Protein AF-A0A7X6SSR4-F1 (afdb_monomer_lite)

Secondary structure (DSSP, 8-state):
--TT--PPPP---PPS--THHHHHHHTTT--HHHHHHHHHSPPPSB-HHHHHHHHHHHHHHHHHHHHHHHHHHHHHHHHHHHHHHHHHHHHHHHHHHHHHHHHHHHHHHHHHHHHHHHHHHHHHHHHHHHHH-SS---PPPPPPPPTT--TTPPPPPPP--PPPPPS---S-SSS--------HHHHHHHHHHHHHHHHHHHHHHHHHHHHHHTTSPP------SS---------THHHHHHHHHHHHHHHHHHHHHHHHHHHHHHHHHHHHHHHHHHHHHHHHHHHHHHHHHHHHHHHHHHHHHHHHHHHHHHHHHHHHHHHHHHHHSSSSHHHHHHHHHHHHHHHHHHHHHHHHHHHHHHHHHHHHHT------S-TT-S-TTTTTTTHHHHHHHHHHHHHHHHHHH-PPPEEEEEEEEHHHH-HHHHHHHHHHSEEEEEE-HHHHHTT-TTEEEEEEEEEEEE------TT----EEEEEEEEEEE------TTS-SSPPEETTEEPP-TTEEE---S--EEEESS-SSB-SSSS--TT-SBPPTTTT-BSEEEEEEE----GGG-SS-GGG----EEEEEEEEEE--SHHHHHHHHHHHHHHHHGGG-SS--EEEEEEHHHHSHHHHHHHHS-SSTT---EEEEE--GGGS-GGGTTEEEEEEEEEEEEEESS-S-EEEEEEEEBGGG-STTSPP-EEEPPPEEESSS---TTEEEEEEETT-TTS-S--GGGB-TTSEEEEEEEE---TTS---TT---TTTTSEEEEEEEEEEEEEEE-

Structure (mmCIF, N/CA/C/O backbone):
data_AF-A0A7X6SSR4-F1
#
_entry.id   AF-A0A7X6SSR4-F1
#
loop_
_atom_site.group_PDB
_atom_site.id
_atom_site.type_symbol
_atom_site.label_atom_id
_atom_site.label_alt_id
_atom_site.label_comp_id
_atom_site.label_asym_id
_atom_site.label_entity_id
_atom_site.label_seq_id
_atom_site.pdbx_PDB_ins_code
_atom_site.Cartn_x
_atom_site.Cartn_y
_atom_site.Cartn_z
_atom_site.occupancy
_atom_site.B_iso_or_equiv
_atom_site.auth_seq_id
_atom_site.auth_comp_id
_atom_site.auth_asym_id
_atom_site.auth_atom_id
_atom_site.pdbx_PDB_model_num
ATOM 1 N N . MET A 1 1 ? -1.991 36.585 19.899 1.00 39.53 1 MET A N 1
ATOM 2 C CA . MET A 1 1 ? -2.041 36.748 21.364 1.00 39.53 1 MET A CA 1
ATOM 3 C C . MET A 1 1 ? -3.471 37.057 21.704 1.00 39.53 1 MET A C 1
ATOM 5 O O . MET A 1 1 ? -4.037 37.885 20.999 1.00 39.53 1 MET A O 1
ATOM 9 N N . 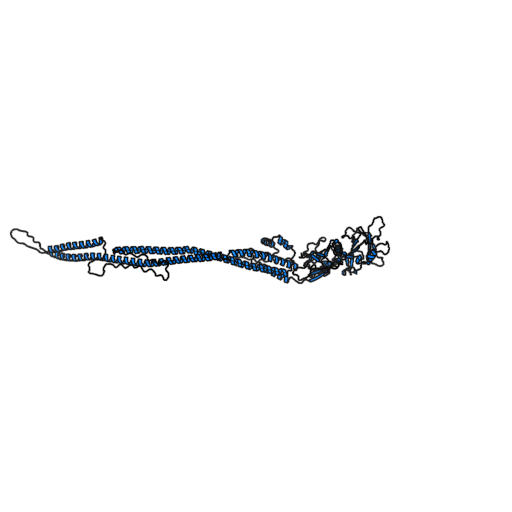ASP A 1 2 ? -4.033 36.391 22.706 1.00 44.09 2 ASP A N 1
ATOM 10 C CA . ASP A 1 2 ? -5.202 36.922 23.405 1.00 44.09 2 ASP A CA 1
ATOM 11 C C . ASP A 1 2 ? -4.751 37.664 24.678 1.00 44.09 2 ASP A C 1
ATOM 13 O O . ASP A 1 2 ? -3.547 37.864 24.893 1.00 44.09 2 ASP A O 1
ATOM 17 N N . ILE A 1 3 ? -5.729 38.127 25.451 1.00 59.41 3 ILE A N 1
ATOM 18 C CA . ILE A 1 3 ? -5.608 39.013 26.606 1.00 59.41 3 ILE A CA 1
ATOM 19 C C . ILE A 1 3 ? -4.799 38.448 27.797 1.00 59.41 3 ILE A C 1
ATOM 21 O O . ILE A 1 3 ? -4.421 39.237 28.657 1.00 59.41 3 ILE A O 1
ATOM 25 N N . ASP A 1 4 ? -4.414 37.165 27.794 1.00 53.31 4 ASP A N 1
ATOM 26 C CA . ASP A 1 4 ? -3.484 36.556 28.771 1.00 53.31 4 ASP A CA 1
ATOM 27 C C . ASP A 1 4 ? -2.036 36.405 28.253 1.00 53.31 4 ASP A C 1
ATOM 29 O O . ASP A 1 4 ? -1.220 35.652 28.786 1.00 53.31 4 ASP A O 1
ATOM 33 N N . GLY A 1 5 ? -1.658 37.142 27.205 1.00 54.66 5 GLY A N 1
ATOM 34 C CA . GLY A 1 5 ? -0.243 37.336 26.870 1.00 54.66 5 GLY A CA 1
ATOM 35 C C . GLY A 1 5 ? 0.478 36.111 26.291 1.00 54.66 5 GLY A C 1
ATOM 36 O O . GLY A 1 5 ? 1.696 36.002 26.425 1.00 54.66 5 GLY A O 1
ATOM 37 N N . VAL A 1 6 ? -0.219 35.218 25.573 1.00 45.97 6 VAL A N 1
ATOM 38 C CA . VAL A 1 6 ? 0.402 34.075 24.865 1.00 45.97 6 VAL A CA 1
ATOM 39 C C . VAL A 1 6 ? 0.431 34.267 23.342 1.00 45.97 6 VAL A C 1
ATOM 41 O O . VAL A 1 6 ? -0.597 34.304 22.659 1.00 45.97 6 VAL A O 1
ATOM 44 N N . LYS A 1 7 ? 1.635 34.411 22.770 1.00 46.56 7 LYS A N 1
ATOM 45 C CA . LYS A 1 7 ? 1.882 34.560 21.320 1.00 46.56 7 LYS A CA 1
ATOM 46 C C . LYS A 1 7 ? 1.959 33.172 20.680 1.00 46.56 7 LYS A C 1
ATOM 48 O O . LYS A 1 7 ? 2.842 32.398 21.018 1.00 46.56 7 LYS A O 1
ATOM 53 N N . ARG A 1 8 ? 1.086 32.892 19.705 1.00 43.97 8 ARG A N 1
ATOM 54 C CA . ARG A 1 8 ? 1.298 31.836 18.700 1.00 43.97 8 ARG A CA 1
ATOM 55 C C . ARG A 1 8 ? 1.963 32.458 17.472 1.00 43.97 8 ARG A C 1
ATOM 57 O O . ARG A 1 8 ? 1.405 33.386 16.890 1.00 43.97 8 ARG A O 1
ATOM 64 N N . GLN A 1 9 ? 3.149 31.969 17.116 1.00 43.31 9 GLN A N 1
ATOM 65 C CA . GLN A 1 9 ? 3.802 32.216 15.830 1.00 43.31 9 GLN A CA 1
ATOM 66 C C . GLN A 1 9 ? 3.329 31.164 14.822 1.00 43.31 9 GLN A C 1
ATOM 68 O O . GLN A 1 9 ? 3.309 29.975 15.127 1.00 43.31 9 GLN A O 1
ATOM 73 N N . LEU A 1 10 ? 2.947 31.619 13.631 1.00 42.62 10 LEU A N 1
ATOM 74 C CA . LEU A 1 10 ? 2.793 30.776 12.448 1.00 42.62 10 LEU A CA 1
ATOM 75 C C . LEU A 1 10 ? 4.171 30.628 11.798 1.00 42.62 10 LEU A C 1
ATOM 77 O O . LEU A 1 10 ? 4.891 31.620 11.672 1.00 42.62 10 LEU A O 1
ATOM 81 N N . ALA A 1 11 ? 4.533 29.413 11.387 1.00 35.62 11 ALA A N 1
ATOM 82 C CA . ALA A 1 11 ? 5.746 29.189 10.613 1.00 35.62 11 ALA A CA 1
ATOM 83 C C . ALA A 1 11 ? 5.559 29.767 9.200 1.00 35.62 11 ALA A C 1
ATOM 85 O O . ALA A 1 11 ? 4.763 29.267 8.406 1.00 35.62 11 ALA A O 1
ATOM 86 N N . LEU A 1 12 ? 6.279 30.856 8.929 1.00 40.19 12 LEU A N 1
ATOM 87 C CA . LEU A 1 12 ? 6.563 31.358 7.592 1.00 40.19 12 LEU A CA 1
ATOM 88 C C . LEU A 1 12 ? 7.757 30.562 7.041 1.00 40.19 12 LEU A C 1
ATOM 90 O O . LEU A 1 12 ? 8.804 30.517 7.683 1.00 40.19 12 LEU A O 1
ATOM 94 N N . PHE A 1 13 ? 7.575 30.034 5.830 1.00 36.56 13 PHE A N 1
ATOM 95 C CA . PHE A 1 13 ? 8.536 29.342 4.960 1.00 36.56 13 PHE A CA 1
ATOM 96 C C . PHE A 1 13 ? 8.810 27.854 5.221 1.00 36.56 13 PHE A C 1
ATOM 98 O O . PHE A 1 13 ? 9.118 27.416 6.326 1.00 36.56 13 PHE A O 1
ATOM 105 N N . ALA A 1 14 ? 8.731 27.098 4.120 1.00 44.34 14 ALA A N 1
ATOM 106 C CA . ALA A 1 14 ? 9.309 25.771 3.980 1.00 44.34 14 ALA A CA 1
ATOM 107 C C . ALA A 1 14 ? 10.844 25.889 3.963 1.00 44.34 14 ALA A C 1
ATOM 109 O O . ALA A 1 14 ? 11.363 26.685 3.174 1.00 44.34 14 ALA A O 1
ATOM 110 N N . PRO A 1 15 ? 11.578 25.124 4.787 1.00 34.97 15 PRO A N 1
ATOM 111 C CA . PRO A 1 15 ? 13.015 24.981 4.651 1.00 34.97 15 PRO A CA 1
ATOM 112 C C . PRO A 1 15 ? 13.377 23.702 3.872 1.00 34.97 15 PRO A C 1
ATOM 114 O O . PRO A 1 15 ? 12.536 22.820 3.685 1.00 34.97 15 PRO A O 1
ATOM 117 N N . PRO A 1 16 ? 14.619 23.632 3.375 1.00 46.75 16 PRO A N 1
ATOM 118 C CA . PRO A 1 16 ? 15.069 22.667 2.379 1.00 46.75 16 PRO A CA 1
ATOM 119 C C . PRO A 1 16 ? 15.229 21.256 2.969 1.00 46.75 16 PRO A C 1
ATOM 121 O O . PRO A 1 16 ? 15.145 21.070 4.178 1.00 46.75 16 PRO A O 1
ATOM 124 N N . ILE A 1 17 ? 15.439 20.282 2.078 1.00 38.81 17 ILE A N 1
ATOM 125 C CA . ILE A 1 17 ? 15.589 18.827 2.298 1.00 38.81 17 ILE A CA 1
ATOM 126 C C . ILE A 1 17 ? 16.064 18.444 3.724 1.00 38.81 17 ILE A C 1
ATOM 128 O O . ILE A 1 17 ? 17.138 18.854 4.162 1.00 38.81 17 ILE A O 1
ATOM 132 N N . ASP A 1 18 ? 15.263 17.620 4.419 1.00 39.34 18 ASP A N 1
ATOM 133 C CA . ASP A 1 18 ? 15.351 17.342 5.863 1.00 39.34 18 ASP A CA 1
ATOM 134 C C . ASP A 1 18 ? 16.009 15.974 6.202 1.00 39.34 18 ASP A C 1
ATOM 136 O O . ASP A 1 18 ? 15.453 14.921 5.860 1.00 39.34 18 ASP A O 1
ATOM 140 N N . PRO A 1 19 ? 17.143 15.933 6.937 1.00 42.91 19 PRO A N 1
ATOM 141 C CA . PRO A 1 19 ? 17.735 14.696 7.464 1.00 42.91 19 PRO A CA 1
ATOM 142 C C . PRO A 1 19 ? 16.867 13.977 8.521 1.00 42.91 19 PRO A C 1
ATOM 144 O O . PRO A 1 19 ? 17.133 12.816 8.841 1.00 42.91 19 PRO A O 1
ATOM 147 N N . ALA A 1 20 ? 15.794 14.589 9.037 1.00 50.41 20 ALA A N 1
ATOM 148 C CA . ALA A 1 20 ? 14.834 13.938 9.931 1.00 50.41 20 ALA A CA 1
ATOM 149 C C . ALA A 1 20 ? 13.927 12.913 9.223 1.00 50.41 20 ALA A C 1
ATOM 151 O O . ALA A 1 20 ? 13.366 12.042 9.894 1.00 50.41 20 ALA A O 1
ATOM 152 N N . MET A 1 21 ? 13.832 12.917 7.884 1.00 49.03 21 MET A N 1
ATOM 153 C CA . MET A 1 21 ? 13.161 11.833 7.143 1.00 49.03 21 MET A CA 1
ATOM 154 C C . MET A 1 21 ? 13.842 10.476 7.379 1.00 49.03 21 MET A C 1
ATOM 156 O O . MET A 1 21 ? 13.159 9.456 7.458 1.00 49.03 21 MET A O 1
ATOM 160 N N . LEU A 1 22 ? 15.166 10.463 7.573 1.00 48.44 22 LEU A N 1
ATOM 161 C CA . LEU A 1 22 ? 15.944 9.250 7.852 1.00 48.44 22 LEU A CA 1
ATOM 162 C C . LEU A 1 22 ? 15.696 8.719 9.272 1.00 48.44 22 LEU A C 1
ATOM 164 O O . LEU A 1 22 ? 15.581 7.510 9.471 1.00 48.44 22 LEU A O 1
ATOM 168 N N . ILE A 1 23 ? 15.548 9.617 10.251 1.00 49.81 23 ILE A N 1
ATOM 169 C CA . ILE A 1 23 ? 15.247 9.272 11.651 1.00 49.81 23 ILE A CA 1
ATOM 170 C C . ILE A 1 23 ? 13.799 8.775 11.782 1.00 49.81 23 ILE A C 1
ATOM 172 O O . ILE A 1 23 ? 13.548 7.777 12.457 1.00 49.81 23 ILE A O 1
ATOM 176 N N . ASN A 1 24 ? 12.852 9.408 11.082 1.00 51.28 24 ASN A N 1
ATOM 177 C CA . ASN A 1 24 ? 11.446 8.998 11.064 1.00 51.28 24 ASN A CA 1
ATOM 178 C C . ASN A 1 24 ? 11.226 7.655 10.350 1.00 51.28 24 ASN A C 1
ATOM 180 O O . ASN A 1 24 ? 10.393 6.866 10.789 1.00 51.28 24 ASN A O 1
ATOM 184 N N . ALA A 1 25 ? 11.986 7.362 9.290 1.00 50.78 25 ALA A N 1
ATOM 185 C CA . ALA A 1 25 ? 11.937 6.067 8.612 1.00 50.78 25 ALA A CA 1
ATOM 186 C C . ALA A 1 25 ? 12.543 4.936 9.469 1.00 50.78 25 ALA A C 1
ATOM 188 O O . ALA A 1 25 ? 11.960 3.853 9.561 1.00 50.78 25 ALA A O 1
ATOM 189 N N . ALA A 1 26 ? 13.646 5.207 10.180 1.00 51.06 26 ALA A N 1
ATOM 190 C CA . ALA A 1 26 ? 14.228 4.271 11.145 1.00 51.06 26 ALA A CA 1
ATOM 191 C C . ALA A 1 26 ? 13.292 4.014 12.346 1.00 51.06 26 ALA A C 1
ATOM 193 O O . ALA A 1 26 ? 13.134 2.872 12.776 1.00 51.06 26 ALA A O 1
ATOM 194 N N . ALA A 1 27 ? 12.592 5.046 12.836 1.00 51.44 27 ALA A N 1
ATOM 195 C CA . ALA A 1 27 ? 11.580 4.931 13.894 1.00 51.44 27 ALA A CA 1
ATOM 196 C C . ALA A 1 27 ? 10.321 4.137 13.475 1.00 51.44 27 ALA A C 1
ATOM 198 O O . ALA A 1 27 ? 9.515 3.761 14.327 1.00 51.44 27 ALA A O 1
ATOM 199 N N . GLN A 1 28 ? 10.147 3.866 12.176 1.00 53.34 28 GLN A N 1
ATOM 200 C CA . GLN A 1 28 ? 9.051 3.073 11.608 1.00 53.34 28 GLN A CA 1
ATOM 201 C C . GLN A 1 28 ? 9.465 1.640 11.220 1.00 53.34 28 GLN A C 1
ATOM 203 O O . GLN A 1 28 ? 8.639 0.898 10.688 1.00 53.34 28 GLN A O 1
ATOM 208 N N . GLY A 1 29 ? 10.705 1.226 11.519 1.00 45.62 29 GLY A N 1
ATOM 209 C CA . GLY A 1 29 ? 11.179 -0.150 11.325 1.00 45.62 29 GLY A CA 1
ATOM 210 C C . GLY A 1 29 ? 11.684 -0.486 9.916 1.00 45.62 29 GLY A C 1
ATOM 211 O O . GLY A 1 29 ? 11.913 -1.659 9.629 1.00 45.62 29 GLY A O 1
ATOM 212 N N . LEU A 1 30 ? 11.876 0.509 9.042 1.00 54.72 30 LEU A N 1
ATOM 213 C CA . LEU A 1 30 ? 12.512 0.324 7.732 1.00 54.72 30 LEU A CA 1
ATOM 214 C C . LEU A 1 30 ? 14.040 0.384 7.883 1.00 54.72 30 LEU A C 1
ATOM 216 O O . LEU A 1 30 ? 14.569 1.250 8.582 1.00 54.72 30 LEU A O 1
ATOM 220 N N . SER A 1 31 ? 14.768 -0.539 7.246 1.00 49.12 31 SER A N 1
ATOM 221 C CA . SER A 1 31 ? 16.234 -0.553 7.319 1.00 49.12 31 SER A CA 1
ATOM 222 C C . SER A 1 31 ? 16.827 0.542 6.423 1.00 49.12 31 SER A C 1
ATOM 224 O O . SER A 1 31 ? 16.367 0.760 5.305 1.00 49.12 31 SER A O 1
ATOM 226 N N . LEU A 1 32 ? 17.888 1.229 6.870 1.00 46.38 32 LEU A N 1
ATOM 227 C CA . LEU A 1 32 ? 18.580 2.237 6.043 1.00 46.38 32 LEU A CA 1
ATOM 228 C C . LEU A 1 32 ? 19.030 1.670 4.683 1.00 46.38 32 LEU A C 1
ATOM 230 O O . LEU A 1 32 ? 19.057 2.388 3.685 1.00 46.38 32 LEU A O 1
ATOM 234 N N . GLY A 1 33 ? 19.348 0.372 4.643 1.00 47.56 33 GLY A N 1
ATOM 235 C CA . GLY A 1 33 ? 19.722 -0.335 3.423 1.00 47.56 33 GLY A CA 1
ATOM 236 C C . GLY A 1 33 ? 18.595 -0.410 2.392 1.00 47.56 33 GLY A C 1
ATOM 237 O O . GLY A 1 33 ? 18.879 -0.276 1.205 1.00 47.56 33 GLY A O 1
ATOM 238 N N . SER A 1 34 ? 17.328 -0.547 2.809 1.00 51.72 34 SER A N 1
ATOM 239 C CA . SER A 1 34 ? 16.205 -0.587 1.865 1.00 51.72 34 SER A CA 1
ATOM 240 C C . SER A 1 34 ? 15.953 0.779 1.223 1.00 51.72 34 SER A C 1
ATOM 242 O O . SER A 1 34 ? 15.682 0.843 0.031 1.00 51.72 34 SER A O 1
ATOM 244 N N . ILE A 1 35 ? 16.142 1.872 1.967 1.00 51.41 35 ILE A N 1
ATOM 245 C CA . ILE A 1 35 ? 15.967 3.253 1.480 1.00 51.41 35 ILE A CA 1
ATOM 246 C C . ILE A 1 35 ? 17.073 3.637 0.485 1.00 51.41 35 ILE A C 1
ATOM 248 O O . ILE A 1 35 ? 16.792 4.188 -0.577 1.00 51.41 35 ILE A O 1
ATOM 252 N N . LEU A 1 36 ? 18.331 3.302 0.794 1.00 48.78 36 LEU A N 1
ATOM 253 C CA . LEU A 1 36 ? 19.465 3.514 -0.115 1.00 48.78 36 LEU A CA 1
ATOM 254 C C . LEU A 1 36 ? 19.368 2.638 -1.370 1.00 48.78 36 LEU A C 1
ATOM 256 O O . LEU A 1 36 ? 19.689 3.097 -2.462 1.00 48.78 36 LEU A O 1
ATOM 260 N N . SER A 1 37 ? 18.873 1.403 -1.243 1.00 53.00 37 SER A N 1
ATOM 261 C CA . SER A 1 37 ? 18.601 0.552 -2.406 1.00 53.00 37 SER A CA 1
ATOM 262 C C . SER A 1 37 ? 17.443 1.067 -3.264 1.00 53.00 37 SER A C 1
ATOM 264 O O . SER A 1 37 ? 17.419 0.823 -4.471 1.00 53.00 37 SER A O 1
ATOM 266 N N . ASP A 1 38 ? 16.505 1.812 -2.671 1.00 56.47 38 ASP A N 1
ATOM 267 C CA . ASP A 1 38 ? 15.369 2.391 -3.382 1.00 56.47 38 ASP A CA 1
ATOM 268 C C . ASP A 1 38 ? 15.844 3.505 -4.332 1.00 56.47 38 ASP A C 1
ATOM 270 O O . ASP A 1 38 ? 15.465 3.487 -5.502 1.00 56.47 38 ASP A O 1
ATOM 274 N N . LEU A 1 39 ? 16.773 4.380 -3.913 1.00 55.12 39 LEU A N 1
ATOM 275 C CA . LEU A 1 39 ? 17.345 5.417 -4.794 1.00 55.12 39 LEU A CA 1
ATOM 276 C C . LEU A 1 39 ? 17.999 4.843 -6.065 1.00 55.12 39 LEU A C 1
ATOM 278 O O . LEU A 1 39 ? 17.885 5.440 -7.132 1.00 55.12 39 LEU A O 1
ATOM 282 N N . SER A 1 40 ? 18.640 3.677 -5.970 1.00 55.28 40 SER A N 1
ATOM 283 C CA . SER A 1 40 ? 19.420 3.086 -7.072 1.00 55.28 40 SER A CA 1
ATOM 284 C C . SER A 1 40 ? 18.665 2.026 -7.883 1.00 55.28 40 SER A C 1
ATOM 286 O O . SER A 1 40 ? 19.188 1.501 -8.870 1.00 55.28 40 SER A O 1
ATOM 288 N N . SER A 1 41 ? 17.449 1.661 -7.471 1.00 64.19 41 SER A N 1
ATOM 289 C CA . SER A 1 41 ? 16.675 0.616 -8.149 1.00 64.19 41 SER A CA 1
ATOM 290 C C . SER A 1 41 ? 16.189 1.071 -9.538 1.00 64.19 41 SER A C 1
ATOM 292 O O . SER A 1 41 ? 16.010 2.265 -9.778 1.00 64.19 41 SER A O 1
ATOM 294 N N . PRO A 1 42 ? 15.980 0.156 -10.498 1.00 68.00 42 PRO A N 1
ATOM 295 C CA . PRO A 1 42 ? 15.320 0.508 -11.749 1.00 68.00 42 PRO A CA 1
ATOM 296 C C . PRO A 1 42 ? 13.867 0.940 -11.483 1.00 68.00 42 PRO A C 1
ATOM 298 O O . PRO A 1 42 ? 13.256 0.487 -10.507 1.00 68.00 42 PRO A O 1
ATOM 301 N N . PRO A 1 43 ? 13.291 1.810 -12.329 1.00 81.75 43 PRO A N 1
ATOM 302 C CA . PRO A 1 43 ? 11.885 2.161 -12.224 1.00 81.75 43 PRO A CA 1
ATOM 303 C C . PRO A 1 43 ? 11.005 0.918 -12.445 1.00 81.75 43 PRO A C 1
ATOM 305 O O . PRO A 1 43 ? 11.446 -0.064 -13.053 1.00 81.75 43 PRO A O 1
ATOM 308 N N . PRO A 1 44 ? 9.755 0.929 -11.948 1.00 89.38 44 PRO A N 1
ATOM 309 C CA . PRO A 1 44 ? 8.819 -0.164 -12.184 1.00 89.38 44 PRO A CA 1
ATOM 310 C C . PRO A 1 44 ? 8.633 -0.461 -13.678 1.00 89.38 44 PRO A C 1
ATOM 312 O O . PRO A 1 44 ? 8.691 0.439 -14.506 1.00 89.38 44 PRO A O 1
ATOM 315 N N . ILE A 1 45 ? 8.348 -1.720 -14.022 1.00 92.00 45 ILE A N 1
ATOM 316 C CA . ILE A 1 45 ? 8.110 -2.137 -15.419 1.00 92.00 45 ILE A CA 1
ATOM 317 C C . ILE A 1 45 ? 6.748 -1.644 -15.942 1.00 92.00 45 ILE A C 1
ATOM 319 O O . ILE A 1 45 ? 6.573 -1.498 -17.148 1.00 92.00 45 ILE A O 1
ATOM 323 N N . TYR A 1 46 ? 5.780 -1.400 -15.056 1.00 94.81 46 TYR A N 1
ATOM 324 C CA . TYR A 1 46 ? 4.439 -0.943 -15.425 1.00 94.81 46 TYR A CA 1
ATOM 325 C C . TYR A 1 46 ? 4.353 0.585 -15.498 1.00 94.81 46 TYR A C 1
ATOM 327 O O . TYR A 1 46 ? 4.979 1.294 -14.704 1.00 94.81 46 TYR A O 1
ATOM 335 N N . ARG A 1 47 ? 3.521 1.069 -16.422 1.00 94.81 47 ARG A N 1
ATOM 336 C CA . ARG A 1 47 ? 3.214 2.481 -16.657 1.00 94.81 47 ARG A CA 1
ATOM 337 C C . ARG A 1 47 ? 2.467 3.117 -15.496 1.00 94.81 47 ARG A C 1
ATOM 339 O O . ARG A 1 47 ? 1.794 2.449 -14.702 1.00 94.81 47 ARG A O 1
ATOM 346 N N . PHE A 1 48 ? 2.542 4.440 -15.456 1.00 94.56 48 PHE A N 1
ATOM 347 C CA . PHE A 1 48 ? 1.957 5.263 -14.411 1.00 94.56 48 PHE A CA 1
ATOM 348 C C . PHE A 1 48 ? 0.452 5.034 -14.278 1.00 94.56 48 PHE A C 1
ATOM 350 O O . PHE A 1 48 ? -0.038 4.789 -13.178 1.00 94.56 48 PHE A O 1
ATOM 357 N N . THR A 1 49 ? -0.264 5.048 -15.404 1.00 93.44 49 THR A N 1
ATOM 358 C CA . THR A 1 49 ? -1.730 4.929 -15.475 1.00 93.44 49 THR A CA 1
ATOM 359 C C . THR A 1 49 ? -2.261 3.641 -14.850 1.00 93.44 49 THR A C 1
ATOM 361 O O . THR A 1 49 ? -3.286 3.663 -14.172 1.00 93.44 49 THR A O 1
ATOM 364 N N . TYR A 1 50 ? -1.545 2.530 -15.018 1.00 95.44 50 TYR A N 1
ATOM 365 C CA . TYR A 1 50 ? -1.896 1.261 -14.390 1.00 95.44 50 TYR A CA 1
ATOM 366 C C . TYR A 1 50 ? -1.559 1.264 -12.892 1.00 95.44 50 TYR A C 1
ATOM 368 O O . TYR A 1 50 ? -2.388 0.906 -12.050 1.00 95.44 50 TYR A O 1
ATOM 376 N N . LEU A 1 51 ? -0.350 1.709 -12.531 1.00 95.31 51 LEU A N 1
ATOM 377 C CA . LEU A 1 51 ? 0.108 1.677 -11.142 1.00 95.31 51 LEU A CA 1
ATOM 378 C C . LEU A 1 51 ? -0.676 2.625 -10.229 1.00 95.31 51 LEU A C 1
ATOM 380 O O . LEU A 1 51 ? -0.951 2.248 -9.093 1.00 95.31 51 LEU A O 1
ATOM 384 N N . ILE A 1 52 ? -1.076 3.815 -10.693 1.00 96.25 52 ILE A N 1
ATOM 385 C CA . ILE A 1 52 ? -1.884 4.749 -9.889 1.00 96.25 52 ILE A CA 1
ATOM 386 C C . ILE A 1 52 ? -3.258 4.158 -9.563 1.00 96.25 52 ILE A C 1
ATOM 388 O O . ILE A 1 52 ? -3.735 4.292 -8.435 1.00 96.25 52 ILE A O 1
ATOM 392 N N . GLN A 1 53 ? -3.874 3.441 -10.508 1.00 96.19 53 GLN A N 1
ATOM 393 C CA . GLN A 1 53 ? -5.134 2.744 -10.267 1.00 96.19 53 GLN A CA 1
ATOM 394 C C . GLN A 1 53 ? -4.958 1.665 -9.195 1.00 96.19 53 GLN A C 1
ATOM 396 O O . GLN A 1 53 ? -5.729 1.625 -8.238 1.00 96.19 53 GLN A O 1
ATOM 401 N N . LYS A 1 54 ? -3.905 0.846 -9.299 1.00 96.50 54 LYS A N 1
ATOM 402 C CA . LYS A 1 54 ? -3.598 -0.170 -8.286 1.00 96.50 54 LYS A CA 1
ATOM 403 C C . LYS A 1 54 ? -3.272 0.437 -6.928 1.00 96.50 54 LYS A C 1
ATOM 405 O O . LYS A 1 54 ? -3.817 -0.020 -5.931 1.00 96.50 54 LYS A O 1
ATOM 410 N N . ALA A 1 55 ? -2.481 1.504 -6.866 1.00 96.06 55 ALA A N 1
ATOM 411 C CA . ALA A 1 55 ? -2.211 2.213 -5.617 1.00 96.06 55 ALA A CA 1
ATOM 412 C C . ALA A 1 55 ? -3.501 2.718 -4.950 1.00 96.06 55 ALA A C 1
ATOM 414 O O . ALA A 1 55 ? -3.669 2.548 -3.745 1.00 96.06 55 ALA A O 1
ATOM 415 N N . ASN A 1 56 ? -4.440 3.271 -5.725 1.00 97.06 56 ASN A N 1
ATOM 416 C CA . ASN A 1 56 ? -5.743 3.696 -5.212 1.00 97.06 56 ASN A CA 1
ATOM 417 C C . ASN A 1 56 ? -6.571 2.523 -4.652 1.00 97.06 56 ASN A C 1
ATOM 419 O O . ASN A 1 56 ? -7.225 2.690 -3.623 1.00 97.06 56 ASN A O 1
ATOM 423 N N . GLU A 1 57 ? -6.532 1.342 -5.281 1.00 97.19 57 GLU A N 1
ATOM 424 C CA . GLU A 1 57 ? -7.185 0.126 -4.762 1.00 97.19 57 GLU A CA 1
ATOM 425 C C . GLU A 1 57 ? -6.615 -0.261 -3.381 1.00 97.19 57 GLU A C 1
ATOM 427 O O . GLU A 1 57 ? -7.379 -0.380 -2.420 1.00 97.19 57 GLU A O 1
ATOM 432 N N . PHE A 1 58 ? -5.283 -0.344 -3.246 1.00 96.69 58 PHE A N 1
ATOM 433 C CA . PHE A 1 58 ? -4.618 -0.640 -1.965 1.00 96.69 58 PHE A CA 1
ATOM 434 C C . PHE A 1 58 ? -4.945 0.397 -0.883 1.00 96.69 58 PHE A C 1
ATOM 436 O O . PHE A 1 58 ? -5.249 0.051 0.258 1.00 96.69 58 PHE A O 1
ATOM 443 N N . VAL A 1 59 ? -4.916 1.688 -1.220 1.00 97.12 59 VAL A N 1
ATOM 444 C CA . VAL A 1 59 ? -5.231 2.754 -0.258 1.00 97.12 59 VAL A CA 1
ATOM 445 C C . VAL A 1 59 ? -6.703 2.721 0.163 1.00 97.12 59 VAL A C 1
ATOM 447 O O . VAL A 1 59 ? -7.013 2.969 1.330 1.00 97.12 59 VAL A O 1
ATOM 450 N N . SER A 1 60 ? -7.619 2.377 -0.743 1.00 97.31 60 SER A N 1
ATOM 451 C CA . SER A 1 60 ? -9.035 2.205 -0.407 1.00 97.31 60 SER A CA 1
ATOM 452 C C . SER A 1 60 ? -9.249 1.079 0.609 1.00 97.31 60 SER A C 1
ATOM 454 O O . SER A 1 60 ? -10.050 1.233 1.535 1.00 97.31 60 SER A O 1
ATOM 456 N N . GLU A 1 61 ? -8.517 -0.028 0.483 1.00 96.62 61 GLU A N 1
ATOM 457 C CA . GLU A 1 61 ? -8.552 -1.128 1.452 1.00 96.62 61 GLU A CA 1
ATOM 458 C C . GLU A 1 61 ? -8.040 -0.684 2.829 1.00 96.62 61 GLU A C 1
ATOM 460 O O . GLU A 1 61 ? -8.699 -0.923 3.842 1.00 96.62 61 GLU A O 1
ATOM 465 N N . VAL A 1 62 ? -6.934 0.067 2.869 1.00 96.94 62 VAL A N 1
ATOM 466 C CA . VAL A 1 62 ? -6.395 0.658 4.106 1.00 96.94 62 VAL A CA 1
ATOM 467 C C . VAL A 1 62 ? -7.439 1.537 4.794 1.00 96.94 62 VAL A C 1
ATOM 469 O O . VAL A 1 62 ? -7.661 1.393 5.994 1.00 96.94 62 VAL A O 1
ATOM 472 N N . LYS A 1 63 ? -8.140 2.409 4.061 1.00 97.44 63 LYS A N 1
ATOM 473 C CA . LYS A 1 63 ? -9.209 3.243 4.639 1.00 97.44 63 LYS A CA 1
ATOM 474 C C . LYS A 1 63 ? -10.341 2.405 5.240 1.00 97.44 63 LYS A C 1
ATOM 476 O O . LYS A 1 63 ? -10.791 2.673 6.354 1.00 97.44 63 LYS A O 1
ATOM 481 N N . SER A 1 64 ? -10.776 1.366 4.526 1.00 97.25 64 SER A N 1
ATOM 482 C CA . SER A 1 64 ? -11.813 0.443 5.004 1.00 97.25 64 SER A CA 1
ATOM 483 C C . SER A 1 64 ? -11.390 -0.262 6.299 1.00 97.25 64 SER A C 1
ATOM 485 O O . SER A 1 64 ? -12.137 -0.265 7.283 1.00 97.25 64 SER A O 1
ATOM 487 N N . LEU A 1 65 ? -10.164 -0.789 6.346 1.00 97.25 65 LEU A N 1
ATOM 488 C CA . LEU A 1 65 ? -9.596 -1.419 7.541 1.00 97.25 65 LEU A CA 1
ATOM 489 C C . LEU A 1 65 ? -9.455 -0.429 8.703 1.00 97.25 65 LEU A C 1
ATOM 491 O O . LEU A 1 65 ? -9.801 -0.777 9.829 1.00 97.25 65 LEU A O 1
ATOM 495 N N . GLY A 1 66 ? -9.036 0.811 8.436 1.00 96.38 66 GLY A N 1
ATOM 496 C CA . GLY A 1 66 ? -8.959 1.874 9.440 1.00 96.38 66 GLY A CA 1
ATOM 497 C C . GLY A 1 66 ? -10.319 2.182 10.075 1.00 96.38 66 GLY A C 1
ATOM 498 O O . GLY A 1 66 ? -10.425 2.256 11.298 1.00 96.38 66 GLY A O 1
ATOM 499 N N . SER A 1 67 ? -11.382 2.274 9.267 1.00 96.69 67 SER A N 1
ATOM 500 C CA . SER A 1 67 ? -12.751 2.473 9.774 1.00 96.69 67 SER A CA 1
ATOM 501 C C . SER A 1 67 ? -13.263 1.281 10.594 1.00 96.69 67 SER A C 1
ATOM 503 O O . SER A 1 67 ? -13.908 1.455 11.628 1.00 96.69 67 SER A O 1
ATOM 505 N N . THR A 1 68 ? -12.917 0.060 10.176 1.00 97.31 68 THR A N 1
ATOM 506 C CA . THR A 1 68 ? -13.288 -1.173 10.884 1.00 97.31 68 THR A CA 1
ATOM 507 C C . THR A 1 68 ? -12.569 -1.262 12.228 1.00 97.31 68 THR A C 1
ATOM 509 O O . THR A 1 68 ? -13.192 -1.575 13.243 1.00 97.31 68 THR A O 1
ATOM 512 N N . LEU A 1 69 ? -11.273 -0.936 12.255 1.00 96.69 69 LEU A N 1
ATOM 513 C CA . LEU A 1 69 ? -10.473 -0.882 13.474 1.00 96.69 69 LEU A CA 1
ATOM 514 C C . LEU A 1 69 ? -11.036 0.149 14.458 1.00 96.69 69 LEU A C 1
ATOM 516 O O . LEU A 1 69 ? -11.187 -0.172 15.633 1.00 96.69 69 LEU A O 1
ATOM 520 N N . LEU A 1 70 ? -11.402 1.346 13.982 1.00 96.88 70 LEU A N 1
ATOM 521 C CA . LEU A 1 70 ? -12.038 2.368 14.816 1.00 96.88 70 LEU A CA 1
ATOM 522 C C . LEU A 1 70 ? -13.331 1.846 15.457 1.00 96.88 70 LEU A C 1
ATOM 524 O O . LEU A 1 70 ? -13.491 1.949 16.669 1.00 96.88 70 LEU A O 1
ATOM 528 N N . SER A 1 71 ? -14.208 1.202 14.680 1.00 97.44 71 SER A N 1
ATOM 529 C CA . SER A 1 71 ? -15.447 0.627 15.220 1.00 97.44 71 SER A CA 1
ATOM 530 C C . SER A 1 71 ? -15.191 -0.448 16.285 1.00 97.44 71 SER A C 1
ATOM 532 O O . SER A 1 71 ? -15.933 -0.543 17.262 1.00 97.44 71 SER A O 1
ATOM 534 N N . VAL A 1 72 ? -14.145 -1.265 16.125 1.00 97.31 72 VAL A N 1
ATOM 535 C CA . VAL A 1 72 ? -13.763 -2.277 17.124 1.00 97.31 72 VAL A CA 1
ATOM 536 C C . VAL A 1 72 ? -13.215 -1.633 18.395 1.00 97.31 72 VAL A C 1
ATOM 538 O O . VAL A 1 72 ? -13.561 -2.087 19.484 1.00 97.31 72 VAL A O 1
ATOM 541 N N . LEU A 1 73 ? -12.414 -0.572 18.277 1.00 96.19 73 LEU A N 1
ATOM 542 C CA . LEU A 1 73 ? -11.931 0.199 19.425 1.00 96.19 73 LEU A CA 1
ATOM 543 C C . LEU A 1 73 ? -13.096 0.803 20.217 1.00 96.19 73 LEU A C 1
ATOM 545 O O . LEU A 1 73 ? -13.190 0.580 21.419 1.00 96.19 73 LEU A O 1
ATOM 549 N N . GLU A 1 74 ? -14.028 1.474 19.538 1.00 97.31 74 GLU A N 1
ATOM 550 C CA . GLU A 1 74 ? -15.214 2.066 20.169 1.00 97.31 74 GLU A CA 1
ATOM 551 C C . GLU A 1 74 ? -16.073 1.015 20.886 1.00 97.31 74 GLU A C 1
ATOM 553 O O . GLU A 1 74 ? -16.513 1.229 22.016 1.00 97.31 74 GLU A O 1
ATOM 558 N N . LYS A 1 75 ? -16.291 -0.148 20.258 1.00 97.75 75 LYS A N 1
ATOM 559 C CA . LYS A 1 75 ? -17.044 -1.254 20.868 1.00 97.75 75 LYS A CA 1
ATOM 560 C C . LYS A 1 75 ? -16.325 -1.846 22.073 1.00 97.75 75 LYS A C 1
ATOM 562 O O . LYS A 1 75 ? -16.980 -2.140 23.068 1.00 97.75 75 LYS A O 1
ATOM 567 N N . LYS A 1 76 ? -15.000 -1.993 22.009 1.00 96.88 76 LYS A N 1
ATOM 568 C CA . LYS A 1 76 ? -14.198 -2.458 23.143 1.00 96.88 76 LYS A CA 1
ATOM 569 C C . LYS A 1 76 ? -14.363 -1.522 24.343 1.00 96.88 76 LYS A C 1
ATOM 571 O O . LYS A 1 76 ? -14.666 -1.990 25.437 1.00 96.88 76 LYS A O 1
ATOM 576 N N . ASP A 1 77 ? -14.197 -0.220 24.125 1.00 97.31 77 ASP A N 1
ATOM 577 C CA . ASP A 1 77 ? -14.282 0.786 25.187 1.00 97.31 77 ASP A CA 1
ATOM 578 C C . ASP A 1 77 ? -15.710 0.867 25.764 1.00 97.31 77 ASP A C 1
ATOM 580 O O . ASP A 1 77 ? -15.895 1.018 26.974 1.00 97.31 77 ASP A O 1
ATOM 584 N N . ALA A 1 78 ? -16.736 0.694 24.922 1.00 97.12 78 ALA A N 1
ATOM 585 C CA . ALA A 1 78 ? -18.128 0.619 25.359 1.00 97.12 78 ALA A CA 1
ATOM 586 C C . ALA A 1 78 ? -18.414 -0.616 26.233 1.00 97.12 78 ALA A C 1
ATOM 588 O O . ALA A 1 78 ? -19.114 -0.498 27.241 1.00 97.12 78 ALA A O 1
ATOM 589 N N . GLU A 1 79 ? -17.868 -1.783 25.881 1.00 95.75 79 GLU A N 1
ATOM 590 C CA . GLU A 1 79 ? -17.999 -3.006 26.685 1.00 95.75 79 GLU A CA 1
ATOM 591 C C . GLU A 1 79 ? -17.264 -2.903 28.021 1.00 95.75 79 GLU A C 1
ATOM 593 O O . GLU A 1 79 ? -17.801 -3.288 29.061 1.00 95.75 79 GLU A O 1
ATOM 598 N N . GLU A 1 80 ? -16.066 -2.318 28.019 1.00 95.44 80 GLU A N 1
ATOM 599 C CA . GLU A 1 80 ? -15.302 -2.054 29.238 1.00 95.44 80 GLU A CA 1
ATOM 600 C C . GLU A 1 80 ? -16.075 -1.132 30.193 1.00 95.44 80 GLU A C 1
ATOM 602 O O . GLU A 1 80 ? -16.218 -1.436 31.381 1.00 95.44 80 GLU A O 1
ATOM 607 N N . LEU A 1 81 ? -16.672 -0.054 29.671 1.00 97.00 81 LEU A N 1
ATOM 608 C CA . LEU A 1 81 ? -17.535 0.830 30.455 1.00 97.00 81 LEU A CA 1
ATOM 609 C C . LEU A 1 81 ? -18.800 0.116 30.959 1.00 97.00 81 LEU A C 1
ATOM 611 O O . LEU A 1 81 ? -19.228 0.352 32.091 1.00 97.00 81 LEU A O 1
ATOM 615 N N . GLY A 1 82 ? -19.407 -0.742 30.134 1.00 95.25 82 GLY A N 1
ATOM 616 C CA . GLY A 1 82 ? -20.576 -1.542 30.501 1.00 95.25 82 GLY A CA 1
ATOM 617 C C . GLY A 1 82 ? -20.289 -2.473 31.678 1.00 95.25 82 GLY A C 1
ATOM 618 O O . GLY A 1 82 ? -21.026 -2.466 32.666 1.00 95.25 82 GLY A O 1
ATOM 619 N N . ARG A 1 83 ? -19.171 -3.203 31.618 1.00 93.44 83 ARG A N 1
ATOM 620 C CA . ARG A 1 83 ? -18.699 -4.084 32.695 1.00 93.44 83 ARG A CA 1
ATOM 621 C C . ARG A 1 83 ? -18.402 -3.309 33.978 1.00 93.44 83 ARG A C 1
ATOM 623 O O . ARG A 1 83 ? -18.822 -3.730 35.053 1.00 93.44 83 ARG A O 1
ATOM 630 N N . LEU A 1 84 ? -17.730 -2.161 33.871 1.00 95.88 84 LEU A N 1
ATOM 631 C CA . LEU A 1 84 ? -17.421 -1.311 35.024 1.00 95.88 84 LEU A CA 1
ATOM 632 C C . LEU A 1 84 ? -18.696 -0.834 35.736 1.00 95.88 84 LEU A C 1
ATOM 634 O O . LEU A 1 84 ? -18.779 -0.883 36.962 1.00 95.88 84 LEU A O 1
ATOM 638 N N . ARG A 1 85 ? -19.706 -0.398 34.972 1.00 96.56 85 ARG A N 1
ATOM 639 C CA . ARG A 1 85 ? -20.994 0.044 35.526 1.00 96.56 85 ARG A CA 1
ATOM 640 C C . ARG A 1 85 ? -21.724 -1.077 36.254 1.00 96.56 85 ARG A C 1
ATOM 642 O O . ARG A 1 85 ? -22.178 -0.841 37.368 1.00 96.56 85 ARG A O 1
ATOM 649 N N . ALA A 1 86 ? -21.795 -2.267 35.657 1.00 95.06 86 ALA A N 1
ATOM 650 C CA . ALA A 1 86 ? -22.430 -3.423 36.288 1.00 95.06 86 ALA A CA 1
ATOM 651 C C . ALA A 1 86 ? -21.734 -3.794 37.609 1.00 95.06 86 ALA A C 1
ATOM 653 O O . ALA A 1 86 ? -22.395 -3.948 38.631 1.00 95.06 86 ALA A O 1
ATOM 654 N N . SER A 1 87 ? -20.398 -3.818 37.621 1.00 95.00 87 SER A N 1
ATOM 655 C CA . SER A 1 87 ? -19.630 -4.119 38.834 1.00 95.00 87 SER A CA 1
ATOM 656 C C . SER A 1 87 ? -19.841 -3.079 39.945 1.00 95.00 87 SER A C 1
ATOM 658 O O . SER A 1 87 ? -20.044 -3.423 41.112 1.00 95.00 87 SER A O 1
ATOM 660 N N . HIS A 1 88 ? -19.864 -1.787 39.594 1.00 96.25 88 HIS A N 1
ATOM 661 C CA . HIS A 1 88 ? -20.179 -0.719 40.547 1.00 96.25 88 HIS A CA 1
ATOM 662 C C . HIS A 1 88 ? -21.611 -0.819 41.089 1.00 96.25 88 HIS A C 1
ATOM 664 O O . HIS A 1 88 ? -21.828 -0.552 42.271 1.00 96.25 88 HIS A O 1
ATOM 670 N N . GLU A 1 89 ? -22.584 -1.202 40.260 1.00 95.38 89 GLU A N 1
ATOM 671 C CA . GLU A 1 89 ? -23.969 -1.409 40.686 1.00 95.38 89 GLU A CA 1
ATOM 672 C C . GLU A 1 89 ? -24.068 -2.536 41.720 1.00 95.38 89 GLU A C 1
ATOM 674 O O . GLU A 1 89 ? -24.609 -2.316 42.806 1.00 95.38 89 GLU A O 1
ATOM 679 N N . THR A 1 90 ? -23.465 -3.697 41.442 1.00 94.81 90 THR A N 1
ATOM 680 C CA . THR A 1 90 ? -23.408 -4.825 42.383 1.00 94.81 90 THR A CA 1
ATOM 681 C C . THR A 1 90 ? -22.783 -4.406 43.716 1.00 94.81 90 THR A C 1
ATOM 683 O O . THR A 1 90 ? -23.357 -4.651 44.777 1.00 94.81 90 THR A O 1
ATOM 686 N N . MET A 1 91 ? -21.644 -3.707 43.678 1.00 94.94 91 MET A N 1
ATOM 687 C CA . MET A 1 91 ? -20.948 -3.238 44.882 1.00 94.94 91 MET A CA 1
ATOM 688 C C . MET A 1 91 ? -21.790 -2.249 45.702 1.00 94.94 91 MET A C 1
ATOM 690 O O . MET A 1 91 ? -21.831 -2.330 46.931 1.00 94.94 91 MET A O 1
ATOM 694 N N . MET A 1 92 ? -22.485 -1.323 45.037 1.00 95.75 92 MET A N 1
ATOM 695 C CA . MET A 1 92 ? -23.377 -0.368 45.697 1.00 95.75 92 MET A CA 1
ATOM 696 C C . MET A 1 92 ? -24.558 -1.066 46.373 1.00 95.75 92 MET A C 1
ATOM 698 O O . MET A 1 92 ? -24.915 -0.711 47.500 1.00 95.75 92 MET A O 1
ATOM 702 N N . LEU A 1 93 ? -25.150 -2.067 45.719 1.00 95.50 93 LEU A N 1
ATOM 703 C CA . LEU A 1 93 ? -26.228 -2.859 46.304 1.00 95.50 93 LEU A CA 1
ATOM 704 C C . LEU A 1 93 ? -25.732 -3.681 47.501 1.00 95.50 93 LEU A C 1
ATOM 706 O O . LEU A 1 93 ? -26.387 -3.687 48.544 1.00 95.50 93 LEU A O 1
ATOM 710 N N . ASP A 1 94 ? -24.552 -4.298 47.413 1.00 93.44 94 ASP A N 1
ATOM 711 C CA . ASP A 1 94 ? -23.962 -5.036 48.534 1.00 93.44 94 ASP A CA 1
ATOM 712 C C . ASP A 1 94 ? -23.763 -4.121 49.763 1.00 93.44 94 ASP A C 1
ATOM 714 O O . ASP A 1 94 ? -24.152 -4.496 50.872 1.00 93.44 94 ASP A O 1
ATOM 718 N N . LEU A 1 95 ? -23.285 -2.881 49.582 1.00 94.44 95 LEU A N 1
ATOM 719 C CA . LEU A 1 95 ? -23.160 -1.891 50.667 1.00 94.44 95 LEU A CA 1
ATOM 720 C C . LEU A 1 95 ? -24.511 -1.498 51.292 1.00 94.44 95 LEU A C 1
ATOM 722 O O . LEU A 1 95 ? -24.596 -1.302 52.508 1.00 94.44 95 LEU A O 1
ATOM 726 N N . MET A 1 96 ? -25.580 -1.404 50.495 1.00 95.31 96 MET A N 1
ATOM 727 C CA . MET A 1 96 ? -26.927 -1.117 51.007 1.00 95.31 96 MET A CA 1
ATOM 728 C C . MET A 1 96 ? -27.500 -2.255 51.862 1.00 95.31 96 MET A C 1
ATOM 730 O O . MET A 1 96 ? -28.365 -1.999 52.704 1.00 95.31 96 MET A O 1
ATOM 734 N N . THR A 1 97 ? -26.997 -3.486 51.722 1.00 95.44 97 THR A N 1
ATOM 735 C CA . THR A 1 97 ? -27.454 -4.639 52.518 1.00 95.44 97 THR A CA 1
ATOM 736 C C . THR A 1 97 ? -27.306 -4.378 54.011 1.00 95.44 97 THR A C 1
ATOM 738 O O . THR A 1 97 ? -28.257 -4.574 54.766 1.00 95.44 97 THR A O 1
ATOM 741 N N . ALA A 1 98 ? -26.167 -3.825 54.439 1.00 93.06 98 ALA A N 1
ATOM 742 C CA . ALA A 1 98 ? -25.929 -3.496 55.843 1.00 93.06 98 ALA A CA 1
ATOM 743 C C . ALA A 1 98 ? -26.928 -2.455 56.384 1.00 93.06 98 ALA A C 1
ATOM 745 O O . ALA A 1 98 ? -27.276 -2.475 57.565 1.00 93.06 98 ALA A O 1
ATOM 746 N N . ILE A 1 99 ? -27.415 -1.543 55.534 1.00 95.06 99 ILE A N 1
ATOM 747 C CA . ILE A 1 99 ? -28.445 -0.565 55.909 1.00 95.06 99 ILE A CA 1
ATOM 748 C C . ILE A 1 99 ? -29.786 -1.276 56.107 1.00 95.06 99 ILE A C 1
ATOM 750 O O . ILE A 1 99 ? -30.443 -1.046 57.121 1.00 95.06 99 ILE A O 1
ATOM 754 N N . LYS A 1 100 ? -30.173 -2.170 55.188 1.00 95.12 100 LYS A N 1
ATOM 755 C CA . LYS A 1 100 ? -31.412 -2.957 55.293 1.00 95.12 100 LYS A CA 1
ATOM 756 C C . LYS A 1 100 ? -31.414 -3.883 56.510 1.00 95.12 100 LYS A C 1
ATOM 758 O O . LYS A 1 100 ? -32.405 -3.945 57.234 1.00 95.12 100 LYS A O 1
ATOM 763 N N . GLU A 1 101 ? -30.289 -4.527 56.805 1.00 95.12 101 GLU A N 1
ATOM 764 C CA . GLU A 1 101 ? -30.125 -5.336 58.018 1.00 95.12 101 GLU A CA 1
ATOM 765 C C . GLU A 1 101 ? -30.258 -4.494 59.292 1.00 95.12 101 GLU A C 1
ATOM 767 O O . GLU A 1 101 ? -30.949 -4.894 60.229 1.00 95.12 101 GLU A O 1
ATOM 772 N N . ARG A 1 102 ? -29.663 -3.294 59.322 1.00 94.69 102 ARG A N 1
ATOM 773 C CA . ARG A 1 102 ? -29.815 -2.361 60.450 1.00 94.69 102 ARG A CA 1
ATOM 774 C C . ARG A 1 102 ? -31.248 -1.855 60.605 1.00 94.69 102 ARG A C 1
ATOM 776 O O . ARG A 1 102 ? -31.698 -1.740 61.736 1.00 94.69 102 ARG A O 1
ATOM 783 N N . GLN A 1 103 ? -31.974 -1.603 59.514 1.00 94.38 103 GLN A N 1
ATOM 784 C CA . GLN A 1 103 ? -33.397 -1.233 59.561 1.00 94.38 103 GLN A CA 1
ATOM 785 C C . GLN A 1 103 ? -34.256 -2.347 60.173 1.00 94.38 103 GLN A C 1
ATOM 787 O O . GLN A 1 103 ? -35.125 -2.078 60.999 1.00 94.38 103 GLN A O 1
ATOM 792 N N . LEU A 1 104 ? -33.981 -3.606 59.820 1.00 95.75 104 LEU A N 1
ATOM 793 C CA . LEU A 1 104 ? -34.649 -4.756 60.427 1.00 95.75 104 LEU A CA 1
ATOM 794 C C . LEU A 1 104 ? -34.318 -4.889 61.921 1.00 95.75 104 LEU A C 1
ATOM 796 O O . LEU A 1 104 ? -35.205 -5.178 62.724 1.00 95.75 104 LEU A O 1
ATOM 800 N N . LEU A 1 105 ? -33.052 -4.691 62.302 1.00 95.56 105 LEU A N 1
ATOM 801 C CA . LEU A 1 105 ? -32.637 -4.712 63.707 1.00 95.56 105 LEU A CA 1
ATOM 802 C C . LEU A 1 105 ? -33.286 -3.585 64.515 1.00 95.56 105 LEU A C 1
ATOM 804 O O . LEU A 1 105 ? -33.759 -3.844 65.617 1.00 95.56 105 LEU A O 1
ATOM 808 N N . ASP A 1 106 ? -33.358 -2.374 63.966 1.00 95.00 106 ASP A N 1
ATOM 809 C CA . ASP A 1 106 ? -34.031 -1.234 64.594 1.00 95.00 106 ASP A CA 1
ATOM 810 C C . ASP A 1 106 ? -35.522 -1.528 64.822 1.00 95.00 106 ASP A C 1
ATOM 812 O O . ASP A 1 106 ? -36.019 -1.394 65.938 1.00 95.00 106 ASP A O 1
ATOM 816 N N . ALA A 1 107 ? -36.219 -2.070 63.815 1.00 93.94 107 ALA A N 1
ATOM 817 C CA . ALA A 1 107 ? -37.617 -2.484 63.956 1.00 93.94 107 ALA A CA 1
ATOM 818 C C . ALA A 1 107 ? -37.813 -3.551 65.053 1.00 93.94 107 ALA A C 1
ATOM 820 O O . ALA A 1 107 ? -38.764 -3.473 65.835 1.00 93.94 107 ALA A O 1
ATOM 821 N N . LYS A 1 108 ? -36.893 -4.523 65.158 1.00 94.69 108 LYS A N 1
ATOM 822 C CA . LYS A 1 108 ? -36.895 -5.531 66.234 1.00 94.69 108 LYS A CA 1
ATOM 823 C C . LYS A 1 108 ? -36.649 -4.909 67.610 1.00 94.69 108 LYS A C 1
ATOM 825 O O . LYS A 1 108 ? -37.352 -5.260 68.555 1.00 94.69 108 LYS A O 1
ATOM 830 N N . ALA A 1 109 ? -35.706 -3.974 67.720 1.00 94.62 109 ALA A N 1
ATOM 831 C CA . ALA A 1 109 ? -35.411 -3.270 68.966 1.00 94.62 109 ALA A CA 1
ATOM 832 C C . ALA A 1 109 ? -36.597 -2.408 69.431 1.00 94.62 109 ALA A C 1
ATOM 834 O O . ALA A 1 109 ? -36.923 -2.391 70.617 1.00 94.62 109 ALA A O 1
ATOM 835 N N . VAL A 1 110 ? -37.302 -1.751 68.502 1.00 94.88 110 VAL A N 1
ATOM 836 C CA . VAL A 1 110 ? -38.538 -1.008 68.798 1.00 94.88 110 VAL A CA 1
ATOM 837 C C . VAL A 1 110 ? -39.621 -1.939 69.349 1.00 94.88 110 VAL A C 1
ATOM 839 O O . VAL A 1 110 ? -40.243 -1.609 70.360 1.00 94.88 110 VAL A O 1
ATOM 842 N N . ARG A 1 111 ? -39.825 -3.118 68.742 1.00 94.38 111 ARG A N 1
ATOM 843 C CA . ARG A 1 111 ? -40.761 -4.128 69.270 1.00 94.38 111 ARG A CA 1
ATOM 844 C C . ARG A 1 111 ? -40.370 -4.572 70.677 1.00 94.38 111 ARG A C 1
ATOM 846 O O . ARG A 1 111 ? -41.228 -4.634 71.551 1.00 94.38 111 ARG A O 1
ATOM 853 N N . GLU A 1 112 ? -39.092 -4.860 70.913 1.00 93.88 112 GLU A N 1
ATOM 854 C CA . GLU A 1 112 ? -38.606 -5.252 72.240 1.00 93.88 112 GLU A CA 1
ATOM 855 C C . GLU A 1 112 ? -38.857 -4.155 73.288 1.00 93.88 112 GLU A C 1
ATOM 857 O O . GLU A 1 112 ? -39.317 -4.449 74.392 1.00 93.88 112 GLU A O 1
ATOM 862 N N . GLY A 1 113 ? -38.640 -2.887 72.928 1.00 93.81 113 GLY A N 1
ATOM 863 C CA . GLY A 1 113 ? -38.975 -1.745 73.779 1.00 93.81 113 GLY A CA 1
ATOM 864 C C . GLY A 1 113 ? -40.459 -1.706 74.157 1.00 93.81 113 GLY A C 1
ATOM 865 O O . GLY A 1 113 ? -40.788 -1.547 75.332 1.00 93.81 113 GLY A O 1
ATOM 866 N N . LEU A 1 114 ? -41.354 -1.931 73.189 1.00 93.75 114 LEU A N 1
ATOM 867 C CA . LEU A 1 114 ? -42.801 -1.989 73.430 1.00 93.75 114 LEU A CA 1
ATOM 868 C C . LEU A 1 114 ? -43.203 -3.163 74.333 1.00 93.75 114 LEU A C 1
ATOM 870 O O . LEU A 1 114 ? -44.069 -2.998 75.192 1.00 93.75 114 LEU A O 1
ATOM 874 N N . LEU A 1 115 ? -42.549 -4.321 74.204 1.00 92.81 115 LEU A N 1
ATOM 875 C CA . LEU A 1 115 ? -42.767 -5.456 75.107 1.00 92.81 115 LEU A CA 1
ATOM 876 C C . LEU A 1 115 ? -42.382 -5.121 76.548 1.00 92.81 115 LEU A C 1
ATOM 878 O O . LEU A 1 115 ? -43.134 -5.424 77.472 1.00 92.81 115 LEU A O 1
ATOM 882 N N . LYS A 1 116 ? -41.255 -4.432 76.757 1.00 92.75 116 LYS A N 1
ATOM 883 C CA . LYS A 1 116 ? -40.865 -3.969 78.097 1.00 92.75 116 LYS A CA 1
ATOM 884 C C . LYS A 1 116 ? -41.857 -2.957 78.667 1.00 92.75 116 LYS A C 1
ATOM 886 O O . LYS A 1 116 ? -42.196 -3.051 79.845 1.00 92.75 116 LYS A O 1
ATOM 891 N N . SER A 1 117 ? -42.371 -2.035 77.852 1.00 93.44 117 SER A N 1
ATOM 892 C CA . SER A 1 117 ? -43.451 -1.128 78.268 1.00 93.44 117 SER A CA 1
ATOM 893 C C . SER A 1 117 ? -44.721 -1.891 78.653 1.00 93.44 117 SER A C 1
ATOM 895 O O . SER A 1 117 ? -45.337 -1.579 79.674 1.00 93.44 117 SER A O 1
ATOM 897 N N . ARG A 1 118 ? -45.077 -2.938 77.900 1.00 92.69 118 ARG A N 1
ATOM 898 C CA . ARG A 1 118 ? -46.215 -3.813 78.210 1.00 92.69 118 ARG A CA 1
ATOM 899 C C . ARG A 1 118 ? -46.024 -4.552 79.530 1.00 92.69 118 ARG A C 1
ATOM 901 O O . ARG A 1 118 ? -46.959 -4.605 80.324 1.00 92.69 118 ARG A O 1
ATOM 908 N N . ASP A 1 119 ? -44.831 -5.078 79.798 1.00 90.94 119 ASP A N 1
ATOM 909 C CA . ASP A 1 119 ? -44.511 -5.752 81.063 1.00 90.94 119 ASP A CA 1
ATOM 910 C C . ASP A 1 119 ? -44.684 -4.815 82.268 1.00 90.94 119 ASP A C 1
ATOM 912 O O . ASP A 1 119 ? -45.221 -5.224 83.300 1.00 90.94 119 ASP A O 1
ATOM 916 N N . ILE A 1 120 ? -44.292 -3.543 82.130 1.00 92.62 120 ILE A N 1
ATOM 917 C CA . ILE A 1 120 ? -44.485 -2.514 83.163 1.00 92.62 120 ILE A CA 1
ATOM 918 C C . ILE A 1 120 ? -45.979 -2.250 83.390 1.00 92.62 120 ILE A C 1
ATOM 920 O O . ILE A 1 120 ? -46.435 -2.249 84.537 1.00 92.62 120 ILE A O 1
ATOM 924 N N . ALA A 1 121 ? -46.758 -2.071 82.319 1.00 90.06 121 ALA A N 1
ATOM 925 C CA . ALA A 1 121 ? -48.202 -1.861 82.416 1.00 90.06 121 ALA A CA 1
ATOM 926 C C . ALA A 1 121 ? -48.915 -3.080 83.034 1.00 90.06 121 ALA A C 1
ATOM 928 O O . ALA A 1 121 ? -49.761 -2.923 83.915 1.00 90.06 121 ALA A O 1
ATOM 929 N N . LYS A 1 122 ? -48.503 -4.299 82.661 1.00 90.19 122 LYS A N 1
ATOM 930 C CA . LYS A 1 122 ? -48.968 -5.569 83.239 1.00 90.19 122 LYS A CA 1
ATOM 931 C C . LYS A 1 122 ? -48.647 -5.679 84.725 1.00 90.19 122 LYS A C 1
ATOM 933 O O . LYS A 1 122 ? -49.505 -6.100 85.499 1.00 90.19 122 LYS A O 1
ATOM 938 N N . PHE A 1 123 ? -47.437 -5.309 85.136 1.00 89.06 123 PHE A N 1
ATOM 939 C CA . PHE A 1 123 ? -47.056 -5.284 86.546 1.00 89.06 123 PHE A CA 1
ATOM 940 C C . PHE A 1 123 ? -47.936 -4.310 87.336 1.00 89.06 123 PHE A C 1
ATOM 942 O O . PHE A 1 123 ? -48.464 -4.673 88.385 1.00 89.06 123 PHE A O 1
ATOM 949 N N . ARG A 1 124 ? -48.152 -3.100 86.802 1.00 88.88 124 ARG A N 1
ATOM 950 C CA . ARG A 1 124 ? -49.005 -2.082 87.425 1.00 88.88 124 ARG A CA 1
ATOM 951 C C . ARG A 1 124 ? -50.458 -2.548 87.542 1.00 88.88 124 ARG A C 1
ATOM 953 O O . ARG A 1 124 ? -51.042 -2.391 88.608 1.00 88.88 124 ARG A O 1
ATOM 960 N N . PHE A 1 125 ? -51.009 -3.161 86.491 1.00 88.81 125 PHE A N 1
ATOM 961 C CA . PHE A 1 125 ? -52.345 -3.762 86.515 1.00 88.81 125 PHE A CA 1
ATOM 962 C C . PHE A 1 125 ? -52.459 -4.805 87.631 1.00 88.81 125 PHE A C 1
ATOM 964 O O . PHE A 1 125 ? -53.270 -4.638 88.535 1.00 88.81 125 PHE A O 1
ATOM 971 N N . LYS A 1 126 ? -51.566 -5.806 87.647 1.00 87.00 126 LYS A N 1
ATOM 972 C CA . LYS A 1 126 ? -51.551 -6.855 88.679 1.00 87.00 126 LYS A CA 1
ATOM 973 C C . LYS A 1 126 ? -51.450 -6.295 90.096 1.00 87.00 126 LYS A C 1
ATOM 975 O O . LYS A 1 126 ? -52.141 -6.779 90.986 1.00 87.00 126 LYS A O 1
ATOM 980 N N . TYR A 1 127 ? -50.601 -5.290 90.302 1.00 87.88 127 TYR A N 1
ATOM 981 C CA . TYR A 1 127 ? -50.433 -4.657 91.606 1.00 87.88 127 TYR A CA 1
ATOM 982 C C . TYR A 1 127 ? -51.735 -4.016 92.104 1.00 87.88 127 TYR A C 1
ATOM 984 O O . TYR A 1 127 ? -52.159 -4.298 93.222 1.00 87.88 127 TYR A O 1
ATOM 992 N N . TYR A 1 128 ? -52.400 -3.198 91.281 1.00 86.31 128 TYR A N 1
ATOM 993 C CA . TYR A 1 128 ? -53.659 -2.565 91.685 1.00 86.31 128 TYR A CA 1
ATOM 994 C C . TYR A 1 128 ? -54.807 -3.569 91.816 1.00 86.31 128 TYR A C 1
ATOM 996 O O . TYR A 1 128 ? -55.596 -3.452 92.748 1.00 86.31 128 TYR A O 1
ATOM 1004 N N . THR A 1 129 ? -54.863 -4.604 90.975 1.00 83.62 129 THR A N 1
ATOM 1005 C CA . THR A 1 129 ? -55.841 -5.692 91.115 1.00 83.62 129 THR A CA 1
ATOM 1006 C C . THR A 1 129 ? -55.696 -6.422 92.454 1.00 83.62 129 THR A C 1
ATOM 1008 O O . THR A 1 129 ? -56.695 -6.610 93.138 1.00 83.62 129 THR A O 1
ATOM 1011 N N . GLN A 1 130 ? -54.473 -6.755 92.891 1.00 82.25 130 GLN A N 1
ATOM 1012 C CA . GLN A 1 130 ? -54.223 -7.406 94.193 1.00 82.25 130 GLN A CA 1
ATOM 1013 C C . GLN A 1 130 ? -54.661 -6.558 95.401 1.00 82.25 130 GLN A C 1
ATOM 1015 O O . GLN A 1 130 ? -55.003 -7.094 96.462 1.00 82.25 130 GLN A O 1
ATOM 1020 N N . LEU A 1 131 ? -54.633 -5.229 95.257 1.00 79.81 131 LEU A N 1
ATOM 1021 C CA . LEU A 1 131 ? -55.094 -4.304 96.292 1.00 79.81 131 LEU A CA 1
ATOM 1022 C C . LEU A 1 131 ? -56.625 -4.264 96.413 1.00 79.81 131 LEU A C 1
ATOM 1024 O O . LEU A 1 131 ? -57.115 -3.936 97.490 1.00 79.81 131 LEU A O 1
ATOM 1028 N N . ILE A 1 132 ? -57.358 -4.614 95.351 1.00 76.00 132 ILE A N 1
ATOM 1029 C CA . ILE A 1 132 ? -58.827 -4.532 95.281 1.00 76.00 132 ILE A CA 1
ATOM 1030 C C . ILE A 1 132 ? -59.465 -5.909 95.511 1.00 76.00 132 ILE A C 1
ATOM 1032 O O . ILE A 1 132 ? -60.305 -6.057 96.389 1.00 76.00 132 ILE A O 1
ATOM 1036 N N . THR A 1 133 ? -59.025 -6.940 94.784 1.00 68.81 133 THR A N 1
ATOM 1037 C CA . THR A 1 133 ? -59.599 -8.297 94.817 1.00 68.81 133 THR A CA 1
ATOM 1038 C C . THR A 1 133 ? -58.575 -9.342 95.278 1.00 68.81 133 THR A C 1
ATOM 1040 O O . THR A 1 133 ? -57.367 -9.102 95.254 1.00 68.81 133 THR A O 1
ATOM 1043 N N . ASP A 1 134 ? -59.047 -10.490 95.767 1.00 66.12 134 ASP A N 1
ATOM 1044 C CA . ASP A 1 134 ? -58.218 -11.683 96.021 1.00 66.12 134 ASP A CA 1
ATOM 1045 C C . ASP A 1 134 ? -58.147 -12.618 94.792 1.00 66.12 134 ASP A C 1
ATOM 1047 O O . ASP A 1 134 ? -57.453 -13.636 94.820 1.00 66.12 134 ASP A O 1
ATOM 1051 N N . GLU A 1 135 ? -58.834 -12.269 93.700 1.00 65.12 135 GLU A N 1
ATOM 1052 C CA . GLU A 1 135 ? -58.808 -13.012 92.439 1.00 65.12 135 GLU A CA 1
ATOM 1053 C C . GLU A 1 135 ? -57.552 -12.696 91.607 1.00 65.12 135 GLU A C 1
ATOM 1055 O O . GLU A 1 135 ? -57.216 -11.538 91.347 1.00 65.12 135 GLU A O 1
ATOM 1060 N N . ASP A 1 136 ? -56.851 -13.736 91.142 1.00 67.44 136 ASP A N 1
ATOM 1061 C CA . ASP A 1 136 ? -55.695 -13.584 90.248 1.00 67.44 136 ASP A CA 1
ATOM 1062 C C . ASP A 1 136 ? -56.158 -13.444 88.789 1.00 67.44 136 ASP A C 1
ATOM 1064 O O . ASP A 1 136 ? -56.248 -14.427 88.044 1.00 67.44 136 ASP A O 1
ATOM 1068 N N . ILE A 1 137 ? -56.461 -12.207 88.379 1.00 74.06 137 ILE A N 1
ATOM 1069 C CA . ILE A 1 137 ? -56.846 -11.890 86.997 1.00 74.06 137 ILE A CA 1
ATOM 1070 C C . ILE A 1 137 ? -55.659 -12.157 86.060 1.00 74.06 137 ILE A C 1
ATOM 1072 O O . ILE A 1 137 ? -54.639 -11.455 86.063 1.00 74.06 137 ILE A O 1
ATOM 1076 N N . GLN A 1 138 ? -55.798 -13.179 85.214 1.00 75.62 138 GLN A N 1
ATOM 1077 C CA . GLN A 1 138 ? -54.784 -13.523 84.222 1.00 75.62 138 GLN A CA 1
ATOM 1078 C C . GLN A 1 138 ? -54.797 -12.512 83.076 1.00 75.62 138 GLN A C 1
ATOM 1080 O O . GLN A 1 138 ? -55.721 -12.472 82.270 1.00 75.62 138 GLN A O 1
ATOM 1085 N N . VAL A 1 139 ? -53.727 -11.723 82.966 1.00 77.44 139 VAL A N 1
ATOM 1086 C CA . VAL A 1 139 ? -53.509 -10.864 81.796 1.00 77.44 139 VAL A CA 1
ATOM 1087 C C . VAL A 1 139 ? -53.172 -11.748 80.588 1.00 77.44 139 VAL A C 1
ATOM 1089 O O . VAL A 1 139 ? -52.178 -12.485 80.673 1.00 77.44 139 VAL A O 1
ATOM 1092 N N . PRO A 1 140 ? -53.931 -11.658 79.477 1.00 80.00 140 PRO A N 1
ATOM 1093 C CA . PRO A 1 140 ? -53.684 -12.440 78.270 1.00 80.00 140 PRO A CA 1
ATOM 1094 C C . PRO A 1 140 ? -52.245 -12.324 77.744 1.00 80.00 140 PRO A C 1
ATOM 1096 O O . PRO A 1 140 ? -51.514 -11.360 78.018 1.00 80.00 140 PRO A O 1
ATOM 1099 N N . GLY A 1 141 ? -51.825 -13.335 76.979 1.00 77.06 141 GLY A N 1
ATOM 1100 C CA . GLY A 1 141 ? -50.553 -13.319 76.252 1.00 77.06 141 GLY A CA 1
ATOM 1101 C C . GLY A 1 141 ? -50.455 -12.139 75.281 1.00 77.06 141 GLY A C 1
ATOM 1102 O O . GLY A 1 141 ? -51.444 -11.461 75.020 1.00 77.06 141 GLY A O 1
ATOM 1103 N N . GLU A 1 142 ? -49.250 -11.860 74.784 1.00 81.00 142 GLU A N 1
ATOM 1104 C CA . GLU A 1 142 ? -49.092 -10.871 73.711 1.00 81.00 142 GLU A CA 1
ATOM 1105 C C . GLU A 1 142 ? -49.887 -11.290 72.460 1.00 81.00 142 GLU A C 1
ATOM 1107 O O . GLU A 1 142 ? -50.027 -12.494 72.206 1.00 81.00 142 GLU A O 1
ATOM 1112 N N . PRO A 1 143 ? -50.420 -10.331 71.681 1.00 81.25 143 PRO A N 1
ATOM 1113 C CA . PRO A 1 143 ? -51.050 -10.647 70.410 1.00 81.25 143 PRO A CA 1
ATOM 1114 C C . PRO A 1 143 ? -50.018 -11.297 69.488 1.00 81.25 143 PRO A C 1
ATOM 1116 O O . PRO A 1 143 ? -48.879 -10.844 69.384 1.00 81.25 143 PRO A O 1
ATOM 1119 N N . THR A 1 144 ? -50.421 -12.374 68.821 1.00 77.25 144 THR A N 1
ATOM 1120 C CA . THR A 1 144 ? -49.571 -13.066 67.850 1.00 77.25 144 THR A CA 1
ATOM 1121 C C . THR A 1 144 ? -50.022 -12.694 66.450 1.00 77.25 144 THR A C 1
ATOM 1123 O O . THR A 1 144 ? -51.212 -12.729 66.141 1.00 77.25 144 THR A O 1
ATOM 1126 N N . LEU A 1 145 ? -49.067 -12.285 65.619 1.00 81.88 145 LEU A N 1
ATOM 1127 C CA . LEU A 1 145 ? -49.300 -11.960 64.220 1.00 81.88 145 LEU A CA 1
ATOM 1128 C C . LEU A 1 145 ? -48.798 -13.112 63.346 1.00 81.88 145 LEU A C 1
ATOM 1130 O O . LEU A 1 145 ? -47.697 -13.623 63.568 1.00 81.88 145 LEU A O 1
ATOM 1134 N N . ASP A 1 146 ? -49.580 -13.495 62.338 1.00 77.69 146 ASP A N 1
ATOM 1135 C CA . ASP A 1 146 ? -49.162 -14.503 61.364 1.00 77.69 146 ASP A CA 1
ATOM 1136 C C . ASP A 1 146 ? -47.883 -14.077 60.637 1.00 77.69 146 ASP A C 1
ATOM 1138 O O . ASP A 1 146 ? -47.681 -12.907 60.322 1.00 77.69 146 ASP A O 1
ATOM 1142 N N . ALA A 1 147 ? -47.009 -15.037 60.327 1.00 72.00 147 ALA A N 1
ATOM 1143 C CA . ALA A 1 147 ? -45.680 -14.758 59.775 1.00 72.00 147 ALA A CA 1
ATOM 1144 C C . ALA A 1 147 ? -45.685 -14.128 58.365 1.00 72.00 147 ALA A C 1
ATOM 1146 O O . ALA A 1 147 ? -44.655 -13.618 57.928 1.00 72.00 147 ALA A O 1
ATOM 1147 N N . ASN A 1 148 ? -46.810 -14.182 57.643 1.00 70.50 148 ASN A N 1
ATOM 1148 C CA . ASN A 1 148 ? -46.947 -13.672 56.277 1.00 70.50 148 ASN A CA 1
ATOM 1149 C C . ASN A 1 148 ? -48.273 -12.921 56.107 1.00 70.50 148 ASN A C 1
ATOM 1151 O O . ASN A 1 148 ? -49.193 -13.407 55.449 1.00 70.50 148 ASN A O 1
ATOM 1155 N N . VAL A 1 149 ? -48.366 -11.734 56.703 1.00 79.06 149 VAL A N 1
ATOM 1156 C CA . VAL A 1 149 ? -49.549 -10.877 56.581 1.00 79.06 149 VAL A CA 1
ATOM 1157 C C . VAL A 1 149 ? -49.589 -10.242 55.190 1.00 79.06 149 VAL A C 1
ATOM 1159 O O . VAL A 1 149 ? -48.590 -9.722 54.690 1.00 79.06 149 VAL A O 1
ATOM 1162 N N . ASN A 1 150 ? -50.757 -10.269 54.559 1.00 79.38 150 ASN A N 1
ATOM 1163 C CA . ASN A 1 150 ? -51.055 -9.575 53.307 1.00 79.38 150 ASN A CA 1
ATOM 1164 C C . ASN A 1 150 ? -52.224 -8.588 53.498 1.00 79.38 150 ASN A C 1
ATOM 1166 O O . ASN A 1 150 ? -52.757 -8.439 54.594 1.00 79.38 150 ASN A O 1
ATOM 1170 N N . SER A 1 151 ? -52.647 -7.918 52.425 1.00 77.81 151 SER A N 1
ATOM 1171 C CA . SER A 1 151 ? -53.748 -6.942 52.468 1.00 77.81 151 SER A CA 1
ATOM 1172 C C . SER A 1 151 ? -55.114 -7.526 52.851 1.00 77.81 151 SER A C 1
ATOM 1174 O O . SER A 1 151 ? -56.015 -6.767 53.188 1.00 77.81 151 SER A O 1
ATOM 1176 N N . GLU A 1 152 ? -55.280 -8.846 52.772 1.00 80.75 152 GLU A N 1
ATOM 1177 C CA . GLU A 1 152 ? -56.524 -9.558 53.101 1.00 80.75 152 GLU A CA 1
ATOM 1178 C C . GLU A 1 152 ? -56.476 -10.213 54.488 1.00 80.75 152 GLU A C 1
ATOM 1180 O O . GLU A 1 152 ? -57.483 -10.724 54.978 1.00 80.75 152 GLU A O 1
ATOM 1185 N N . SER A 1 153 ? -55.308 -10.206 55.129 1.00 81.00 153 SER A N 1
ATOM 1186 C CA . SER A 1 153 ? -55.104 -10.812 56.437 1.00 81.00 153 SER A CA 1
ATOM 1187 C C . SER A 1 153 ? -55.826 -10.001 57.505 1.00 81.00 153 SER A C 1
ATOM 1189 O O . SER A 1 153 ? -55.713 -8.775 57.566 1.00 81.00 153 SER A O 1
ATOM 1191 N N . GLN A 1 154 ? -56.568 -10.691 58.366 1.00 78.25 154 GLN A N 1
ATOM 1192 C CA . GLN A 1 154 ? -57.220 -10.052 59.500 1.00 78.25 154 GLN A CA 1
ATOM 1193 C C . GLN A 1 154 ? -56.184 -9.737 60.578 1.00 78.25 154 GLN A C 1
ATOM 1195 O O . GLN A 1 154 ? -55.345 -10.572 60.913 1.00 78.25 154 GLN A O 1
ATOM 1200 N N . LEU A 1 155 ? -56.242 -8.519 61.117 1.00 80.50 155 LEU A N 1
ATOM 1201 C CA . LEU A 1 155 ? -55.430 -8.152 62.271 1.00 80.50 155 LEU A CA 1
ATOM 1202 C C . LEU A 1 155 ? -55.910 -8.922 63.513 1.00 80.50 155 LEU A C 1
ATOM 1204 O O . LEU A 1 155 ? -57.104 -9.231 63.602 1.00 80.50 155 LEU A O 1
ATOM 1208 N N . PRO A 1 156 ? -55.016 -9.203 64.480 1.00 80.75 156 PRO A N 1
ATOM 1209 C CA . PRO A 1 156 ? -55.399 -9.786 65.758 1.00 80.75 156 PRO A CA 1
ATOM 1210 C C . PRO A 1 156 ? -56.537 -8.989 66.399 1.00 80.75 156 PRO A C 1
ATOM 1212 O O . PRO A 1 156 ? -56.529 -7.755 66.372 1.00 80.75 156 PRO A O 1
ATOM 1215 N N . ALA A 1 157 ? -57.516 -9.697 66.962 1.00 76.12 157 ALA A N 1
ATOM 1216 C CA . ALA A 1 157 ? -58.586 -9.059 67.717 1.00 76.12 157 ALA A CA 1
ATOM 1217 C C . ALA A 1 157 ? -58.013 -8.296 68.923 1.00 76.12 157 ALA A C 1
ATOM 1219 O O . ALA A 1 157 ? -57.006 -8.707 69.504 1.00 76.12 157 ALA A O 1
ATOM 1220 N N . ASP A 1 158 ? -58.670 -7.198 69.298 1.00 76.38 158 ASP A N 1
ATOM 1221 C CA . ASP A 1 158 ? -58.270 -6.393 70.452 1.00 76.38 158 ASP A CA 1
ATOM 1222 C C . ASP A 1 158 ? -58.254 -7.248 71.728 1.00 76.38 158 ASP A C 1
ATOM 1224 O O . ASP A 1 158 ? -59.194 -8.001 71.996 1.00 76.38 158 ASP A O 1
ATOM 1228 N N . THR A 1 159 ? -57.199 -7.109 72.535 1.00 79.81 159 THR A N 1
ATOM 1229 C CA . THR A 1 159 ? -57.094 -7.780 73.834 1.00 79.81 159 THR A CA 1
ATOM 1230 C C . THR A 1 159 ? -58.279 -7.388 74.714 1.00 79.81 159 THR A C 1
ATOM 1232 O O . THR A 1 159 ? -58.490 -6.212 75.002 1.00 79.81 159 THR A O 1
ATOM 1235 N N . THR A 1 160 ? -59.061 -8.369 75.161 1.00 73.88 160 THR A N 1
ATOM 1236 C CA . THR A 1 160 ? -60.204 -8.134 76.047 1.00 73.88 160 THR A CA 1
ATOM 1237 C C . THR A 1 160 ? -59.763 -8.241 77.503 1.00 73.88 160 THR A C 1
ATOM 1239 O O . THR A 1 160 ? -59.432 -9.328 77.977 1.00 73.88 160 THR A O 1
ATOM 1242 N N . LEU A 1 161 ? -59.766 -7.114 78.210 1.00 77.56 161 LEU A N 1
ATOM 1243 C CA . LEU A 1 161 ? -59.648 -7.037 79.666 1.00 77.56 161 LEU A CA 1
ATOM 1244 C C . LEU A 1 161 ? -60.917 -6.354 80.175 1.00 77.56 161 LEU A C 1
ATOM 1246 O O . LEU A 1 161 ? -61.206 -5.233 79.758 1.00 77.56 161 LEU A O 1
ATOM 1250 N N . GLU A 1 162 ? -61.695 -7.050 81.002 1.00 73.50 162 GLU A N 1
ATOM 1251 C CA . GLU A 1 162 ? -62.912 -6.482 81.585 1.00 73.50 162 GLU A CA 1
ATOM 1252 C C . GLU A 1 162 ? -62.548 -5.357 82.563 1.00 73.50 162 GLU A C 1
ATOM 1254 O O . GLU A 1 162 ? -61.582 -5.471 83.323 1.00 73.50 162 GLU A O 1
ATOM 1259 N N . ASP A 1 163 ? -63.308 -4.258 82.515 1.00 74.69 163 ASP A N 1
ATOM 1260 C CA . ASP A 1 163 ? -63.148 -3.164 83.471 1.00 74.69 163 ASP A CA 1
ATOM 1261 C C . ASP A 1 163 ? -63.526 -3.688 84.866 1.00 74.69 163 ASP A C 1
ATOM 1263 O O . ASP A 1 163 ? -64.611 -4.236 85.073 1.00 74.69 163 ASP A O 1
ATOM 1267 N N . ILE A 1 164 ? -62.635 -3.501 85.838 1.00 75.06 164 ILE A N 1
ATOM 1268 C CA . ILE A 1 164 ? -62.898 -3.828 87.237 1.00 75.06 164 ILE A CA 1
ATOM 1269 C C . ILE A 1 164 ? -63.940 -2.830 87.745 1.00 75.06 164 ILE A C 1
ATOM 1271 O O . ILE A 1 164 ? -63.742 -1.612 87.657 1.00 75.06 164 ILE A O 1
ATOM 1275 N N . VAL A 1 165 ? -65.054 -3.348 88.260 1.00 69.00 165 VAL A N 1
ATOM 1276 C CA . VAL A 1 165 ? -66.102 -2.562 88.918 1.00 69.00 165 VAL A CA 1
ATOM 1277 C C . VAL A 1 165 ? -65.838 -2.616 90.423 1.00 69.00 165 VAL A C 1
ATOM 1279 O O . VAL A 1 165 ? -65.606 -3.709 90.940 1.00 69.00 165 VAL A O 1
ATOM 1282 N N . PRO A 1 166 ? -65.827 -1.475 91.135 1.00 64.50 166 PRO A N 1
ATOM 1283 C CA . PRO A 1 166 ? -65.654 -1.497 92.581 1.00 64.50 166 PRO A CA 1
ATOM 1284 C C . PRO A 1 166 ? -66.873 -2.170 93.228 1.00 64.50 166 PRO A C 1
ATOM 1286 O O . PRO A 1 166 ? -68.004 -1.866 92.855 1.00 64.50 166 PRO A O 1
ATOM 1289 N N . ASP A 1 167 ? -66.653 -3.024 94.230 1.00 58.38 167 ASP A N 1
ATOM 1290 C CA . ASP A 1 167 ? -67.721 -3.668 95.028 1.00 58.38 167 ASP A CA 1
ATOM 1291 C C . ASP A 1 167 ? -68.368 -2.688 96.034 1.00 58.38 167 ASP A C 1
ATOM 1293 O O . ASP A 1 167 ? -69.154 -3.043 96.908 1.00 58.38 167 ASP A O 1
ATOM 1297 N N . VAL A 1 168 ? -68.012 -1.405 95.928 1.00 58.75 168 VAL A N 1
ATOM 1298 C CA . VAL A 1 168 ? -68.463 -0.346 96.821 1.00 58.75 168 VAL A CA 1
ATOM 1299 C C . VAL A 1 168 ? -69.688 0.340 96.226 1.00 58.75 168 VAL A C 1
ATOM 1301 O O . VAL A 1 168 ? -69.575 1.117 95.273 1.00 58.75 168 VAL A O 1
ATOM 1304 N N . ASP A 1 169 ? -70.858 0.095 96.816 1.00 51.72 169 ASP A N 1
ATOM 1305 C CA . ASP A 1 169 ? -72.086 0.806 96.464 1.00 51.72 169 ASP A CA 1
ATOM 1306 C C . ASP A 1 169 ? -71.997 2.273 96.915 1.00 51.72 169 ASP A C 1
ATOM 1308 O O . ASP A 1 169 ? -72.015 2.605 98.099 1.00 51.72 169 ASP A O 1
ATOM 1312 N N . VAL A 1 170 ? -71.869 3.176 95.944 1.00 51.44 170 VAL A N 1
ATOM 1313 C CA . VAL A 1 170 ? -71.743 4.623 96.175 1.00 51.44 170 VAL A CA 1
ATOM 1314 C C . VAL A 1 170 ? -73.111 5.315 96.298 1.00 51.44 170 VAL A C 1
ATOM 1316 O O . VAL A 1 170 ? -73.162 6.542 96.398 1.00 51.44 170 VAL A O 1
ATOM 1319 N N . SER A 1 171 ? -74.223 4.569 96.239 1.00 48.66 171 SER A N 1
ATOM 1320 C CA . SER A 1 171 ? -75.568 5.128 96.057 1.00 48.66 171 SER A CA 1
ATOM 1321 C C . SER A 1 171 ? -76.509 5.067 97.265 1.00 48.66 171 SER A C 1
ATOM 1323 O O . SER A 1 171 ? -77.653 5.503 97.140 1.00 48.66 171 SER A O 1
ATOM 1325 N N . LEU A 1 172 ? -76.071 4.633 98.450 1.00 42.09 172 LEU A N 1
ATOM 1326 C CA . LEU A 1 172 ? -76.986 4.432 99.582 1.00 42.09 172 LEU A CA 1
ATOM 1327 C C . LEU A 1 172 ? -76.543 5.162 100.858 1.00 42.09 172 LEU A C 1
ATOM 1329 O O . LEU A 1 172 ? -75.456 4.956 101.383 1.00 42.09 172 LEU A O 1
ATOM 1333 N N . VAL A 1 173 ? -77.436 6.029 101.354 1.00 47.12 173 VAL A N 1
ATOM 1334 C CA . VAL A 1 173 ? -77.344 6.735 102.648 1.00 47.12 173 VAL A CA 1
ATOM 1335 C C . VAL A 1 173 ? -77.801 5.846 103.818 1.00 47.12 173 VAL A C 1
ATOM 1337 O O . VAL A 1 173 ? -77.653 6.248 104.960 1.00 47.12 173 VAL A O 1
ATOM 1340 N N . ASP A 1 174 ? -78.285 4.626 103.574 1.00 37.97 174 ASP A N 1
ATOM 1341 C CA . ASP A 1 174 ? -78.750 3.717 104.629 1.00 37.97 174 ASP A CA 1
ATOM 1342 C C . ASP A 1 174 ? -78.504 2.245 104.243 1.00 37.97 174 ASP A C 1
ATOM 1344 O O . ASP A 1 174 ? -79.387 1.590 103.689 1.00 37.97 174 ASP A O 1
ATOM 1348 N N . SER A 1 175 ? -77.317 1.705 104.531 1.00 38.03 175 SER A N 1
ATOM 1349 C CA . SER A 1 175 ? -77.106 0.254 104.687 1.00 38.03 175 SER A CA 1
ATOM 1350 C C . SER A 1 175 ? -75.748 -0.048 105.324 1.00 38.03 175 SER A C 1
ATOM 1352 O O . SER A 1 175 ? -74.750 0.571 104.965 1.00 38.03 175 SER A O 1
ATOM 1354 N N . ASP A 1 176 ? -75.743 -1.005 106.256 1.00 39.56 176 ASP A N 1
ATOM 1355 C CA . ASP A 1 176 ? -74.585 -1.503 107.004 1.00 39.56 176 ASP A CA 1
ATOM 1356 C C . ASP A 1 176 ? -73.338 -1.724 106.121 1.00 39.56 176 ASP A C 1
ATOM 1358 O O . ASP A 1 176 ? -73.383 -2.403 105.095 1.00 39.56 176 ASP A O 1
ATOM 1362 N N . GLU A 1 177 ? -72.222 -1.123 106.539 1.00 46.81 177 GLU A N 1
ATOM 1363 C CA . GLU A 1 177 ? -70.953 -1.059 105.811 1.00 46.81 177 GLU A CA 1
ATOM 1364 C C . GLU A 1 177 ? -70.337 -2.451 105.577 1.00 46.81 177 GLU A C 1
ATOM 1366 O O . GLU A 1 177 ? -69.927 -3.138 106.514 1.00 46.81 177 GLU A O 1
ATOM 1371 N N . SER A 1 178 ? -70.194 -2.858 104.314 1.00 49.56 178 SER A N 1
ATOM 1372 C CA . SER A 1 178 ? -69.389 -4.020 103.923 1.00 49.56 178 SER A CA 1
ATOM 1373 C C . SER A 1 178 ? -68.994 -3.907 102.453 1.00 49.56 178 SER A C 1
ATOM 1375 O O . SER A 1 178 ? -69.863 -3.933 101.591 1.00 49.56 178 SER A O 1
ATOM 1377 N N . GLY A 1 179 ? -67.694 -3.829 102.168 1.00 55.88 179 GLY A N 1
ATOM 1378 C CA . GLY A 1 179 ? -67.183 -3.890 100.792 1.00 55.88 179 GLY A CA 1
ATOM 1379 C C . GLY A 1 179 ? -65.707 -3.518 100.654 1.00 55.88 179 GLY A C 1
ATOM 1380 O O . GLY A 1 179 ? -65.011 -4.064 99.811 1.00 55.88 179 GLY A O 1
ATOM 1381 N N . VAL A 1 180 ? -65.181 -2.660 101.538 1.00 59.06 180 VAL A N 1
ATOM 1382 C CA . VAL A 1 180 ? -63.800 -2.169 101.411 1.00 59.06 180 VAL A CA 1
ATOM 1383 C C . VAL A 1 180 ? -62.781 -3.144 102.002 1.00 59.06 180 VAL A C 1
ATOM 1385 O O . VAL A 1 180 ? -62.849 -3.512 103.181 1.00 59.06 180 VAL A O 1
ATOM 1388 N N . LYS A 1 181 ? -61.769 -3.519 101.212 1.00 65.19 181 LYS A N 1
ATOM 1389 C CA . LYS A 1 181 ? -60.649 -4.359 101.665 1.00 65.19 181 LYS A CA 1
ATOM 1390 C C . LYS A 1 181 ? -59.708 -3.562 102.577 1.00 65.19 181 LYS A C 1
ATOM 1392 O O . LYS A 1 181 ? -58.915 -2.736 102.128 1.00 65.19 181 LYS A O 1
ATOM 1397 N N . LEU A 1 182 ? -59.778 -3.830 103.879 1.00 67.56 182 LEU A N 1
ATOM 1398 C CA . LEU A 1 182 ? -58.934 -3.194 104.895 1.00 67.56 182 LEU A CA 1
ATOM 1399 C C . LEU A 1 182 ? -57.738 -4.081 105.247 1.00 67.56 182 LEU A C 1
ATOM 1401 O O . LEU A 1 182 ? -57.889 -5.281 105.502 1.00 67.56 182 LEU A O 1
ATOM 1405 N N . ILE A 1 183 ? -56.537 -3.502 105.347 1.00 75.06 183 ILE A N 1
ATOM 1406 C CA . ILE A 1 183 ? -55.417 -4.241 105.951 1.00 75.06 183 ILE A CA 1
ATOM 1407 C C . ILE A 1 183 ? -55.701 -4.473 107.442 1.00 75.06 183 ILE A C 1
ATOM 1409 O O . ILE A 1 183 ? -56.401 -3.695 108.087 1.00 75.06 183 ILE A O 1
ATOM 1413 N N . LYS A 1 184 ? -55.103 -5.513 108.038 1.00 71.75 184 LYS A N 1
ATOM 1414 C CA . LYS A 1 184 ? -55.354 -5.889 109.448 1.00 71.75 184 LYS A CA 1
ATOM 1415 C C . LYS A 1 184 ? -55.235 -4.724 110.439 1.00 71.75 184 LYS A C 1
ATOM 1417 O O . LYS A 1 184 ? -55.987 -4.671 111.403 1.00 71.75 184 LYS A O 1
ATOM 1422 N N . LYS A 1 185 ? -54.296 -3.803 110.201 1.00 71.62 185 LYS A N 1
ATOM 1423 C CA . LYS A 1 185 ? -54.115 -2.604 111.030 1.00 71.62 185 LYS A CA 1
ATOM 1424 C C . LYS A 1 185 ? -55.217 -1.559 110.837 1.00 71.62 185 LYS A C 1
ATOM 1426 O O . LYS A 1 185 ? -55.589 -0.933 111.813 1.00 71.62 185 LYS A O 1
ATOM 1431 N N . GLU A 1 186 ? -55.732 -1.383 109.621 1.00 74.88 186 GLU A N 1
ATOM 1432 C CA . GLU A 1 186 ? -56.821 -0.437 109.326 1.00 74.88 186 GLU A CA 1
ATOM 1433 C C . GLU A 1 186 ? -58.146 -0.930 109.908 1.00 74.88 186 GLU A C 1
ATOM 1435 O O . GLU A 1 186 ? -58.883 -0.142 110.486 1.00 74.88 186 GLU A O 1
ATOM 1440 N N . LYS A 1 187 ? -58.406 -2.243 109.839 1.00 73.50 187 LYS A N 1
ATOM 1441 C CA . LYS A 1 187 ? -59.539 -2.857 110.542 1.00 73.50 187 LYS A CA 1
ATOM 1442 C C . LYS A 1 187 ? -59.403 -2.713 112.060 1.00 73.50 187 LYS A C 1
ATOM 1444 O O . LYS A 1 187 ? -60.347 -2.293 112.711 1.00 73.50 187 LYS A O 1
ATOM 1449 N N . GLY A 1 188 ? -58.209 -2.977 112.598 1.00 72.62 188 GLY A N 1
ATOM 1450 C CA . GLY A 1 188 ? -57.918 -2.763 114.017 1.00 72.62 188 GLY A CA 1
ATOM 1451 C C . GLY A 1 188 ? -58.100 -1.308 114.463 1.00 72.62 188 GLY A C 1
ATOM 1452 O O . GLY A 1 188 ? -58.644 -1.079 115.531 1.00 72.62 188 GLY A O 1
ATOM 1453 N N . GLU A 1 189 ? -57.721 -0.322 113.640 1.00 76.19 189 GLU A N 1
ATOM 1454 C CA . GLU A 1 189 ? -57.958 1.104 113.926 1.00 76.19 189 GLU A CA 1
ATOM 1455 C C . GLU A 1 189 ? -59.460 1.425 114.009 1.00 76.19 189 GLU A C 1
ATOM 1457 O O . GLU A 1 189 ? -59.869 2.160 114.903 1.00 76.19 189 GLU A O 1
ATOM 1462 N N . ILE A 1 190 ? -60.287 0.862 113.120 1.00 75.62 190 ILE A N 1
ATOM 1463 C CA . ILE A 1 190 ? -61.749 1.027 113.167 1.00 75.62 190 ILE A CA 1
ATOM 1464 C C . ILE A 1 190 ? -62.341 0.333 114.405 1.00 75.62 190 ILE A C 1
ATOM 1466 O O . ILE A 1 190 ? -63.096 0.968 115.139 1.00 75.62 190 ILE A O 1
ATOM 1470 N N . ASP A 1 191 ? -61.944 -0.910 114.694 1.00 73.12 191 ASP A N 1
ATOM 1471 C CA . ASP A 1 191 ? -62.410 -1.676 115.863 1.00 73.12 191 ASP A CA 1
ATOM 1472 C C . ASP A 1 191 ? -62.026 -0.983 117.192 1.00 73.12 191 ASP A C 1
ATOM 1474 O O . ASP A 1 191 ? -62.832 -0.892 118.128 1.00 73.12 191 ASP A O 1
ATOM 1478 N N . ASP A 1 192 ? -60.807 -0.438 117.279 1.00 78.25 192 ASP A N 1
ATOM 1479 C CA . ASP A 1 192 ? -60.329 0.333 118.429 1.00 78.25 192 ASP A CA 1
ATOM 1480 C C . ASP A 1 192 ? -61.084 1.668 118.563 1.00 78.25 192 ASP A C 1
ATOM 1482 O O . ASP A 1 192 ? -61.406 2.072 119.683 1.00 78.25 192 ASP A O 1
ATOM 1486 N N . LEU A 1 193 ? -61.421 2.343 117.453 1.00 74.94 193 LEU A N 1
ATOM 1487 C CA . LEU A 1 193 ? -62.253 3.557 117.448 1.00 74.94 193 LEU A CA 1
ATOM 1488 C C . LEU A 1 193 ? -63.692 3.270 117.905 1.00 74.94 193 LEU A C 1
ATOM 1490 O O . LEU A 1 193 ? -64.256 4.055 118.670 1.00 74.94 193 LEU A O 1
ATOM 1494 N N . GLU A 1 194 ? -64.282 2.141 117.508 1.00 71.56 194 GLU A N 1
ATOM 1495 C CA . GLU A 1 194 ? -65.599 1.708 117.990 1.00 71.56 194 GLU A CA 1
ATOM 1496 C C . GLU A 1 194 ? -65.584 1.334 119.478 1.00 71.56 194 GLU A C 1
ATOM 1498 O O . GLU A 1 194 ? -66.498 1.686 120.233 1.00 71.56 194 GLU A O 1
ATOM 1503 N N . THR A 1 195 ? -64.518 0.671 119.929 1.00 73.88 195 THR A N 1
ATOM 1504 C CA . THR A 1 195 ? -64.318 0.324 121.341 1.00 73.88 195 THR A CA 1
ATOM 1505 C C . THR A 1 195 ? -64.091 1.582 122.184 1.00 73.88 195 THR A C 1
ATOM 1507 O O . THR A 1 195 ? -64.691 1.736 123.252 1.00 73.88 195 THR A O 1
ATOM 1510 N N . ALA A 1 196 ? -63.288 2.533 121.697 1.00 73.00 196 ALA A N 1
ATOM 1511 C CA . ALA A 1 196 ? -63.099 3.841 122.319 1.00 73.00 196 ALA A CA 1
ATOM 1512 C C . ALA A 1 196 ? -64.417 4.630 122.389 1.00 73.00 196 ALA A C 1
ATOM 1514 O O . ALA A 1 196 ? -64.728 5.194 123.441 1.00 73.00 196 ALA A O 1
ATOM 1515 N N . ARG A 1 197 ? -65.241 4.597 121.327 1.00 71.31 197 ARG A N 1
ATOM 1516 C CA . ARG A 1 197 ? -66.605 5.155 121.307 1.00 71.31 197 ARG A CA 1
ATOM 1517 C C . ARG A 1 197 ? -67.462 4.560 122.431 1.00 71.31 197 ARG A C 1
ATOM 1519 O O . ARG A 1 197 ? -68.086 5.315 123.174 1.00 71.31 197 ARG A O 1
ATOM 1526 N N . PHE A 1 198 ? -67.459 3.238 122.614 1.00 67.81 198 PHE A N 1
ATOM 1527 C CA . PHE A 1 198 ? -68.220 2.558 123.674 1.00 67.81 198 PHE A CA 1
ATOM 1528 C C . PHE A 1 198 ? -67.799 2.988 125.093 1.00 67.81 198 PHE A C 1
ATOM 1530 O O . PHE A 1 198 ? -68.649 3.296 125.939 1.00 67.81 198 PHE A O 1
ATOM 1537 N N . TRP A 1 199 ? -66.493 3.067 125.359 1.00 68.69 199 TRP A N 1
ATOM 1538 C CA . TRP A 1 199 ? -65.977 3.509 126.659 1.00 68.69 199 TRP A CA 1
ATOM 1539 C C . TRP A 1 199 ? -66.226 4.996 126.922 1.00 68.69 199 TRP A C 1
ATOM 1541 O O . TRP A 1 199 ? -66.554 5.365 128.050 1.00 68.69 199 TRP A O 1
ATOM 1551 N N . GLN A 1 200 ? -66.140 5.846 125.896 1.00 66.62 200 GLN A N 1
ATOM 1552 C CA . GLN A 1 200 ? -66.423 7.277 126.013 1.00 66.62 200 GLN A CA 1
ATOM 1553 C C . GLN A 1 200 ? -67.912 7.544 126.296 1.00 66.62 200 GLN A C 1
ATOM 1555 O O . GLN A 1 200 ? -68.224 8.352 127.173 1.00 66.62 200 GLN A O 1
ATOM 1560 N N . ILE A 1 201 ? -68.825 6.807 125.644 1.00 64.38 201 ILE A N 1
ATOM 1561 C CA . ILE A 1 201 ? -70.270 6.811 125.952 1.00 64.38 201 ILE A CA 1
ATOM 1562 C C . ILE A 1 201 ? -70.511 6.395 127.411 1.00 64.38 201 ILE A C 1
ATOM 1564 O O . ILE A 1 201 ? -71.252 7.059 128.140 1.00 64.38 201 ILE A O 1
ATOM 1568 N N . SER A 1 202 ? -69.848 5.326 127.859 1.00 60.66 202 SER A N 1
ATOM 1569 C CA . SER A 1 202 ? -69.993 4.803 129.222 1.00 60.66 202 SER A CA 1
ATOM 1570 C C . SER A 1 202 ? -69.494 5.802 130.277 1.00 60.66 202 SER A C 1
ATOM 1572 O O . SER A 1 202 ? -70.204 6.078 131.244 1.00 60.66 202 SER A O 1
ATOM 1574 N N . ALA A 1 203 ? -68.329 6.422 130.067 1.00 62.38 203 ALA A N 1
ATOM 1575 C CA . ALA A 1 203 ? -67.766 7.430 130.967 1.00 62.38 203 ALA A CA 1
ATOM 1576 C C . ALA A 1 203 ? -68.626 8.707 131.058 1.00 62.38 203 ALA A C 1
ATOM 1578 O O . ALA A 1 203 ? -68.869 9.210 132.155 1.00 62.38 203 ALA A O 1
ATOM 1579 N N . GLN A 1 204 ? -69.144 9.215 129.934 1.00 60.59 204 GLN A N 1
ATOM 1580 C CA . GLN A 1 204 ? -69.976 10.427 129.924 1.00 60.59 204 GLN A CA 1
ATOM 1581 C C . GLN A 1 204 ? -71.390 10.191 130.487 1.00 60.59 204 GLN A C 1
ATOM 1583 O O . GLN A 1 204 ? -71.942 11.085 131.131 1.00 60.59 204 GLN A O 1
ATOM 1588 N N . SER A 1 205 ? -71.957 8.985 130.343 1.00 55.91 205 SER A N 1
ATOM 1589 C CA . SER A 1 205 ? -73.225 8.616 130.999 1.00 55.91 205 SER A CA 1
ATOM 1590 C C . SER A 1 205 ? -73.122 8.631 132.533 1.00 55.91 205 SER A C 1
ATOM 1592 O O . SER A 1 205 ? -74.038 9.092 133.221 1.00 55.91 205 SER A O 1
ATOM 1594 N N . ALA A 1 206 ? -71.969 8.221 133.072 1.00 56.84 206 ALA A N 1
ATOM 1595 C CA . ALA A 1 206 ? -71.677 8.287 134.499 1.00 56.84 206 ALA A CA 1
ATOM 1596 C C . ALA A 1 206 ? -71.536 9.741 134.991 1.00 56.84 206 ALA A C 1
ATOM 1598 O O . ALA A 1 206 ? -72.052 10.076 136.059 1.00 56.84 206 ALA A O 1
ATOM 1599 N N . GLU A 1 207 ? -70.920 10.634 134.205 1.00 58.53 207 GLU A N 1
ATOM 1600 C CA . GLU A 1 207 ? -70.869 12.069 134.527 1.00 58.53 207 GLU A CA 1
ATOM 1601 C C . GLU A 1 207 ? -72.242 12.761 134.462 1.00 58.53 207 GLU A C 1
ATOM 1603 O O . GLU A 1 207 ? -72.530 13.627 135.291 1.00 58.53 207 GLU A O 1
ATOM 1608 N N . GLY A 1 208 ? -73.106 12.381 133.513 1.00 57.00 208 GLY A N 1
ATOM 1609 C CA . GLY A 1 208 ? -74.481 12.885 133.412 1.00 57.00 208 GLY A CA 1
ATOM 1610 C C . GLY A 1 208 ? -75.352 12.493 134.613 1.00 57.00 208 GLY A C 1
ATOM 1611 O O . GLY A 1 208 ? -76.112 13.314 135.127 1.00 57.00 208 GLY A O 1
ATOM 1612 N N . LEU A 1 209 ? -75.187 11.268 135.127 1.00 50.69 209 LEU A N 1
ATOM 1613 C CA . LEU A 1 209 ? -75.829 10.809 136.367 1.00 50.69 209 LEU A CA 1
ATOM 1614 C C . LEU A 1 209 ? -75.252 11.501 137.615 1.00 50.69 209 LEU A C 1
ATOM 1616 O O . LEU A 1 209 ? -76.002 11.824 138.539 1.00 50.69 209 LEU A O 1
ATOM 1620 N N . ALA A 1 210 ? -73.948 11.799 137.635 1.00 53.31 210 ALA A N 1
ATOM 1621 C CA . ALA A 1 210 ? -73.323 12.567 138.714 1.00 53.31 210 ALA A CA 1
ATOM 1622 C C . ALA A 1 210 ? -73.876 14.004 138.809 1.00 53.31 210 ALA A C 1
ATOM 1624 O O . ALA A 1 210 ? -74.032 14.539 139.908 1.00 53.31 210 ALA A O 1
ATOM 1625 N N . ALA A 1 211 ? -74.254 14.611 137.680 1.00 52.62 211 ALA A N 1
ATOM 1626 C CA . ALA A 1 211 ? -74.889 15.927 137.656 1.00 52.62 211 ALA A CA 1
ATOM 1627 C C . ALA A 1 211 ? -76.297 15.940 138.294 1.00 52.62 211 ALA A C 1
ATOM 1629 O O . ALA A 1 211 ? -76.682 16.944 138.895 1.00 52.62 211 ALA A O 1
ATOM 1630 N N . LEU A 1 212 ? -77.039 14.822 138.242 1.00 50.34 212 LEU A N 1
ATOM 1631 C CA . LEU A 1 212 ? -78.329 14.655 138.932 1.00 50.34 212 LEU A CA 1
ATOM 1632 C C . LEU A 1 212 ? -78.163 14.439 140.446 1.00 50.34 212 LEU A C 1
ATOM 1634 O O . LEU A 1 212 ? -78.985 14.917 141.229 1.00 50.34 212 LEU A O 1
ATOM 1638 N N . ALA A 1 213 ? -77.088 13.773 140.878 1.00 51.19 213 ALA A N 1
ATOM 1639 C CA . ALA A 1 213 ? -76.806 13.532 142.296 1.00 51.19 213 ALA A CA 1
ATOM 1640 C C . ALA A 1 213 ? -76.512 14.826 143.079 1.00 51.19 213 ALA A C 1
ATOM 1642 O O . ALA A 1 213 ? -76.840 14.921 144.262 1.00 51.19 213 ALA A O 1
ATOM 1643 N N . HIS A 1 214 ? -75.968 15.857 142.421 1.00 53.00 214 HIS A N 1
ATOM 1644 C CA . HIS A 1 214 ? -75.724 17.160 143.047 1.00 53.00 214 HIS A CA 1
ATOM 1645 C C . HIS A 1 214 ? -76.998 17.970 143.350 1.00 53.00 214 HIS A C 1
ATOM 1647 O O . HIS A 1 214 ? -76.919 18.936 144.101 1.00 53.00 214 HIS A O 1
ATOM 1653 N N . ILE A 1 215 ? -78.174 17.570 142.851 1.00 50.75 215 ILE A N 1
ATOM 1654 C CA . ILE A 1 215 ? -79.455 18.267 143.086 1.00 50.75 215 ILE A CA 1
ATOM 1655 C C . ILE A 1 215 ? -80.053 17.922 144.471 1.00 50.75 215 ILE A C 1
ATOM 1657 O O . ILE A 1 215 ? -80.943 18.622 144.958 1.00 50.75 215 ILE A O 1
ATOM 1661 N N . ILE A 1 216 ? -79.549 16.884 145.151 1.00 50.56 216 ILE A N 1
ATOM 1662 C CA . ILE A 1 216 ? -80.029 16.464 146.477 1.00 50.56 216 ILE A CA 1
ATOM 1663 C C . ILE A 1 216 ? -79.423 17.374 147.570 1.00 50.56 216 ILE A C 1
ATOM 1665 O O . ILE A 1 216 ? -78.198 17.475 147.665 1.00 50.56 216 ILE A O 1
ATOM 1669 N N . PRO A 1 217 ? -80.239 18.039 148.413 1.00 43.38 217 PRO A N 1
ATOM 1670 C CA . PRO A 1 217 ? -79.735 18.907 149.475 1.00 43.38 217 PRO A CA 1
ATOM 1671 C C . PRO A 1 217 ? -79.042 18.100 150.582 1.00 43.38 217 PRO A C 1
ATOM 1673 O O . PRO A 1 217 ? -79.557 17.088 151.054 1.00 43.38 217 PRO A O 1
ATOM 1676 N N . THR A 1 218 ? -77.881 18.568 151.033 1.00 48.41 218 THR A N 1
ATOM 1677 C CA . THR A 1 218 ? -77.154 18.011 152.180 1.00 48.41 218 THR A CA 1
ATOM 1678 C C . THR A 1 218 ? -77.729 18.546 153.497 1.00 48.41 218 THR A C 1
ATOM 1680 O O . THR A 1 218 ? -77.934 19.748 153.652 1.00 48.41 218 THR A O 1
ATOM 1683 N N . VAL A 1 219 ? -77.987 17.662 154.468 1.00 43.41 219 VAL A N 1
ATOM 1684 C CA . VAL A 1 219 ? -78.485 18.014 155.813 1.00 43.41 219 VAL A CA 1
ATOM 1685 C C . VAL A 1 219 ? -77.392 17.725 156.846 1.00 43.41 219 VAL A C 1
ATOM 1687 O O . VAL A 1 219 ? -76.858 16.620 156.878 1.00 43.41 219 VAL A O 1
ATOM 1690 N N . SER A 1 220 ? -77.074 18.695 157.706 1.00 51.06 220 SER A N 1
ATOM 1691 C CA . SER A 1 220 ? -76.140 18.560 158.838 1.00 51.06 220 SER A CA 1
ATOM 1692 C C . SER A 1 220 ? -76.853 18.875 160.158 1.00 51.06 220 SER A C 1
ATOM 1694 O O . SER A 1 220 ? -77.595 19.854 160.224 1.00 51.06 220 SER A O 1
ATOM 1696 N N . ALA A 1 221 ? -76.621 18.086 161.212 1.00 37.59 221 ALA A N 1
ATOM 1697 C CA . ALA A 1 221 ? -77.183 18.311 162.546 1.00 37.59 221 ALA A CA 1
ATOM 1698 C C . ALA A 1 221 ? -76.062 18.519 163.581 1.00 37.59 221 ALA A C 1
ATOM 1700 O O . ALA A 1 221 ? -75.355 17.573 163.914 1.00 37.59 221 ALA A O 1
ATOM 1701 N N . ASP A 1 222 ? -75.938 19.745 164.102 1.00 50.88 222 ASP A N 1
ATOM 1702 C CA . ASP A 1 222 ? -75.056 20.113 165.219 1.00 50.88 222 ASP A CA 1
ATOM 1703 C C . ASP A 1 222 ? -75.894 20.395 166.479 1.00 50.88 222 ASP A C 1
ATOM 1705 O O . ASP A 1 222 ? -76.796 21.236 166.467 1.00 50.88 222 ASP A O 1
ATOM 1709 N N . GLY A 1 223 ? -75.601 19.708 167.588 1.00 38.22 223 GLY A N 1
ATOM 1710 C CA . GLY A 1 223 ? -76.267 19.909 168.880 1.00 38.22 223 GLY A CA 1
ATOM 1711 C C . GLY A 1 223 ? -75.596 20.987 169.743 1.00 38.22 223 GLY A C 1
ATOM 1712 O O . GLY A 1 223 ? -74.474 20.803 170.208 1.00 38.22 223 GLY A O 1
ATOM 1713 N N . LYS A 1 224 ? -76.315 22.085 170.014 1.00 45.56 224 LYS A N 1
ATOM 1714 C CA . LYS A 1 224 ? -76.066 23.062 171.101 1.00 45.56 224 LYS A CA 1
ATOM 1715 C C . LYS A 1 224 ? -77.034 22.789 172.281 1.00 45.56 224 LYS A C 1
ATOM 1717 O O . LYS A 1 224 ? -78.040 22.114 172.071 1.00 45.56 224 LYS A O 1
ATOM 1722 N N . PRO A 1 225 ? -76.743 23.220 173.529 1.00 42.88 225 PRO A N 1
ATOM 1723 C CA . PRO A 1 225 ? -77.269 22.559 174.725 1.00 42.88 225 PRO A CA 1
ATOM 1724 C C . PRO A 1 225 ? -78.733 22.929 175.031 1.00 42.88 225 PRO A C 1
ATOM 1726 O O . PRO A 1 225 ? -79.047 24.100 175.216 1.00 42.88 225 PRO A O 1
ATOM 1729 N N . LEU A 1 226 ? -79.573 21.888 175.165 1.00 48.31 226 LEU A N 1
ATOM 1730 C CA . LEU A 1 226 ? -80.963 21.850 175.670 1.00 48.31 226 LEU A CA 1
ATOM 1731 C C . LEU A 1 226 ? -82.086 22.362 174.725 1.00 48.31 226 LEU A C 1
ATOM 1733 O O . LEU A 1 226 ? -82.625 23.447 174.915 1.00 48.31 226 LEU A O 1
ATOM 1737 N N . GLY A 1 227 ? -82.514 21.511 173.772 1.00 35.56 227 GLY A N 1
ATOM 1738 C CA . GLY A 1 227 ? -83.774 21.627 172.997 1.00 35.56 227 GLY A CA 1
ATOM 1739 C C . GLY A 1 227 ? -83.657 21.134 171.538 1.00 35.56 227 GLY A C 1
ATOM 1740 O O . GLY A 1 227 ? -82.696 21.478 170.864 1.00 35.56 227 GLY A O 1
ATOM 1741 N N . VAL A 1 228 ? -84.595 20.311 171.037 1.00 41.94 228 VAL A N 1
ATOM 1742 C CA . VAL A 1 228 ? -84.530 19.642 169.708 1.00 41.94 228 VAL A CA 1
ATOM 1743 C C . VAL A 1 228 ? -85.141 20.509 168.587 1.00 41.94 228 VAL A C 1
ATOM 1745 O O . VAL A 1 228 ? -86.287 20.933 168.716 1.00 41.94 228 VAL A O 1
ATOM 1748 N N . GLY A 1 229 ? -84.425 20.712 167.467 1.00 43.00 229 GLY A N 1
ATOM 1749 C CA . GLY A 1 229 ? -84.939 21.303 166.212 1.00 43.00 229 GLY A CA 1
ATOM 1750 C C . GLY A 1 229 ? -83.897 21.325 165.069 1.00 43.00 229 GLY A C 1
ATOM 1751 O O . GLY A 1 229 ? -82.722 21.557 165.332 1.00 43.00 229 GLY A O 1
ATOM 1752 N N . ALA A 1 230 ? -84.313 21.064 163.817 1.00 41.03 230 ALA A N 1
ATOM 1753 C CA . ALA A 1 230 ? -83.470 20.911 162.608 1.00 41.03 230 ALA A CA 1
ATOM 1754 C C . ALA A 1 230 ? -83.754 21.987 161.523 1.00 41.03 230 ALA A C 1
ATOM 1756 O O . ALA A 1 230 ? -84.855 22.535 161.500 1.00 41.03 230 ALA A O 1
ATOM 1757 N N . GLY A 1 231 ? -82.807 22.259 160.601 1.00 48.06 231 GLY A N 1
ATOM 1758 C CA . GLY A 1 231 ? -82.964 23.201 159.466 1.00 48.06 231 GLY A CA 1
ATOM 1759 C C . GLY A 1 231 ? -82.186 22.809 158.186 1.00 48.06 231 GLY A C 1
ATOM 1760 O O . GLY A 1 231 ? -81.189 22.098 158.275 1.00 48.06 231 GLY A O 1
ATOM 1761 N N . ALA A 1 232 ? -82.643 23.270 157.006 1.00 47.06 232 ALA A N 1
ATOM 1762 C CA . ALA A 1 232 ? -82.081 23.003 155.662 1.00 47.06 232 ALA A CA 1
ATOM 1763 C C . ALA A 1 232 ? -81.991 24.296 154.802 1.00 47.06 232 ALA A C 1
ATOM 1765 O O . ALA A 1 232 ? -82.803 25.200 155.000 1.00 47.06 232 ALA A O 1
ATOM 1766 N N . SER A 1 233 ? -81.043 24.398 153.849 1.00 50.78 233 SER A N 1
ATOM 1767 C CA . SER A 1 233 ? -80.851 25.567 152.952 1.00 50.78 233 SER A CA 1
ATOM 1768 C C . SER A 1 233 ? -80.687 25.194 151.458 1.00 50.78 233 SER A C 1
ATOM 1770 O O . SER A 1 233 ? -80.237 24.097 151.133 1.00 50.78 233 SER A O 1
ATOM 1772 N N . TRP A 1 234 ? -81.064 26.107 150.541 1.00 49.19 234 TRP A N 1
ATOM 1773 C CA . TRP A 1 234 ? -80.988 25.965 149.068 1.00 49.19 234 TRP A CA 1
ATOM 1774 C C . TRP A 1 234 ? -80.413 27.256 148.439 1.00 49.19 234 TRP A C 1
ATOM 1776 O O . TRP A 1 234 ? -80.839 28.346 148.821 1.00 49.19 234 TRP A O 1
ATOM 1786 N N . GLY A 1 235 ? -79.441 27.176 147.513 1.00 54.31 235 GLY A N 1
ATOM 1787 C CA . GLY A 1 235 ? -78.718 28.356 146.993 1.00 54.31 235 GLY A CA 1
ATOM 1788 C C . GLY A 1 235 ? -77.950 28.161 145.668 1.00 54.31 235 GLY A C 1
ATOM 1789 O O . GLY A 1 235 ? -77.848 27.053 145.147 1.00 54.31 235 GLY A O 1
ATOM 1790 N N . GLY A 1 236 ? -77.413 29.268 145.124 1.00 52.97 236 GLY A N 1
ATOM 1791 C CA . GLY A 1 236 ? -76.979 29.466 143.722 1.00 52.97 236 GLY A CA 1
ATOM 1792 C C . GLY A 1 236 ? -75.894 28.551 143.127 1.00 52.97 236 GLY A C 1
ATOM 1793 O O . GLY A 1 236 ? -75.750 28.515 141.907 1.00 52.97 236 GLY A O 1
ATOM 1794 N N . THR A 1 237 ? -75.187 27.751 143.925 1.00 57.41 237 THR A N 1
ATOM 1795 C CA . THR A 1 237 ? -74.311 26.671 143.427 1.00 57.41 237 THR A CA 1
ATOM 1796 C C . THR A 1 237 ? -75.104 25.551 142.745 1.00 57.41 237 THR A C 1
ATOM 1798 O O . THR A 1 237 ? -74.621 24.954 141.786 1.00 57.41 237 THR A O 1
ATOM 1801 N N . GLN A 1 238 ? -76.358 25.329 143.151 1.00 54.00 238 GLN A N 1
ATOM 1802 C CA . GLN A 1 238 ? -77.224 24.296 142.571 1.00 54.00 238 GLN A CA 1
ATOM 1803 C C . GLN A 1 238 ? -77.827 24.685 141.212 1.00 54.00 238 GLN A C 1
ATOM 1805 O O . GLN A 1 238 ? -78.118 23.816 140.395 1.00 54.00 238 GLN A O 1
ATOM 1810 N N . LEU A 1 239 ? -77.941 25.986 140.922 1.00 49.97 239 LEU A N 1
ATOM 1811 C CA . LEU A 1 239 ? -78.389 26.504 139.622 1.00 49.97 239 LEU A CA 1
ATOM 1812 C C . LEU A 1 239 ? -77.263 26.484 138.571 1.00 49.97 239 LEU A C 1
ATOM 1814 O O . LEU A 1 239 ? -77.506 26.112 137.425 1.00 49.97 239 LEU A O 1
ATOM 1818 N N . GLY A 1 240 ? -76.022 26.807 138.958 1.00 53.38 240 GLY A N 1
ATOM 1819 C CA . GLY A 1 240 ? -74.848 26.699 138.075 1.00 53.38 240 GLY A CA 1
ATOM 1820 C C . GLY A 1 240 ? -74.523 25.254 137.674 1.00 53.38 240 GLY A C 1
ATOM 1821 O O . GLY A 1 240 ? -74.189 24.991 136.518 1.00 53.38 240 GLY A O 1
ATOM 1822 N N . ASN A 1 241 ? -74.712 24.302 138.593 1.00 58.31 241 ASN A N 1
ATOM 1823 C CA . ASN A 1 241 ? -74.545 22.872 138.318 1.00 58.31 241 ASN A CA 1
ATOM 1824 C C . ASN A 1 241 ? -75.613 22.326 137.354 1.00 58.31 241 ASN A C 1
ATOM 1826 O O . ASN A 1 241 ? -75.292 21.489 136.516 1.00 58.31 241 ASN A O 1
ATOM 1830 N N . ALA A 1 242 ? -76.848 22.839 137.403 1.00 52.31 242 ALA A N 1
ATOM 1831 C CA . ALA A 1 242 ? -77.909 22.459 136.466 1.00 52.31 242 ALA A CA 1
ATOM 1832 C C . ALA A 1 242 ? -77.655 22.976 135.034 1.00 52.31 242 ALA A C 1
ATOM 1834 O O . ALA A 1 242 ? -77.846 22.236 134.069 1.00 52.31 242 ALA A O 1
ATOM 1835 N N . PHE A 1 243 ? -77.161 24.212 134.875 1.00 54.69 243 PHE A N 1
ATOM 1836 C CA . PHE A 1 243 ? -76.756 24.732 133.558 1.00 54.69 243 PHE A CA 1
ATOM 1837 C C . PHE A 1 243 ? -75.505 24.025 133.003 1.00 54.69 243 PHE A C 1
ATOM 1839 O O . PHE A 1 243 ? -75.453 23.726 131.811 1.00 54.69 243 PHE A O 1
ATOM 1846 N N . SER A 1 244 ? -74.536 23.681 133.860 1.00 59.94 244 SER A N 1
ATOM 1847 C CA . SER A 1 244 ? -73.379 22.840 133.508 1.00 59.94 244 SER A CA 1
ATOM 1848 C C . SER A 1 244 ? -73.798 21.428 133.062 1.00 59.94 244 SER A C 1
ATOM 1850 O O . SER A 1 244 ? -73.281 20.915 132.070 1.00 59.94 244 SER A O 1
ATOM 1852 N N . ALA A 1 245 ? -74.802 20.829 133.717 1.00 55.25 245 ALA A N 1
ATOM 1853 C CA . ALA A 1 245 ? -75.380 19.539 133.330 1.00 55.25 245 ALA A CA 1
ATOM 1854 C C . ALA A 1 245 ? -76.003 19.571 131.923 1.00 55.25 245 ALA A C 1
ATOM 1856 O O . ALA A 1 245 ? -75.781 18.659 131.129 1.00 55.25 245 ALA A O 1
ATOM 1857 N N . GLY A 1 246 ? -76.732 20.644 131.592 1.00 56.19 246 GLY A N 1
ATOM 1858 C CA . GLY A 1 246 ? -77.256 20.868 130.241 1.00 56.19 246 GLY A CA 1
ATOM 1859 C C . GLY A 1 246 ? -76.145 21.004 129.192 1.00 56.19 246 GLY A C 1
ATOM 1860 O O . GLY A 1 246 ? -76.228 20.382 128.137 1.00 56.19 246 GLY A O 1
ATOM 1861 N N . GLY A 1 247 ? -75.073 21.746 129.501 1.00 59.62 247 GLY A N 1
ATOM 1862 C CA . GLY A 1 247 ? -73.895 21.886 128.632 1.00 59.62 247 GLY A CA 1
ATOM 1863 C C . GLY A 1 247 ? -73.186 20.558 128.348 1.00 59.62 247 GLY A C 1
ATOM 1864 O O . GLY A 1 247 ? -72.862 20.277 127.199 1.00 59.62 247 GLY A O 1
ATOM 1865 N N . LYS A 1 248 ? -73.042 19.687 129.356 1.00 64.06 248 LYS A N 1
ATOM 1866 C CA . LYS A 1 248 ? -72.451 18.346 129.195 1.00 64.06 248 LYS A CA 1
ATOM 1867 C C . LYS A 1 248 ? -73.277 17.410 128.309 1.00 64.06 248 LYS A C 1
ATOM 1869 O O . LYS A 1 248 ? -72.703 16.588 127.603 1.00 64.06 248 LYS A O 1
ATOM 1874 N N . ILE A 1 249 ? -74.608 17.531 128.318 1.00 60.06 249 ILE A N 1
ATOM 1875 C CA . ILE A 1 249 ? -75.485 16.770 127.411 1.00 60.06 249 ILE A CA 1
ATOM 1876 C C . ILE A 1 249 ? -75.286 17.233 125.960 1.00 60.06 249 ILE A C 1
ATOM 1878 O O . ILE A 1 249 ? -75.206 16.401 125.057 1.00 60.06 249 ILE A O 1
ATOM 1882 N N . PHE A 1 250 ? -75.156 18.542 125.723 1.00 66.75 250 PHE A N 1
ATOM 1883 C CA . PHE A 1 250 ? -74.848 19.063 124.388 1.00 66.75 250 PHE A CA 1
ATOM 1884 C C . PHE A 1 250 ? -73.428 18.694 123.930 1.00 66.75 250 PHE A C 1
ATOM 1886 O O . PHE A 1 250 ? -73.269 18.294 122.779 1.00 66.75 250 PHE A O 1
ATOM 1893 N N . ASP A 1 251 ? -72.430 18.720 124.819 1.00 67.00 251 ASP A N 1
ATOM 1894 C CA . ASP A 1 251 ? -71.076 18.220 124.536 1.00 67.00 251 ASP A CA 1
ATOM 1895 C C . ASP A 1 251 ? -71.063 16.711 124.250 1.00 67.00 251 ASP A C 1
ATOM 1897 O O . ASP A 1 251 ? -70.299 16.264 123.398 1.00 67.00 251 ASP A O 1
ATOM 1901 N N . PHE A 1 252 ? -71.907 15.912 124.912 1.00 65.88 252 PHE A N 1
ATOM 1902 C CA . PHE A 1 252 ? -72.084 14.487 124.606 1.00 65.88 252 PHE A CA 1
ATOM 1903 C C . PHE A 1 252 ? -72.615 14.289 123.182 1.00 65.88 252 PHE A C 1
ATOM 1905 O O . PHE A 1 252 ? -72.001 13.566 122.401 1.00 65.88 252 PHE A O 1
ATOM 1912 N N . ILE A 1 253 ? -73.707 14.970 122.812 1.00 67.12 253 ILE A N 1
ATOM 1913 C CA . ILE A 1 253 ? -74.287 14.880 121.460 1.00 67.12 253 ILE A CA 1
ATOM 1914 C C . ILE A 1 253 ? -73.273 15.367 120.409 1.00 67.12 253 ILE A C 1
ATOM 1916 O O . ILE A 1 253 ? -73.107 14.727 119.369 1.00 67.12 253 ILE A O 1
ATOM 1920 N N . ALA A 1 254 ? -72.546 16.452 120.692 1.00 69.50 254 ALA A N 1
ATOM 1921 C CA . ALA A 1 254 ? -71.527 17.002 119.801 1.00 69.50 254 ALA A CA 1
ATOM 1922 C C . ALA A 1 254 ? -70.321 16.062 119.635 1.00 69.50 254 ALA A C 1
ATOM 1924 O O . ALA A 1 254 ? -69.906 15.802 118.506 1.00 69.50 254 ALA A O 1
ATOM 1925 N N . ASN A 1 255 ? -69.780 15.498 120.720 1.00 71.56 255 ASN A N 1
ATOM 1926 C CA . ASN A 1 255 ? -68.662 14.550 120.662 1.00 71.56 255 ASN A CA 1
ATOM 1927 C C . ASN A 1 255 ? -69.070 13.219 120.021 1.00 71.56 255 ASN A C 1
ATOM 1929 O O . ASN A 1 255 ? -68.315 12.681 119.215 1.00 71.56 255 ASN A O 1
ATOM 1933 N N . PHE A 1 256 ? -70.270 12.714 120.313 1.00 69.31 256 PHE A N 1
ATOM 1934 C CA . PHE A 1 256 ? -70.831 11.521 119.676 1.00 69.31 256 PHE A CA 1
ATOM 1935 C C . PHE A 1 256 ? -70.975 11.709 118.160 1.00 69.31 256 PHE A C 1
ATOM 1937 O O . PHE A 1 256 ? -70.539 10.861 117.377 1.00 69.31 256 PHE A O 1
ATOM 1944 N N . SER A 1 257 ? -71.516 12.856 117.736 1.00 70.69 257 SER A N 1
ATOM 1945 C CA . SER A 1 257 ? -71.609 13.218 116.321 1.00 70.69 257 SER A CA 1
ATOM 1946 C C . SER A 1 257 ? -70.230 13.421 115.686 1.00 70.69 257 SER A C 1
ATOM 1948 O O . SER A 1 257 ? -70.042 13.050 114.532 1.00 70.69 257 SER A O 1
ATOM 1950 N N . THR A 1 258 ? -69.257 13.969 116.422 1.00 76.38 258 THR A N 1
ATOM 1951 C CA . THR A 1 258 ? -67.884 14.195 115.934 1.00 76.38 258 THR A CA 1
ATOM 1952 C C . THR A 1 258 ? -67.129 12.878 115.747 1.00 76.38 258 THR A C 1
ATOM 1954 O O . THR A 1 258 ? -66.494 12.689 114.716 1.00 76.38 258 THR A O 1
ATOM 1957 N N . GLN A 1 259 ? -67.234 11.929 116.683 1.00 73.06 259 GLN A N 1
ATOM 1958 C CA . GLN A 1 259 ? -66.609 10.605 116.555 1.00 73.06 259 GLN A CA 1
ATOM 1959 C C . GLN A 1 259 ? -67.256 9.767 115.447 1.00 73.06 259 GLN A C 1
ATOM 1961 O O . GLN A 1 259 ? -66.552 9.126 114.669 1.00 73.06 259 GLN A O 1
ATOM 1966 N N . SER A 1 260 ? -68.585 9.835 115.309 1.00 69.62 260 SER A N 1
ATOM 1967 C CA . SER A 1 260 ? -69.296 9.208 114.185 1.00 69.62 260 SER A CA 1
ATOM 1968 C C . SER A 1 260 ? -68.864 9.815 112.843 1.00 69.62 260 SER A C 1
ATOM 1970 O O . SER A 1 260 ? -68.635 9.089 111.880 1.00 69.62 260 SER A O 1
ATOM 1972 N N . ALA A 1 261 ? -68.645 11.134 112.794 1.00 74.56 261 ALA A N 1
ATOM 1973 C CA . ALA A 1 261 ? -68.092 11.806 111.622 1.00 74.56 261 ALA A CA 1
ATOM 1974 C C . ALA A 1 261 ? -66.629 11.412 111.331 1.00 74.56 261 ALA A C 1
ATOM 1976 O O . ALA A 1 261 ? -66.255 11.342 110.165 1.00 74.56 261 ALA A O 1
ATOM 1977 N N . ILE A 1 262 ? -65.802 11.123 112.347 1.00 78.62 262 ILE A N 1
ATOM 1978 C CA . ILE A 1 262 ? -64.413 10.657 112.167 1.00 78.62 262 ILE A CA 1
ATOM 1979 C C . ILE A 1 262 ? -64.377 9.244 111.571 1.00 78.62 262 ILE A C 1
ATOM 1981 O O . ILE A 1 262 ? -63.637 9.024 110.612 1.00 78.62 262 ILE A O 1
ATOM 1985 N N . ILE A 1 263 ? -65.183 8.309 112.088 1.00 73.44 263 ILE A N 1
ATOM 1986 C CA . ILE A 1 263 ? -65.294 6.944 111.538 1.00 73.44 263 ILE A CA 1
ATOM 1987 C C . ILE A 1 263 ? -65.813 7.005 110.093 1.00 73.44 263 ILE A C 1
ATOM 1989 O O . ILE A 1 263 ? -65.178 6.452 109.195 1.00 73.44 263 ILE A O 1
ATOM 1993 N N . GLY A 1 264 ? -66.870 7.786 109.838 1.00 71.44 264 GLY A N 1
ATOM 1994 C CA . GLY A 1 264 ? -67.398 7.998 108.486 1.00 71.44 264 GLY A CA 1
ATOM 1995 C C . GLY A 1 264 ? -66.395 8.665 107.533 1.00 71.44 264 GLY A C 1
ATOM 1996 O O . GLY A 1 264 ? -66.282 8.271 106.375 1.00 71.44 264 GLY A O 1
ATOM 1997 N N . ALA A 1 265 ? -65.594 9.628 108.004 1.00 77.00 265 ALA A N 1
ATOM 1998 C CA . ALA A 1 265 ? -64.538 10.252 107.202 1.00 77.00 265 ALA A CA 1
ATOM 1999 C C . ALA A 1 265 ? -63.392 9.278 106.876 1.00 77.00 265 ALA A C 1
ATOM 2001 O O . ALA A 1 265 ? -62.839 9.324 105.773 1.00 77.00 265 ALA A O 1
ATOM 2002 N N . LYS A 1 266 ? -63.038 8.383 107.808 1.00 79.25 266 LYS A N 1
ATOM 2003 C CA . LYS A 1 266 ? -62.044 7.321 107.592 1.00 79.25 266 LYS A CA 1
ATOM 2004 C C . LYS A 1 266 ? -62.544 6.290 106.583 1.00 79.25 266 LYS A C 1
ATOM 2006 O O . LYS A 1 266 ? -61.819 6.002 105.633 1.00 79.25 266 LYS A O 1
ATOM 2011 N N . MET A 1 267 ? -63.785 5.823 106.721 1.00 74.31 267 MET A N 1
ATOM 2012 C CA . MET A 1 267 ? -64.396 4.893 105.768 1.00 74.31 267 MET A CA 1
ATOM 2013 C C . MET A 1 267 ? -64.520 5.518 104.371 1.00 74.31 267 MET A C 1
ATOM 2015 O O . MET A 1 267 ? -64.075 4.930 103.388 1.00 74.31 267 MET A O 1
ATOM 2019 N N . ALA A 1 268 ? -64.983 6.769 104.273 1.00 74.94 268 ALA A N 1
ATOM 2020 C CA . ALA A 1 268 ? -65.046 7.502 103.007 1.00 74.94 268 ALA A CA 1
ATOM 2021 C C . ALA A 1 268 ? -63.666 7.677 102.341 1.00 74.94 268 ALA A C 1
ATOM 2023 O O . ALA A 1 268 ? -63.563 7.655 101.114 1.00 74.94 268 ALA A O 1
ATOM 2024 N N . SER A 1 269 ? -62.596 7.840 103.127 1.00 80.25 269 SER A N 1
ATOM 2025 C CA . SER A 1 269 ? -61.220 7.884 102.615 1.00 80.25 269 SER A CA 1
ATOM 2026 C C . SER A 1 269 ? -60.794 6.541 102.011 1.00 80.25 269 SER A C 1
ATOM 2028 O O . SER A 1 269 ? -60.184 6.515 100.941 1.00 80.25 269 SER A O 1
ATOM 2030 N N . TYR A 1 270 ? -61.151 5.420 102.647 1.00 80.44 270 TYR A N 1
ATOM 2031 C CA . TYR A 1 270 ? -60.849 4.085 102.126 1.00 80.44 270 TYR A CA 1
ATOM 2032 C C . TYR A 1 270 ? -61.654 3.753 100.866 1.00 80.44 270 TYR A C 1
ATOM 2034 O O . TYR A 1 270 ? -61.066 3.273 99.900 1.00 80.44 270 TYR A O 1
ATOM 2042 N N . ILE A 1 271 ? -62.937 4.125 100.819 1.00 76.62 271 ILE A N 1
ATOM 2043 C CA . ILE A 1 271 ? -63.781 4.014 99.618 1.00 76.62 271 ILE A CA 1
ATOM 2044 C C . ILE A 1 271 ? -63.174 4.796 98.444 1.00 76.62 271 ILE A C 1
ATOM 2046 O O . ILE A 1 271 ? -63.019 4.265 97.347 1.00 76.62 271 ILE A O 1
ATOM 2050 N N . ARG A 1 272 ? -62.767 6.055 98.660 1.00 81.12 272 ARG A N 1
ATOM 2051 C CA . ARG A 1 272 ? -62.125 6.869 97.609 1.00 81.12 272 ARG A CA 1
ATOM 2052 C C . ARG A 1 272 ? -60.796 6.282 97.148 1.00 81.12 272 ARG A C 1
ATOM 2054 O O . ARG A 1 272 ? -60.467 6.360 95.969 1.00 81.12 272 ARG A O 1
ATOM 2061 N N . ARG A 1 273 ? -60.025 5.700 98.068 1.00 84.44 273 ARG A N 1
ATOM 2062 C CA . ARG A 1 273 ? -58.769 5.016 97.747 1.00 84.44 273 ARG A CA 1
ATOM 2063 C C . ARG A 1 273 ? -59.010 3.779 96.884 1.00 84.44 273 ARG A C 1
ATOM 2065 O O . ARG A 1 273 ? -58.261 3.561 95.941 1.00 84.44 273 ARG A O 1
ATOM 2072 N N . GLU A 1 274 ? -60.048 3.005 97.176 1.00 80.19 274 GLU A N 1
ATOM 2073 C CA . GLU A 1 274 ? -60.435 1.847 96.371 1.00 80.19 274 GLU A CA 1
ATOM 2074 C C . GLU A 1 274 ? -60.939 2.254 94.978 1.00 80.19 274 GLU A C 1
ATOM 2076 O O . GLU A 1 274 ? -60.541 1.652 93.982 1.00 80.19 274 GLU A O 1
ATOM 2081 N N . GLN A 1 275 ? -61.723 3.334 94.877 1.00 81.75 275 GLN A N 1
ATOM 2082 C CA . GLN A 1 275 ? -62.117 3.928 93.592 1.00 81.75 275 GLN A CA 1
ATOM 2083 C C . GLN A 1 275 ? -60.899 4.379 92.774 1.00 81.75 275 GLN A C 1
ATOM 2085 O O . GLN A 1 275 ? -60.834 4.119 91.573 1.00 81.75 275 GLN A O 1
ATOM 2090 N N . GLU A 1 276 ? -59.913 5.009 93.418 1.00 85.38 276 GLU A N 1
ATOM 2091 C CA . GLU A 1 276 ? -58.662 5.407 92.769 1.00 85.38 276 GLU A CA 1
ATOM 2092 C C . GLU A 1 276 ? -57.864 4.186 92.298 1.00 85.38 276 GLU A C 1
ATOM 2094 O O . GLU A 1 276 ? -57.416 4.150 91.156 1.00 85.38 276 GLU A O 1
ATOM 2099 N N . TRP A 1 277 ? -57.718 3.147 93.125 1.00 86.81 277 TRP A N 1
ATOM 2100 C CA . TRP A 1 277 ? -57.060 1.906 92.706 1.00 86.81 277 TRP A CA 1
ATOM 2101 C C . TRP A 1 277 ? -57.782 1.243 91.537 1.00 86.81 277 TRP A C 1
ATOM 2103 O O . TRP A 1 277 ? -57.125 0.791 90.602 1.00 86.81 277 TRP A O 1
ATOM 2113 N N . THR A 1 278 ? -59.114 1.234 91.556 1.00 85.06 278 THR A N 1
ATOM 2114 C CA . THR A 1 278 ? -59.941 0.682 90.476 1.00 85.06 278 THR A CA 1
ATOM 2115 C C . THR A 1 278 ? -59.736 1.459 89.180 1.00 85.06 278 THR A C 1
ATOM 2117 O O . THR A 1 278 ? -59.514 0.868 88.122 1.00 85.06 278 THR A O 1
ATOM 2120 N N . LEU A 1 279 ? -59.703 2.793 89.253 1.00 86.31 279 LEU A N 1
ATOM 2121 C CA . LEU A 1 279 ? -59.372 3.644 88.115 1.00 86.31 279 LEU A CA 1
ATOM 2122 C C . LEU A 1 279 ? -57.959 3.359 87.587 1.00 86.31 279 LEU A C 1
ATOM 2124 O O . LEU A 1 279 ? -57.787 3.195 86.381 1.00 86.31 279 LEU A O 1
ATOM 2128 N N . GLN A 1 280 ? -56.954 3.263 88.462 1.00 89.25 280 GLN A N 1
ATOM 2129 C CA . GLN A 1 280 ? -55.568 2.978 88.069 1.00 89.25 280 GLN A CA 1
ATOM 2130 C C . GLN A 1 280 ? -55.410 1.582 87.452 1.00 89.25 280 GLN A C 1
ATOM 2132 O O . GLN A 1 280 ? -54.654 1.420 86.490 1.00 89.25 280 GLN A O 1
ATOM 2137 N N . ALA A 1 281 ? -56.147 0.586 87.949 1.00 86.56 281 ALA A N 1
ATOM 2138 C CA . ALA A 1 281 ? -56.203 -0.740 87.349 1.00 86.56 281 ALA A CA 1
ATOM 2139 C C . ALA A 1 281 ? -56.823 -0.674 85.943 1.00 86.56 281 ALA A C 1
ATOM 2141 O O . ALA A 1 281 ? -56.201 -1.118 84.982 1.00 86.56 281 ALA A O 1
ATOM 2142 N N . ASN A 1 282 ? -57.973 -0.020 85.772 1.00 87.69 282 ASN A N 1
ATOM 2143 C CA . ASN A 1 282 ? -58.630 0.099 84.465 1.00 87.69 282 ASN A CA 1
ATOM 2144 C C . ASN A 1 282 ? -57.810 0.931 83.458 1.00 87.69 282 ASN A C 1
ATOM 2146 O O . ASN A 1 282 ? -57.747 0.598 82.274 1.00 87.69 282 ASN A O 1
ATOM 2150 N N . LEU A 1 283 ? -57.110 1.979 83.907 1.00 89.56 283 LEU A N 1
ATOM 2151 C CA . LEU A 1 283 ? -56.158 2.719 83.071 1.00 89.56 283 LEU A CA 1
ATOM 2152 C C . LEU A 1 283 ? -54.978 1.839 82.648 1.00 89.56 283 LEU A C 1
ATOM 2154 O O . LEU A 1 283 ? -54.574 1.880 81.488 1.00 89.56 283 LEU A O 1
ATOM 2158 N N . ALA A 1 284 ? -54.451 1.008 83.551 1.00 88.44 284 ALA A N 1
ATOM 2159 C CA . ALA A 1 284 ? -53.410 0.048 83.206 1.00 88.44 284 ALA A CA 1
ATOM 2160 C C . ALA A 1 284 ? -53.903 -1.028 82.227 1.00 88.44 284 ALA A C 1
ATOM 2162 O O . ALA A 1 284 ? -53.169 -1.355 81.299 1.00 88.44 284 ALA A O 1
ATOM 2163 N N . ALA A 1 285 ? -55.142 -1.511 82.363 1.00 87.62 285 ALA A N 1
ATOM 2164 C CA . ALA A 1 285 ? -55.761 -2.417 81.396 1.00 87.62 285 ALA A CA 1
ATOM 2165 C C . ALA A 1 285 ? -55.850 -1.776 80.002 1.00 87.62 285 ALA A C 1
ATOM 2167 O O . ALA A 1 285 ? -55.416 -2.368 79.015 1.00 87.62 285 ALA A O 1
ATOM 2168 N N . LYS A 1 286 ? -56.323 -0.527 79.916 1.00 88.31 286 LYS A N 1
ATOM 2169 C CA . LYS A 1 286 ? -56.403 0.221 78.650 1.00 88.31 286 LYS A CA 1
ATOM 2170 C C . LYS A 1 286 ? -55.028 0.508 78.044 1.00 88.31 286 LYS A C 1
ATOM 2172 O O . LYS A 1 286 ? -54.883 0.436 76.826 1.00 88.31 286 LYS A O 1
ATOM 2177 N N . GLU A 1 287 ? -54.013 0.776 78.866 1.00 90.69 287 GLU A N 1
ATOM 2178 C CA . GLU A 1 287 ? -52.630 0.933 78.400 1.00 90.69 287 GLU A CA 1
ATOM 2179 C C . GLU A 1 287 ? -52.075 -0.377 77.819 1.00 90.69 287 GLU A C 1
ATOM 2181 O O . GLU A 1 287 ? -51.437 -0.344 76.769 1.00 90.69 287 GLU A O 1
ATOM 2186 N N . ILE A 1 288 ? -52.378 -1.534 78.423 1.00 89.38 288 ILE A N 1
ATOM 2187 C CA . ILE A 1 288 ? -52.019 -2.850 77.863 1.00 89.38 288 ILE A CA 1
ATOM 2188 C C . ILE A 1 288 ? -52.671 -3.043 76.488 1.00 89.38 288 ILE A C 1
ATOM 2190 O O . ILE A 1 288 ? -51.975 -3.390 75.538 1.00 89.38 288 ILE A O 1
ATOM 2194 N N . ILE A 1 289 ? -53.969 -2.745 76.348 1.00 88.69 289 ILE A N 1
ATOM 2195 C CA . ILE A 1 289 ? -54.692 -2.852 75.066 1.00 88.69 289 ILE A CA 1
ATOM 2196 C C . ILE A 1 289 ? -54.066 -1.943 73.996 1.00 88.69 289 ILE A C 1
ATOM 2198 O O . ILE A 1 289 ? -53.890 -2.342 72.842 1.00 88.69 289 ILE A O 1
ATOM 2202 N N . GLN A 1 290 ? -53.703 -0.711 74.360 1.00 90.31 290 GLN A N 1
ATOM 2203 C CA . GLN A 1 290 ? -53.041 0.220 73.448 1.00 90.31 290 GLN A CA 1
ATOM 2204 C C . GLN A 1 290 ? -51.648 -0.277 73.033 1.00 90.31 290 GLN A C 1
ATOM 2206 O O . GLN A 1 290 ? -51.298 -0.200 71.851 1.00 90.31 290 GLN A O 1
ATOM 2211 N N . LEU A 1 291 ? -50.857 -0.782 73.982 1.00 91.62 291 LEU A N 1
ATOM 2212 C CA . LEU A 1 291 ? -49.527 -1.331 73.720 1.00 91.62 291 LEU A CA 1
ATOM 2213 C C . LEU A 1 291 ? -49.603 -2.580 72.838 1.00 91.62 291 LEU A C 1
ATOM 2215 O O . LEU A 1 291 ? -48.799 -2.705 71.922 1.00 91.62 291 LEU A O 1
ATOM 2219 N N . ASP A 1 292 ? -50.608 -3.437 73.015 1.00 91.06 292 ASP A N 1
ATOM 2220 C CA . ASP A 1 292 ? -50.848 -4.610 72.163 1.00 91.06 292 ASP A CA 1
ATOM 2221 C C . ASP A 1 292 ? -51.099 -4.211 70.693 1.00 91.06 292 ASP A C 1
ATOM 2223 O O . ASP A 1 292 ? -50.549 -4.826 69.769 1.00 91.06 292 ASP A O 1
ATOM 2227 N N . LYS A 1 293 ? -51.816 -3.104 70.442 1.00 89.06 293 LYS A N 1
ATOM 2228 C CA . LYS A 1 293 ? -51.952 -2.534 69.084 1.00 89.06 293 LYS A CA 1
ATOM 2229 C C . LYS A 1 293 ? -50.632 -2.002 68.530 1.00 89.06 293 LYS A C 1
ATOM 2231 O O . LYS A 1 293 ? -50.342 -2.169 67.344 1.00 89.06 293 LYS A O 1
ATOM 2236 N N . GLN A 1 294 ? -49.827 -1.351 69.367 1.00 90.88 294 GLN A N 1
ATOM 2237 C CA . GLN A 1 294 ? -48.514 -0.848 68.958 1.00 90.88 294 GLN A CA 1
ATOM 2238 C C . GLN A 1 294 ? -47.533 -1.988 68.665 1.00 90.88 294 GLN A C 1
ATOM 2240 O O . GLN A 1 294 ? -46.794 -1.895 67.688 1.00 90.88 294 GLN A O 1
ATOM 2245 N N . ILE A 1 295 ? -47.569 -3.073 69.444 1.00 91.69 295 ILE A N 1
ATOM 2246 C CA . ILE A 1 295 ? -46.787 -4.296 69.213 1.00 91.69 295 ILE A CA 1
ATOM 2247 C C . ILE A 1 295 ? -47.180 -4.915 67.874 1.00 91.69 295 ILE A C 1
ATOM 2249 O O . ILE A 1 295 ? -46.309 -5.137 67.041 1.00 91.69 295 ILE A O 1
ATOM 2253 N N . THR A 1 296 ? -48.480 -5.065 67.608 1.00 89.56 296 THR A N 1
ATOM 2254 C CA . THR A 1 296 ? -48.985 -5.558 66.314 1.00 89.56 296 THR A CA 1
ATOM 2255 C C . THR A 1 296 ? -48.483 -4.698 65.143 1.00 89.56 296 THR A C 1
ATOM 2257 O O . THR A 1 296 ? -48.030 -5.213 64.122 1.00 89.56 296 THR A O 1
ATOM 2260 N N . SER A 1 297 ? -48.500 -3.368 65.286 1.00 90.38 297 SER A N 1
ATOM 2261 C CA . SER A 1 297 ? -47.952 -2.439 64.284 1.00 90.38 297 SER A CA 1
ATOM 2262 C C . SER A 1 297 ? -46.433 -2.590 64.107 1.00 90.38 297 SER A C 1
ATOM 2264 O O . SER A 1 297 ? -45.932 -2.554 62.981 1.00 90.38 297 SER A O 1
ATOM 2266 N N . ALA A 1 298 ? -45.686 -2.786 65.197 1.00 91.31 298 ALA A N 1
ATOM 2267 C CA . ALA A 1 298 ? -44.247 -3.036 65.158 1.00 91.31 298 ALA A CA 1
ATOM 2268 C C . ALA A 1 298 ? -43.914 -4.383 64.494 1.00 91.31 298 ALA A C 1
ATOM 2270 O O . ALA A 1 298 ? -42.976 -4.445 63.700 1.00 91.31 298 ALA A O 1
ATOM 2271 N N . ASP A 1 299 ? -44.713 -5.425 64.729 1.00 91.31 299 ASP A N 1
ATOM 2272 C CA . ASP A 1 299 ? -44.596 -6.720 64.052 1.00 91.31 299 ASP A CA 1
ATOM 2273 C C . ASP A 1 299 ? -44.782 -6.593 62.536 1.00 91.31 299 ASP A C 1
ATOM 2275 O O . ASP A 1 299 ? -43.973 -7.116 61.765 1.00 91.31 299 ASP A O 1
ATOM 2279 N N . ILE A 1 300 ? -45.764 -5.805 62.085 1.00 90.62 300 ILE A N 1
ATOM 2280 C CA . ILE A 1 300 ? -45.933 -5.487 60.657 1.00 90.62 300 ILE A CA 1
ATOM 2281 C C . ILE A 1 300 ? -44.691 -4.769 60.109 1.00 90.62 300 ILE A C 1
ATOM 2283 O O . ILE A 1 300 ? -44.214 -5.107 59.026 1.00 90.62 300 ILE A O 1
ATOM 2287 N N . ARG A 1 301 ? -44.115 -3.807 60.845 1.00 91.88 301 ARG A N 1
ATOM 2288 C CA . ARG A 1 301 ? -42.884 -3.112 60.417 1.00 91.88 301 ARG A CA 1
ATOM 2289 C C . ARG A 1 301 ? -41.691 -4.056 60.290 1.00 91.88 301 ARG A C 1
ATOM 2291 O O . ARG A 1 301 ? -40.910 -3.898 59.356 1.00 91.88 301 ARG A O 1
ATOM 2298 N N . ILE A 1 302 ? -41.561 -5.040 61.182 1.00 92.94 302 ILE A N 1
ATOM 2299 C CA . ILE A 1 302 ? -40.537 -6.088 61.068 1.00 92.94 302 ILE A CA 1
ATOM 2300 C C . ILE A 1 302 ? -40.752 -6.896 59.787 1.00 92.94 302 ILE A C 1
ATOM 2302 O O . ILE A 1 302 ? -39.792 -7.113 59.049 1.00 92.94 302 ILE A O 1
ATOM 2306 N N . GLN A 1 303 ? -41.990 -7.305 59.484 1.00 91.69 303 GLN A N 1
ATOM 2307 C CA . GLN A 1 303 ? -42.294 -8.040 58.250 1.00 91.69 303 GLN A CA 1
ATOM 2308 C C . GLN A 1 303 ? -42.008 -7.207 56.992 1.00 91.69 303 GLN A C 1
ATOM 2310 O O . GLN A 1 303 ? -41.417 -7.726 56.046 1.00 91.69 303 GLN A O 1
ATOM 2315 N N . ILE A 1 304 ? -42.347 -5.912 56.990 1.00 92.00 304 ILE A N 1
ATOM 2316 C CA . ILE A 1 304 ? -42.014 -4.983 55.897 1.00 92.00 304 ILE A CA 1
ATOM 2317 C C . ILE A 1 304 ? -40.496 -4.896 55.718 1.00 92.00 304 ILE A C 1
ATOM 2319 O O . ILE A 1 304 ? -40.003 -5.124 54.616 1.00 92.00 304 ILE A O 1
ATOM 2323 N N . ALA A 1 305 ? -39.745 -4.633 56.791 1.00 93.81 305 ALA A N 1
ATOM 2324 C CA . ALA A 1 305 ? -38.287 -4.534 56.733 1.00 93.81 305 ALA A CA 1
ATOM 2325 C C . ALA A 1 305 ? -37.635 -5.849 56.266 1.00 93.81 305 ALA A C 1
ATOM 2327 O O . ALA A 1 305 ? -36.675 -5.827 55.496 1.00 93.81 305 ALA A O 1
ATOM 2328 N N . GLN A 1 306 ? -38.179 -7.000 56.678 1.00 94.25 306 GLN A N 1
ATOM 2329 C CA . GLN A 1 306 ? -37.723 -8.312 56.220 1.00 94.25 306 GLN A CA 1
ATOM 2330 C C . GLN A 1 306 ? -37.979 -8.501 54.720 1.00 94.25 306 GLN A C 1
ATOM 2332 O O . GLN A 1 306 ? -37.073 -8.910 53.999 1.00 94.25 306 GLN A O 1
ATOM 2337 N N . LYS A 1 307 ? -39.175 -8.158 54.225 1.00 93.56 307 LYS A N 1
ATOM 2338 C CA . LYS A 1 307 ? -39.489 -8.237 52.791 1.00 93.56 307 LYS A CA 1
ATOM 2339 C C . LYS A 1 307 ? -38.675 -7.260 51.954 1.00 93.56 307 LYS A C 1
ATOM 2341 O O . LYS A 1 307 ? -38.258 -7.619 50.859 1.00 93.56 307 LYS A O 1
ATOM 2346 N N . GLU A 1 308 ? -38.401 -6.060 52.455 1.00 94.56 308 GLU A N 1
ATOM 2347 C CA . GLU A 1 308 ? -37.483 -5.129 51.796 1.00 94.56 308 GLU A CA 1
ATOM 2348 C C . GLU A 1 308 ? -36.063 -5.694 51.704 1.00 94.56 308 GLU A C 1
ATOM 2350 O O . GLU A 1 308 ? -35.434 -5.565 50.656 1.00 94.56 308 GLU A O 1
ATOM 2355 N N . LEU A 1 309 ? -35.564 -6.343 52.763 1.00 96.00 309 LEU A N 1
ATOM 2356 C CA . LEU A 1 309 ? -34.264 -7.015 52.743 1.00 96.00 309 LEU A CA 1
ATOM 2357 C C . LEU A 1 309 ? -34.245 -8.179 51.741 1.00 96.00 309 LEU A C 1
ATOM 2359 O O . LEU A 1 309 ? -33.273 -8.325 51.003 1.00 96.00 309 LEU A O 1
ATOM 2363 N N . ASP A 1 310 ? -35.303 -8.987 51.686 1.00 95.50 310 ASP A N 1
ATOM 2364 C CA . ASP A 1 310 ? -35.408 -10.104 50.741 1.00 95.50 310 ASP A CA 1
ATOM 2365 C C . ASP A 1 310 ? -35.479 -9.606 49.284 1.00 95.50 310 ASP A C 1
ATOM 2367 O O . ASP A 1 310 ? -34.769 -10.118 48.418 1.00 95.50 310 ASP A O 1
ATOM 2371 N N . ASN A 1 311 ? -36.266 -8.557 49.016 1.00 96.31 311 ASN A N 1
ATOM 2372 C CA . ASN A 1 311 ? -36.327 -7.902 47.705 1.00 96.31 311 ASN A CA 1
ATOM 2373 C C . ASN A 1 311 ? -34.966 -7.317 47.306 1.00 96.31 311 ASN A C 1
ATOM 2375 O O . ASN A 1 311 ? -34.538 -7.481 46.165 1.00 96.31 311 ASN A O 1
ATOM 2379 N N . HIS A 1 312 ? -34.265 -6.679 48.248 1.00 96.50 312 HIS A N 1
ATOM 2380 C CA . HIS A 1 312 ? -32.919 -6.142 48.038 1.00 96.50 312 HIS A CA 1
ATOM 2381 C C . HIS A 1 312 ? -31.911 -7.245 47.693 1.00 96.50 312 HIS A C 1
ATOM 2383 O O . HIS A 1 312 ? -31.148 -7.118 46.739 1.00 96.50 312 HIS A O 1
ATOM 2389 N N . LYS A 1 313 ? -31.958 -8.382 48.400 1.00 96.62 313 LYS A N 1
ATOM 2390 C CA . LYS A 1 313 ? -31.145 -9.565 48.072 1.00 96.62 313 LYS A CA 1
ATOM 2391 C C . LYS A 1 313 ? -31.455 -10.106 46.679 1.00 96.62 313 LYS A C 1
ATOM 2393 O O . LYS A 1 313 ? -30.526 -10.456 45.955 1.00 96.62 313 LYS A O 1
ATOM 2398 N N . LYS A 1 314 ? -32.730 -10.136 46.278 1.00 96.88 314 LYS A N 1
ATOM 2399 C CA . LYS A 1 314 ? -33.105 -10.561 44.923 1.00 96.88 314 LYS A CA 1
ATOM 2400 C C . LYS A 1 314 ? -32.620 -9.577 43.858 1.00 96.88 314 LYS A C 1
ATOM 2402 O O . LYS A 1 314 ? -32.195 -10.004 42.791 1.00 96.88 314 LYS A O 1
ATOM 2407 N N . GLN A 1 315 ? -32.625 -8.277 44.151 1.00 96.50 315 GLN A N 1
ATOM 2408 C CA . GLN A 1 315 ? -32.043 -7.268 43.268 1.00 96.50 315 GLN A CA 1
ATOM 2409 C C . GLN A 1 315 ? -30.534 -7.483 43.087 1.00 96.50 315 GLN A C 1
ATOM 2411 O O . GLN A 1 315 ? -30.066 -7.457 41.954 1.00 96.50 315 GLN A O 1
ATOM 2416 N N . ILE A 1 316 ? -29.795 -7.772 44.165 1.00 96.94 316 ILE A N 1
ATOM 2417 C CA . ILE A 1 316 ? -28.366 -8.130 44.091 1.00 96.94 316 ILE A CA 1
ATOM 2418 C C . ILE A 1 316 ? -28.152 -9.360 43.206 1.00 96.94 316 ILE A C 1
ATOM 2420 O O . ILE A 1 316 ? -27.248 -9.360 42.375 1.00 96.94 316 ILE A O 1
ATOM 2424 N N . GLU A 1 317 ? -28.960 -10.408 43.379 1.00 96.75 317 GLU A N 1
ATOM 2425 C CA . GLU A 1 317 ? -28.869 -11.625 42.565 1.00 96.75 317 GLU A CA 1
ATOM 2426 C C . GLU A 1 317 ? -29.087 -11.318 41.076 1.00 96.75 317 GLU A C 1
ATOM 2428 O O . GLU A 1 317 ? -28.254 -11.686 40.253 1.00 96.75 317 GLU A O 1
ATOM 2433 N N . ASN A 1 318 ? -30.129 -10.552 40.740 1.00 97.06 318 ASN A N 1
ATOM 2434 C CA . ASN A 1 318 ? -30.399 -10.139 39.362 1.00 97.06 318 ASN A CA 1
ATOM 2435 C C . ASN A 1 318 ? -29.250 -9.294 38.774 1.00 97.06 318 ASN A C 1
ATOM 2437 O O . ASN A 1 318 ? -28.848 -9.515 37.634 1.00 97.06 318 ASN A O 1
ATOM 2441 N N . SER A 1 319 ? -28.696 -8.336 39.529 1.00 96.31 319 SER A N 1
ATOM 2442 C CA . SER A 1 319 ? -27.560 -7.525 39.058 1.00 96.31 319 SER A CA 1
ATOM 2443 C C . SER A 1 319 ? -26.293 -8.373 38.870 1.00 96.31 319 SER A C 1
ATOM 2445 O O . SER A 1 319 ? -25.566 -8.165 37.899 1.00 96.31 319 SER A O 1
ATOM 2447 N N . LYS A 1 320 ? -26.066 -9.393 39.714 1.00 95.94 320 LYS A N 1
ATOM 2448 C CA . LYS A 1 320 ? -24.973 -10.371 39.541 1.00 95.94 320 LYS A CA 1
ATOM 2449 C C . LYS A 1 320 ? -25.150 -11.227 38.288 1.00 95.94 320 LYS A C 1
ATOM 2451 O O . LYS A 1 320 ? -24.171 -11.454 37.584 1.00 95.94 320 LYS A O 1
ATOM 2456 N N . GLU A 1 321 ? -26.371 -11.656 37.971 1.00 96.38 321 GLU A N 1
ATOM 2457 C CA . GLU A 1 321 ? -26.662 -12.365 36.716 1.00 96.38 321 GLU A CA 1
ATOM 2458 C C . GLU A 1 321 ? -26.346 -11.496 35.486 1.00 96.38 321 GLU A C 1
ATOM 2460 O O . GLU A 1 321 ? -25.756 -11.982 34.522 1.00 96.38 321 GLU A O 1
ATOM 2465 N N . VAL A 1 322 ? -26.677 -10.198 35.523 1.00 95.44 322 VAL A N 1
ATOM 2466 C CA . VAL A 1 322 ? -26.338 -9.249 34.445 1.00 95.44 322 VAL A CA 1
ATOM 2467 C C . VAL A 1 322 ? -24.825 -9.067 34.318 1.00 95.44 322 VAL A C 1
ATOM 2469 O O . VAL A 1 322 ? -24.294 -9.101 33.206 1.00 95.44 322 VAL A O 1
ATOM 2472 N N . GLU A 1 323 ? -24.118 -8.889 35.435 1.00 94.38 323 GLU A N 1
ATOM 2473 C CA . GLU A 1 323 ? -22.657 -8.767 35.447 1.00 94.38 323 GLU A CA 1
ATOM 2474 C C . GLU A 1 323 ? -21.988 -10.026 34.881 1.00 94.38 323 GLU A C 1
ATOM 2476 O O . GLU A 1 323 ? -21.102 -9.920 34.032 1.00 94.38 323 GLU A O 1
ATOM 2481 N N . GLN A 1 324 ? -22.451 -11.211 35.284 1.00 94.81 324 GLN A N 1
ATOM 2482 C CA . GLN A 1 324 ? -21.957 -12.482 34.765 1.00 94.81 324 GLN A CA 1
ATOM 2483 C C . GLN A 1 324 ? -22.254 -12.634 33.268 1.00 94.81 324 GLN A C 1
ATOM 2485 O O . GLN A 1 324 ? -21.368 -13.004 32.503 1.00 94.81 324 GLN A O 1
ATOM 2490 N N . PHE A 1 325 ? -23.454 -12.269 32.813 1.00 95.94 325 PHE A N 1
ATOM 2491 C CA . PHE A 1 325 ? -23.784 -12.275 31.388 1.00 95.94 325 PHE A CA 1
ATOM 2492 C C . PHE A 1 325 ? -22.844 -11.379 30.568 1.00 95.94 325 PHE A C 1
ATOM 2494 O O . PHE A 1 325 ? -22.425 -11.768 29.479 1.00 95.94 325 PHE A O 1
ATOM 2501 N N . LEU A 1 326 ? -22.483 -10.194 31.072 1.00 93.81 326 LEU A N 1
ATOM 2502 C CA . LEU A 1 326 ? -21.535 -9.305 30.390 1.00 93.81 326 LEU A CA 1
ATOM 2503 C C . LEU A 1 326 ? -20.122 -9.896 30.293 1.00 93.81 326 LEU A C 1
ATOM 2505 O O . LEU A 1 326 ? -19.413 -9.573 29.340 1.00 93.81 326 LEU A O 1
ATOM 2509 N N . GLN A 1 327 ? -19.728 -10.752 31.239 1.00 91.50 327 GLN A N 1
ATOM 2510 C CA . GLN A 1 327 ? -18.454 -11.477 31.207 1.00 91.50 327 GLN A CA 1
ATOM 2511 C C . GLN A 1 327 ? -18.505 -12.674 30.242 1.00 91.50 327 GLN A C 1
ATOM 2513 O O . GLN A 1 327 ? -17.600 -12.848 29.423 1.00 91.50 327 GLN A O 1
ATOM 2518 N N . ASP A 1 328 ? -19.583 -13.457 30.302 1.00 95.00 328 ASP A N 1
ATOM 2519 C CA . ASP A 1 328 ? -19.706 -14.744 29.607 1.00 95.00 328 ASP A CA 1
ATOM 2520 C C . ASP A 1 328 ? -20.196 -14.619 28.154 1.00 95.00 328 ASP A C 1
ATOM 2522 O O . ASP A 1 328 ? -19.997 -15.534 27.348 1.00 95.00 328 ASP A O 1
ATOM 2526 N N . LYS A 1 329 ? -20.854 -13.511 27.780 1.00 96.12 329 LYS A N 1
ATOM 2527 C CA . LYS A 1 329 ? -21.339 -13.319 26.405 1.00 96.12 329 LYS A CA 1
ATOM 2528 C C . LYS A 1 329 ? -20.188 -13.374 25.399 1.00 96.12 329 LYS A C 1
ATOM 2530 O O . LYS A 1 329 ? -19.086 -12.904 25.652 1.00 96.12 329 LYS A O 1
ATOM 2535 N N . PHE A 1 330 ? -20.481 -13.860 24.194 1.00 95.62 330 PHE A N 1
ATOM 2536 C CA . PHE A 1 330 ? -19.469 -13.981 23.140 1.00 95.62 330 PHE A CA 1
ATOM 2537 C C . PHE A 1 330 ? -18.846 -12.632 22.744 1.00 95.62 330 PHE A C 1
ATOM 2539 O O . PHE A 1 330 ? -17.633 -12.530 22.599 1.00 95.62 330 PHE A O 1
ATOM 2546 N N . THR A 1 331 ? -19.658 -11.581 22.583 1.00 96.12 331 THR A N 1
ATOM 2547 C CA . THR A 1 331 ? -19.181 -10.225 22.256 1.00 96.12 331 THR A CA 1
ATOM 2548 C C . THR A 1 331 ? -18.753 -9.466 23.512 1.00 96.12 331 THR A C 1
ATOM 2550 O O . THR A 1 331 ? -19.319 -8.418 23.829 1.00 96.12 331 THR A O 1
ATOM 2553 N N . ASN A 1 332 ? -17.816 -10.034 24.263 1.00 94.88 332 ASN A N 1
ATOM 2554 C CA . ASN A 1 332 ? -17.230 -9.434 25.458 1.00 94.88 332 ASN A CA 1
ATOM 2555 C C . ASN A 1 332 ? -16.000 -8.569 25.122 1.00 94.88 332 ASN A C 1
ATOM 2557 O O . ASN A 1 332 ? -15.591 -8.424 23.964 1.00 94.88 332 ASN A O 1
ATOM 2561 N N . GLN A 1 333 ? -15.418 -7.963 26.156 1.00 95.12 333 GLN A N 1
ATOM 2562 C CA . GLN A 1 333 ? -14.233 -7.111 26.050 1.00 95.12 333 GLN A CA 1
ATOM 2563 C C . GLN A 1 333 ? -13.036 -7.877 25.463 1.00 95.12 333 GLN A C 1
ATOM 2565 O O . GLN A 1 333 ? -12.277 -7.329 24.662 1.00 95.12 333 GLN A O 1
ATOM 2570 N N . GLU A 1 334 ? -12.881 -9.147 25.833 1.00 95.19 334 GLU A N 1
ATOM 2571 C CA . GLU A 1 334 ? -11.800 -10.031 25.412 1.00 95.19 334 GLU A CA 1
ATOM 2572 C C . GLU A 1 334 ? -11.862 -10.320 23.904 1.00 95.19 334 GLU A C 1
ATOM 2574 O O . GLU A 1 334 ? -10.834 -10.232 23.227 1.00 95.19 334 GLU A O 1
ATOM 2579 N N . LEU A 1 335 ? -13.056 -10.568 23.345 1.00 96.31 335 LEU A N 1
ATOM 2580 C CA . LEU A 1 335 ? -13.239 -10.714 21.897 1.00 96.31 335 LEU A CA 1
ATOM 2581 C C . LEU A 1 335 ? -12.813 -9.442 21.159 1.00 96.31 335 LEU A C 1
ATOM 2583 O O . LEU A 1 335 ? -12.057 -9.520 20.191 1.00 96.31 335 LEU A O 1
ATOM 2587 N N . TYR A 1 336 ? -13.278 -8.269 21.598 1.00 97.19 336 TYR A N 1
ATOM 2588 C CA . TYR A 1 336 ? -12.929 -7.014 20.928 1.00 97.19 336 TYR A CA 1
ATOM 2589 C C . TYR A 1 336 ? -11.444 -6.662 21.078 1.00 97.19 336 TYR A C 1
ATOM 2591 O O . TYR A 1 336 ? -10.851 -6.119 20.145 1.00 97.19 336 TYR A O 1
ATOM 2599 N N . GLN A 1 337 ? -10.811 -7.018 22.199 1.00 96.00 337 GLN A N 1
ATOM 2600 C CA . GLN A 1 337 ? -9.363 -6.905 22.367 1.00 96.00 337 GLN A CA 1
ATOM 2601 C C . GLN A 1 337 ? -8.613 -7.809 21.377 1.00 96.00 337 GLN A C 1
ATOM 2603 O O . GLN A 1 337 ? -7.696 -7.339 20.704 1.00 96.00 337 GLN A O 1
ATOM 2608 N N . TRP A 1 338 ? -9.033 -9.067 21.220 1.00 96.69 338 TRP A N 1
ATOM 2609 C CA . TRP A 1 338 ? -8.454 -9.971 20.224 1.00 96.69 338 TRP A CA 1
ATOM 2610 C C . TRP A 1 338 ? -8.659 -9.450 18.793 1.00 96.69 338 TRP A C 1
ATOM 2612 O O . TRP A 1 338 ? -7.709 -9.389 18.011 1.00 96.69 338 TRP A O 1
ATOM 2622 N N . MET A 1 339 ? -9.873 -8.998 18.454 1.00 96.94 339 MET A N 1
ATOM 2623 C CA . MET A 1 339 ? -10.174 -8.413 17.142 1.00 96.94 339 MET A CA 1
ATOM 2624 C C . MET A 1 339 ? -9.303 -7.189 16.862 1.00 96.94 339 MET A C 1
ATOM 2626 O O . MET A 1 339 ? -8.784 -7.063 15.756 1.00 96.94 339 MET A O 1
ATOM 2630 N N . LYS A 1 340 ? -9.109 -6.307 17.852 1.00 95.38 340 LYS A N 1
ATOM 2631 C CA . LYS A 1 340 ? -8.213 -5.150 17.743 1.00 95.38 340 LYS A CA 1
ATOM 2632 C C . LYS A 1 340 ? -6.804 -5.592 17.353 1.00 95.38 340 LYS A C 1
ATOM 2634 O O . LYS A 1 340 ? -6.235 -5.017 16.433 1.00 95.38 340 LYS A O 1
ATOM 2639 N N . GLU A 1 341 ? -6.238 -6.586 18.032 1.00 94.25 341 GLU A N 1
ATOM 2640 C CA . GLU A 1 341 ? -4.872 -7.063 17.771 1.00 94.25 341 GLU A CA 1
ATOM 2641 C C . GLU A 1 341 ? -4.723 -7.646 16.360 1.00 94.25 341 GLU A C 1
ATOM 2643 O O . GLU A 1 341 ? -3.792 -7.284 15.635 1.00 94.25 341 GLU A O 1
ATOM 2648 N N . GLN A 1 342 ? -5.670 -8.491 15.937 1.00 94.75 342 GLN A N 1
ATOM 2649 C CA . GLN A 1 342 ? -5.653 -9.083 14.597 1.00 94.75 342 GLN A CA 1
ATOM 2650 C C . GLN A 1 342 ? -5.837 -8.023 13.505 1.00 94.75 342 GLN A C 1
ATOM 2652 O O . GLN A 1 342 ? -5.050 -7.958 12.558 1.00 94.75 342 GLN A O 1
ATOM 2657 N N . LEU A 1 343 ? -6.841 -7.152 13.652 1.00 95.56 343 LEU A N 1
ATOM 2658 C CA . LEU A 1 343 ? -7.133 -6.104 12.676 1.00 95.56 343 LEU A CA 1
ATOM 2659 C C . LEU A 1 343 ? -6.013 -5.073 12.598 1.00 95.56 343 LEU A C 1
ATOM 2661 O O . LEU A 1 343 ? -5.681 -4.645 11.499 1.00 95.56 343 LEU A O 1
ATOM 2665 N N . PHE A 1 344 ? -5.395 -4.701 13.720 1.00 94.56 344 PHE A N 1
ATOM 2666 C CA . PHE A 1 344 ? -4.265 -3.775 13.719 1.00 94.56 344 PHE A CA 1
ATOM 2667 C C . PHE A 1 344 ? -3.066 -4.342 12.950 1.00 94.56 344 PHE A C 1
ATOM 2669 O O . PHE A 1 344 ? -2.446 -3.622 12.167 1.00 94.56 344 PHE A O 1
ATOM 2676 N N . SER A 1 345 ? -2.767 -5.636 13.117 1.00 93.44 345 SER A N 1
ATOM 2677 C CA . SER A 1 345 ? -1.698 -6.307 12.366 1.00 93.44 345 SER A CA 1
ATOM 2678 C C . SER A 1 345 ? -1.949 -6.259 10.855 1.00 93.44 345 SER A C 1
ATOM 2680 O O . SER A 1 345 ? -1.087 -5.811 10.095 1.00 93.44 345 SER A O 1
ATOM 2682 N N . VAL A 1 346 ? -3.154 -6.643 10.417 1.00 95.38 346 VAL A N 1
ATOM 2683 C CA . VAL A 1 346 ? -3.543 -6.617 8.996 1.00 95.38 346 VAL A CA 1
ATOM 2684 C C . VAL A 1 346 ? -3.570 -5.186 8.458 1.00 95.38 346 VAL A C 1
ATOM 2686 O O . VAL A 1 346 ? -3.060 -4.927 7.368 1.00 95.38 346 VAL A O 1
ATOM 2689 N N . TYR A 1 347 ? -4.095 -4.238 9.234 1.00 96.19 347 TYR A N 1
ATOM 2690 C CA . TYR A 1 347 ? -4.140 -2.820 8.888 1.00 96.19 347 TYR A CA 1
ATOM 2691 C C . TYR A 1 347 ? -2.737 -2.248 8.662 1.00 96.19 347 TYR A C 1
ATOM 2693 O O . TYR A 1 347 ? -2.489 -1.607 7.639 1.00 96.19 347 TYR A O 1
ATOM 2701 N N . LYS A 1 348 ? -1.788 -2.536 9.562 1.00 93.38 348 LYS A N 1
ATOM 2702 C CA . LYS A 1 348 ? -0.404 -2.070 9.432 1.00 93.38 348 LYS A CA 1
ATOM 2703 C C . LYS A 1 348 ? 0.294 -2.666 8.209 1.00 93.38 348 LYS A C 1
ATOM 2705 O O . LYS A 1 348 ? 0.972 -1.938 7.486 1.00 93.38 348 LYS A O 1
ATOM 2710 N N . GLN A 1 349 ? 0.129 -3.966 7.966 1.00 92.62 349 GLN A N 1
ATOM 2711 C CA . GLN A 1 349 ? 0.719 -4.629 6.798 1.00 92.62 349 GLN A CA 1
ATOM 2712 C C . GLN A 1 349 ? 0.142 -4.080 5.489 1.00 92.62 349 GLN A C 1
ATOM 2714 O O . GLN A 1 349 ? 0.901 -3.743 4.581 1.00 92.62 349 GLN A O 1
ATOM 2719 N N . SER A 1 350 ? -1.179 -3.899 5.428 1.00 95.00 350 SER A N 1
ATOM 2720 C CA . SER A 1 350 ? -1.867 -3.323 4.266 1.00 95.00 350 SER A CA 1
ATOM 2721 C C . SER A 1 350 ? -1.415 -1.887 4.003 1.00 95.00 350 SER A C 1
ATOM 2723 O O . SER A 1 350 ? -1.166 -1.516 2.858 1.00 95.00 350 SER A O 1
ATOM 2725 N N . PHE A 1 351 ? -1.228 -1.086 5.060 1.00 94.94 351 PHE A N 1
ATOM 2726 C CA . PHE A 1 351 ? -0.677 0.263 4.936 1.00 94.94 351 PHE A CA 1
ATOM 2727 C C . PHE A 1 351 ? 0.734 0.253 4.338 1.00 94.94 351 PHE A C 1
ATOM 2729 O O . PHE A 1 351 ? 1.003 1.033 3.429 1.00 94.94 351 PHE A O 1
ATOM 2736 N N . ASN A 1 352 ? 1.621 -0.628 4.809 1.00 91.56 352 ASN A N 1
ATOM 2737 C CA . ASN A 1 352 ? 2.980 -0.718 4.272 1.00 91.56 352 ASN A CA 1
ATOM 2738 C C . ASN A 1 352 ? 2.964 -1.090 2.777 1.00 91.56 352 ASN A C 1
ATOM 2740 O O . ASN A 1 352 ? 3.633 -0.439 1.983 1.00 91.56 352 ASN A O 1
ATOM 2744 N N . MET A 1 353 ? 2.132 -2.058 2.370 1.00 92.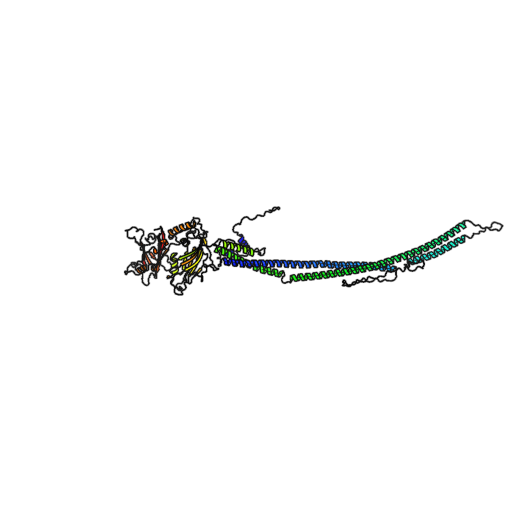44 353 MET A N 1
ATOM 2745 C CA . MET A 1 353 ? 1.976 -2.425 0.954 1.00 92.44 353 MET A CA 1
ATOM 2746 C C . MET A 1 353 ? 1.432 -1.267 0.107 1.00 92.44 353 MET A C 1
ATOM 2748 O O . MET A 1 353 ? 1.925 -1.014 -0.995 1.00 92.44 353 MET A O 1
ATOM 2752 N N . ALA A 1 354 ? 0.436 -0.540 0.621 1.00 94.75 354 ALA A N 1
ATOM 2753 C CA . ALA A 1 354 ? -0.126 0.628 -0.049 1.00 94.75 354 ALA A CA 1
ATOM 2754 C C . ALA A 1 354 ? 0.908 1.753 -0.198 1.00 94.75 354 ALA A C 1
ATOM 2756 O O . ALA A 1 354 ? 0.988 2.388 -1.250 1.00 94.75 354 ALA A O 1
ATOM 2757 N N . PHE A 1 355 ? 1.724 1.982 0.832 1.00 92.12 355 PHE A N 1
ATOM 2758 C CA . PHE A 1 355 ? 2.792 2.974 0.815 1.00 92.12 355 PHE A CA 1
ATOM 2759 C C . PHE A 1 355 ? 3.895 2.611 -0.188 1.00 92.12 355 PHE A C 1
ATOM 2761 O O . PHE A 1 355 ? 4.281 3.454 -0.998 1.00 92.12 355 PHE A O 1
ATOM 2768 N N . ASP A 1 356 ? 4.338 1.353 -0.213 1.00 90.06 356 ASP A N 1
ATOM 2769 C CA . ASP A 1 356 ? 5.320 0.866 -1.188 1.00 90.06 356 ASP A CA 1
ATOM 2770 C C . ASP A 1 356 ? 4.800 1.004 -2.625 1.00 90.06 356 ASP A C 1
ATOM 2772 O O . ASP A 1 356 ? 5.534 1.393 -3.538 1.00 90.06 356 ASP A O 1
ATOM 2776 N N . MET A 1 357 ? 3.511 0.724 -2.845 1.00 92.12 357 MET A N 1
ATOM 2777 C CA . MET A 1 357 ? 2.876 0.932 -4.144 1.00 92.12 357 MET A CA 1
ATOM 2778 C C . MET A 1 357 ? 2.825 2.420 -4.515 1.00 92.12 357 MET A C 1
ATOM 2780 O O . MET A 1 357 ? 3.148 2.778 -5.646 1.00 92.12 357 MET A O 1
ATOM 2784 N N . ALA A 1 358 ? 2.494 3.301 -3.569 1.00 92.44 358 ALA A N 1
ATOM 2785 C CA . ALA A 1 358 ? 2.505 4.745 -3.786 1.00 92.44 358 ALA A CA 1
ATOM 2786 C C . ALA A 1 358 ? 3.909 5.272 -4.135 1.00 92.44 358 ALA A C 1
ATOM 2788 O O . ALA A 1 358 ? 4.051 6.093 -5.042 1.00 92.44 358 ALA A O 1
ATOM 2789 N N . LYS A 1 359 ? 4.961 4.749 -3.495 1.00 89.50 359 LYS A N 1
ATOM 2790 C CA . LYS A 1 359 ? 6.354 5.051 -3.855 1.00 89.50 359 LYS A CA 1
ATOM 2791 C C . LYS A 1 359 ? 6.722 4.564 -5.255 1.00 89.50 359 LYS A C 1
ATOM 2793 O O . LYS A 1 359 ? 7.348 5.302 -6.012 1.00 89.50 359 LYS A O 1
ATOM 2798 N N . LYS A 1 360 ? 6.281 3.370 -5.661 1.00 90.44 360 LYS A N 1
ATOM 2799 C CA . LYS A 1 360 ? 6.452 2.893 -7.048 1.00 90.44 360 LYS A CA 1
ATOM 2800 C C . LYS A 1 360 ? 5.766 3.814 -8.057 1.00 90.44 360 LYS A C 1
ATOM 2802 O O . LYS A 1 360 ? 6.348 4.100 -9.100 1.00 90.44 360 LYS A O 1
ATOM 2807 N N . VAL A 1 361 ? 4.569 4.303 -7.742 1.00 93.12 361 VAL A N 1
ATOM 2808 C CA . VAL A 1 361 ? 3.852 5.281 -8.571 1.00 93.12 361 VAL A CA 1
ATOM 2809 C C . VAL A 1 361 ? 4.636 6.590 -8.693 1.00 93.12 361 VAL A C 1
ATOM 2811 O O . VAL A 1 361 ? 4.792 7.089 -9.803 1.00 93.12 361 VAL A O 1
ATOM 2814 N N . GLU A 1 362 ? 5.183 7.115 -7.595 1.00 89.62 362 GLU A N 1
ATOM 2815 C CA . GLU A 1 362 ? 6.015 8.328 -7.596 1.00 89.62 362 GLU A CA 1
ATOM 2816 C C . GLU A 1 362 ? 7.264 8.176 -8.476 1.00 89.62 362 GLU A C 1
ATOM 2818 O O . GLU A 1 362 ? 7.578 9.054 -9.277 1.00 89.62 362 GLU A O 1
ATOM 2823 N N . ARG A 1 363 ? 7.932 7.025 -8.417 1.00 87.38 363 ARG A N 1
ATOM 2824 C CA . ARG A 1 363 ? 9.075 6.726 -9.292 1.00 87.38 363 ARG A CA 1
ATOM 2825 C C . ARG A 1 363 ? 8.680 6.600 -10.755 1.00 87.38 363 ARG A C 1
ATOM 2827 O O . ARG A 1 363 ? 9.413 7.033 -11.636 1.00 87.38 363 ARG A O 1
ATOM 2834 N N . CYS A 1 364 ? 7.530 5.988 -11.016 1.00 90.69 364 CYS A N 1
ATOM 2835 C CA . CYS A 1 364 ? 6.990 5.860 -12.361 1.00 90.69 364 CYS A CA 1
ATOM 2836 C C . CYS A 1 364 ? 6.664 7.243 -12.947 1.00 90.69 364 CYS A C 1
ATOM 2838 O O . CYS A 1 364 ? 7.068 7.549 -14.062 1.00 90.69 364 CYS A O 1
ATOM 2840 N N . TYR A 1 365 ? 6.055 8.121 -12.149 1.00 91.38 365 TYR A N 1
ATOM 2841 C CA . TYR A 1 365 ? 5.820 9.525 -12.480 1.00 91.38 365 TYR A CA 1
ATOM 2842 C C . TYR A 1 365 ? 7.120 10.269 -12.833 1.00 91.38 365 TYR A C 1
ATOM 2844 O O . TYR A 1 365 ? 7.210 10.899 -13.888 1.00 91.38 365 TYR A O 1
ATOM 2852 N N . GLN A 1 366 ? 8.150 10.144 -11.987 1.00 88.31 366 GLN A N 1
ATOM 2853 C CA . GLN A 1 366 ? 9.471 10.738 -12.226 1.00 88.31 366 GLN A CA 1
ATOM 2854 C C . GLN A 1 366 ? 10.101 10.208 -13.516 1.00 88.31 366 GLN A C 1
ATOM 2856 O O . GLN A 1 366 ? 10.652 10.972 -14.306 1.00 88.31 366 GLN A O 1
ATOM 2861 N N . TYR A 1 367 ? 9.986 8.903 -13.753 1.00 90.38 367 TYR A N 1
ATOM 2862 C CA . TYR A 1 367 ? 10.538 8.257 -14.930 1.00 90.38 367 TYR A CA 1
ATOM 2863 C C . TYR A 1 367 ? 9.819 8.661 -16.221 1.00 90.38 367 TYR A C 1
ATOM 2865 O O . TYR A 1 367 ? 10.488 8.984 -17.197 1.00 90.38 367 TYR A O 1
ATOM 2873 N N . GLU A 1 368 ? 8.486 8.692 -16.263 1.00 90.94 368 GLU A N 1
ATOM 2874 C CA . GLU A 1 368 ? 7.752 9.062 -17.482 1.00 90.94 368 GLU A CA 1
ATOM 2875 C C . GLU A 1 368 ? 7.968 10.527 -17.858 1.00 90.94 368 GLU A C 1
ATOM 2877 O O . GLU A 1 368 ? 8.254 10.807 -19.019 1.00 90.94 368 GLU A O 1
ATOM 2882 N N . LEU A 1 369 ? 7.929 11.451 -16.894 1.00 89.19 369 LEU A N 1
ATOM 2883 C CA . LEU A 1 369 ? 8.121 12.883 -17.159 1.00 89.19 369 LEU A CA 1
ATOM 2884 C C . LEU A 1 369 ? 9.601 13.299 -17.255 1.00 89.19 369 LEU A C 1
ATOM 2886 O O . LEU A 1 369 ? 9.905 14.385 -17.753 1.00 89.19 369 LEU A O 1
ATOM 2890 N N . GLY A 1 370 ? 10.512 12.444 -16.775 1.00 84.62 370 GLY A N 1
ATOM 2891 C CA . GLY A 1 370 ? 11.960 12.670 -16.681 1.00 84.62 370 GLY A CA 1
ATOM 2892 C C . GLY A 1 370 ? 12.345 13.911 -15.867 1.00 84.62 370 GLY A C 1
ATOM 2893 O O . GLY A 1 370 ? 13.336 14.582 -16.160 1.00 84.62 370 GLY A O 1
ATOM 2894 N N . ILE A 1 371 ? 11.561 14.215 -14.836 1.00 80.25 371 ILE A N 1
ATOM 2895 C CA . ILE A 1 371 ? 11.795 15.318 -13.898 1.00 80.25 371 ILE A CA 1
ATOM 2896 C C . ILE A 1 371 ? 12.625 14.861 -12.691 1.00 80.25 371 ILE A C 1
ATOM 2898 O O . ILE A 1 371 ? 12.734 13.666 -12.420 1.00 80.25 371 ILE A O 1
ATOM 2902 N N . GLU A 1 372 ? 13.219 15.821 -11.980 1.00 69.38 372 GLU A N 1
ATOM 2903 C CA . GLU A 1 372 ? 13.896 15.572 -10.697 1.00 69.38 372 GLU A CA 1
ATOM 2904 C C . GLU A 1 372 ? 12.922 15.001 -9.649 1.00 69.38 372 GLU A C 1
ATOM 2906 O O . GLU A 1 372 ? 11.707 15.221 -9.754 1.00 69.38 372 GLU A O 1
ATOM 2911 N N . PRO A 1 373 ? 13.413 14.268 -8.632 1.00 64.50 373 PRO A N 1
ATOM 2912 C CA . PRO A 1 373 ? 12.556 13.651 -7.641 1.00 64.50 373 PRO A CA 1
ATOM 2913 C C . PRO A 1 373 ? 11.822 14.718 -6.823 1.00 64.50 373 PRO A C 1
ATOM 2915 O O . PRO A 1 373 ? 12.393 15.412 -5.984 1.00 64.50 373 PRO A O 1
ATOM 2918 N N . ILE A 1 374 ? 10.517 14.832 -7.069 1.00 65.25 374 ILE A N 1
ATOM 2919 C CA . ILE A 1 374 ? 9.596 15.615 -6.247 1.00 65.25 374 ILE A CA 1
ATOM 2920 C C . ILE A 1 374 ? 9.056 14.702 -5.143 1.00 65.25 374 ILE A C 1
ATOM 2922 O O . ILE A 1 374 ? 8.615 13.592 -5.430 1.00 65.25 374 ILE A O 1
ATOM 2926 N N . ASN A 1 375 ? 9.060 15.187 -3.898 1.00 70.38 375 ASN A N 1
ATOM 2927 C CA . ASN A 1 375 ? 8.553 14.469 -2.723 1.00 70.38 375 ASN A CA 1
ATOM 2928 C C . ASN A 1 375 ? 7.035 14.666 -2.551 1.00 70.38 375 ASN A C 1
ATOM 2930 O O . ASN A 1 375 ? 6.593 15.362 -1.629 1.00 70.38 375 ASN A O 1
ATOM 2934 N N . PHE A 1 376 ? 6.233 14.059 -3.427 1.00 79.75 376 PHE A N 1
ATOM 2935 C CA . PHE A 1 376 ? 4.775 14.016 -3.263 1.00 79.75 376 PHE A CA 1
ATOM 2936 C C . PHE A 1 376 ? 4.372 13.034 -2.159 1.00 79.75 376 PHE A C 1
ATOM 2938 O O . PHE A 1 376 ? 3.499 13.336 -1.344 1.00 79.75 376 PHE A O 1
ATOM 2945 N N . ILE A 1 377 ? 5.018 11.866 -2.118 1.00 86.38 377 ILE A N 1
ATOM 2946 C CA . ILE A 1 377 ? 4.749 10.805 -1.147 1.00 86.38 377 ILE A CA 1
ATOM 2947 C C . ILE A 1 377 ? 5.809 10.864 -0.048 1.00 86.38 377 ILE A C 1
ATOM 2949 O O . ILE A 1 377 ? 6.969 10.498 -0.241 1.00 86.38 377 ILE A O 1
ATOM 2953 N N . GLN A 1 378 ? 5.411 11.329 1.132 1.00 82.06 378 GLN A N 1
ATOM 2954 C CA . GLN A 1 378 ? 6.309 11.573 2.263 1.00 82.06 378 GLN A CA 1
ATOM 2955 C C . GLN A 1 378 ? 6.199 10.480 3.327 1.00 82.06 378 GLN A C 1
ATOM 2957 O O . GLN A 1 378 ? 5.164 9.845 3.494 1.00 82.06 378 GLN A O 1
ATOM 2962 N N . TYR A 1 379 ? 7.259 10.266 4.100 1.00 78.31 379 TYR A N 1
ATOM 2963 C CA . TYR A 1 379 ? 7.147 9.434 5.298 1.00 78.31 379 TYR A CA 1
ATOM 2964 C C . TYR A 1 379 ? 6.350 10.178 6.382 1.00 78.31 379 TYR A C 1
ATOM 2966 O O . TYR A 1 379 ? 6.380 11.403 6.449 1.00 78.31 379 TYR A O 1
ATOM 2974 N N . GLY A 1 380 ? 5.646 9.441 7.248 1.00 81.44 380 GLY A N 1
ATOM 2975 C CA . GLY A 1 380 ? 4.903 10.032 8.375 1.00 81.44 380 GLY A CA 1
ATOM 2976 C C . GLY A 1 380 ? 3.381 10.090 8.222 1.00 81.44 380 GLY A C 1
ATOM 2977 O O . GLY A 1 380 ? 2.706 10.641 9.088 1.00 81.44 380 GLY A O 1
ATOM 2978 N N . TYR A 1 381 ? 2.801 9.479 7.182 1.00 86.88 381 TYR A N 1
ATOM 2979 C CA . TYR A 1 381 ? 1.341 9.305 7.121 1.00 86.88 381 TYR A CA 1
ATOM 2980 C C . TYR A 1 381 ? 0.803 8.435 8.267 1.00 86.88 381 TYR A C 1
ATOM 2982 O O . TYR A 1 381 ? -0.322 8.646 8.720 1.00 86.88 381 TYR A O 1
ATOM 2990 N N . TRP A 1 382 ? 1.617 7.487 8.744 1.00 86.81 382 TRP A N 1
ATOM 2991 C CA . TRP A 1 382 ? 1.302 6.621 9.874 1.00 86.81 382 TRP A CA 1
ATOM 2992 C C . TRP A 1 382 ? 1.712 7.255 11.206 1.00 86.81 382 TRP A C 1
ATOM 2994 O O . TRP A 1 382 ? 2.898 7.456 11.465 1.00 86.81 382 TRP A O 1
ATOM 3004 N N . ASP A 1 383 ? 0.730 7.502 12.071 1.00 86.81 383 ASP A N 1
ATOM 3005 C CA . ASP A 1 383 ? 0.940 8.004 13.429 1.00 86.81 383 ASP A CA 1
ATOM 3006 C C . ASP A 1 383 ? 0.823 6.868 14.455 1.00 86.81 383 ASP A C 1
ATOM 3008 O O . ASP A 1 383 ? -0.258 6.325 14.679 1.00 86.81 383 ASP A O 1
ATOM 3012 N N . ASN A 1 384 ? 1.934 6.518 15.107 1.00 84.44 384 ASN A N 1
ATOM 3013 C CA . ASN A 1 384 ? 1.959 5.458 16.119 1.00 84.44 384 ASN A CA 1
ATOM 3014 C C . ASN A 1 384 ? 1.114 5.791 17.360 1.00 84.44 384 ASN A C 1
ATOM 3016 O O . ASN A 1 384 ? 0.589 4.874 17.990 1.00 84.44 384 ASN A O 1
ATOM 3020 N N . THR A 1 385 ? 0.956 7.072 17.708 1.00 86.12 385 THR A N 1
ATOM 3021 C CA . THR A 1 385 ? 0.195 7.488 18.899 1.00 86.12 385 THR A CA 1
ATOM 3022 C C . THR A 1 385 ? -1.307 7.292 18.715 1.00 86.12 385 THR A C 1
ATOM 3024 O O . THR A 1 385 ? -2.008 6.933 19.657 1.00 86.12 385 THR A O 1
ATOM 3027 N N . MET A 1 386 ? -1.779 7.433 17.477 1.00 87.94 386 MET A N 1
ATOM 3028 C CA . MET A 1 386 ? -3.185 7.298 17.090 1.00 87.94 386 MET A CA 1
ATOM 3029 C C . MET A 1 386 ? -3.476 5.956 16.405 1.00 87.94 386 MET A C 1
ATOM 3031 O O . MET A 1 386 ? -4.439 5.839 15.650 1.00 87.94 386 MET A O 1
ATOM 3035 N N . GLN A 1 387 ? -2.624 4.943 16.620 1.00 87.31 387 GLN A N 1
ATOM 3036 C CA . GLN A 1 387 ? -2.746 3.606 16.013 1.00 87.31 387 GLN A CA 1
ATOM 3037 C C . GLN A 1 387 ? -2.877 3.635 14.474 1.00 87.31 387 GLN A C 1
ATOM 3039 O O . GLN A 1 387 ? -3.499 2.766 13.870 1.00 87.31 387 GLN A O 1
ATOM 3044 N N . GLY A 1 388 ? -2.293 4.645 13.829 1.00 88.81 388 GLY A N 1
ATOM 3045 C CA . GLY A 1 388 ? -2.311 4.820 12.383 1.00 88.81 388 GLY A CA 1
ATOM 3046 C C . GLY A 1 388 ? -3.653 5.265 11.808 1.00 88.81 388 GLY A C 1
ATOM 3047 O O . GLY A 1 388 ? -3.799 5.238 10.589 1.00 88.81 388 GLY A O 1
ATOM 3048 N N . LEU A 1 389 ? -4.639 5.661 12.619 1.00 93.19 389 LEU A N 1
ATOM 3049 C CA . LEU A 1 389 ? -5.924 6.152 12.112 1.00 93.19 389 LEU A CA 1
ATOM 3050 C C . LEU A 1 389 ? -5.730 7.353 11.165 1.00 93.19 389 LEU A C 1
ATOM 3052 O O . LEU A 1 389 ? -4.813 8.161 11.322 1.00 93.19 389 LEU A O 1
ATOM 3056 N N . CYS A 1 390 ? -6.592 7.449 10.151 1.00 93.81 390 CYS A N 1
ATOM 3057 C CA . CYS A 1 390 ? -6.542 8.450 9.077 1.00 93.81 390 CYS A CA 1
ATOM 3058 C C . CYS A 1 390 ? -5.309 8.389 8.145 1.00 93.81 390 CYS A C 1
ATOM 3060 O O . CYS A 1 390 ? -5.125 9.280 7.308 1.00 93.81 390 CYS A O 1
ATOM 3062 N N . ALA A 1 391 ? -4.438 7.379 8.264 1.00 92.62 391 ALA A N 1
ATOM 3063 C CA . ALA A 1 391 ? -3.261 7.254 7.399 1.00 92.62 391 ALA A CA 1
ATOM 3064 C C . ALA A 1 391 ? -3.643 7.009 5.926 1.00 92.62 391 ALA A C 1
ATOM 3066 O O . ALA A 1 391 ? -3.020 7.576 5.026 1.00 92.62 391 ALA A O 1
ATOM 3067 N N . GLY A 1 392 ? -4.698 6.221 5.680 1.00 94.94 392 GLY A N 1
ATOM 3068 C CA . GLY A 1 392 ? -5.210 5.942 4.336 1.00 94.94 392 GLY A CA 1
ATOM 3069 C C . GLY A 1 392 ? -5.745 7.191 3.628 1.00 94.94 392 GLY A C 1
ATOM 3070 O O . GLY A 1 392 ? -5.435 7.426 2.465 1.00 94.94 392 GLY A O 1
ATOM 3071 N N . GLU A 1 393 ? -6.491 8.047 4.325 1.00 95.12 393 GLU A N 1
ATOM 3072 C CA . GLU A 1 393 ? -7.026 9.307 3.795 1.00 95.12 393 GLU A CA 1
ATOM 3073 C C . GLU A 1 393 ? -5.912 10.272 3.386 1.00 95.12 393 GLU A C 1
ATOM 3075 O O . GLU A 1 393 ? -5.976 10.870 2.310 1.00 95.12 393 GLU A O 1
ATOM 3080 N N . LYS A 1 394 ? -4.876 10.406 4.224 1.00 94.00 394 LYS A N 1
ATOM 3081 C CA . LYS A 1 394 ? -3.723 11.266 3.926 1.00 94.00 394 LYS A CA 1
ATOM 3082 C C . LYS A 1 394 ? -2.954 10.760 2.704 1.00 94.00 394 LYS A C 1
ATOM 3084 O O . LYS A 1 394 ? -2.636 11.553 1.819 1.00 94.00 394 LYS A O 1
ATOM 3089 N N . LEU A 1 395 ? -2.701 9.451 2.629 1.00 94.44 395 LEU A N 1
ATOM 3090 C CA . LEU A 1 395 ? -2.017 8.838 1.489 1.00 94.44 395 LEU A CA 1
ATOM 3091 C C . LEU A 1 395 ? -2.847 8.957 0.201 1.00 94.44 395 LEU A C 1
ATOM 3093 O O . LEU A 1 395 ? -2.310 9.280 -0.856 1.00 94.44 395 LEU A O 1
ATOM 3097 N N . GLN A 1 396 ? -4.168 8.785 0.293 1.00 96.25 396 GLN A N 1
ATOM 3098 C CA . GLN A 1 396 ? -5.084 8.969 -0.832 1.00 96.25 396 GLN A CA 1
ATOM 3099 C C . GLN A 1 396 ? -5.017 10.390 -1.391 1.00 96.25 396 GLN A C 1
ATOM 3101 O O . GLN A 1 396 ? -5.018 10.562 -2.609 1.00 96.25 396 GLN A O 1
ATOM 3106 N N . LEU A 1 397 ? -4.976 11.405 -0.523 1.00 94.81 397 LEU A N 1
ATOM 3107 C CA . LEU A 1 397 ? -4.853 12.798 -0.945 1.00 94.81 397 LEU A CA 1
ATOM 3108 C C . LEU A 1 397 ? -3.534 13.037 -1.689 1.00 94.81 397 LEU A C 1
ATOM 3110 O O . LEU A 1 397 ? -3.550 13.661 -2.748 1.00 94.81 397 LEU A O 1
ATOM 3114 N N . ALA A 1 398 ? -2.424 12.504 -1.174 1.00 93.12 398 ALA A N 1
ATOM 3115 C CA . ALA A 1 398 ? -1.119 12.618 -1.821 1.00 93.12 398 ALA A CA 1
ATOM 3116 C C . ALA A 1 398 ? -1.116 11.969 -3.219 1.00 93.12 398 ALA A C 1
ATOM 3118 O O . ALA A 1 398 ? -0.665 12.586 -4.183 1.00 93.12 398 ALA A O 1
ATOM 3119 N N . LEU A 1 399 ? -1.721 10.783 -3.365 1.00 95.00 399 LEU A N 1
ATOM 3120 C CA . LEU A 1 399 ? -1.898 10.138 -4.672 1.00 95.00 399 LEU A CA 1
ATOM 3121 C C . LEU A 1 399 ? -2.741 10.980 -5.638 1.00 95.00 399 LEU A C 1
ATOM 3123 O O . LEU A 1 399 ? -2.405 11.065 -6.815 1.00 95.00 399 LEU A O 1
ATOM 3127 N N . ARG A 1 400 ? -3.804 11.645 -5.164 1.00 95.25 400 ARG A N 1
ATOM 3128 C CA . ARG A 1 400 ? -4.630 12.528 -6.009 1.00 95.25 400 ARG A CA 1
ATOM 3129 C C . ARG A 1 400 ? -3.899 13.791 -6.442 1.00 95.25 400 ARG A C 1
ATOM 3131 O O . ARG A 1 400 ? -4.089 14.242 -7.567 1.00 95.25 400 ARG A O 1
ATOM 3138 N N . GLN A 1 401 ? -3.072 14.366 -5.572 1.00 92.62 401 GLN A N 1
ATOM 3139 C CA . GLN A 1 401 ? -2.223 15.506 -5.929 1.00 92.62 401 GLN A CA 1
ATOM 3140 C C . GLN A 1 401 ? -1.205 15.115 -6.999 1.00 92.62 401 GLN A C 1
ATOM 3142 O O . GLN A 1 401 ? -1.022 15.848 -7.968 1.00 92.62 401 GLN A O 1
ATOM 3147 N N . LEU A 1 402 ? -0.604 13.936 -6.850 1.00 92.31 402 LEU A N 1
ATOM 3148 C CA . LEU A 1 402 ? 0.332 13.399 -7.821 1.00 92.31 402 LEU A CA 1
ATOM 3149 C C . LEU A 1 402 ? -0.355 13.095 -9.167 1.00 92.31 402 LEU A C 1
ATOM 3151 O O . LEU A 1 402 ? 0.149 13.485 -10.215 1.00 92.31 402 LEU A O 1
ATOM 3155 N N . GLU A 1 403 ? -1.531 12.460 -9.151 1.00 94.31 403 GLU A N 1
ATOM 3156 C CA . GLU A 1 403 ? -2.335 12.179 -10.351 1.00 94.31 403 GLU A CA 1
ATOM 3157 C C . GLU A 1 403 ? -2.729 13.469 -11.081 1.00 94.31 403 GLU A C 1
ATOM 3159 O O . GLU A 1 403 ? -2.590 13.564 -12.300 1.00 94.31 403 GLU A O 1
ATOM 3164 N N . LYS A 1 404 ? -3.156 14.494 -10.334 1.00 94.38 404 LYS A N 1
ATOM 3165 C CA . LYS A 1 404 ? -3.439 15.821 -10.884 1.00 94.38 404 LYS A CA 1
ATOM 3166 C C . LYS A 1 404 ? -2.206 16.404 -11.583 1.00 94.38 404 LYS A C 1
ATOM 3168 O O . LYS A 1 404 ? -2.314 16.825 -12.731 1.00 94.38 404 LYS A O 1
ATOM 3173 N N . SER A 1 405 ? -1.053 16.395 -10.911 1.00 92.25 405 SER A N 1
ATOM 3174 C CA . SER A 1 405 ? 0.208 16.907 -11.466 1.00 92.25 405 SER A CA 1
ATOM 3175 C C . SER A 1 405 ? 0.601 16.173 -12.748 1.00 92.25 405 SER A C 1
ATOM 3177 O O . SER A 1 405 ? 1.038 16.795 -13.709 1.00 92.25 405 SER A O 1
ATOM 3179 N N . TYR A 1 406 ? 0.400 14.853 -12.801 1.00 92.69 406 TYR A N 1
ATOM 3180 C CA . TYR A 1 406 ? 0.678 14.063 -14.000 1.00 92.69 406 TYR A CA 1
ATOM 3181 C C . TYR A 1 406 ? -0.177 14.493 -15.187 1.00 92.69 406 TYR A C 1
ATOM 3183 O O . TYR A 1 406 ? 0.344 14.647 -16.284 1.00 92.69 406 TYR A O 1
ATOM 3191 N N . ILE A 1 407 ? -1.471 14.730 -14.979 1.00 92.25 407 ILE A N 1
ATOM 3192 C CA . ILE A 1 407 ? -2.368 15.183 -16.049 1.00 92.25 407 ILE A CA 1
ATOM 3193 C C . ILE A 1 407 ? -1.977 16.583 -16.557 1.00 92.25 407 ILE A C 1
ATOM 3195 O O . ILE A 1 407 ? -2.127 16.862 -17.744 1.00 92.25 407 ILE A O 1
ATOM 3199 N N . GLU A 1 408 ? -1.479 17.460 -15.680 1.00 90.94 408 GLU A N 1
ATOM 3200 C CA . GLU A 1 408 ? -1.080 18.833 -16.029 1.00 90.94 408 GLU A CA 1
ATOM 3201 C C . GLU A 1 408 ? 0.285 18.898 -16.745 1.00 90.94 408 GLU A C 1
ATOM 3203 O O . GLU A 1 408 ? 0.454 19.667 -17.698 1.00 90.94 408 GLU A O 1
ATOM 3208 N N . GLU A 1 409 ? 1.251 18.082 -16.316 1.00 90.06 409 GLU A N 1
ATOM 3209 C CA . GLU A 1 409 ? 2.628 18.106 -16.829 1.00 90.06 409 GLU A CA 1
ATOM 3210 C C . GLU A 1 409 ? 2.885 17.126 -17.980 1.00 90.06 409 GLU A C 1
ATOM 3212 O O . GLU A 1 409 ? 3.795 17.353 -18.782 1.00 90.06 409 GLU A O 1
ATOM 3217 N N . ASN A 1 410 ? 2.086 16.060 -18.119 1.00 90.44 410 ASN A N 1
ATOM 3218 C CA . ASN A 1 410 ? 2.206 15.115 -19.229 1.00 90.44 410 ASN A CA 1
ATOM 3219 C C . ASN A 1 410 ? 1.695 15.740 -20.534 1.00 90.44 410 ASN A C 1
ATOM 3221 O O . ASN A 1 410 ? 0.525 15.634 -20.910 1.00 90.44 410 ASN A O 1
ATOM 3225 N N . LYS A 1 411 ? 2.607 16.418 -21.226 1.00 89.12 411 LYS A N 1
ATOM 3226 C CA . LYS A 1 411 ? 2.374 17.062 -22.517 1.00 89.12 411 LYS A CA 1
ATOM 3227 C C . LYS A 1 411 ? 2.909 16.191 -23.643 1.00 89.12 411 LYS A C 1
ATOM 3229 O O . LYS A 1 411 ? 3.845 15.416 -23.476 1.00 89.12 411 LYS A O 1
ATOM 3234 N N . ARG A 1 412 ? 2.322 16.356 -24.828 1.00 91.81 412 ARG A N 1
ATOM 3235 C CA . ARG A 1 412 ? 2.757 15.625 -26.016 1.00 91.81 412 ARG A CA 1
ATOM 3236 C C . ARG A 1 412 ? 4.122 16.133 -26.486 1.00 91.81 412 ARG A C 1
ATOM 3238 O O . ARG A 1 412 ? 4.242 17.287 -26.887 1.00 91.81 412 ARG A O 1
ATOM 3245 N N . GLU A 1 413 ? 5.116 15.255 -26.449 1.00 93.12 413 GLU A N 1
ATOM 3246 C CA . GLU A 1 413 ? 6.452 15.493 -27.003 1.00 93.12 413 GLU A CA 1
ATOM 3247 C C . GLU A 1 413 ? 6.490 15.203 -28.516 1.00 93.12 413 GLU A C 1
ATOM 3249 O O . GLU A 1 413 ? 5.565 14.604 -29.074 1.00 93.12 413 GLU A O 1
ATOM 3254 N N . LEU A 1 414 ? 7.555 15.640 -29.195 1.00 95.44 414 LEU A N 1
ATOM 3255 C CA . LEU A 1 414 ? 7.735 15.414 -30.630 1.00 95.44 414 LEU A CA 1
ATOM 3256 C C . LEU A 1 414 ? 8.151 13.965 -30.880 1.00 95.44 414 LEU A C 1
ATOM 3258 O O . LEU A 1 414 ? 9.217 13.550 -30.439 1.00 95.44 414 LEU A O 1
ATOM 3262 N N . GLU A 1 415 ? 7.327 13.208 -31.597 1.00 95.12 415 GLU A N 1
ATOM 3263 C CA . GLU A 1 415 ? 7.577 11.804 -31.938 1.00 95.12 415 GLU A CA 1
ATOM 3264 C C . GLU A 1 415 ? 8.387 11.717 -33.243 1.00 95.12 415 GLU A C 1
ATOM 3266 O O . GLU A 1 415 ? 7.942 12.178 -34.294 1.00 95.12 415 GLU A O 1
ATOM 3271 N N . LEU A 1 416 ? 9.585 11.131 -33.181 1.00 95.81 416 LEU A N 1
ATOM 3272 C CA . LEU A 1 416 ? 10.564 11.103 -34.270 1.00 95.81 416 LEU A CA 1
ATOM 3273 C C . LEU A 1 416 ? 11.081 9.678 -34.512 1.00 95.81 416 LEU A C 1
ATOM 3275 O O . LEU A 1 416 ? 10.971 8.793 -33.662 1.00 95.81 416 LEU A O 1
ATOM 3279 N N . THR A 1 417 ? 11.642 9.433 -35.698 1.00 95.81 417 THR A N 1
ATOM 3280 C CA . THR A 1 417 ? 12.282 8.155 -36.047 1.00 95.81 417 THR A CA 1
ATOM 3281 C C . THR A 1 417 ? 13.613 8.407 -36.738 1.00 95.81 417 THR A C 1
ATOM 3283 O O . THR A 1 417 ? 13.657 9.114 -37.742 1.00 95.81 417 THR A O 1
ATOM 3286 N N . LYS A 1 418 ? 14.681 7.786 -36.230 1.00 94.31 418 LYS A N 1
ATOM 3287 C CA . LYS A 1 418 ? 16.021 7.812 -36.819 1.00 94.31 418 LYS A CA 1
ATOM 3288 C C . LYS A 1 418 ? 16.462 6.400 -37.183 1.00 94.31 418 LYS A C 1
ATOM 3290 O O . LYS A 1 418 ? 16.313 5.471 -36.394 1.00 94.31 418 LYS A O 1
ATOM 3295 N N . ASN A 1 419 ? 17.025 6.249 -38.377 1.00 94.94 419 ASN A N 1
ATOM 3296 C CA . ASN A 1 419 ? 17.651 5.004 -38.808 1.00 94.94 419 ASN A CA 1
ATOM 3297 C C . ASN A 1 419 ? 19.167 5.172 -38.716 1.00 94.94 419 ASN A C 1
ATOM 3299 O O . ASN A 1 419 ? 19.722 6.059 -39.364 1.00 94.94 419 ASN A O 1
ATOM 3303 N N . VAL A 1 420 ? 19.825 4.337 -37.918 1.00 92.94 420 VAL A N 1
ATOM 3304 C CA . VAL A 1 420 ? 21.277 4.360 -37.727 1.00 92.94 420 VAL A CA 1
ATOM 3305 C C . VAL A 1 420 ? 21.871 3.120 -38.384 1.00 92.94 420 VAL A C 1
ATOM 3307 O O . VAL A 1 420 ? 21.564 1.999 -37.985 1.00 92.94 420 VAL A O 1
ATOM 3310 N N . SER A 1 421 ? 22.689 3.338 -39.412 1.00 91.62 421 SER A N 1
ATOM 3311 C CA . SER A 1 421 ? 23.455 2.301 -40.110 1.00 91.62 421 SER A CA 1
ATOM 3312 C C . SER A 1 421 ? 24.827 2.167 -39.461 1.00 91.62 421 SER A C 1
ATOM 3314 O O . SER A 1 421 ? 25.545 3.162 -39.327 1.00 91.62 421 SER A O 1
ATOM 3316 N N . ILE A 1 422 ? 25.205 0.949 -39.071 1.00 90.25 422 ILE A N 1
ATOM 3317 C CA . ILE A 1 422 ? 26.530 0.691 -38.491 1.00 90.25 422 ILE A CA 1
ATOM 3318 C C . ILE A 1 422 ? 27.613 0.834 -39.556 1.00 90.25 422 ILE A C 1
ATOM 3320 O O . ILE A 1 422 ? 28.660 1.404 -39.267 1.00 90.25 422 ILE A O 1
ATOM 3324 N N . ALA A 1 423 ? 27.351 0.416 -40.797 1.00 86.06 423 ALA A N 1
ATOM 3325 C CA . ALA A 1 423 ? 28.288 0.587 -41.905 1.00 86.06 423 ALA A CA 1
ATOM 3326 C C . ALA A 1 423 ? 28.669 2.060 -42.147 1.00 86.06 423 ALA A C 1
ATOM 3328 O O . ALA A 1 423 ? 29.797 2.339 -42.553 1.00 86.06 423 ALA A O 1
ATOM 3329 N N . LEU A 1 424 ? 27.740 2.996 -41.906 1.00 82.81 424 LEU A N 1
ATOM 3330 C CA . LEU A 1 424 ? 27.986 4.435 -42.038 1.00 82.81 424 LEU A CA 1
ATOM 3331 C C . LEU A 1 424 ? 28.563 5.069 -40.770 1.00 82.81 424 LEU A C 1
ATOM 3333 O O . LEU A 1 424 ? 29.405 5.955 -40.876 1.00 82.81 424 LEU A O 1
ATOM 3337 N N . LEU A 1 425 ? 28.101 4.654 -39.587 1.00 83.75 425 LEU A N 1
ATOM 3338 C CA . LEU A 1 425 ? 28.514 5.263 -38.321 1.00 83.75 425 LEU A CA 1
ATOM 3339 C C . LEU A 1 425 ? 29.882 4.748 -37.850 1.00 83.75 425 LEU A C 1
ATOM 3341 O O . LEU A 1 425 ? 30.729 5.532 -37.438 1.00 83.75 425 LEU A O 1
ATOM 3345 N N . ASN A 1 426 ? 30.103 3.433 -37.907 1.00 85.12 426 ASN A N 1
ATOM 3346 C CA . ASN A 1 426 ? 31.360 2.800 -37.523 1.00 85.12 426 ASN A CA 1
ATOM 3347 C C . ASN A 1 426 ? 31.590 1.503 -38.331 1.00 85.12 426 ASN A C 1
ATOM 3349 O O . ASN A 1 426 ? 31.249 0.410 -37.866 1.00 85.12 426 ASN A O 1
ATOM 3353 N N . PRO A 1 427 ? 32.191 1.592 -39.532 1.00 84.12 427 PRO A N 1
ATOM 3354 C CA . PRO A 1 427 ? 32.416 0.424 -40.382 1.00 84.12 427 PRO A CA 1
ATOM 3355 C C . PRO A 1 427 ? 33.358 -0.619 -39.758 1.00 84.12 427 PRO A C 1
ATOM 3357 O O . PRO A 1 427 ? 33.220 -1.806 -40.044 1.00 84.12 427 PRO A O 1
ATOM 3360 N N . LEU A 1 428 ? 34.277 -0.206 -38.876 1.00 82.00 428 LEU A N 1
ATOM 3361 C CA . LEU A 1 428 ? 35.173 -1.128 -38.168 1.00 82.00 428 LEU A CA 1
ATOM 3362 C C . LEU A 1 428 ? 34.406 -2.041 -37.207 1.00 82.00 428 LEU A C 1
ATOM 3364 O O . LEU A 1 428 ? 34.697 -3.233 -37.136 1.00 82.00 428 LEU A O 1
ATOM 3368 N N . ALA A 1 429 ? 33.392 -1.508 -36.520 1.00 85.81 429 ALA A N 1
ATOM 3369 C CA . ALA A 1 429 ? 32.527 -2.304 -35.652 1.00 85.81 429 ALA A CA 1
ATOM 3370 C C . ALA A 1 429 ? 31.735 -3.360 -36.445 1.00 85.81 429 ALA A C 1
ATOM 3372 O O . ALA A 1 429 ? 31.523 -4.468 -35.956 1.00 85.81 429 ALA A O 1
ATOM 3373 N N . LEU A 1 430 ? 31.331 -3.056 -37.686 1.00 88.62 430 LEU A N 1
ATOM 3374 C CA . LEU A 1 430 ? 30.666 -4.035 -38.551 1.00 88.62 430 LEU A CA 1
ATOM 3375 C C . LEU A 1 430 ? 31.605 -5.187 -38.933 1.00 88.62 430 LEU A C 1
ATOM 3377 O O . LEU A 1 430 ? 31.192 -6.345 -38.883 1.00 88.62 430 LEU A O 1
ATOM 3381 N N . GLU A 1 431 ? 32.859 -4.895 -39.282 1.00 84.69 431 GLU A N 1
ATOM 3382 C CA . GLU A 1 431 ? 33.850 -5.945 -39.559 1.00 84.69 431 GLU A CA 1
ATOM 3383 C C . GLU A 1 431 ? 34.167 -6.782 -38.319 1.00 84.69 431 GLU A C 1
ATOM 3385 O O . GLU A 1 431 ? 34.199 -8.010 -38.407 1.00 84.69 431 GLU A O 1
ATOM 3390 N N . GLU A 1 432 ? 34.319 -6.150 -37.151 1.00 86.12 432 GLU A N 1
ATOM 3391 C CA . GLU A 1 432 ? 34.493 -6.858 -35.877 1.00 86.12 432 GLU A CA 1
ATOM 3392 C C . GLU A 1 432 ? 33.330 -7.827 -35.613 1.00 86.12 432 GLU A C 1
ATOM 3394 O O . GLU A 1 432 ? 33.543 -8.970 -35.202 1.00 86.12 432 GLU A O 1
ATOM 3399 N N . LEU A 1 433 ? 32.096 -7.419 -35.921 1.00 89.75 433 LEU A N 1
ATOM 3400 C CA . LEU A 1 433 ? 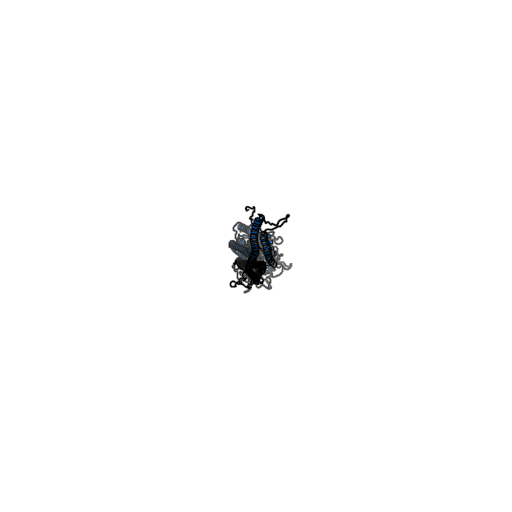30.927 -8.281 -35.792 1.00 89.75 433 LEU A CA 1
ATOM 3401 C C . LEU A 1 433 ? 30.953 -9.455 -36.782 1.00 89.75 433 LEU A C 1
ATOM 3403 O O . LEU A 1 433 ? 30.610 -10.575 -36.403 1.00 89.75 433 LEU A O 1
ATOM 3407 N N . ARG A 1 434 ? 31.376 -9.243 -38.035 1.00 88.38 434 ARG A N 1
ATOM 3408 C CA . ARG A 1 434 ? 31.480 -10.317 -39.042 1.00 88.38 434 ARG A CA 1
ATOM 3409 C C . ARG A 1 434 ? 32.520 -11.369 -38.647 1.00 88.38 434 ARG A C 1
ATOM 3411 O O . ARG A 1 434 ? 32.290 -12.570 -38.834 1.00 88.38 434 ARG A O 1
ATOM 3418 N N . THR A 1 435 ? 33.655 -10.945 -38.091 1.00 84.44 435 THR A N 1
ATOM 3419 C CA . THR A 1 435 ? 34.744 -11.848 -37.692 1.00 84.44 435 THR A CA 1
ATOM 3420 C C . THR A 1 435 ? 34.464 -12.528 -36.357 1.00 84.44 435 THR A C 1
ATOM 3422 O O . THR A 1 435 ? 34.492 -13.758 -36.296 1.00 84.44 435 THR A O 1
ATOM 3425 N N . THR A 1 436 ? 34.111 -11.770 -35.319 1.00 86.81 436 THR A N 1
ATOM 3426 C CA . THR A 1 436 ? 34.005 -12.265 -33.935 1.00 86.81 436 THR A CA 1
ATOM 3427 C C . THR A 1 436 ? 32.587 -12.650 -33.512 1.00 86.81 436 THR A C 1
ATOM 3429 O O . THR A 1 436 ? 32.410 -13.374 -32.535 1.00 86.81 436 THR A O 1
ATOM 3432 N N . GLY A 1 437 ? 31.563 -12.161 -34.215 1.00 88.88 437 GLY A N 1
ATOM 3433 C CA . GLY A 1 437 ? 30.165 -12.275 -33.800 1.00 88.88 437 GLY A CA 1
ATOM 3434 C C . GLY A 1 437 ? 29.733 -11.248 -32.747 1.00 88.88 437 GLY A C 1
ATOM 3435 O O . GLY A 1 437 ? 28.623 -11.356 -32.241 1.00 88.88 437 GLY A O 1
ATOM 3436 N N . LYS A 1 438 ? 30.553 -10.255 -32.388 1.00 92.88 438 LYS A N 1
ATOM 3437 C CA . LYS A 1 438 ? 30.169 -9.176 -31.460 1.00 92.88 438 LYS A CA 1
ATOM 3438 C C . LYS A 1 438 ? 30.748 -7.832 -31.894 1.00 92.88 438 LYS A C 1
ATOM 3440 O O . LYS A 1 438 ? 31.809 -7.789 -32.500 1.00 92.88 438 LYS A O 1
ATOM 3445 N N . CYS A 1 439 ? 30.078 -6.742 -31.540 1.00 92.00 439 CYS A N 1
ATOM 3446 C CA . CYS A 1 439 ? 30.636 -5.400 -31.673 1.00 92.00 439 CYS A CA 1
ATOM 3447 C C . CYS A 1 439 ? 30.027 -4.423 -30.667 1.00 92.00 439 CYS A C 1
ATOM 3449 O O . CYS A 1 439 ? 28.996 -4.693 -30.034 1.00 92.00 439 CYS A O 1
ATOM 3451 N N . PHE A 1 440 ? 30.666 -3.261 -30.565 1.00 92.19 440 PHE A N 1
ATOM 3452 C CA . PHE A 1 440 ? 30.221 -2.143 -29.747 1.00 92.19 440 PHE A CA 1
ATOM 3453 C C . PHE A 1 440 ? 29.930 -0.928 -30.623 1.00 92.19 440 PHE A C 1
ATOM 3455 O O . PHE A 1 440 ? 30.649 -0.652 -31.583 1.00 92.19 440 PHE A O 1
ATOM 3462 N N . LEU A 1 441 ? 28.856 -0.215 -30.300 1.00 90.88 441 LEU A N 1
ATOM 3463 C CA . LEU A 1 441 ? 28.406 0.952 -31.045 1.00 90.88 441 LEU A CA 1
ATOM 3464 C C . LEU A 1 441 ? 28.045 2.074 -30.078 1.00 90.88 441 LEU A C 1
ATOM 3466 O O . LEU A 1 441 ? 27.174 1.897 -29.231 1.00 90.88 441 LEU A O 1
ATOM 3470 N N . THR A 1 442 ? 28.656 3.237 -30.260 1.00 90.38 442 THR A N 1
ATOM 3471 C CA . THR A 1 442 ? 28.299 4.464 -29.541 1.00 90.38 442 THR A CA 1
ATOM 3472 C C . THR A 1 442 ? 27.563 5.389 -30.495 1.00 90.38 442 THR A C 1
ATOM 3474 O O . THR A 1 442 ? 28.087 5.719 -31.561 1.00 90.38 442 THR A O 1
ATOM 3477 N N . ILE A 1 443 ? 26.351 5.799 -30.120 1.00 90.56 443 ILE A N 1
ATOM 3478 C CA . ILE A 1 443 ? 25.554 6.772 -30.869 1.00 90.56 443 ILE A CA 1
ATOM 3479 C C . ILE A 1 443 ? 25.681 8.124 -30.158 1.00 90.56 443 ILE A C 1
ATOM 3481 O O . ILE A 1 443 ? 25.132 8.278 -29.060 1.00 90.56 443 ILE A O 1
ATOM 3485 N N . PRO A 1 444 ? 26.401 9.088 -30.755 1.00 87.50 444 PRO A N 1
ATOM 3486 C CA . PRO A 1 444 ? 26.672 10.369 -30.119 1.00 87.50 444 PRO A CA 1
ATOM 3487 C C . PRO A 1 444 ? 25.501 11.356 -30.316 1.00 87.50 444 PRO A C 1
ATOM 3489 O O . PRO A 1 444 ? 24.553 11.081 -31.062 1.00 87.50 444 PRO A O 1
ATOM 3492 N N . GLU A 1 445 ? 25.538 12.506 -29.640 1.00 87.31 445 GLU A N 1
ATOM 3493 C CA . GLU A 1 445 ? 24.459 13.508 -29.696 1.00 87.31 445 GLU A CA 1
ATOM 3494 C C . GLU A 1 445 ? 24.336 14.137 -31.090 1.00 87.31 445 GLU A C 1
ATOM 3496 O O . GLU A 1 445 ? 23.235 14.289 -31.630 1.00 87.31 445 GLU A O 1
ATOM 3501 N N . GLU A 1 446 ? 25.484 14.390 -31.712 1.00 86.19 446 GLU A N 1
ATOM 3502 C CA . GLU A 1 446 ? 25.660 15.022 -33.013 1.00 86.19 446 GLU A CA 1
ATOM 3503 C C . GLU A 1 446 ? 24.935 14.237 -34.108 1.00 86.19 446 GLU A C 1
ATOM 3505 O O . GLU A 1 446 ? 24.383 14.823 -35.040 1.00 86.19 446 GLU A O 1
ATOM 3510 N N . ALA A 1 447 ? 24.850 12.906 -33.971 1.00 86.88 447 ALA A N 1
ATOM 3511 C CA . ALA A 1 447 ? 24.100 12.067 -34.896 1.00 86.88 447 ALA A CA 1
ATOM 3512 C C . ALA A 1 447 ? 22.621 12.482 -34.963 1.00 86.88 447 ALA A C 1
ATOM 3514 O O . ALA A 1 447 ? 22.029 12.441 -36.040 1.00 86.88 447 ALA A O 1
ATOM 3515 N N . TYR A 1 448 ? 22.016 12.894 -33.847 1.00 91.38 448 TYR A N 1
ATOM 3516 C CA . TYR A 1 448 ? 20.635 13.384 -33.803 1.00 91.38 448 TYR A CA 1
ATOM 3517 C C . TYR A 1 448 ? 20.529 14.874 -34.150 1.00 91.38 448 TYR A C 1
ATOM 3519 O O . TYR A 1 448 ? 19.538 15.287 -34.757 1.00 91.38 448 TYR A O 1
ATOM 3527 N N . ASP A 1 449 ? 21.536 15.678 -33.802 1.00 89.81 449 ASP A N 1
ATOM 3528 C CA . ASP A 1 449 ? 21.567 17.110 -34.125 1.00 89.81 449 ASP A CA 1
ATOM 3529 C C . ASP A 1 449 ? 21.687 17.372 -35.631 1.00 89.81 449 ASP A C 1
ATOM 3531 O O . ASP A 1 449 ? 21.165 18.372 -36.125 1.00 89.81 449 ASP A O 1
ATOM 3535 N N . LEU A 1 450 ? 22.327 16.472 -36.384 1.00 86.19 450 LEU A N 1
ATOM 3536 C CA . LEU A 1 450 ? 22.377 16.545 -37.847 1.00 86.19 450 LEU A CA 1
ATOM 3537 C C . LEU A 1 450 ? 20.980 16.504 -38.488 1.00 86.19 450 LEU A C 1
ATOM 3539 O O . LEU A 1 450 ? 20.773 17.163 -39.507 1.00 86.19 450 LEU A O 1
ATOM 3543 N N . ASP A 1 451 ? 20.023 15.794 -37.882 1.00 88.50 451 ASP A N 1
ATOM 3544 C CA . ASP A 1 451 ? 18.641 15.735 -38.374 1.00 88.50 451 ASP A CA 1
ATOM 3545 C C . ASP A 1 451 ? 17.847 16.974 -37.926 1.00 88.50 451 ASP A C 1
ATOM 3547 O O . ASP A 1 451 ? 17.174 17.614 -38.735 1.00 88.50 451 ASP A O 1
ATOM 3551 N N . TYR A 1 452 ? 17.936 17.323 -36.635 1.00 90.94 452 TYR A N 1
ATOM 3552 C CA . TYR A 1 452 ? 17.189 18.428 -36.029 1.00 90.94 452 TYR A CA 1
ATOM 3553 C C . TYR A 1 452 ? 18.053 19.217 -35.039 1.00 90.94 452 TYR A C 1
ATOM 3555 O O . TYR A 1 452 ? 18.198 18.837 -33.871 1.00 90.94 452 TYR A O 1
ATOM 3563 N N . GLN A 1 453 ? 18.570 20.362 -35.493 1.00 89.25 453 GLN A N 1
ATOM 3564 C CA . GLN A 1 453 ? 19.339 21.278 -34.650 1.00 89.25 453 GLN A CA 1
ATOM 3565 C C . GLN A 1 453 ? 18.390 22.017 -33.696 1.00 89.25 453 GLN A C 1
ATOM 3567 O O . GLN A 1 453 ? 17.462 22.694 -34.149 1.00 89.25 453 GLN A O 1
ATOM 3572 N N . GLY A 1 454 ? 18.628 21.906 -32.387 1.00 88.38 454 GLY A N 1
ATOM 3573 C CA . GLY A 1 454 ? 17.817 22.545 -31.340 1.00 88.38 454 GLY A CA 1
ATOM 3574 C C . GLY A 1 454 ? 16.841 21.613 -30.614 1.00 88.38 454 GLY A C 1
ATOM 3575 O O . GLY A 1 454 ? 16.120 22.054 -29.721 1.00 88.38 454 GLY A O 1
ATOM 3576 N N . HIS A 1 455 ? 16.808 20.324 -30.960 1.00 94.12 455 HIS A N 1
ATOM 3577 C CA . HIS A 1 455 ? 16.082 19.340 -30.159 1.00 94.12 455 HIS A CA 1
ATOM 3578 C C . HIS A 1 455 ? 16.923 18.906 -28.952 1.00 94.12 455 HIS A C 1
ATOM 3580 O O . HIS A 1 455 ? 18.121 18.683 -29.070 1.00 94.12 455 HIS A O 1
ATOM 3586 N N . TYR A 1 456 ? 16.290 18.739 -27.798 1.00 92.88 456 TYR A N 1
ATOM 3587 C CA . TYR A 1 456 ? 16.904 18.216 -26.577 1.00 92.88 456 TYR A CA 1
ATOM 3588 C C . TYR A 1 456 ? 15.929 17.254 -25.888 1.00 92.88 456 TYR A C 1
ATOM 3590 O O . TYR A 1 456 ? 14.857 16.956 -26.422 1.00 92.88 456 TYR A O 1
ATOM 3598 N N . PHE A 1 457 ? 16.303 16.721 -24.722 1.00 93.88 457 PHE A N 1
ATOM 3599 C CA . PHE A 1 457 ? 15.480 15.772 -23.970 1.00 93.88 457 PHE A CA 1
ATOM 3600 C C . PHE A 1 457 ? 15.063 14.549 -24.801 1.00 93.88 457 PHE A C 1
ATOM 3602 O O . PHE A 1 457 ? 13.901 14.150 -24.842 1.00 93.88 457 PHE A O 1
ATOM 3609 N N . ARG A 1 458 ? 16.028 13.976 -25.529 1.00 94.50 458 ARG A N 1
ATOM 3610 C CA . ARG A 1 458 ? 15.781 12.880 -26.469 1.00 94.50 458 ARG A CA 1
ATOM 3611 C C . ARG A 1 458 ? 15.704 11.546 -25.737 1.00 94.50 458 ARG A C 1
ATOM 3613 O O . ARG A 1 458 ? 16.708 11.091 -25.182 1.00 94.50 458 ARG A O 1
ATOM 3620 N N . ARG A 1 459 ? 14.535 10.908 -25.761 1.00 95.19 459 ARG A N 1
ATOM 3621 C CA . ARG A 1 459 ? 14.278 9.645 -25.056 1.00 95.19 459 ARG A CA 1
ATOM 3622 C C . ARG A 1 459 ? 13.735 8.586 -25.995 1.00 95.19 459 ARG A C 1
ATOM 3624 O O . ARG A 1 459 ? 12.800 8.824 -26.752 1.00 95.19 459 ARG A O 1
ATOM 3631 N N . ILE A 1 460 ? 14.316 7.399 -25.944 1.00 96.12 460 ILE A N 1
ATOM 3632 C CA . ILE A 1 460 ? 13.934 6.268 -26.782 1.00 96.12 460 ILE A CA 1
ATOM 3633 C C . ILE A 1 460 ? 12.518 5.821 -26.408 1.00 96.12 460 ILE A C 1
ATOM 3635 O O . ILE A 1 460 ? 12.181 5.677 -25.237 1.00 96.12 460 ILE A O 1
ATOM 3639 N N . LYS A 1 461 ? 11.681 5.579 -27.416 1.00 95.19 461 LYS A N 1
ATOM 3640 C CA . LYS A 1 461 ? 10.350 4.982 -27.271 1.00 95.19 461 LYS A CA 1
ATOM 3641 C C . LYS A 1 461 ? 10.365 3.495 -27.608 1.00 95.19 461 LYS A C 1
ATOM 3643 O O . LYS A 1 461 ? 9.743 2.707 -26.907 1.00 95.19 461 LYS A O 1
ATOM 3648 N N . SER A 1 462 ? 11.072 3.123 -28.671 1.00 95.69 462 SER A N 1
ATOM 3649 C CA . SER A 1 462 ? 11.282 1.732 -29.075 1.00 95.69 462 SER A CA 1
ATOM 3650 C C . SER A 1 462 ? 12.460 1.629 -30.033 1.00 95.69 462 SER A C 1
ATOM 3652 O O . SER A 1 462 ? 12.707 2.551 -30.813 1.00 95.69 462 SER A O 1
ATOM 3654 N N . ILE A 1 463 ? 13.128 0.478 -30.036 1.00 95.56 463 ILE A N 1
ATOM 3655 C CA . ILE A 1 463 ? 14.160 0.150 -31.020 1.00 95.56 463 ILE A CA 1
ATOM 3656 C C . ILE A 1 463 ? 13.783 -1.146 -31.719 1.00 95.56 463 ILE A C 1
ATOM 3658 O O . ILE A 1 463 ? 13.349 -2.104 -31.083 1.00 95.56 463 ILE A O 1
ATOM 3662 N N . SER A 1 464 ? 13.972 -1.171 -33.033 1.00 95.56 464 SER A N 1
ATOM 3663 C CA . SER A 1 464 ? 13.960 -2.401 -33.817 1.00 95.56 464 SER A CA 1
ATOM 3664 C C . SER A 1 464 ? 15.220 -2.496 -34.664 1.00 95.56 464 SER A C 1
ATOM 3666 O O . SER A 1 464 ? 15.804 -1.480 -35.038 1.00 95.56 464 SER A O 1
ATOM 3668 N N . ILE A 1 465 ? 15.663 -3.713 -34.950 1.00 95.00 465 ILE A N 1
ATOM 3669 C CA . ILE A 1 465 ? 16.898 -3.979 -35.687 1.00 95.00 465 ILE A CA 1
ATOM 3670 C C . ILE A 1 465 ? 16.584 -4.726 -36.981 1.00 95.00 465 ILE A C 1
ATOM 3672 O O . ILE A 1 465 ? 15.738 -5.625 -37.023 1.00 95.00 465 ILE A O 1
ATOM 3676 N N . SER A 1 466 ? 17.271 -4.336 -38.046 1.00 95.94 466 SER A N 1
ATOM 3677 C CA . SER A 1 466 ? 17.271 -5.047 -39.318 1.00 95.94 466 SER A CA 1
ATOM 3678 C C . SER A 1 466 ? 18.697 -5.460 -39.655 1.00 95.94 466 SER A C 1
ATOM 3680 O O . SER A 1 466 ? 19.598 -4.624 -39.615 1.00 95.94 466 SER A O 1
ATOM 3682 N N . ILE A 1 467 ? 18.900 -6.729 -40.005 1.00 94.62 467 ILE A N 1
ATOM 3683 C CA . ILE A 1 467 ? 20.199 -7.277 -40.410 1.00 94.62 467 ILE A CA 1
ATOM 3684 C C . ILE A 1 467 ? 20.031 -7.852 -41.817 1.00 94.62 467 ILE A C 1
ATOM 3686 O O . ILE A 1 467 ? 19.624 -9.005 -41.966 1.00 94.62 467 ILE A O 1
ATOM 3690 N N . PRO A 1 468 ? 20.287 -7.060 -42.873 1.00 93.75 468 PRO A N 1
ATOM 3691 C CA . PRO A 1 468 ? 20.289 -7.582 -44.227 1.00 93.75 468 PRO A CA 1
ATOM 3692 C C . PRO A 1 468 ? 21.473 -8.543 -44.403 1.00 93.75 468 PRO A C 1
ATOM 3694 O O . PRO A 1 468 ? 22.636 -8.138 -44.375 1.00 93.75 468 PRO A O 1
ATOM 3697 N N . CYS A 1 469 ? 21.175 -9.829 -44.556 1.00 91.31 469 CYS A N 1
ATOM 3698 C CA . CYS A 1 469 ? 22.152 -10.889 -44.787 1.00 91.31 469 CYS A CA 1
ATOM 3699 C C . CYS A 1 469 ? 21.570 -11.979 -45.694 1.00 91.31 469 CYS A C 1
ATOM 3701 O O . CYS A 1 469 ? 20.367 -12.003 -45.974 1.00 91.31 469 CYS A O 1
ATOM 3703 N N . ILE A 1 470 ? 22.423 -12.893 -46.158 1.00 90.75 470 ILE A N 1
ATOM 3704 C CA . ILE A 1 470 ? 21.999 -14.060 -46.933 1.00 90.75 470 ILE A CA 1
ATOM 3705 C C . ILE A 1 470 ? 21.923 -15.248 -45.971 1.00 90.75 470 ILE A C 1
ATOM 3707 O O . ILE A 1 470 ? 22.921 -15.907 -45.685 1.00 90.75 470 ILE A O 1
ATOM 3711 N N . ALA A 1 471 ? 20.719 -15.516 -45.471 1.00 88.38 471 ALA A N 1
ATOM 3712 C CA . ALA A 1 471 ? 20.412 -16.687 -44.654 1.00 88.38 471 ALA A CA 1
ATOM 3713 C C . ALA A 1 471 ? 19.555 -17.694 -45.442 1.00 88.38 471 ALA A C 1
ATOM 3715 O O . ALA A 1 471 ? 18.814 -17.325 -46.357 1.00 88.38 471 ALA A O 1
ATOM 3716 N N . GLY A 1 472 ? 19.667 -18.980 -45.100 1.00 85.88 472 GLY A N 1
ATOM 3717 C CA . GLY A 1 472 ? 18.845 -20.036 -45.695 1.00 85.88 472 GLY A CA 1
ATOM 3718 C C . GLY A 1 472 ? 17.358 -19.916 -45.321 1.00 85.88 472 GLY A C 1
ATOM 3719 O O . GLY A 1 472 ? 17.002 -19.223 -44.363 1.00 85.88 472 GLY A O 1
ATOM 3720 N N . PRO A 1 473 ? 16.452 -20.594 -46.052 1.00 88.19 473 PRO A N 1
ATOM 3721 C CA . PRO A 1 473 ? 15.039 -20.625 -45.689 1.00 88.19 473 PRO A CA 1
ATOM 3722 C C . PRO A 1 473 ? 14.858 -21.259 -44.304 1.00 88.19 473 PRO A C 1
ATOM 3724 O O . PRO A 1 473 ? 15.459 -22.289 -44.008 1.00 88.19 473 PRO A O 1
ATOM 3727 N N . TYR A 1 474 ? 14.000 -20.656 -43.475 1.00 87.62 474 TYR A N 1
ATOM 3728 C CA . TYR A 1 474 ? 13.741 -21.069 -42.087 1.00 87.62 474 TYR A CA 1
ATOM 3729 C C . TYR A 1 474 ? 14.955 -20.991 -41.139 1.00 87.62 474 TYR A C 1
ATOM 3731 O O . TYR A 1 474 ? 14.885 -21.499 -40.021 1.00 87.62 474 TYR A O 1
ATOM 3739 N N . THR A 1 475 ? 16.046 -20.331 -41.539 1.00 90.81 475 THR A N 1
ATOM 3740 C CA . THR A 1 475 ? 17.168 -20.036 -40.642 1.00 90.81 475 THR A CA 1
ATOM 3741 C C . THR A 1 475 ? 16.817 -18.855 -39.737 1.00 90.81 475 THR A C 1
ATOM 3743 O O . THR A 1 475 ? 16.474 -17.775 -40.212 1.00 90.81 475 THR A O 1
ATOM 3746 N N . THR A 1 476 ? 16.918 -19.047 -38.423 1.00 90.56 476 THR A N 1
ATOM 3747 C CA . THR A 1 476 ? 16.754 -17.969 -37.439 1.00 90.56 476 THR A CA 1
ATOM 3748 C C . THR A 1 476 ? 17.985 -17.069 -37.433 1.00 90.56 476 THR A C 1
ATOM 3750 O O . THR A 1 476 ? 19.108 -17.558 -37.310 1.00 90.56 476 THR A O 1
ATOM 3753 N N . ILE A 1 477 ? 17.776 -15.755 -37.511 1.00 91.00 477 ILE A N 1
ATOM 3754 C CA . ILE A 1 477 ? 18.845 -14.763 -37.366 1.00 91.00 477 ILE A CA 1
ATOM 3755 C C . ILE A 1 477 ? 18.831 -14.301 -35.910 1.00 91.00 477 ILE A C 1
ATOM 3757 O O . ILE A 1 477 ? 18.056 -13.427 -35.524 1.00 91.00 477 ILE A O 1
ATOM 3761 N N . ASN A 1 478 ? 19.649 -14.954 -35.087 1.00 90.44 478 ASN A N 1
ATOM 3762 C CA . ASN A 1 478 ? 19.718 -14.729 -33.651 1.00 90.44 478 ASN A CA 1
ATOM 3763 C C . ASN A 1 478 ? 20.700 -13.598 -33.313 1.00 90.44 478 ASN A C 1
ATOM 3765 O O . ASN A 1 478 ? 21.912 -13.790 -33.324 1.00 90.44 478 ASN A O 1
ATOM 3769 N N . CYS A 1 479 ? 20.175 -12.428 -32.956 1.00 92.12 479 CYS A N 1
ATOM 3770 C CA . CYS A 1 479 ? 20.984 -11.302 -32.487 1.00 92.12 479 CYS A CA 1
ATOM 3771 C C . CYS A 1 479 ? 20.470 -10.767 -31.151 1.00 92.12 479 CYS A C 1
ATOM 3773 O O . CYS A 1 479 ? 19.281 -10.483 -31.011 1.00 92.12 479 CYS A O 1
ATOM 3775 N N . SER A 1 480 ? 21.374 -10.587 -30.189 1.00 95.19 480 SER A N 1
ATOM 3776 C CA . SER A 1 480 ? 21.138 -9.902 -28.919 1.00 95.19 480 SER A CA 1
ATOM 3777 C C . SER A 1 480 ? 21.615 -8.456 -29.020 1.00 95.19 480 SER A C 1
ATOM 3779 O O . SER A 1 480 ? 22.796 -8.204 -29.253 1.00 95.19 480 SER A O 1
ATOM 3781 N N . LEU A 1 481 ? 20.716 -7.507 -28.774 1.00 95.88 481 LEU A N 1
ATOM 3782 C CA . LEU A 1 481 ? 21.034 -6.085 -28.638 1.00 95.88 481 LEU A CA 1
ATOM 3783 C C . LEU A 1 481 ? 20.916 -5.698 -27.164 1.00 95.88 481 LEU A C 1
ATOM 3785 O O . LEU A 1 481 ? 19.889 -5.961 -26.536 1.00 95.88 481 LEU A O 1
ATOM 3789 N N . ARG A 1 482 ? 21.949 -5.066 -26.603 1.00 96.62 482 ARG A N 1
ATOM 3790 C CA . ARG A 1 482 ? 21.992 -4.661 -25.193 1.00 96.62 482 ARG A CA 1
ATOM 3791 C C . ARG A 1 482 ? 22.445 -3.216 -25.042 1.00 96.62 482 ARG A C 1
ATOM 3793 O O . ARG A 1 482 ? 23.455 -2.827 -25.619 1.00 96.62 482 ARG A O 1
ATOM 3800 N N . LEU A 1 483 ? 21.725 -2.465 -24.217 1.00 95.44 483 LEU A N 1
ATOM 3801 C CA . LEU A 1 483 ? 22.082 -1.110 -23.817 1.00 95.44 483 LEU A CA 1
ATOM 3802 C C . LEU A 1 483 ? 23.089 -1.170 -22.663 1.00 95.44 483 LEU A C 1
ATOM 3804 O O . LEU A 1 483 ? 22.798 -1.761 -21.620 1.00 95.44 483 LEU A O 1
ATOM 3808 N N . LEU A 1 484 ? 24.263 -0.574 -22.854 1.00 93.69 484 LEU A N 1
ATOM 3809 C CA . LEU A 1 484 ? 25.332 -0.509 -21.856 1.00 93.69 484 LEU A CA 1
ATOM 3810 C C . LEU A 1 484 ? 25.230 0.769 -21.024 1.00 93.69 484 LEU A C 1
ATOM 3812 O O . LEU A 1 484 ? 25.181 0.700 -19.797 1.00 93.69 484 LEU A O 1
ATOM 3816 N N . LYS A 1 485 ? 25.137 1.915 -21.701 1.00 91.69 485 LYS A N 1
ATOM 3817 C CA . LYS A 1 485 ? 25.079 3.253 -21.105 1.00 91.69 485 LYS A CA 1
ATOM 3818 C C . LYS A 1 485 ? 24.077 4.107 -21.870 1.00 91.69 485 LYS A C 1
ATOM 3820 O O . LYS A 1 485 ? 23.914 3.918 -23.073 1.00 91.69 485 LYS A O 1
ATOM 3825 N N . ASN A 1 486 ? 23.392 5.021 -21.187 1.00 92.56 486 ASN A N 1
ATOM 3826 C CA . ASN A 1 486 ? 22.582 6.043 -21.845 1.00 92.56 486 ASN A CA 1
ATOM 3827 C C . ASN A 1 486 ? 22.593 7.357 -21.066 1.00 92.56 486 ASN A C 1
ATOM 3829 O O . ASN A 1 486 ? 22.662 7.335 -19.839 1.00 92.56 486 ASN A O 1
ATOM 3833 N N . SER A 1 487 ? 22.444 8.469 -21.778 1.00 91.50 487 SER A N 1
ATOM 3834 C CA . SER A 1 487 ? 22.289 9.799 -21.197 1.00 91.50 487 SER A CA 1
ATOM 3835 C C . SER A 1 487 ? 21.271 10.644 -21.972 1.00 91.50 487 SER A C 1
ATOM 3837 O O . SER A 1 487 ? 21.066 10.495 -23.180 1.00 91.50 487 SER A O 1
ATOM 3839 N N . VAL A 1 488 ? 20.575 11.523 -21.252 1.00 91.88 488 VAL A N 1
ATOM 3840 C CA . VAL A 1 488 ? 19.613 12.492 -21.795 1.00 91.88 488 VAL A CA 1
ATOM 3841 C C . VAL A 1 488 ? 20.096 13.892 -21.458 1.00 91.88 488 VAL A C 1
ATOM 3843 O O . VAL A 1 488 ? 20.327 14.177 -20.287 1.00 91.88 488 VAL A O 1
ATOM 3846 N N . ARG A 1 489 ? 20.152 14.792 -22.443 1.00 91.31 489 ARG A N 1
ATOM 3847 C CA . ARG A 1 489 ? 20.298 16.228 -22.180 1.00 91.31 489 ARG A CA 1
ATOM 3848 C C . ARG A 1 489 ? 18.989 16.794 -21.617 1.00 91.31 489 ARG A C 1
ATOM 3850 O O . ARG A 1 489 ? 17.991 16.856 -22.337 1.00 91.31 489 ARG A O 1
ATOM 3857 N N . ILE A 1 490 ? 18.977 17.194 -20.348 1.00 90.19 490 ILE A N 1
ATOM 3858 C CA . ILE A 1 490 ? 17.774 17.631 -19.625 1.00 90.19 490 ILE A CA 1
ATOM 3859 C C . ILE A 1 490 ? 17.466 19.126 -19.741 1.00 90.19 490 ILE A C 1
ATOM 3861 O O . ILE A 1 490 ? 16.317 19.519 -19.549 1.00 90.19 490 ILE A O 1
ATOM 3865 N N . ASN A 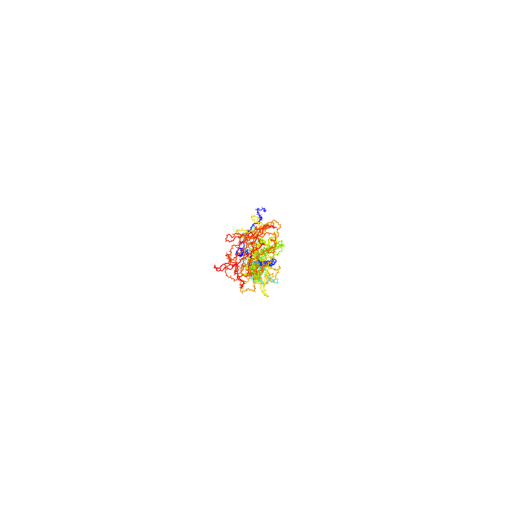1 491 ? 18.454 19.954 -20.080 1.00 88.25 491 ASN A N 1
ATOM 3866 C CA . ASN A 1 491 ? 18.286 21.399 -20.239 1.00 88.25 491 ASN A CA 1
ATOM 3867 C C . ASN A 1 491 ? 19.086 21.940 -21.442 1.00 88.25 491 ASN A C 1
ATOM 3869 O O . ASN A 1 491 ? 19.911 21.234 -22.021 1.00 88.25 491 ASN A O 1
ATOM 3873 N N . THR A 1 492 ? 18.825 23.193 -21.823 1.00 89.75 492 THR A N 1
ATOM 3874 C CA . THR A 1 492 ? 19.434 23.852 -22.995 1.00 89.75 492 THR A CA 1
ATOM 3875 C C . THR A 1 492 ? 20.551 24.837 -22.635 1.00 89.75 492 THR A C 1
ATOM 3877 O O . THR A 1 492 ? 20.983 25.635 -23.469 1.00 89.75 492 THR A O 1
ATOM 3880 N N . SER A 1 493 ? 21.052 24.780 -21.399 1.00 87.38 493 SER A N 1
ATOM 3881 C CA . SER A 1 493 ? 22.145 25.637 -20.934 1.00 87.38 493 SER A CA 1
ATOM 3882 C C . SER A 1 493 ? 23.480 25.263 -21.599 1.00 87.38 493 SER A C 1
ATOM 3884 O O . SER A 1 493 ? 23.735 24.103 -21.933 1.00 87.38 493 SER A O 1
ATOM 3886 N N . MET A 1 494 ? 24.360 26.246 -21.793 1.00 85.06 494 MET A N 1
ATOM 3887 C CA . MET A 1 494 ? 25.755 26.003 -22.200 1.00 85.06 494 MET A CA 1
ATOM 3888 C C . MET A 1 494 ? 26.613 25.649 -20.973 1.00 85.06 494 MET A C 1
ATOM 3890 O O . MET A 1 494 ? 26.161 25.850 -19.844 1.00 85.06 494 MET A O 1
ATOM 3894 N N . ASN A 1 495 ? 27.818 25.106 -21.176 1.00 80.25 495 ASN A N 1
ATOM 3895 C CA . ASN A 1 495 ? 28.744 24.859 -20.065 1.00 80.25 495 ASN A CA 1
ATOM 3896 C C . ASN A 1 495 ? 29.318 26.177 -19.505 1.00 80.25 495 ASN A C 1
ATOM 3898 O O . ASN A 1 495 ? 29.034 27.259 -20.023 1.00 80.25 495 ASN A O 1
ATOM 3902 N N . GLU A 1 496 ? 30.137 26.093 -18.452 1.00 74.38 496 GLU A N 1
ATOM 3903 C CA . GLU A 1 496 ? 30.773 27.265 -17.824 1.00 74.38 496 GLU A CA 1
ATOM 3904 C C . GLU A 1 496 ? 31.635 28.083 -18.807 1.00 74.38 496 GLU A C 1
ATOM 3906 O O . GLU A 1 496 ? 31.736 29.303 -18.671 1.00 74.38 496 GLU A O 1
ATOM 3911 N N . SER A 1 497 ? 32.182 27.431 -19.838 1.00 75.62 497 SER A N 1
ATOM 3912 C CA . SER A 1 497 ? 32.953 28.043 -20.930 1.00 75.62 497 SER A CA 1
ATOM 3913 C C . SER A 1 497 ? 32.085 28.602 -22.069 1.00 75.62 497 SER A C 1
ATOM 3915 O O . SER A 1 497 ? 32.610 29.186 -23.015 1.00 75.62 497 SER A O 1
ATOM 3917 N N . GLY A 1 498 ? 30.757 28.459 -21.998 1.00 77.56 498 GLY A N 1
ATOM 3918 C CA . GLY A 1 498 ? 29.817 28.901 -23.034 1.00 77.56 498 GLY A CA 1
ATOM 3919 C C . GLY A 1 498 ? 29.685 27.952 -24.231 1.00 77.56 498 GLY A C 1
ATOM 3920 O O . GLY A 1 498 ? 29.116 28.333 -25.253 1.00 77.56 498 GLY A O 1
ATOM 3921 N N . GLU A 1 499 ? 30.169 26.720 -24.113 1.00 79.75 499 GLU A N 1
ATOM 3922 C CA . GLU A 1 499 ? 30.198 25.714 -25.170 1.00 79.75 499 GLU A CA 1
ATOM 3923 C C . GLU A 1 499 ? 29.028 24.721 -25.084 1.00 79.75 499 GLU A C 1
ATOM 3925 O O . GLU A 1 499 ? 28.441 24.439 -24.028 1.00 79.75 499 GLU A O 1
ATOM 3930 N N . TYR A 1 500 ? 28.700 24.164 -26.250 1.00 82.06 500 TYR A N 1
ATOM 3931 C CA . TYR A 1 500 ? 27.650 23.162 -26.420 1.00 82.06 500 TYR A CA 1
ATOM 3932 C C . TYR A 1 500 ? 28.053 21.769 -25.914 1.00 82.06 500 TYR A C 1
ATOM 3934 O O . TYR A 1 500 ? 27.211 21.046 -25.365 1.00 82.06 500 TYR A O 1
ATOM 3942 N N . ALA A 1 501 ? 29.324 21.410 -26.114 1.00 79.19 501 ALA A N 1
ATOM 3943 C CA . ALA A 1 501 ? 29.857 20.076 -25.879 1.00 79.19 501 ALA A CA 1
ATOM 3944 C C . ALA A 1 501 ? 29.669 19.618 -24.426 1.00 79.19 501 ALA A C 1
ATOM 3946 O O . ALA A 1 501 ? 29.541 20.430 -23.502 1.00 79.19 501 ALA A O 1
ATOM 3947 N N . HIS A 1 502 ? 29.642 18.299 -24.237 1.00 77.62 502 HIS A N 1
ATOM 3948 C CA . HIS A 1 502 ? 29.675 17.699 -22.908 1.00 77.62 502 HIS A CA 1
ATOM 3949 C C . HIS A 1 502 ? 30.972 18.095 -22.203 1.00 77.62 502 HIS A C 1
ATOM 3951 O O . HIS A 1 502 ? 32.035 18.085 -22.827 1.00 77.62 502 HIS A O 1
ATOM 3957 N N . ASN A 1 503 ? 30.899 18.396 -20.906 1.00 75.62 503 ASN A N 1
ATOM 3958 C CA . ASN A 1 503 ? 32.108 18.634 -20.127 1.00 75.62 503 ASN A CA 1
ATOM 3959 C C . ASN A 1 503 ? 33.012 17.399 -20.185 1.00 75.62 503 ASN A C 1
ATOM 3961 O O . ASN A 1 503 ? 32.564 16.277 -19.916 1.00 75.62 503 ASN A O 1
ATOM 3965 N N . ASN A 1 504 ? 34.270 17.607 -20.559 1.00 70.19 504 ASN A N 1
ATOM 3966 C CA . ASN A 1 504 ? 35.270 16.560 -20.652 1.00 70.19 504 ASN A CA 1
ATOM 3967 C C . ASN A 1 504 ? 36.589 16.997 -19.999 1.00 70.19 504 ASN A C 1
ATOM 3969 O O . ASN A 1 504 ? 36.908 18.181 -19.937 1.00 70.19 504 ASN A O 1
ATOM 3973 N N . ASP A 1 505 ? 37.340 16.020 -19.499 1.00 63.12 505 ASP A N 1
ATOM 3974 C CA . ASP A 1 505 ? 38.722 16.172 -19.040 1.00 63.12 505 ASP A CA 1
ATOM 3975 C C . ASP A 1 505 ? 39.555 15.079 -19.704 1.00 63.12 505 ASP A C 1
ATOM 3977 O O . ASP A 1 505 ? 39.247 13.891 -19.583 1.00 63.12 505 ASP A O 1
ATOM 3981 N N . GLU A 1 506 ? 40.527 15.494 -20.519 1.00 61.12 506 GLU A N 1
ATOM 3982 C CA . GLU A 1 506 ? 41.395 14.615 -21.320 1.00 61.12 506 GLU A CA 1
ATOM 3983 C C . GLU A 1 506 ? 40.644 13.503 -22.095 1.00 61.12 506 GLU A C 1
ATOM 3985 O O . GLU A 1 506 ? 41.132 12.388 -22.276 1.00 61.12 506 GLU A O 1
ATOM 3990 N N . GLY A 1 507 ? 39.432 13.805 -22.581 1.00 57.53 507 GLY A N 1
ATOM 3991 C CA . GLY A 1 507 ? 38.608 12.876 -23.366 1.00 57.53 507 GLY A CA 1
ATOM 3992 C C . GLY A 1 507 ? 37.676 11.967 -22.553 1.00 57.53 507 GLY A C 1
ATOM 3993 O O . GLY A 1 507 ? 36.940 11.181 -23.149 1.00 57.53 507 GLY A O 1
ATOM 3994 N N . MET A 1 508 ? 37.639 12.092 -21.224 1.00 59.84 508 MET A N 1
ATOM 3995 C CA . MET A 1 508 ? 36.637 11.448 -20.367 1.00 59.84 508 MET A CA 1
ATOM 3996 C C . MET A 1 508 ? 35.529 12.433 -19.993 1.00 59.84 508 MET A C 1
ATOM 3998 O O . MET A 1 508 ? 35.805 13.580 -19.658 1.00 59.84 508 MET A O 1
ATOM 4002 N N . TRP A 1 509 ? 34.268 11.998 -20.039 1.00 68.44 509 TRP A N 1
ATOM 4003 C CA . TRP A 1 509 ? 33.145 12.825 -19.586 1.00 68.44 509 TRP A CA 1
ATOM 4004 C C . TRP A 1 509 ? 33.226 13.043 -18.072 1.00 68.44 509 TRP A C 1
ATOM 4006 O O . TRP A 1 509 ? 33.332 12.075 -17.316 1.00 68.44 509 TRP A O 1
ATOM 4016 N N . ILE A 1 510 ? 33.157 14.303 -17.645 1.00 75.31 510 ILE A N 1
ATOM 4017 C CA . ILE A 1 510 ? 32.989 14.682 -16.236 1.00 75.31 510 ILE A CA 1
ATOM 4018 C C . ILE A 1 510 ? 31.496 14.863 -15.959 1.00 75.31 510 ILE A C 1
ATOM 4020 O O . ILE A 1 510 ? 30.709 15.028 -16.890 1.00 75.31 510 ILE A O 1
ATOM 4024 N N . ASP A 1 511 ? 31.114 14.835 -14.685 1.00 72.44 511 ASP A N 1
ATOM 4025 C CA . ASP A 1 511 ? 29.759 15.142 -14.240 1.00 72.44 511 ASP A CA 1
ATOM 4026 C C . ASP A 1 511 ? 29.279 16.491 -14.810 1.00 72.44 511 ASP A C 1
ATOM 4028 O O . ASP A 1 511 ? 29.967 17.514 -14.727 1.00 72.44 511 ASP A O 1
ATOM 4032 N N . ASP A 1 512 ? 28.114 16.468 -15.450 1.00 80.50 512 ASP A N 1
ATOM 4033 C CA . ASP A 1 512 ? 27.522 17.604 -16.149 1.00 80.50 512 ASP A CA 1
ATOM 4034 C C . ASP A 1 512 ? 26.028 17.628 -15.832 1.00 80.50 512 ASP A C 1
ATOM 4036 O O . ASP A 1 512 ? 25.273 16.786 -16.317 1.00 80.50 512 ASP A O 1
ATOM 4040 N N . ASP A 1 513 ? 25.590 18.615 -15.046 1.00 82.19 513 ASP A N 1
ATOM 4041 C CA . ASP A 1 513 ? 24.198 18.767 -14.594 1.00 82.19 513 ASP A CA 1
ATOM 4042 C C . ASP A 1 513 ? 23.182 18.846 -15.748 1.00 82.19 513 ASP A C 1
ATOM 4044 O O . ASP A 1 513 ? 21.971 18.711 -15.553 1.00 82.19 513 ASP A O 1
ATOM 4048 N N . ARG A 1 514 ? 23.643 19.108 -16.975 1.00 87.31 514 ARG A N 1
ATOM 4049 C CA . ARG A 1 514 ? 22.800 19.160 -18.171 1.00 87.31 514 ARG A CA 1
ATOM 4050 C C . ARG A 1 514 ? 22.487 17.779 -18.720 1.00 87.31 514 ARG A C 1
ATOM 4052 O O . ARG A 1 514 ? 21.553 17.670 -19.515 1.00 87.31 514 ARG A O 1
ATOM 4059 N N . PHE A 1 515 ? 23.218 16.744 -18.320 1.00 88.00 515 PHE A N 1
ATOM 4060 C CA . PHE A 1 515 ? 23.020 15.371 -18.754 1.00 88.00 515 PHE A CA 1
ATOM 4061 C C . PHE A 1 515 ? 22.633 14.485 -17.581 1.00 88.00 515 PHE A C 1
ATOM 4063 O O . PHE A 1 515 ? 23.207 14.540 -16.502 1.00 88.00 515 PHE A O 1
ATOM 4070 N N . ARG A 1 516 ? 21.647 13.619 -17.805 1.00 86.12 516 ARG A N 1
ATOM 4071 C CA . ARG A 1 516 ? 21.222 12.645 -16.805 1.00 86.12 516 ARG A CA 1
ATOM 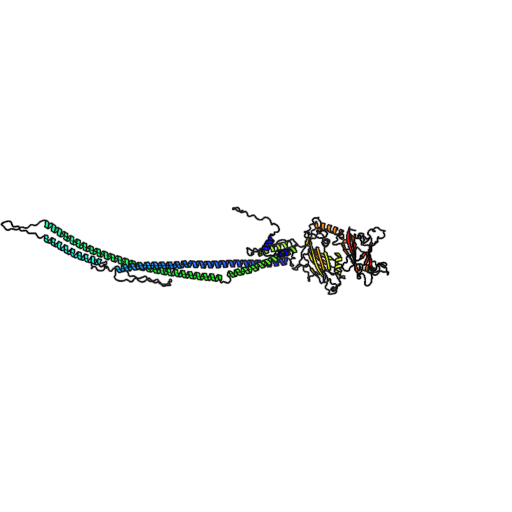4072 C C . ARG A 1 516 ? 21.262 11.246 -17.380 1.00 86.12 516 ARG A C 1
ATOM 4074 O O . ARG A 1 516 ? 20.653 10.978 -18.418 1.00 86.12 516 ARG A O 1
ATOM 4081 N N . GLU A 1 517 ? 21.936 10.345 -16.680 1.00 85.81 517 GLU A N 1
ATOM 4082 C CA . GLU A 1 517 ? 21.855 8.919 -16.969 1.00 85.81 517 GLU A CA 1
ATOM 4083 C C . GLU A 1 517 ? 20.541 8.345 -16.436 1.00 85.81 517 GLU A C 1
ATOM 4085 O O . GLU A 1 517 ? 20.108 8.650 -15.323 1.00 85.81 517 GLU A O 1
ATOM 4090 N N . SER A 1 518 ? 19.879 7.508 -17.235 1.00 81.19 518 SER A N 1
ATOM 4091 C CA . SER A 1 518 ? 18.630 6.865 -16.832 1.00 81.19 518 SER A CA 1
ATOM 4092 C C . SER A 1 518 ? 18.817 5.364 -16.663 1.00 81.19 518 SER A C 1
ATOM 4094 O O . SER A 1 518 ? 19.345 4.673 -17.539 1.00 81.19 518 SER A O 1
ATOM 4096 N N . ASN A 1 519 ? 18.331 4.818 -15.549 1.00 84.44 519 ASN A N 1
ATOM 4097 C CA . ASN A 1 519 ? 18.211 3.375 -15.406 1.00 84.44 519 ASN A CA 1
ATOM 4098 C C . ASN A 1 519 ? 16.883 2.925 -16.024 1.00 84.44 519 ASN A C 1
ATOM 4100 O O . ASN A 1 519 ? 15.821 3.349 -15.574 1.00 84.44 519 ASN A O 1
ATOM 4104 N N . VAL A 1 520 ? 16.931 2.066 -17.043 1.00 89.50 520 VAL A N 1
ATOM 4105 C CA . VAL A 1 520 ? 15.721 1.557 -17.706 1.00 89.50 520 VAL A CA 1
ATOM 4106 C C . VAL A 1 520 ? 15.345 0.152 -17.230 1.00 89.50 520 VAL A C 1
ATOM 4108 O O . VAL A 1 520 ? 16.248 -0.642 -16.943 1.00 89.50 520 VAL A O 1
ATOM 4111 N N . PRO A 1 521 ? 14.040 -0.196 -17.179 1.00 87.69 521 PRO A N 1
ATOM 4112 C CA . PRO A 1 521 ? 13.588 -1.504 -16.706 1.00 87.69 521 PRO A CA 1
ATOM 4113 C C . PRO A 1 521 ? 14.079 -2.672 -17.570 1.00 87.69 521 PRO A C 1
ATOM 4115 O O . PRO A 1 521 ? 14.404 -3.736 -17.048 1.00 87.69 521 PRO A O 1
ATOM 4118 N N . VAL A 1 522 ? 14.144 -2.481 -18.893 1.00 91.38 522 VAL A N 1
ATOM 4119 C CA . VAL A 1 522 ? 14.514 -3.523 -19.863 1.00 91.38 522 VAL A CA 1
ATOM 4120 C C . VAL A 1 522 ? 15.665 -3.024 -20.740 1.00 91.38 522 VAL A C 1
ATOM 4122 O O . VAL A 1 522 ? 15.490 -2.117 -21.551 1.00 91.38 522 VAL A O 1
ATOM 4125 N N . LYS A 1 523 ? 16.850 -3.628 -20.568 1.00 93.38 523 LYS A N 1
ATOM 4126 C CA . LYS A 1 523 ? 18.123 -3.227 -21.208 1.00 93.38 523 LYS A CA 1
ATOM 4127 C C . LYS A 1 523 ? 18.589 -4.148 -22.333 1.00 93.38 523 LYS A C 1
ATOM 4129 O O . LYS A 1 523 ? 19.711 -3.986 -22.810 1.00 93.38 523 LYS A O 1
ATOM 4134 N N . ALA A 1 524 ? 17.803 -5.144 -22.730 1.00 94.94 524 ALA A N 1
ATOM 4135 C CA . ALA A 1 524 ? 18.192 -6.052 -23.800 1.00 94.94 524 ALA A CA 1
ATOM 4136 C C . ALA A 1 524 ? 16.984 -6.586 -24.565 1.00 94.94 524 ALA A C 1
ATOM 4138 O O . ALA A 1 524 ? 15.921 -6.790 -23.980 1.00 94.94 524 ALA A O 1
ATOM 4139 N N . ILE A 1 525 ? 17.196 -6.864 -25.849 1.00 95.38 525 ILE A N 1
ATOM 4140 C CA . ILE A 1 525 ? 16.276 -7.606 -26.710 1.00 95.38 525 ILE A CA 1
ATOM 4141 C C . ILE A 1 525 ? 17.027 -8.722 -27.428 1.00 95.38 525 ILE A C 1
ATOM 4143 O O . ILE A 1 525 ? 18.240 -8.637 -27.632 1.00 95.38 525 ILE A O 1
ATOM 4147 N N . ALA A 1 526 ? 16.292 -9.750 -27.838 1.00 94.31 526 ALA A N 1
ATOM 4148 C CA . ALA A 1 526 ? 16.780 -10.799 -28.718 1.00 94.31 526 ALA A CA 1
ATOM 4149 C C . ALA A 1 526 ? 15.906 -10.843 -29.967 1.00 94.31 526 ALA A C 1
ATOM 4151 O O . ALA A 1 526 ? 14.690 -10.712 -29.878 1.00 94.31 526 ALA A O 1
ATOM 4152 N N . THR A 1 527 ? 16.528 -11.035 -31.119 1.00 91.50 527 THR A N 1
ATOM 4153 C CA . THR A 1 527 ? 15.853 -11.065 -32.418 1.00 91.50 527 THR A CA 1
ATOM 4154 C C . THR A 1 527 ? 15.883 -12.458 -33.011 1.00 91.50 527 THR A C 1
ATOM 4156 O O . THR A 1 527 ? 16.708 -13.291 -32.632 1.00 91.50 527 THR A O 1
ATOM 4159 N N . SER A 1 528 ? 14.925 -12.733 -33.889 1.00 89.88 528 SER A N 1
ATOM 4160 C CA . SER A 1 528 ? 14.755 -14.037 -34.539 1.00 89.88 528 SER A CA 1
ATOM 4161 C C . SER A 1 528 ? 14.583 -13.923 -36.051 1.00 89.88 528 SER A C 1
ATOM 4163 O O . SER A 1 528 ? 14.982 -14.827 -36.784 1.00 89.88 528 SER A O 1
ATOM 4165 N N . THR A 1 529 ? 13.994 -12.821 -36.525 1.00 87.00 529 THR A N 1
ATOM 4166 C CA . THR A 1 529 ? 13.745 -12.580 -37.958 1.00 87.00 529 THR A CA 1
ATOM 4167 C C . THR A 1 529 ? 14.726 -11.587 -38.566 1.00 87.00 529 THR A C 1
ATOM 4169 O O . THR A 1 529 ? 14.970 -11.631 -39.767 1.00 87.00 529 THR A O 1
ATOM 4172 N N . ALA A 1 530 ? 15.261 -10.684 -37.736 1.00 81.56 530 ALA A N 1
ATOM 4173 C CA . ALA A 1 530 ? 16.141 -9.586 -38.125 1.00 81.56 530 ALA A CA 1
ATOM 4174 C C . ALA A 1 530 ? 15.613 -8.709 -39.283 1.00 81.56 530 ALA A C 1
ATOM 4176 O O . ALA A 1 530 ? 16.392 -8.111 -40.025 1.00 81.56 530 ALA A O 1
ATOM 4177 N N . GLN A 1 531 ? 14.287 -8.597 -39.424 1.00 90.06 531 GLN A N 1
ATOM 4178 C CA . GLN A 1 531 ? 13.616 -7.667 -40.336 1.00 90.06 531 GLN A CA 1
ATOM 4179 C C . GLN A 1 531 ? 12.724 -6.726 -39.521 1.00 90.06 531 GLN A C 1
ATOM 4181 O O . GLN A 1 531 ? 11.596 -7.083 -39.192 1.00 90.06 531 GLN A O 1
ATOM 4186 N N . ARG A 1 532 ? 13.225 -5.532 -39.167 1.00 91.31 532 ARG A N 1
ATOM 4187 C CA . ARG A 1 532 ? 12.562 -4.609 -38.220 1.00 91.31 532 ARG A CA 1
ATOM 4188 C C . ARG A 1 532 ? 12.083 -5.316 -36.949 1.00 91.31 532 ARG A C 1
ATOM 4190 O O . ARG A 1 532 ? 10.988 -5.077 -36.443 1.00 91.31 532 ARG A O 1
ATOM 4197 N N . ASP A 1 533 ? 12.932 -6.184 -36.422 1.00 92.75 533 ASP A N 1
ATOM 4198 C CA . ASP A 1 533 ? 12.616 -7.001 -35.263 1.00 92.75 533 ASP A CA 1
ATOM 4199 C C . ASP A 1 533 ? 12.823 -6.175 -33.984 1.00 92.75 533 ASP A C 1
ATOM 4201 O O . ASP A 1 533 ? 13.901 -5.628 -33.752 1.00 92.75 533 ASP A O 1
ATOM 4205 N N . SER A 1 534 ? 11.771 -6.035 -33.178 1.00 92.56 534 SER A N 1
ATOM 4206 C CA . SER A 1 534 ? 11.799 -5.295 -31.904 1.00 92.56 534 SER A CA 1
ATOM 4207 C C . SER A 1 534 ? 12.141 -6.183 -30.702 1.00 92.56 534 SER A C 1
ATOM 4209 O O . SER A 1 534 ? 12.233 -5.697 -29.576 1.00 92.56 534 SER A O 1
ATOM 4211 N N . GLY A 1 535 ? 12.310 -7.492 -30.924 1.00 91.06 535 GLY A N 1
ATOM 4212 C CA . GLY A 1 535 ? 12.478 -8.500 -29.878 1.00 91.06 535 GLY A CA 1
ATOM 4213 C C . GLY A 1 535 ? 11.228 -8.754 -29.038 1.00 91.06 535 GLY A C 1
ATOM 4214 O O . GLY A 1 535 ? 11.310 -9.329 -27.953 1.00 91.06 535 GLY A O 1
ATOM 4215 N N . MET A 1 536 ? 10.068 -8.333 -29.540 1.00 92.25 536 MET A N 1
ATOM 4216 C CA . MET A 1 536 ? 8.745 -8.659 -29.019 1.00 92.25 536 MET A CA 1
ATOM 4217 C C . MET A 1 536 ? 7.952 -9.398 -30.097 1.00 92.25 536 MET A C 1
ATOM 4219 O O . MET A 1 536 ? 8.122 -9.127 -31.284 1.00 92.25 536 MET A O 1
ATOM 4223 N N . PHE A 1 537 ? 7.049 -10.298 -29.694 1.00 91.38 537 PHE A N 1
ATOM 4224 C CA . PHE A 1 537 ? 6.151 -10.969 -30.644 1.00 91.38 537 PHE A CA 1
ATOM 4225 C C . PHE A 1 537 ? 5.219 -9.980 -31.359 1.00 91.38 537 PHE A C 1
ATOM 4227 O O . PHE A 1 537 ? 4.964 -10.123 -32.550 1.00 91.38 537 PHE A O 1
ATOM 4234 N N . GLU A 1 538 ? 4.741 -8.966 -30.633 1.00 90.94 538 GLU A N 1
ATOM 4235 C CA . GLU A 1 538 ? 3.943 -7.862 -31.160 1.00 90.94 538 GLU A CA 1
ATOM 4236 C C . GLU A 1 538 ? 4.395 -6.555 -30.497 1.00 90.94 538 GLU A C 1
ATOM 4238 O O . GLU A 1 538 ? 4.423 -6.448 -29.270 1.00 90.94 538 GLU A O 1
ATOM 4243 N N . LEU A 1 539 ? 4.750 -5.555 -31.306 1.00 90.81 539 LEU A N 1
ATOM 4244 C CA . LEU A 1 539 ? 5.110 -4.226 -30.819 1.00 90.81 539 LEU A CA 1
ATOM 4245 C C . LEU A 1 539 ? 3.838 -3.395 -30.599 1.00 90.81 539 LEU A C 1
ATOM 4247 O O . LEU A 1 539 ? 3.241 -2.906 -31.557 1.00 90.81 539 LEU A O 1
ATOM 4251 N N . ASN A 1 540 ? 3.442 -3.208 -29.337 1.00 92.94 540 ASN A N 1
ATOM 4252 C CA . ASN A 1 540 ? 2.241 -2.455 -28.972 1.00 92.94 540 ASN A CA 1
ATOM 4253 C C . ASN A 1 540 ? 2.561 -1.274 -28.041 1.00 92.94 540 ASN A C 1
ATOM 4255 O O . ASN A 1 540 ? 2.856 -1.451 -26.862 1.00 92.94 540 ASN A O 1
ATOM 4259 N N . PHE A 1 541 ? 2.407 -0.045 -28.544 1.00 89.00 541 PHE A N 1
ATOM 4260 C CA . PHE A 1 541 ? 2.627 1.180 -27.761 1.00 89.00 541 PHE A CA 1
ATOM 4261 C C . PHE A 1 541 ? 1.605 1.411 -26.634 1.00 89.00 541 PHE A C 1
ATOM 4263 O O . PHE A 1 541 ? 1.812 2.294 -25.803 1.00 89.00 541 PHE A O 1
ATOM 4270 N N . ARG A 1 542 ? 0.504 0.649 -26.604 1.00 90.06 542 ARG A N 1
ATOM 4271 C CA . ARG A 1 542 ? -0.545 0.712 -25.575 1.00 90.06 542 ARG A CA 1
ATOM 4272 C C . ARG A 1 542 ? -0.429 -0.387 -24.510 1.00 90.06 542 ARG A C 1
ATOM 4274 O O . ARG A 1 542 ? -1.361 -0.527 -23.724 1.00 90.06 542 ARG A O 1
ATOM 4281 N N . ASP A 1 543 ? 0.658 -1.166 -24.481 1.00 92.19 543 ASP A N 1
ATOM 4282 C CA . ASP A 1 543 ? 0.912 -2.113 -23.382 1.00 92.19 543 ASP A CA 1
ATOM 4283 C C . ASP A 1 543 ? 0.996 -1.345 -22.046 1.00 92.19 543 ASP A C 1
ATOM 4285 O O . ASP A 1 543 ? 1.491 -0.216 -21.980 1.00 92.19 543 ASP A O 1
ATOM 4289 N N . GLU A 1 544 ? 0.497 -1.960 -20.976 1.00 93.88 544 GLU A N 1
ATOM 4290 C CA . GLU A 1 544 ? 0.596 -1.460 -19.603 1.00 93.88 544 GLU A CA 1
ATOM 4291 C C . GLU A 1 544 ? 2.044 -1.448 -19.103 1.00 93.88 544 GLU A C 1
ATOM 4293 O O . GLU A 1 544 ? 2.347 -0.791 -18.109 1.00 93.88 544 GLU A O 1
ATOM 4298 N N . ARG A 1 545 ? 2.942 -2.174 -19.771 1.00 94.50 545 ARG A N 1
ATOM 4299 C CA . ARG A 1 545 ? 4.374 -2.234 -19.476 1.00 94.50 545 ARG A CA 1
ATOM 4300 C C . ARG A 1 545 ? 5.182 -1.363 -20.433 1.00 94.50 545 ARG A C 1
ATOM 4302 O O . ARG A 1 545 ? 4.784 -1.104 -21.570 1.00 94.50 545 ARG A O 1
ATOM 4309 N N . TYR A 1 546 ? 6.345 -0.932 -19.963 1.00 94.19 546 TYR A N 1
ATOM 4310 C CA . TYR A 1 546 ? 7.327 -0.266 -20.807 1.00 94.19 546 TYR A CA 1
ATOM 4311 C C . TYR A 1 546 ? 7.885 -1.217 -21.862 1.00 94.19 546 TYR A C 1
ATOM 4313 O O . TYR A 1 546 ? 8.157 -2.390 -21.586 1.00 94.19 546 TY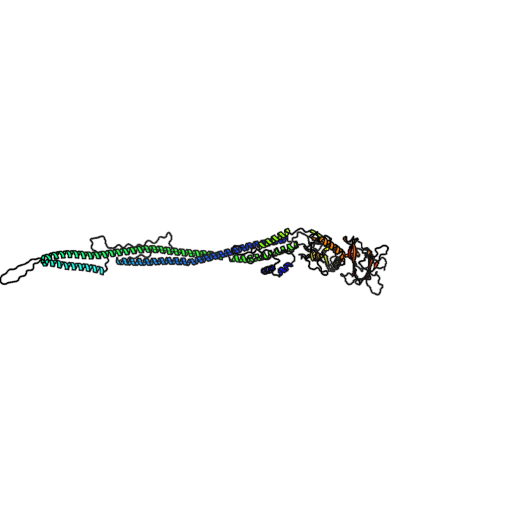R A O 1
ATOM 4321 N N . LEU A 1 547 ? 8.081 -0.684 -23.064 1.00 95.25 547 LEU A N 1
ATOM 4322 C CA . LEU A 1 547 ? 8.769 -1.375 -24.142 1.00 95.25 547 LEU A CA 1
ATOM 4323 C C . LEU A 1 547 ? 10.269 -1.502 -23.819 1.00 95.25 547 LEU A C 1
ATOM 4325 O O . LEU A 1 547 ? 10.808 -0.727 -23.019 1.00 95.25 547 LEU A O 1
ATOM 4329 N N . PRO A 1 548 ? 10.981 -2.454 -24.443 1.00 95.12 548 PRO A N 1
ATOM 4330 C CA . PRO A 1 548 ? 12.428 -2.525 -24.326 1.00 95.12 548 PRO A CA 1
ATOM 4331 C C . PRO A 1 548 ? 13.096 -1.194 -24.682 1.00 95.12 548 PRO A C 1
ATOM 4333 O O . PRO A 1 548 ? 12.784 -0.590 -25.710 1.00 95.12 548 PRO A O 1
ATOM 4336 N N . PHE A 1 549 ? 14.017 -0.750 -23.822 1.00 94.94 549 PHE A N 1
ATOM 4337 C CA . PHE A 1 549 ? 14.733 0.529 -23.926 1.00 94.94 549 PHE A CA 1
ATOM 4338 C C . PHE A 1 549 ? 13.868 1.793 -23.869 1.00 94.94 549 PHE A C 1
ATOM 4340 O O . PHE A 1 549 ? 14.408 2.888 -24.021 1.00 94.94 549 PHE A O 1
ATOM 4347 N N . GLU A 1 550 ? 12.556 1.680 -23.649 1.00 95.06 550 GLU A N 1
ATOM 4348 C CA . GLU A 1 550 ? 11.696 2.852 -23.500 1.00 95.06 550 GLU A CA 1
ATOM 4349 C C . GLU A 1 550 ? 12.238 3.746 -22.381 1.00 95.06 550 GLU A C 1
ATOM 4351 O O . GLU A 1 550 ? 12.776 3.257 -21.396 1.00 95.06 550 GLU A O 1
ATOM 4356 N N . GLY A 1 551 ? 12.176 5.060 -22.559 1.00 92.44 551 GLY A N 1
ATOM 4357 C CA . GLY A 1 551 ? 12.646 6.047 -21.598 1.00 92.44 551 GLY A CA 1
ATOM 4358 C C . GLY A 1 551 ? 14.166 6.208 -21.487 1.00 92.44 551 GLY A C 1
ATOM 4359 O O . GLY A 1 551 ? 14.576 7.165 -20.827 1.00 92.44 551 GLY A O 1
ATOM 4360 N N . ALA A 1 552 ? 14.977 5.344 -22.116 1.00 94.12 552 ALA A N 1
ATOM 4361 C CA . ALA A 1 552 ? 16.437 5.481 -22.169 1.00 94.12 552 ALA A CA 1
ATOM 4362 C C . ALA A 1 552 ? 16.842 6.743 -22.934 1.00 94.12 552 ALA A C 1
ATOM 4364 O O . ALA A 1 552 ? 16.147 7.167 -23.858 1.00 94.12 552 ALA A O 1
ATOM 4365 N N . GLY A 1 553 ? 17.988 7.320 -22.589 1.00 93.31 553 GLY A N 1
ATOM 4366 C CA . GLY A 1 553 ? 18.558 8.417 -23.357 1.00 93.31 553 GLY A CA 1
ATOM 4367 C C . GLY A 1 553 ? 18.999 8.024 -24.760 1.00 93.31 553 GLY A C 1
ATOM 4368 O O . GLY A 1 553 ? 19.468 6.912 -24.991 1.00 93.31 553 GLY A O 1
ATOM 4369 N N . ALA A 1 554 ? 18.813 8.944 -25.707 1.00 91.38 554 ALA A N 1
ATOM 4370 C CA . ALA A 1 554 ? 19.197 8.734 -27.099 1.00 91.38 554 ALA A CA 1
ATOM 4371 C C . ALA A 1 554 ? 20.723 8.648 -27.281 1.00 91.38 554 ALA A C 1
ATOM 4373 O O . ALA A 1 554 ? 21.189 7.867 -28.117 1.00 91.38 554 ALA A O 1
ATOM 4374 N N . LEU A 1 555 ? 21.489 9.398 -26.479 1.00 91.56 555 LEU A N 1
ATOM 4375 C CA . LEU A 1 555 ? 22.939 9.245 -26.378 1.00 91.56 555 LEU A CA 1
ATOM 4376 C C . LEU A 1 555 ? 23.192 7.925 -25.663 1.00 91.56 555 LEU A C 1
ATOM 4378 O O . LEU A 1 555 ? 22.743 7.743 -24.530 1.00 91.56 555 LEU A O 1
ATOM 4382 N N . SER A 1 556 ? 23.815 6.971 -26.345 1.00 93.06 556 SER A N 1
ATOM 4383 C CA . SER A 1 556 ? 23.796 5.593 -25.864 1.00 93.06 556 SER A CA 1
ATOM 4384 C C . SER A 1 556 ? 24.921 4.727 -26.413 1.00 93.06 556 SER A C 1
ATOM 4386 O O . SER A 1 556 ? 25.320 4.853 -27.572 1.00 93.06 556 SER A O 1
ATOM 4388 N N . ASP A 1 557 ? 25.370 3.800 -25.567 1.00 93.12 557 ASP A N 1
ATOM 4389 C CA . ASP A 1 557 ? 26.347 2.765 -25.890 1.00 93.12 557 ASP A CA 1
ATOM 4390 C C . ASP A 1 557 ? 25.657 1.407 -25.980 1.00 93.12 557 ASP A C 1
ATOM 4392 O O . ASP A 1 557 ? 24.924 0.992 -25.074 1.00 93.12 557 ASP A O 1
ATOM 4396 N N . TRP A 1 558 ? 25.933 0.683 -27.056 1.00 95.19 558 TRP A N 1
ATOM 4397 C CA . TRP A 1 558 ? 25.270 -0.561 -27.410 1.00 95.19 558 TRP A CA 1
ATOM 4398 C C . TRP A 1 558 ? 26.271 -1.692 -27.582 1.00 95.19 558 TRP A C 1
ATOM 4400 O O . TRP A 1 558 ? 27.342 -1.523 -28.163 1.00 95.19 558 TRP A O 1
ATOM 4410 N N . LYS A 1 559 ? 25.877 -2.879 -27.127 1.00 96.38 559 LYS A N 1
ATOM 4411 C CA . LYS A 1 559 ? 26.515 -4.146 -27.477 1.00 96.38 559 LYS A CA 1
ATOM 4412 C C . LYS A 1 559 ? 25.591 -4.918 -28.405 1.00 96.38 559 LYS A C 1
ATOM 4414 O O . LYS A 1 559 ? 24.435 -5.168 -28.051 1.00 96.38 559 LYS A O 1
ATOM 4419 N N . ILE A 1 560 ? 26.124 -5.341 -29.542 1.00 95.31 560 ILE A N 1
ATOM 4420 C CA . ILE A 1 560 ? 25.442 -6.220 -30.490 1.00 95.31 560 ILE A CA 1
ATOM 4421 C C . ILE A 1 560 ? 26.192 -7.544 -30.511 1.00 95.31 560 ILE A C 1
ATOM 4423 O O . ILE A 1 560 ? 27.419 -7.572 -30.595 1.00 95.31 560 ILE A O 1
ATOM 4427 N N . GLU A 1 561 ? 25.459 -8.640 -30.363 1.00 95.19 561 GLU A N 1
ATOM 4428 C CA . GLU A 1 561 ? 26.035 -9.966 -30.182 1.00 95.19 561 GLU A CA 1
ATOM 4429 C C . GLU A 1 561 ? 25.237 -11.022 -30.952 1.00 95.19 561 GLU A C 1
ATOM 4431 O O . GLU A 1 561 ? 24.046 -11.227 -30.717 1.00 95.19 561 GLU A O 1
ATOM 4436 N N . LEU A 1 562 ? 25.930 -11.696 -31.861 1.00 93.06 562 LEU A N 1
ATOM 4437 C CA . LEU A 1 562 ? 25.544 -12.917 -32.557 1.00 93.06 562 LEU A CA 1
ATOM 4438 C C . LEU A 1 562 ? 26.269 -14.120 -31.916 1.00 93.06 562 LEU A C 1
ATOM 4440 O O . LEU A 1 562 ? 27.044 -13.974 -30.967 1.00 93.06 562 LEU A O 1
ATOM 4444 N N . THR A 1 563 ? 26.061 -15.330 -32.443 1.00 92.19 563 THR A N 1
ATOM 4445 C CA . THR A 1 563 ? 26.848 -16.506 -32.031 1.00 92.19 563 THR A CA 1
ATOM 4446 C C . THR A 1 563 ? 28.336 -16.270 -32.316 1.00 92.19 563 THR A C 1
ATOM 4448 O O . THR A 1 563 ? 28.715 -16.120 -33.479 1.00 92.19 563 THR A O 1
ATOM 4451 N N . GLN A 1 564 ? 29.163 -16.233 -31.265 1.00 88.06 564 GLN A N 1
ATOM 4452 C CA . GLN A 1 564 ? 30.610 -15.993 -31.377 1.00 88.06 564 GLN A CA 1
ATOM 4453 C C . GLN A 1 564 ? 31.362 -17.231 -31.889 1.00 88.06 564 GLN A C 1
ATOM 4455 O O . GLN A 1 564 ? 32.272 -17.109 -32.709 1.00 88.06 564 GLN A O 1
ATOM 4460 N N . ASP A 1 565 ? 30.940 -18.418 -31.442 1.00 87.75 565 ASP A N 1
ATOM 4461 C CA . ASP A 1 565 ? 31.520 -19.699 -31.847 1.00 87.75 565 ASP A CA 1
ATOM 4462 C C . ASP A 1 565 ? 31.291 -19.944 -33.344 1.00 87.75 565 ASP A C 1
ATOM 4464 O O . ASP A 1 565 ? 30.150 -20.001 -33.811 1.00 87.75 565 ASP A O 1
ATOM 4468 N N . THR A 1 566 ? 32.388 -20.052 -34.096 1.00 84.44 566 THR A N 1
ATOM 4469 C CA . THR A 1 566 ? 32.383 -20.250 -35.548 1.00 84.44 566 THR A CA 1
ATOM 4470 C C . THR A 1 566 ? 31.703 -21.548 -35.956 1.00 84.44 566 THR A C 1
ATOM 4472 O O . THR A 1 566 ? 31.035 -21.565 -36.988 1.00 84.44 566 THR A O 1
ATOM 4475 N N . ASP A 1 567 ? 31.803 -22.595 -35.135 1.00 87.06 567 ASP A N 1
ATOM 4476 C CA . ASP A 1 567 ? 31.270 -23.925 -35.448 1.00 87.06 567 ASP A CA 1
ATOM 4477 C C . ASP A 1 567 ? 29.748 -23.998 -35.247 1.00 87.06 567 ASP A C 1
ATOM 4479 O O . ASP A 1 567 ? 29.079 -24.885 -35.776 1.00 87.06 567 ASP A O 1
ATOM 4483 N N . LEU A 1 568 ? 29.184 -23.037 -34.508 1.00 89.12 568 LEU A N 1
ATOM 4484 C CA . LEU A 1 568 ? 27.759 -22.950 -34.182 1.00 89.12 568 LEU A CA 1
ATOM 4485 C C . LEU A 1 568 ? 27.015 -21.871 -34.990 1.00 89.12 568 LEU A C 1
ATOM 4487 O O . LEU A 1 568 ? 25.841 -21.598 -34.719 1.00 89.12 568 LEU A O 1
ATOM 4491 N N . ARG A 1 569 ? 27.665 -21.228 -35.971 1.00 90.31 569 ARG A N 1
ATOM 4492 C CA . ARG A 1 569 ? 27.026 -20.205 -36.817 1.00 90.31 569 ARG A CA 1
ATOM 4493 C C . ARG A 1 569 ? 25.998 -20.844 -37.750 1.00 90.31 569 ARG A C 1
ATOM 4495 O O . ARG A 1 569 ? 26.309 -21.745 -38.520 1.00 90.31 569 ARG A O 1
ATOM 4502 N N . LEU A 1 570 ? 24.764 -20.339 -37.706 1.00 88.00 570 LEU A N 1
ATOM 4503 C CA . LEU A 1 570 ? 23.647 -20.854 -38.512 1.00 88.00 570 LEU A CA 1
ATOM 4504 C C . LEU A 1 570 ? 23.625 -20.315 -39.953 1.00 88.00 570 LEU A C 1
ATOM 4506 O O . LEU A 1 570 ? 22.910 -20.848 -40.800 1.00 88.00 570 LEU A O 1
ATOM 4510 N N . PHE A 1 571 ? 24.378 -19.249 -40.228 1.00 91.25 571 PHE A N 1
ATOM 4511 C CA . PHE A 1 571 ? 24.555 -18.659 -41.552 1.00 91.25 571 PHE A CA 1
ATOM 4512 C C . PHE A 1 571 ? 25.919 -17.966 -41.637 1.00 91.25 571 PHE A C 1
ATOM 4514 O O . PHE A 1 571 ? 26.573 -17.724 -40.620 1.00 91.25 571 PHE A O 1
ATOM 4521 N N . ASP A 1 572 ? 26.352 -17.642 -42.853 1.00 89.62 572 ASP A N 1
ATOM 4522 C CA . ASP A 1 572 ? 27.630 -16.973 -43.071 1.00 89.62 572 ASP A CA 1
ATOM 4523 C C . ASP A 1 572 ? 27.528 -15.472 -42.764 1.00 89.62 572 ASP A C 1
ATOM 4525 O O . ASP A 1 572 ? 26.869 -14.712 -43.478 1.00 89.62 572 ASP A O 1
ATOM 4529 N N . TYR A 1 573 ? 28.217 -15.035 -41.709 1.00 90.69 573 TYR A N 1
ATOM 4530 C CA . TYR A 1 573 ? 28.239 -13.632 -41.293 1.00 90.69 573 TYR A CA 1
ATOM 4531 C C . TYR A 1 573 ? 28.930 -12.715 -42.304 1.00 90.69 573 TYR A C 1
ATOM 4533 O O . TYR A 1 573 ? 28.647 -11.520 -42.306 1.00 90.69 573 TYR A O 1
ATOM 4541 N N . SER A 1 574 ? 29.771 -13.238 -43.205 1.00 84.44 574 SER A N 1
ATOM 4542 C CA . SER A 1 574 ? 30.371 -12.434 -44.280 1.00 84.44 574 SER A CA 1
ATOM 4543 C C . SER A 1 574 ? 29.319 -11.822 -45.214 1.00 84.44 574 SER A C 1
ATOM 4545 O O . SER A 1 574 ? 29.563 -10.803 -45.853 1.00 84.44 574 SER A O 1
ATOM 4547 N N . THR A 1 575 ? 28.118 -12.405 -45.244 1.00 89.69 575 THR A N 1
ATOM 4548 C CA . THR A 1 575 ? 26.992 -11.939 -46.057 1.00 89.69 575 THR A CA 1
ATOM 4549 C C . THR A 1 575 ? 26.202 -10.793 -45.423 1.00 89.69 575 THR A C 1
ATOM 4551 O O . THR A 1 575 ? 25.336 -10.226 -46.089 1.00 89.69 575 THR A O 1
ATOM 4554 N N . ILE A 1 576 ? 26.455 -10.448 -44.152 1.00 91.50 576 ILE A N 1
ATOM 4555 C CA . ILE A 1 576 ? 25.779 -9.340 -43.464 1.00 91.50 576 ILE A CA 1
ATOM 4556 C C . ILE A 1 576 ? 26.230 -8.039 -44.112 1.00 91.50 576 ILE A C 1
ATOM 4558 O O . ILE A 1 576 ? 27.364 -7.630 -43.894 1.00 91.50 576 ILE A O 1
ATOM 4562 N N . SER A 1 577 ? 25.374 -7.361 -44.874 1.00 89.44 577 SER A N 1
ATOM 4563 C CA . SER A 1 577 ? 25.770 -6.129 -45.564 1.00 89.44 577 SER A CA 1
ATOM 4564 C C . SER A 1 577 ? 25.836 -4.928 -44.623 1.00 89.44 577 SER A C 1
ATOM 4566 O O . SER A 1 577 ? 26.712 -4.085 -44.781 1.00 89.44 577 SER A O 1
ATOM 4568 N N . ASP A 1 578 ? 24.921 -4.856 -43.655 1.00 91.81 578 ASP A N 1
ATOM 4569 C CA . ASP A 1 578 ? 24.824 -3.785 -42.662 1.00 91.81 578 ASP A CA 1
ATOM 4570 C C . ASP A 1 578 ? 24.005 -4.260 -41.449 1.00 91.81 578 ASP A C 1
ATOM 4572 O O . ASP A 1 578 ? 23.381 -5.322 -41.474 1.00 91.81 578 ASP A O 1
ATOM 4576 N N . ILE A 1 579 ? 23.969 -3.452 -40.398 1.00 93.75 579 ILE A N 1
ATOM 4577 C CA . ILE A 1 579 ? 22.997 -3.545 -39.316 1.00 93.75 579 ILE A CA 1
ATOM 4578 C C . ILE A 1 579 ? 22.345 -2.177 -39.176 1.00 93.75 579 ILE A C 1
ATOM 4580 O O . ILE A 1 579 ? 23.018 -1.164 -38.993 1.00 93.75 579 ILE A O 1
ATOM 4584 N N . ILE A 1 580 ? 21.018 -2.156 -39.247 1.00 95.06 580 ILE A N 1
ATOM 4585 C CA . ILE A 1 580 ? 20.235 -0.928 -39.188 1.00 95.06 580 ILE A CA 1
ATOM 4586 C C . ILE A 1 580 ? 19.428 -0.934 -37.897 1.00 95.06 580 ILE A C 1
ATOM 4588 O O . ILE A 1 580 ? 18.555 -1.782 -37.700 1.00 95.06 580 ILE A O 1
ATOM 4592 N N . MET A 1 581 ? 19.694 0.040 -37.034 1.00 95.44 581 MET A N 1
ATOM 4593 C CA . MET A 1 581 ? 18.882 0.320 -35.857 1.00 95.44 581 MET A CA 1
ATOM 4594 C C . MET A 1 581 ? 17.817 1.354 -36.217 1.00 95.44 581 MET A C 1
ATOM 4596 O O . MET A 1 581 ? 18.125 2.491 -36.572 1.00 95.44 581 MET A O 1
ATOM 4600 N N . HIS A 1 582 ? 16.553 0.964 -36.121 1.00 96.31 582 HIS A N 1
ATOM 4601 C CA . HIS A 1 582 ? 15.403 1.846 -36.256 1.00 96.31 582 HIS A CA 1
ATOM 4602 C C . HIS A 1 582 ? 14.997 2.325 -34.863 1.00 96.31 582 HIS A C 1
ATOM 4604 O O . HIS A 1 582 ? 14.425 1.565 -34.078 1.00 96.31 582 HIS A O 1
ATOM 4610 N N . ILE A 1 583 ? 15.312 3.577 -34.554 1.00 96.50 583 ILE A N 1
ATOM 4611 C CA . ILE A 1 583 ? 15.112 4.184 -33.242 1.00 96.50 583 ILE A CA 1
ATOM 4612 C C . ILE A 1 583 ? 13.921 5.131 -33.337 1.00 96.50 583 ILE A C 1
ATOM 4614 O O . ILE A 1 583 ? 13.999 6.173 -33.987 1.00 96.50 583 ILE A O 1
ATOM 4618 N N . SER A 1 584 ? 12.820 4.787 -32.678 1.00 97.00 584 SER A N 1
ATOM 4619 C CA . SER A 1 584 ? 11.726 5.727 -32.429 1.00 97.00 584 SER A CA 1
ATOM 4620 C C . SER A 1 584 ? 11.984 6.409 -31.095 1.00 97.00 584 SER A C 1
ATOM 4622 O O . SER A 1 584 ? 12.227 5.726 -30.100 1.00 97.00 584 SER A O 1
ATOM 4624 N N . TYR A 1 585 ? 11.947 7.736 -31.059 1.00 96.31 585 TYR A N 1
ATOM 4625 C CA . TYR A 1 585 ? 12.269 8.525 -29.871 1.00 96.31 585 TYR A CA 1
ATOM 4626 C C . TYR A 1 585 ? 11.370 9.757 -29.766 1.00 96.31 585 TYR A C 1
ATOM 4628 O O . TYR A 1 585 ? 10.779 10.189 -30.757 1.00 96.31 585 TYR A O 1
ATOM 4636 N N . THR A 1 586 ? 11.257 10.310 -28.562 1.00 96.19 586 THR A N 1
ATOM 4637 C CA . THR A 1 586 ? 10.622 11.604 -28.316 1.00 96.19 586 THR A CA 1
ATOM 4638 C C . THR A 1 586 ? 11.668 12.679 -28.067 1.00 96.19 586 THR A C 1
ATOM 4640 O O . THR A 1 586 ? 12.778 12.375 -27.629 1.00 96.19 586 THR A O 1
ATOM 4643 N N . ALA A 1 587 ? 11.340 13.931 -28.379 1.00 95.44 587 ALA A N 1
ATOM 4644 C CA . ALA A 1 587 ? 12.199 15.081 -28.119 1.00 95.44 587 ALA A CA 1
ATOM 4645 C C . ALA A 1 587 ? 11.388 16.337 -27.773 1.00 95.44 587 ALA A C 1
ATOM 4647 O O . ALA A 1 587 ? 10.193 16.440 -28.072 1.00 95.44 587 ALA A O 1
ATOM 4648 N N . ARG A 1 588 ? 12.071 17.317 -27.181 1.00 93.38 588 ARG A N 1
ATOM 4649 C CA . ARG A 1 588 ? 11.589 18.689 -26.977 1.00 93.38 588 ARG A CA 1
ATOM 4650 C C . ARG A 1 588 ? 12.381 19.635 -27.871 1.00 93.38 588 ARG A C 1
ATOM 4652 O O . ARG A 1 588 ? 13.529 19.350 -28.195 1.00 93.38 588 ARG A O 1
ATOM 4659 N N . GLU A 1 589 ? 11.777 20.747 -28.268 1.00 92.19 589 GLU A N 1
ATOM 4660 C CA . GLU A 1 589 ? 12.410 21.741 -29.140 1.00 92.19 589 GLU A CA 1
ATOM 4661 C C . GLU A 1 589 ? 12.730 23.024 -28.367 1.00 92.19 589 GLU A C 1
ATOM 4663 O O . GLU A 1 589 ? 11.906 23.515 -27.592 1.00 92.19 589 GLU A O 1
ATOM 4668 N N . ASP A 1 590 ? 13.917 23.578 -28.617 1.00 89.12 590 ASP A N 1
ATOM 4669 C CA . ASP A 1 590 ? 14.284 24.954 -28.294 1.00 89.12 590 ASP A CA 1
ATOM 4670 C C . ASP A 1 590 ? 14.828 25.642 -29.558 1.00 89.12 590 ASP A C 1
ATOM 4672 O O . ASP A 1 590 ? 15.941 25.382 -30.023 1.00 89.12 590 ASP A O 1
ATOM 4676 N N . ALA A 1 591 ? 14.014 26.527 -30.134 1.00 78.56 591 ALA A N 1
ATOM 4677 C CA . ALA A 1 591 ? 14.333 27.259 -31.358 1.00 78.56 591 ALA A CA 1
ATOM 4678 C C . ALA A 1 591 ? 15.210 28.512 -31.122 1.00 78.56 591 ALA A C 1
ATOM 4680 O O . ALA A 1 591 ? 15.399 29.305 -32.047 1.00 78.56 591 ALA A O 1
ATOM 4681 N N . GLY A 1 592 ? 15.705 28.726 -29.897 1.00 82.62 592 GLY A N 1
ATOM 4682 C CA . GLY A 1 592 ? 16.428 29.925 -29.480 1.00 82.62 592 GLY A CA 1
ATOM 4683 C C . GLY A 1 592 ? 17.947 29.876 -29.678 1.00 82.62 592 GLY A C 1
ATOM 4684 O O . GLY A 1 592 ? 18.477 29.357 -30.661 1.00 82.62 592 GLY A O 1
ATOM 4685 N N . THR A 1 593 ? 18.675 30.454 -28.721 1.00 84.69 593 THR A N 1
ATOM 4686 C CA . THR A 1 593 ? 20.148 30.515 -28.705 1.00 84.69 593 THR A CA 1
ATOM 4687 C C . THR A 1 593 ? 20.797 29.133 -28.736 1.00 84.69 593 THR A C 1
ATOM 4689 O O . THR A 1 593 ? 21.844 28.978 -29.361 1.00 84.69 593 THR A O 1
ATOM 4692 N N . PHE A 1 594 ? 20.142 28.138 -28.134 1.00 88.69 594 PHE A N 1
ATOM 4693 C CA . PHE A 1 594 ? 20.571 26.742 -28.128 1.00 88.69 594 PHE A CA 1
ATOM 4694 C C . PHE A 1 594 ? 20.754 26.185 -29.543 1.00 88.69 594 PHE A C 1
ATOM 4696 O O . PHE A 1 594 ? 21.796 25.631 -29.874 1.00 88.69 594 PHE A O 1
ATOM 4703 N N . LYS A 1 595 ? 19.782 26.405 -30.433 1.00 90.56 595 LYS A N 1
ATOM 4704 C CA . LYS A 1 595 ? 19.884 25.956 -31.825 1.00 90.56 595 LYS A CA 1
ATOM 4705 C C . LYS A 1 595 ? 21.087 26.566 -32.546 1.00 90.56 595 LYS A C 1
ATOM 4707 O O . LYS A 1 595 ? 21.763 25.876 -33.304 1.00 90.56 595 LYS A O 1
ATOM 4712 N N . ASN A 1 596 ? 21.366 27.847 -32.310 1.00 88.88 596 ASN A N 1
ATOM 4713 C CA . ASN A 1 596 ? 22.491 28.530 -32.948 1.00 88.88 596 ASN A CA 1
ATOM 4714 C C . ASN A 1 596 ? 23.839 27.992 -32.456 1.00 88.88 596 ASN A C 1
ATOM 4716 O O . ASN A 1 596 ? 24.732 27.789 -33.277 1.00 88.88 596 ASN A O 1
ATOM 4720 N N . SER A 1 597 ? 23.986 27.722 -31.155 1.00 87.62 597 SER A N 1
ATOM 4721 C CA . SER A 1 597 ? 25.216 27.126 -30.623 1.00 87.62 597 SER A CA 1
ATOM 4722 C C . SER A 1 597 ? 25.418 25.694 -31.119 1.00 87.62 597 SER A C 1
ATOM 4724 O O . SER A 1 597 ? 26.535 25.363 -31.509 1.00 87.62 597 SER A O 1
ATOM 4726 N N . VAL A 1 598 ? 24.351 24.891 -31.231 1.00 88.75 598 VAL A N 1
ATOM 4727 C CA . VAL A 1 598 ? 24.393 23.551 -31.852 1.00 88.75 598 VAL A CA 1
ATOM 4728 C C . VAL A 1 598 ? 24.881 23.640 -33.300 1.00 88.75 598 VAL A C 1
ATOM 4730 O O . VAL A 1 598 ? 25.754 22.883 -33.708 1.00 88.75 598 VAL A O 1
ATOM 4733 N N . VAL A 1 599 ? 24.350 24.573 -34.099 1.00 88.50 599 VAL A N 1
ATOM 4734 C CA . VAL A 1 599 ? 24.757 24.739 -35.507 1.00 88.50 599 VAL A CA 1
ATOM 4735 C C . VAL A 1 599 ? 26.230 25.131 -35.624 1.00 88.50 599 VAL A C 1
ATOM 4737 O O . VAL A 1 599 ? 26.929 24.606 -36.492 1.00 88.50 599 VAL A O 1
ATOM 4740 N N . THR A 1 600 ? 26.704 26.051 -34.782 1.00 87.81 600 THR A N 1
ATOM 4741 C CA . THR A 1 600 ? 28.121 26.440 -34.743 1.00 87.81 600 THR A CA 1
ATOM 4742 C C . THR A 1 600 ? 28.990 25.249 -34.361 1.00 87.81 600 THR A C 1
ATOM 4744 O O . THR A 1 600 ? 29.918 24.922 -35.100 1.00 87.81 600 THR A O 1
ATOM 4747 N N . HIS A 1 601 ? 28.616 24.535 -33.298 1.00 86.44 601 HIS A N 1
ATOM 4748 C CA . HIS A 1 601 ? 29.325 23.346 -32.849 1.00 86.44 601 HIS A CA 1
ATOM 4749 C C . HIS A 1 601 ? 29.363 22.258 -33.924 1.00 86.44 601 HIS A C 1
ATOM 4751 O O . HIS A 1 601 ? 30.427 21.732 -34.199 1.00 86.44 601 HIS A O 1
ATOM 4757 N N . LEU A 1 602 ? 28.256 21.959 -34.609 1.00 84.19 602 LEU A N 1
ATOM 4758 C CA . LEU A 1 602 ? 28.244 20.974 -35.696 1.00 84.19 602 LEU A CA 1
ATOM 4759 C C . LEU A 1 602 ? 29.151 21.377 -36.861 1.00 84.19 602 LEU A C 1
ATOM 4761 O O . LEU A 1 602 ? 29.794 20.522 -37.465 1.00 84.19 602 LEU A O 1
ATOM 4765 N N . LYS A 1 603 ? 29.209 22.668 -37.210 1.00 82.50 603 LYS A N 1
ATOM 4766 C CA . LYS A 1 603 ? 30.114 23.156 -38.261 1.00 82.50 603 LYS A CA 1
ATOM 4767 C C . LYS A 1 603 ? 31.577 22.988 -37.857 1.00 82.50 603 LYS A C 1
ATOM 4769 O O . LYS A 1 603 ? 32.370 22.557 -38.690 1.00 82.50 603 LYS A O 1
ATOM 4774 N N . GLU A 1 604 ? 31.917 23.312 -36.614 1.00 80.38 604 GLU A N 1
ATOM 4775 C CA . GLU A 1 604 ? 33.259 23.121 -36.053 1.00 80.38 604 GLU A CA 1
ATOM 4776 C C . GLU A 1 604 ? 33.612 21.641 -35.936 1.00 80.38 604 GLU A C 1
ATOM 4778 O O . GLU A 1 604 ? 34.677 21.236 -36.396 1.00 80.38 604 GLU A O 1
ATOM 4783 N N . PHE A 1 605 ? 32.685 20.830 -35.419 1.00 78.44 605 PHE A N 1
ATOM 4784 C CA . PHE A 1 605 ? 32.791 19.382 -35.334 1.00 78.44 605 PHE A CA 1
ATOM 4785 C C . PHE A 1 605 ? 33.135 18.834 -36.710 1.00 78.44 605 PHE A C 1
ATOM 4787 O O . PHE A 1 605 ? 34.229 18.319 -36.871 1.00 78.44 605 PHE A O 1
ATOM 4794 N N . ILE A 1 606 ? 32.301 19.072 -37.733 1.00 76.56 606 ILE A N 1
ATOM 4795 C CA . ILE A 1 606 ? 32.500 18.594 -39.114 1.00 76.56 606 ILE A CA 1
ATOM 4796 C C . ILE A 1 606 ? 33.872 18.986 -39.706 1.00 76.56 606 ILE A C 1
ATOM 4798 O O . ILE A 1 606 ? 34.459 18.199 -40.456 1.00 76.56 606 ILE A O 1
ATOM 4802 N N . LYS A 1 607 ? 34.384 20.180 -39.382 1.00 73.56 607 LYS A N 1
ATOM 4803 C CA . LYS A 1 607 ? 35.703 20.653 -39.836 1.00 73.56 607 LYS A CA 1
ATOM 4804 C C . LYS A 1 607 ? 36.862 19.950 -39.120 1.00 73.56 607 LYS A C 1
ATOM 4806 O O . LYS A 1 607 ? 37.855 19.623 -39.766 1.00 73.56 607 LYS A O 1
ATOM 4811 N N . ASN A 1 608 ? 36.711 19.666 -37.827 1.00 68.50 608 ASN A N 1
ATOM 4812 C CA . ASN A 1 608 ? 37.779 19.173 -36.951 1.00 68.50 608 ASN A CA 1
ATOM 4813 C C . ASN A 1 608 ? 37.657 17.674 -36.598 1.00 68.50 608 ASN A C 1
ATOM 4815 O O . ASN A 1 608 ? 38.478 17.161 -35.843 1.00 68.50 608 ASN A O 1
ATOM 4819 N N . VAL A 1 609 ? 36.665 16.951 -37.147 1.00 63.62 609 VAL A N 1
ATOM 4820 C CA . VAL A 1 609 ? 36.345 15.543 -36.810 1.00 63.62 609 VAL A CA 1
ATOM 4821 C C . VAL A 1 609 ? 37.564 14.616 -36.841 1.00 63.62 609 VAL A C 1
ATOM 4823 O O . VAL A 1 609 ? 37.635 13.658 -36.081 1.00 63.62 609 VAL A O 1
ATOM 4826 N N . ALA A 1 610 ? 38.519 14.865 -37.731 1.00 53.00 610 ALA A N 1
ATOM 4827 C CA . ALA A 1 610 ? 39.651 13.970 -37.914 1.00 53.00 610 ALA A CA 1
ATOM 4828 C C . ALA A 1 610 ? 40.754 14.091 -36.848 1.00 53.00 610 ALA A C 1
ATOM 4830 O O . ALA A 1 610 ? 41.519 13.142 -36.684 1.00 53.00 610 ALA A O 1
ATOM 4831 N N . ASP A 1 611 ? 40.813 15.211 -36.122 1.00 52.84 611 ASP A N 1
ATOM 4832 C CA . ASP A 1 611 ? 41.747 15.407 -35.004 1.00 52.84 611 ASP A CA 1
ATOM 4833 C C . ASP A 1 611 ? 41.182 14.807 -33.699 1.00 52.84 611 ASP A C 1
ATOM 4835 O O . ASP A 1 611 ? 41.895 14.623 -32.711 1.00 52.84 611 ASP A O 1
ATOM 4839 N N . LEU A 1 612 ? 39.889 14.458 -33.697 1.00 53.03 612 LEU A N 1
ATOM 4840 C CA . LEU A 1 612 ? 39.200 13.821 -32.584 1.00 53.03 612 LEU A CA 1
ATOM 4841 C C . LEU A 1 612 ? 39.394 12.302 -32.666 1.00 53.03 612 LEU A C 1
ATOM 4843 O O . LEU A 1 612 ? 38.874 11.619 -33.547 1.00 53.03 612 LEU A O 1
ATOM 4847 N N . SER A 1 613 ? 40.119 11.750 -31.694 1.00 49.47 613 SER A N 1
ATOM 4848 C CA . SER A 1 613 ? 40.374 10.310 -31.548 1.00 49.47 613 SER A CA 1
ATOM 4849 C C . SER A 1 613 ? 39.111 9.465 -31.329 1.00 49.47 613 SER A C 1
ATOM 4851 O O . SER A 1 613 ? 39.184 8.237 -31.367 1.00 49.47 613 SER A O 1
ATOM 4853 N N . THR A 1 614 ? 37.961 10.098 -31.088 1.00 50.19 614 THR A N 1
ATOM 4854 C CA . THR A 1 614 ? 36.772 9.442 -30.550 1.00 50.19 614 THR A CA 1
ATOM 4855 C C . THR A 1 614 ? 35.781 8.967 -31.612 1.00 50.19 614 THR A C 1
ATOM 4857 O O . THR A 1 614 ? 35.299 7.852 -31.445 1.00 50.19 614 THR A O 1
ATOM 4860 N N . GLN A 1 615 ? 35.521 9.693 -32.714 1.00 57.44 615 GLN A N 1
ATOM 4861 C CA . GLN A 1 615 ? 34.723 9.210 -33.868 1.00 57.44 615 GLN A CA 1
ATOM 4862 C C . GLN A 1 615 ? 35.015 10.003 -35.167 1.00 57.44 615 GLN A C 1
ATOM 4864 O O . GLN A 1 615 ? 34.276 10.932 -35.498 1.00 57.44 615 GLN A O 1
ATOM 4869 N N . PRO A 1 616 ? 36.067 9.655 -35.933 1.00 60.31 616 PRO A N 1
ATOM 4870 C CA . PRO A 1 616 ? 36.340 10.292 -37.220 1.00 60.31 616 PRO A CA 1
ATOM 4871 C C . PRO A 1 616 ? 35.244 9.982 -38.263 1.00 60.31 616 PRO A C 1
ATOM 4873 O O . PRO A 1 616 ? 34.642 8.906 -38.221 1.00 60.31 616 PRO A O 1
ATOM 4876 N N . MET A 1 617 ? 34.999 10.863 -39.251 1.00 74.50 617 MET A N 1
ATOM 4877 C CA . MET A 1 617 ? 34.157 10.492 -40.396 1.00 74.50 617 MET A CA 1
ATOM 4878 C C . MET A 1 617 ? 34.905 9.430 -41.190 1.00 74.50 617 MET A C 1
ATOM 4880 O O . MET A 1 617 ? 35.981 9.686 -41.734 1.00 74.50 617 MET A O 1
ATOM 4884 N N . MET A 1 618 ? 34.332 8.233 -41.237 1.00 80.44 618 MET A N 1
ATOM 4885 C CA . MET A 1 618 ? 34.947 7.079 -41.871 1.00 80.44 618 MET A CA 1
ATOM 4886 C C . MET A 1 618 ? 34.140 6.655 -43.089 1.00 80.44 618 MET A C 1
ATOM 4888 O O . MET A 1 618 ? 32.927 6.463 -43.016 1.00 80.44 618 MET A O 1
ATOM 4892 N N . ARG A 1 619 ? 34.828 6.418 -44.206 1.00 85.25 619 ARG A N 1
ATOM 4893 C CA . ARG A 1 619 ? 34.268 5.674 -45.336 1.00 85.25 619 ARG A CA 1
ATOM 4894 C C . ARG A 1 619 ? 35.136 4.456 -45.610 1.00 85.25 619 ARG A C 1
ATOM 4896 O O . ARG A 1 619 ? 36.300 4.591 -45.973 1.00 85.25 619 ARG A O 1
ATOM 4903 N N . MET A 1 620 ? 34.550 3.275 -45.424 1.00 87.06 620 MET A N 1
ATOM 4904 C CA . MET A 1 620 ? 35.167 1.994 -45.758 1.00 87.06 620 MET A CA 1
ATOM 4905 C C . MET A 1 620 ? 34.704 1.525 -47.134 1.00 87.06 620 MET A C 1
ATOM 4907 O O . MET A 1 620 ? 33.504 1.402 -47.371 1.00 87.06 620 MET A O 1
ATOM 4911 N N . PHE A 1 621 ? 35.658 1.224 -48.006 1.00 88.25 621 PHE A N 1
ATOM 4912 C CA . PHE A 1 621 ? 35.437 0.647 -49.325 1.00 88.25 621 PHE A CA 1
ATOM 4913 C C . PHE A 1 621 ? 35.846 -0.820 -49.316 1.00 88.25 621 PHE A C 1
ATOM 4915 O O . PHE A 1 621 ? 37.018 -1.123 -49.090 1.00 88.25 621 PHE A O 1
ATOM 4922 N N . SER A 1 622 ? 34.908 -1.727 -49.593 1.00 87.38 622 SER A N 1
ATOM 4923 C CA . SER A 1 622 ? 35.255 -3.121 -49.895 1.00 87.38 622 SER A CA 1
ATOM 4924 C C . SER A 1 622 ? 35.727 -3.215 -51.338 1.00 87.38 622 SER A C 1
ATOM 4926 O O . SER A 1 622 ? 34.953 -3.002 -52.271 1.00 87.38 622 SER A O 1
ATOM 4928 N N . LEU A 1 623 ? 36.997 -3.550 -51.542 1.00 87.88 623 LEU A N 1
ATOM 4929 C CA . LEU A 1 623 ? 37.589 -3.558 -52.879 1.00 87.88 623 LEU A CA 1
ATOM 4930 C C . LEU A 1 623 ? 37.041 -4.707 -53.722 1.00 87.88 623 LEU A C 1
ATOM 4932 O O . LEU A 1 623 ? 36.802 -4.543 -54.913 1.00 87.88 623 LEU A O 1
ATOM 4936 N N . LYS A 1 624 ? 36.750 -5.848 -53.099 1.00 84.88 624 LYS A N 1
ATOM 4937 C CA . LYS A 1 624 ? 36.149 -7.000 -53.771 1.00 84.88 624 LYS A CA 1
ATOM 4938 C C . LYS A 1 624 ? 34.728 -6.730 -54.263 1.00 84.88 624 LYS A C 1
ATOM 4940 O O . LYS A 1 624 ? 34.362 -7.197 -55.342 1.00 84.88 624 LYS A O 1
ATOM 4945 N N . HIS A 1 625 ? 33.928 -6.012 -53.474 1.00 83.81 625 HIS A N 1
ATOM 4946 C CA . HIS A 1 625 ? 32.508 -5.798 -53.756 1.00 83.81 625 HIS A CA 1
ATOM 4947 C C . HIS A 1 625 ? 32.236 -4.494 -54.518 1.00 83.81 625 HIS A C 1
ATOM 4949 O O . HIS A 1 625 ? 31.516 -4.523 -55.514 1.00 83.81 625 HIS A O 1
ATOM 4955 N N . GLU A 1 626 ? 32.821 -3.371 -54.096 1.00 84.94 626 GLU A N 1
ATOM 4956 C CA . GLU A 1 626 ? 32.607 -2.059 -54.728 1.00 84.94 626 GLU A CA 1
ATOM 4957 C C . GLU A 1 626 ? 33.492 -1.859 -55.971 1.00 84.94 626 GLU A C 1
ATOM 4959 O O . GLU A 1 626 ? 33.056 -1.238 -56.937 1.00 84.94 626 GLU A O 1
ATOM 4964 N N . PHE A 1 627 ? 34.694 -2.450 -55.994 1.00 89.56 627 PHE A N 1
ATOM 4965 C CA . PHE A 1 627 ? 35.680 -2.336 -57.084 1.00 89.56 627 PHE A CA 1
ATOM 4966 C C . PHE A 1 627 ? 36.011 -3.704 -57.702 1.00 89.56 627 PHE A C 1
ATOM 4968 O O . PHE A 1 627 ? 37.165 -4.059 -57.944 1.00 89.56 627 PHE A O 1
ATOM 4975 N N . SER A 1 628 ? 34.977 -4.516 -57.940 1.00 87.94 628 SER A N 1
ATOM 4976 C CA . SER A 1 628 ? 35.115 -5.920 -58.367 1.00 87.94 628 SER A CA 1
ATOM 4977 C C . SER A 1 628 ? 35.930 -6.121 -59.655 1.00 87.94 628 SER A C 1
ATOM 4979 O O . SER A 1 628 ? 36.620 -7.134 -59.804 1.00 87.94 628 SER A O 1
ATOM 4981 N N . SER A 1 629 ? 35.890 -5.160 -60.584 1.00 88.50 629 SER A N 1
ATOM 4982 C CA . SER A 1 629 ? 36.633 -5.227 -61.850 1.00 88.50 629 SER A CA 1
ATOM 4983 C C . SER A 1 629 ? 38.129 -4.989 -61.643 1.00 88.50 629 SER A C 1
ATOM 4985 O O . SER A 1 629 ? 38.966 -5.707 -62.192 1.00 88.50 629 SER A O 1
ATOM 4987 N N . GLU A 1 630 ? 38.467 -3.987 -60.841 1.00 89.00 630 GLU A N 1
ATOM 4988 C CA . GLU A 1 630 ? 39.818 -3.618 -60.430 1.00 89.00 630 GLU A CA 1
ATOM 4989 C C . GLU A 1 630 ? 40.426 -4.735 -59.578 1.00 89.00 630 GLU A C 1
ATOM 4991 O O . GLU A 1 630 ? 41.552 -5.161 -59.831 1.00 89.00 630 GLU A O 1
ATOM 4996 N N . TRP A 1 631 ? 39.639 -5.289 -58.652 1.00 88.25 631 TRP A N 1
ATOM 4997 C CA . TRP A 1 631 ? 39.994 -6.449 -57.839 1.00 88.25 631 TRP A CA 1
ATOM 4998 C C . TRP A 1 631 ? 40.356 -7.670 -58.690 1.00 88.25 631 TRP A C 1
ATOM 5000 O O . TRP A 1 631 ? 41.391 -8.306 -58.478 1.00 88.25 631 TRP A O 1
ATOM 5010 N N . TYR A 1 632 ? 39.540 -7.983 -59.702 1.00 86.44 632 TYR A N 1
ATOM 5011 C CA . TYR A 1 632 ? 39.814 -9.099 -60.604 1.00 86.44 632 TYR A CA 1
ATOM 5012 C C . TYR A 1 632 ? 41.111 -8.896 -61.399 1.00 86.44 632 TYR A C 1
ATOM 5014 O O . TYR A 1 632 ? 41.891 -9.842 -61.531 1.00 86.44 632 TYR A O 1
ATOM 5022 N N . LYS A 1 633 ? 41.362 -7.678 -61.902 1.00 87.19 633 LYS A N 1
ATOM 5023 C CA . LYS A 1 633 ? 42.597 -7.328 -62.632 1.00 87.19 633 LYS A CA 1
ATOM 5024 C C . LYS A 1 633 ? 43.837 -7.387 -61.742 1.00 87.19 633 LYS A C 1
ATOM 5026 O O . LYS A 1 633 ? 44.882 -7.834 -62.202 1.00 87.19 633 LYS A O 1
ATOM 5031 N N . PHE A 1 634 ? 43.714 -6.962 -60.487 1.00 87.44 634 PHE A N 1
ATOM 5032 C CA . PHE A 1 634 ? 44.785 -7.030 -59.497 1.00 87.44 634 PHE A CA 1
ATOM 5033 C C . PHE A 1 634 ? 45.238 -8.475 -59.256 1.00 87.44 634 PHE A C 1
ATOM 5035 O O . PHE A 1 634 ? 46.434 -8.760 -59.295 1.00 87.44 634 PHE A O 1
ATOM 5042 N N . LEU A 1 635 ? 44.292 -9.403 -59.077 1.00 85.62 635 LEU A N 1
ATOM 5043 C CA . LEU A 1 635 ? 44.616 -10.819 -58.902 1.00 85.62 635 LEU A CA 1
ATOM 5044 C C . LEU A 1 635 ? 45.045 -11.486 -60.218 1.00 85.62 635 LEU A C 1
ATOM 5046 O O . LEU A 1 635 ? 45.900 -12.363 -60.193 1.00 85.62 635 LEU A O 1
ATOM 5050 N N . ASN A 1 636 ? 44.513 -11.062 -61.368 1.00 83.94 636 ASN A N 1
ATOM 5051 C CA . ASN A 1 636 ? 44.784 -11.664 -62.678 1.00 83.94 636 ASN A CA 1
ATOM 5052 C C . ASN A 1 636 ? 45.430 -10.652 -63.643 1.00 83.94 636 ASN A C 1
ATOM 5054 O O . ASN A 1 636 ? 44.752 -10.146 -64.547 1.00 83.94 636 ASN A O 1
ATOM 5058 N N . PRO A 1 637 ? 46.733 -10.348 -63.490 1.00 80.12 637 PRO A N 1
ATOM 5059 C CA . PRO A 1 637 ? 47.417 -9.419 -64.379 1.00 80.12 637 PRO A CA 1
ATOM 5060 C C . PRO A 1 637 ? 47.429 -9.939 -65.825 1.00 80.12 637 PRO A C 1
ATOM 5062 O O . PRO A 1 637 ? 47.664 -11.118 -66.085 1.00 80.12 637 PRO A O 1
ATOM 5065 N N . THR A 1 638 ? 47.215 -9.045 -66.794 1.00 75.00 638 THR A N 1
ATOM 5066 C CA . THR A 1 638 ? 47.131 -9.386 -68.228 1.00 75.00 638 THR A CA 1
ATOM 5067 C C . THR A 1 638 ? 48.452 -9.865 -68.835 1.00 75.00 638 THR A C 1
ATOM 5069 O O . THR A 1 638 ? 48.444 -10.497 -69.889 1.00 75.00 638 THR A O 1
ATOM 5072 N N . VAL A 1 639 ? 49.587 -9.562 -68.198 1.00 77.88 639 VAL A N 1
ATOM 5073 C CA . VAL A 1 639 ? 50.926 -9.982 -68.630 1.00 77.88 639 VAL A CA 1
ATOM 5074 C C . VAL A 1 639 ? 51.527 -10.880 -67.554 1.00 77.88 639 VAL A C 1
ATOM 5076 O O . VAL A 1 639 ? 51.681 -10.474 -66.405 1.00 77.88 639 VAL A O 1
ATOM 5079 N N . ALA A 1 640 ? 51.898 -12.107 -67.924 1.00 69.56 640 ALA A N 1
ATOM 5080 C CA . ALA A 1 640 ? 52.518 -13.041 -66.991 1.00 69.56 640 ALA A CA 1
ATOM 5081 C C . ALA A 1 640 ? 53.821 -12.448 -66.419 1.00 69.56 640 ALA A C 1
ATOM 5083 O O . ALA A 1 640 ? 54.752 -12.131 -67.160 1.00 69.56 640 ALA A O 1
ATOM 5084 N N . GLY A 1 641 ? 53.878 -12.299 -65.093 1.00 69.12 641 GLY A N 1
ATOM 5085 C CA . GLY A 1 641 ? 55.037 -11.760 -64.382 1.00 69.12 641 GLY A CA 1
ATOM 5086 C C . GLY A 1 641 ? 55.085 -10.234 -64.240 1.00 69.12 641 GLY A C 1
ATOM 5087 O O . GLY A 1 641 ? 56.081 -9.746 -63.701 1.00 69.12 641 GLY A O 1
ATOM 5088 N N . SER A 1 642 ? 54.061 -9.482 -64.662 1.00 78.75 642 SER A N 1
ATOM 5089 C CA . SER A 1 642 ? 53.932 -8.064 -64.288 1.00 78.75 642 SER A CA 1
ATOM 5090 C C . SER A 1 642 ? 53.532 -7.905 -62.821 1.00 78.75 642 SER A C 1
ATOM 5092 O O . SER A 1 642 ? 52.936 -8.812 -62.243 1.00 78.75 642 SER A O 1
ATOM 5094 N N . ASP A 1 643 ? 53.828 -6.743 -62.237 1.00 81.06 643 ASP A N 1
ATOM 5095 C CA . ASP A 1 643 ? 53.373 -6.401 -60.889 1.00 81.06 643 ASP A CA 1
ATOM 5096 C C . ASP A 1 643 ? 51.836 -6.457 -60.800 1.00 81.06 643 ASP A C 1
ATOM 5098 O O . ASP A 1 643 ? 51.121 -6.024 -61.707 1.00 81.06 643 ASP A O 1
ATOM 5102 N N . GLN A 1 644 ? 51.337 -6.996 -59.693 1.00 83.56 644 GLN A N 1
ATOM 5103 C CA . GLN A 1 644 ? 49.938 -6.979 -59.294 1.00 83.56 644 GLN A CA 1
ATOM 5104 C C . GLN A 1 644 ? 49.654 -5.605 -58.684 1.00 83.56 644 GLN A C 1
ATOM 5106 O O . GLN A 1 644 ? 50.011 -5.320 -57.539 1.00 83.56 644 GLN A O 1
ATOM 5111 N N . ILE A 1 645 ? 49.056 -4.732 -59.494 1.00 85.94 645 ILE A N 1
ATOM 5112 C CA . ILE A 1 645 ? 48.724 -3.356 -59.125 1.00 85.94 645 ILE A CA 1
ATOM 5113 C C . ILE A 1 645 ? 47.207 -3.241 -59.022 1.00 85.94 645 ILE A C 1
ATOM 5115 O O . ILE A 1 645 ? 46.490 -3.553 -59.974 1.00 85.94 645 ILE A O 1
ATOM 5119 N N . LEU A 1 646 ? 46.723 -2.788 -57.870 1.00 87.38 646 LEU A N 1
ATOM 5120 C CA . LEU A 1 646 ? 45.327 -2.440 -57.662 1.00 87.38 646 LEU A CA 1
ATOM 5121 C C . LEU A 1 646 ? 45.158 -0.933 -57.850 1.00 87.38 646 LEU A C 1
ATOM 5123 O O . LEU A 1 646 ? 45.528 -0.160 -56.971 1.00 87.38 646 LEU A O 1
ATOM 5127 N N . SER A 1 647 ? 44.610 -0.531 -58.994 1.00 88.12 647 SER A N 1
ATOM 5128 C CA . SER A 1 647 ? 44.266 0.862 -59.296 1.00 88.12 647 SER A CA 1
ATOM 5129 C C . SER A 1 647 ? 42.834 1.167 -58.872 1.00 88.12 647 SER A C 1
ATOM 5131 O O . SER A 1 647 ? 41.904 0.493 -59.307 1.00 88.12 647 SER A O 1
ATOM 5133 N N . LEU A 1 648 ? 42.650 2.201 -58.059 1.00 87.75 648 LEU A N 1
ATOM 5134 C CA . LEU A 1 648 ? 41.373 2.653 -57.520 1.00 87.75 648 LEU A CA 1
ATOM 5135 C C . LEU A 1 648 ? 41.139 4.105 -57.934 1.00 87.75 648 LEU A C 1
ATOM 5137 O O . LEU A 1 648 ? 42.040 4.934 -57.873 1.00 87.75 648 LEU A O 1
ATOM 5141 N N . THR A 1 649 ? 39.921 4.435 -58.352 1.00 87.50 649 THR A N 1
ATOM 5142 C CA . THR A 1 649 ? 39.515 5.823 -58.611 1.00 87.50 649 THR A CA 1
ATOM 5143 C C . THR A 1 649 ? 38.238 6.091 -57.840 1.00 87.50 649 THR A C 1
ATOM 5145 O O . THR A 1 649 ? 37.164 5.605 -58.207 1.00 87.50 649 THR A O 1
ATOM 5148 N N . LEU A 1 650 ? 38.351 6.838 -56.743 1.00 87.38 650 LEU A N 1
ATOM 5149 C CA . LEU A 1 650 ? 37.187 7.205 -55.950 1.00 87.38 650 LEU A CA 1
ATOM 5150 C C . LEU A 1 650 ? 36.464 8.372 -56.622 1.00 87.38 650 LEU A C 1
ATOM 5152 O O . LEU A 1 650 ? 37.054 9.205 -57.304 1.00 87.38 650 LEU A O 1
ATOM 5156 N N . ARG A 1 651 ? 35.148 8.423 -56.448 1.00 86.94 651 ARG A N 1
ATOM 5157 C CA . ARG A 1 651 ? 34.283 9.447 -57.030 1.00 86.94 651 ARG A CA 1
ATOM 5158 C C . ARG A 1 651 ? 33.445 10.067 -55.931 1.00 86.94 651 ARG A C 1
ATOM 5160 O O . ARG A 1 651 ? 33.199 9.433 -54.908 1.00 86.94 651 ARG A O 1
ATOM 5167 N N . ARG A 1 652 ? 32.941 11.281 -56.158 1.00 84.12 652 ARG A N 1
ATOM 5168 C CA . ARG A 1 652 ? 32.059 11.960 -55.190 1.00 84.12 652 ARG A CA 1
ATOM 5169 C C . ARG A 1 652 ? 30.811 11.149 -54.845 1.00 84.12 652 ARG A C 1
ATOM 5171 O O . ARG A 1 652 ? 30.335 11.228 -53.724 1.00 84.12 652 ARG A O 1
ATOM 5178 N N . GLU A 1 653 ? 30.318 10.343 -55.784 1.00 85.06 653 GLU A N 1
ATOM 5179 C CA . GLU A 1 653 ? 29.176 9.442 -55.577 1.00 85.06 653 GLU A CA 1
ATOM 5180 C C . GLU A 1 653 ? 29.440 8.315 -54.566 1.00 85.06 653 GLU A C 1
ATOM 5182 O O . GLU A 1 653 ? 28.493 7.733 -54.048 1.00 85.06 653 GLU A O 1
ATOM 5187 N N . HIS A 1 654 ? 30.705 8.030 -54.245 1.00 85.88 654 HIS A N 1
ATOM 5188 C CA . HIS A 1 654 ? 31.075 7.019 -53.254 1.00 85.88 654 HIS A CA 1
ATOM 5189 C C . HIS A 1 654 ? 31.045 7.539 -51.801 1.00 85.88 654 HIS A C 1
ATOM 5191 O O . HIS A 1 654 ? 31.228 6.751 -50.868 1.00 85.88 654 HIS A O 1
ATOM 5197 N N . PHE A 1 655 ? 30.828 8.845 -51.603 1.00 85.50 655 PHE A N 1
ATOM 5198 C CA . PHE A 1 655 ? 30.738 9.494 -50.293 1.00 85.50 655 PHE A CA 1
ATOM 5199 C C . PHE A 1 655 ? 29.293 9.924 -49.974 1.00 85.50 655 PHE A C 1
ATOM 5201 O O . PHE A 1 655 ? 28.478 10.081 -50.889 1.00 85.50 655 PHE A O 1
ATOM 5208 N N . PRO A 1 656 ? 28.939 10.113 -48.687 1.00 82.38 656 PRO A N 1
ATOM 5209 C CA . PRO A 1 656 ? 27.603 10.558 -48.295 1.00 82.38 656 PRO A CA 1
ATOM 5210 C C . PRO A 1 656 ? 27.181 11.882 -48.948 1.00 82.38 656 PRO A C 1
ATOM 5212 O O . PRO A 1 656 ? 27.990 12.781 -49.148 1.00 82.38 656 PRO A O 1
ATOM 5215 N N . PHE A 1 657 ? 25.881 12.055 -49.203 1.00 80.88 657 PHE A N 1
ATOM 5216 C CA . PHE A 1 657 ? 25.358 13.220 -49.934 1.00 80.88 657 PHE A CA 1
ATOM 5217 C C . PHE A 1 657 ? 25.789 14.582 -49.354 1.00 80.88 657 PHE A C 1
ATOM 5219 O O . PHE A 1 657 ? 26.078 15.506 -50.111 1.00 80.88 657 PHE A O 1
ATOM 5226 N N . PHE A 1 658 ? 25.884 14.708 -48.027 1.00 76.88 658 PHE A N 1
ATOM 5227 C CA . PHE A 1 658 ? 26.257 15.965 -47.366 1.00 76.88 658 PHE A CA 1
ATOM 5228 C C . PHE A 1 658 ? 27.713 16.402 -47.620 1.00 76.88 658 PHE A C 1
ATOM 5230 O O . PHE A 1 658 ? 28.068 17.536 -47.303 1.00 76.88 658 PHE A O 1
ATOM 5237 N N . THR A 1 659 ? 28.558 15.536 -48.193 1.00 80.94 659 THR A N 1
ATOM 5238 C CA . THR A 1 659 ? 29.951 15.857 -48.546 1.00 80.94 659 THR A CA 1
ATOM 5239 C C . THR A 1 659 ? 30.100 16.354 -49.987 1.00 80.94 659 THR A C 1
ATOM 5241 O O . THR A 1 659 ? 31.200 16.712 -50.394 1.00 80.94 659 THR A O 1
ATOM 5244 N N . LYS A 1 660 ? 29.028 16.351 -50.793 1.00 80.19 660 LYS A N 1
ATOM 5245 C CA . LYS A 1 660 ? 29.101 16.534 -52.253 1.00 80.19 660 LYS A CA 1
ATOM 5246 C C . LYS A 1 660 ? 29.696 17.879 -52.689 1.00 80.19 660 LYS A C 1
ATOM 5248 O O . LYS A 1 660 ? 30.423 17.914 -53.687 1.00 80.19 660 LYS A O 1
ATOM 5253 N N . ASP A 1 661 ? 29.411 18.937 -51.935 1.00 80.94 661 ASP A N 1
ATOM 5254 C CA . ASP A 1 661 ? 29.791 20.324 -52.244 1.00 80.94 661 ASP A CA 1
ATOM 5255 C C . ASP A 1 661 ? 30.965 20.831 -51.380 1.00 80.94 661 ASP A C 1
ATOM 5257 O O . ASP A 1 661 ? 31.240 22.026 -51.335 1.00 80.94 661 ASP A O 1
ATOM 5261 N N . ARG A 1 662 ? 31.669 19.929 -50.680 1.00 79.94 662 ARG A N 1
ATOM 5262 C CA . ARG A 1 662 ? 32.783 20.268 -49.782 1.00 79.94 662 ARG A CA 1
ATOM 5263 C C . ARG A 1 662 ? 34.053 19.516 -50.142 1.00 79.94 662 ARG A C 1
ATOM 5265 O O . ARG A 1 662 ? 33.997 18.384 -50.624 1.00 79.94 662 ARG A O 1
ATOM 5272 N N . MET A 1 663 ? 35.196 20.146 -49.881 1.00 79.19 663 MET A N 1
ATOM 5273 C CA . MET A 1 663 ? 36.511 19.512 -50.006 1.00 79.19 663 MET A CA 1
ATOM 5274 C C . MET A 1 663 ? 36.605 18.329 -49.033 1.00 79.19 663 MET A C 1
ATOM 5276 O O . MET A 1 663 ? 36.270 18.477 -47.858 1.00 79.19 663 MET A O 1
ATOM 5280 N N . ILE A 1 664 ? 37.050 17.163 -49.506 1.00 83.06 664 ILE A N 1
ATOM 5281 C CA . ILE A 1 664 ? 37.301 15.994 -48.651 1.00 83.06 664 ILE A CA 1
ATOM 5282 C C . ILE A 1 664 ? 38.790 15.971 -48.332 1.00 83.06 664 ILE A C 1
ATOM 5284 O O . ILE A 1 664 ? 39.596 15.633 -49.195 1.00 83.06 664 ILE A O 1
ATOM 5288 N N . ASN A 1 665 ? 39.137 16.307 -47.093 1.00 80.44 665 ASN A N 1
ATOM 5289 C CA . ASN A 1 665 ? 40.514 16.299 -46.621 1.00 80.44 665 ASN A CA 1
ATOM 5290 C C . ASN A 1 665 ? 40.762 14.983 -45.890 1.00 80.44 665 ASN A C 1
ATOM 5292 O O . ASN A 1 665 ? 40.163 14.721 -44.844 1.00 80.44 665 ASN A O 1
ATOM 5296 N N . VAL A 1 666 ? 41.613 14.129 -46.451 1.00 81.44 666 VAL A N 1
ATOM 5297 C CA . VAL A 1 666 ? 41.930 12.831 -45.853 1.00 81.44 666 VAL A CA 1
ATOM 5298 C C . VAL A 1 666 ? 43.018 13.008 -44.809 1.00 81.44 666 VAL A C 1
ATOM 5300 O O . VAL A 1 666 ? 44.025 13.660 -45.036 1.00 81.44 666 VAL A O 1
ATOM 5303 N N . LYS A 1 667 ? 42.798 12.415 -43.644 1.00 79.12 667 LYS A N 1
ATOM 5304 C CA . LYS A 1 667 ? 43.651 12.589 -42.463 1.00 79.12 667 LYS A CA 1
ATOM 5305 C C . LYS A 1 667 ? 44.351 11.300 -42.072 1.00 79.12 667 LYS A C 1
ATOM 5307 O O . LYS A 1 667 ? 45.467 11.300 -41.555 1.00 79.12 667 LYS A O 1
ATOM 5312 N N . LYS A 1 668 ? 43.697 10.177 -42.364 1.00 80.50 668 LYS A N 1
ATOM 5313 C CA . LYS A 1 668 ? 44.245 8.845 -42.149 1.00 80.50 668 LYS A CA 1
ATOM 5314 C C . LYS A 1 668 ? 43.675 7.870 -43.171 1.00 80.50 668 LYS A C 1
ATOM 5316 O O . LYS A 1 668 ? 42.472 7.847 -43.425 1.00 80.50 668 LYS A O 1
ATOM 5321 N N . VAL A 1 669 ? 44.548 7.040 -43.730 1.00 82.50 669 VAL A N 1
ATOM 5322 C CA . VAL A 1 669 ? 44.187 5.936 -44.626 1.00 82.50 669 VAL A CA 1
ATOM 5323 C C . VAL A 1 669 ? 44.552 4.637 -43.931 1.00 82.50 669 VAL A C 1
ATOM 5325 O O . VAL A 1 669 ? 45.693 4.451 -43.515 1.00 82.50 669 VAL A O 1
ATOM 5328 N N . GLN A 1 670 ? 43.594 3.729 -43.794 1.00 82.19 670 GLN A N 1
ATOM 5329 C CA . GLN A 1 670 ? 43.855 2.386 -43.286 1.00 82.19 670 GLN A CA 1
ATOM 5330 C C . GLN A 1 670 ? 43.534 1.363 -44.358 1.00 82.19 670 GLN A C 1
ATOM 5332 O O . GLN A 1 670 ? 42.485 1.426 -44.995 1.00 82.19 670 GLN A O 1
ATOM 5337 N N . VAL A 1 671 ? 44.431 0.404 -44.533 1.00 85.19 671 VAL A N 1
ATOM 5338 C CA . VAL A 1 671 ? 44.220 -0.736 -45.416 1.00 85.19 671 VAL A CA 1
ATOM 5339 C C . VAL A 1 671 ? 44.128 -1.980 -44.550 1.00 85.19 671 VAL A C 1
ATOM 5341 O O . VAL A 1 671 ? 45.064 -2.303 -43.817 1.00 85.19 671 VAL A O 1
ATOM 5344 N N . LEU A 1 672 ? 42.988 -2.659 -44.627 1.00 83.38 672 LEU A N 1
ATOM 5345 C CA . LEU A 1 672 ? 42.736 -3.937 -43.973 1.00 83.38 672 LEU A CA 1
ATOM 5346 C C . LEU A 1 672 ? 42.772 -5.032 -45.029 1.00 83.38 672 LEU A C 1
ATOM 5348 O O . LEU A 1 672 ? 42.135 -4.914 -46.074 1.00 83.38 672 LEU A O 1
ATOM 5352 N N . MET A 1 673 ? 43.489 -6.113 -44.755 1.00 81.88 673 MET A N 1
ATOM 5353 C CA . MET A 1 673 ? 43.626 -7.229 -45.679 1.00 81.88 673 MET A CA 1
ATOM 5354 C C . MET A 1 673 ? 43.342 -8.547 -44.967 1.00 81.88 673 MET A C 1
ATOM 5356 O O . MET A 1 673 ? 43.986 -8.883 -43.970 1.00 81.88 673 MET A O 1
ATOM 5360 N N . LYS A 1 674 ? 42.395 -9.318 -45.505 1.00 80.56 674 LYS A N 1
ATOM 5361 C CA . LYS A 1 674 ? 42.036 -10.641 -44.996 1.00 80.56 674 LYS A CA 1
ATOM 5362 C C . LYS A 1 674 ? 42.771 -11.711 -45.792 1.00 80.56 674 LYS A C 1
ATOM 5364 O O . LYS A 1 674 ? 42.456 -11.948 -46.962 1.00 80.56 674 LYS A O 1
ATOM 5369 N N . THR A 1 675 ? 43.737 -12.372 -45.167 1.00 78.81 675 THR A N 1
ATOM 5370 C CA . THR A 1 675 ? 44.632 -13.322 -45.838 1.00 78.81 675 THR A CA 1
ATOM 5371 C C . THR A 1 675 ? 44.325 -14.765 -45.448 1.00 78.81 675 THR A C 1
ATOM 5373 O O . THR A 1 675 ? 43.978 -15.062 -44.309 1.00 78.81 675 THR A O 1
ATOM 5376 N N . ASN A 1 676 ? 44.477 -15.685 -46.402 1.00 76.06 676 ASN A N 1
ATOM 5377 C CA . ASN A 1 676 ? 44.354 -17.131 -46.171 1.00 76.06 676 ASN A CA 1
ATOM 5378 C C . ASN A 1 676 ? 45.705 -17.785 -45.837 1.00 76.06 676 ASN A C 1
ATOM 5380 O O . ASN A 1 676 ? 45.777 -18.978 -45.542 1.00 76.06 676 ASN A O 1
ATOM 5384 N N . ARG A 1 677 ? 46.793 -17.011 -45.914 1.00 74.81 677 ARG A N 1
ATOM 5385 C CA . ARG A 1 677 ? 48.160 -17.465 -45.676 1.00 74.81 677 ARG A CA 1
ATOM 5386 C C . ARG A 1 677 ? 48.829 -16.604 -44.614 1.00 74.81 677 ARG A C 1
ATOM 5388 O O . ARG A 1 677 ? 48.895 -15.381 -44.748 1.00 74.81 677 ARG A O 1
ATOM 5395 N N . SER A 1 678 ? 49.386 -17.267 -43.604 1.00 71.38 678 SER A N 1
ATOM 5396 C CA . SER A 1 678 ? 50.185 -16.639 -42.552 1.00 71.38 678 SER A CA 1
ATOM 5397 C C . SER A 1 678 ? 51.506 -16.083 -43.093 1.00 71.38 678 SER A C 1
ATOM 5399 O O . SER A 1 678 ? 52.168 -16.717 -43.921 1.00 71.38 678 SER A O 1
ATOM 5401 N N . GLY A 1 679 ? 51.929 -14.933 -42.577 1.00 74.62 679 GLY A N 1
ATOM 5402 C CA . GLY A 1 679 ? 53.214 -14.300 -42.882 1.00 74.62 679 GLY A CA 1
ATOM 5403 C C . GLY A 1 679 ? 53.082 -12.787 -43.000 1.00 74.62 679 GLY A C 1
ATOM 5404 O O . GLY A 1 679 ? 51.970 -12.269 -43.037 1.00 74.62 679 GLY A O 1
ATOM 5405 N N . GLU A 1 680 ? 54.209 -12.087 -43.052 1.00 78.25 680 GLU A N 1
ATOM 5406 C CA . GLU A 1 680 ? 54.218 -10.643 -43.289 1.00 78.25 680 GLU A CA 1
ATOM 5407 C C . GLU A 1 680 ? 53.923 -10.336 -44.754 1.00 78.25 680 GLU A C 1
ATOM 5409 O O . GLU A 1 680 ? 54.374 -11.048 -45.656 1.00 78.25 680 GLU A O 1
ATOM 5414 N N . TYR A 1 681 ? 53.212 -9.244 -44.997 1.00 80.94 681 TYR A N 1
ATOM 5415 C CA . TYR A 1 681 ? 53.011 -8.712 -46.337 1.00 80.94 681 TYR A CA 1
ATOM 5416 C C . TYR A 1 681 ? 53.635 -7.333 -46.413 1.00 80.94 681 TYR A C 1
ATOM 5418 O O . TYR A 1 681 ? 53.749 -6.618 -45.418 1.00 80.94 681 TYR A O 1
ATOM 5426 N N . LYS A 1 682 ? 54.083 -6.975 -47.608 1.00 84.06 682 LYS A N 1
ATOM 5427 C CA . LYS A 1 682 ? 54.672 -5.676 -47.883 1.00 84.06 682 LYS A CA 1
ATOM 5428 C C . LYS A 1 682 ? 53.773 -4.923 -48.849 1.00 84.06 682 LYS A C 1
ATOM 5430 O O . LYS A 1 682 ? 53.381 -5.482 -49.876 1.00 84.06 682 LYS A O 1
ATOM 5435 N N . MET A 1 683 ? 53.440 -3.688 -48.500 1.00 84.25 683 MET A N 1
ATOM 5436 C CA . MET A 1 683 ? 52.546 -2.818 -49.254 1.00 84.25 683 MET A CA 1
ATOM 5437 C C . MET A 1 683 ? 53.289 -1.569 -49.726 1.00 84.25 683 MET A C 1
ATOM 5439 O O . MET A 1 683 ? 54.038 -0.960 -48.965 1.00 84.25 683 MET A O 1
ATOM 5443 N N . ILE A 1 684 ? 53.033 -1.161 -50.965 1.00 84.56 684 ILE A N 1
ATOM 5444 C CA . ILE A 1 684 ? 53.342 0.180 -51.458 1.00 84.56 684 ILE A CA 1
ATOM 5445 C C . ILE A 1 684 ? 52.038 0.847 -51.885 1.00 84.56 684 ILE A C 1
ATOM 5447 O O . ILE A 1 684 ? 51.263 0.270 -52.646 1.00 84.56 684 ILE A O 1
ATOM 5451 N N . LEU A 1 685 ? 51.825 2.072 -51.415 1.00 84.31 685 LEU A N 1
ATOM 5452 C CA . LEU A 1 685 ? 50.750 2.957 -51.843 1.00 84.31 685 LEU A CA 1
ATOM 5453 C C . LEU A 1 685 ? 51.340 4.062 -52.723 1.00 84.31 685 LEU A C 1
ATOM 5455 O O . LEU A 1 685 ? 52.304 4.709 -52.325 1.00 84.31 685 LEU A O 1
ATOM 5459 N N . SER A 1 686 ? 50.744 4.320 -53.882 1.00 84.56 686 SER A N 1
ATOM 5460 C CA . SER A 1 686 ? 51.016 5.525 -54.668 1.00 84.56 686 SER A CA 1
ATOM 5461 C C . SER A 1 686 ? 49.750 6.359 -54.810 1.00 84.56 686 SER A C 1
ATOM 5463 O O . SER A 1 686 ? 48.683 5.825 -55.122 1.00 84.56 686 SER A O 1
ATOM 5465 N N . ILE A 1 687 ? 49.883 7.665 -54.596 1.00 80.44 687 ILE A N 1
ATOM 5466 C CA . ILE A 1 687 ? 48.799 8.647 -54.670 1.00 80.44 687 ILE A CA 1
ATOM 5467 C C . ILE A 1 687 ? 49.170 9.793 -55.612 1.00 80.44 687 ILE A C 1
ATOM 5469 O O . ILE A 1 687 ? 50.349 10.031 -55.883 1.00 80.44 687 ILE A O 1
ATOM 5473 N N . THR A 1 688 ? 48.162 10.520 -56.089 1.00 77.50 688 THR A N 1
ATOM 5474 C CA . THR A 1 688 ? 48.362 11.773 -56.828 1.00 77.50 688 THR A CA 1
ATOM 5475 C C . THR A 1 688 ? 48.260 12.960 -55.869 1.00 77.50 688 THR A C 1
ATOM 5477 O O . THR A 1 688 ? 47.293 13.063 -55.116 1.00 77.50 688 THR A O 1
ATOM 5480 N N . ASP A 1 689 ? 49.252 13.845 -55.913 1.00 71.12 689 ASP A N 1
ATOM 5481 C CA . ASP A 1 689 ? 49.357 15.045 -55.073 1.00 71.12 689 ASP A CA 1
ATOM 5482 C C . ASP A 1 689 ? 48.487 16.211 -55.595 1.00 71.12 689 ASP A C 1
ATOM 5484 O O . ASP A 1 689 ? 48.506 16.532 -56.796 1.00 71.12 689 ASP A O 1
ATOM 5488 N N . ILE A 1 690 ? 47.763 16.873 -54.682 1.00 64.56 690 ILE A N 1
ATOM 5489 C CA . ILE A 1 690 ? 46.937 18.069 -54.922 1.00 64.56 690 ILE A CA 1
ATOM 5490 C C . ILE A 1 690 ? 47.779 19.245 -55.451 1.00 64.56 690 ILE A C 1
ATOM 5492 O O . ILE A 1 690 ? 47.277 20.043 -56.248 1.00 64.56 690 ILE A O 1
ATOM 5496 N N . ALA A 1 691 ? 49.070 19.342 -55.107 1.00 56.94 691 ALA A N 1
ATOM 5497 C CA . ALA A 1 691 ? 49.950 20.445 -55.523 1.00 56.94 691 ALA A CA 1
ATOM 5498 C C . ALA A 1 691 ? 50.170 20.547 -57.052 1.00 56.94 691 ALA A C 1
ATOM 5500 O O . ALA A 1 691 ? 50.730 21.529 -57.542 1.00 56.94 691 ALA A O 1
ATOM 5501 N N . SER A 1 692 ? 49.697 19.569 -57.833 1.00 53.50 692 SER A N 1
ATOM 5502 C CA . SER A 1 692 ? 49.762 19.564 -59.302 1.00 53.50 692 SER A CA 1
ATOM 5503 C C . SER A 1 692 ? 48.573 20.246 -60.012 1.00 53.50 692 SER A C 1
ATOM 5505 O O . SER A 1 692 ? 48.438 20.144 -61.232 1.00 53.50 692 SER A O 1
ATOM 5507 N N . ALA A 1 693 ? 47.732 21.001 -59.292 1.00 48.44 693 ALA A N 1
ATOM 5508 C CA . ALA A 1 693 ? 46.490 21.607 -59.796 1.00 48.44 693 ALA A CA 1
ATOM 5509 C C . ALA A 1 693 ? 46.624 22.782 -60.804 1.00 48.44 693 ALA A C 1
ATOM 5511 O O . ALA A 1 693 ? 45.683 23.558 -60.972 1.00 48.44 693 ALA A O 1
ATOM 5512 N N . LEU A 1 694 ? 47.734 22.909 -61.540 1.00 51.31 694 LEU A N 1
ATOM 5513 C CA . LEU A 1 694 ? 47.844 23.819 -62.691 1.00 51.31 694 LEU A CA 1
ATOM 5514 C C . LEU A 1 694 ? 48.318 23.054 -63.945 1.00 51.31 694 LEU A C 1
ATOM 5516 O O . LEU A 1 694 ? 49.467 22.607 -64.004 1.00 51.31 694 LEU A O 1
ATOM 5520 N N . PRO A 1 695 ? 47.470 22.912 -64.985 1.00 49.81 695 PRO A N 1
ATOM 5521 C CA . PRO A 1 695 ? 47.913 22.410 -66.286 1.00 49.81 695 PRO A CA 1
ATOM 5522 C C . PRO A 1 695 ? 49.014 23.324 -66.863 1.00 49.81 695 PRO A C 1
ATOM 5524 O O . PRO A 1 695 ? 48.864 24.545 -66.773 1.00 49.81 695 PRO A O 1
ATOM 5527 N N . PRO A 1 696 ? 50.093 22.796 -67.486 1.00 50.12 696 PRO A N 1
ATOM 5528 C CA . PRO A 1 696 ? 50.236 21.461 -68.064 1.00 50.12 696 PRO A CA 1
ATOM 5529 C C . PRO A 1 696 ? 51.315 20.610 -67.359 1.00 50.12 696 PRO A C 1
ATOM 5531 O O . PRO A 1 696 ? 52.172 20.027 -68.023 1.00 50.12 696 PRO A O 1
ATOM 5534 N N . ALA A 1 697 ? 51.329 20.555 -66.025 1.00 55.25 697 ALA A N 1
ATOM 5535 C CA . ALA A 1 697 ? 52.223 19.639 -65.317 1.00 55.25 697 ALA A CA 1
ATOM 5536 C C . ALA A 1 697 ? 51.675 18.199 -65.366 1.00 55.25 697 ALA A C 1
ATOM 5538 O O . ALA A 1 697 ? 50.482 17.967 -65.174 1.00 55.25 697 ALA A O 1
ATOM 5539 N N . SER A 1 698 ? 52.542 17.221 -65.639 1.00 59.03 698 SER A N 1
ATOM 5540 C CA . SER A 1 698 ? 52.239 15.802 -65.421 1.00 59.03 698 SER A CA 1
ATOM 5541 C C . SER A 1 698 ? 51.855 15.577 -63.951 1.00 59.03 698 SER A C 1
ATOM 5543 O O . SER A 1 698 ? 52.525 16.154 -63.091 1.00 59.03 698 SER A O 1
ATOM 5545 N N . PRO A 1 699 ? 50.827 14.758 -63.647 1.00 64.00 699 PRO A N 1
ATOM 5546 C CA . PRO A 1 699 ? 50.407 14.505 -62.270 1.00 64.00 699 PRO A CA 1
ATOM 5547 C C . PRO A 1 699 ? 51.600 14.012 -61.448 1.00 64.00 699 PRO A C 1
ATOM 5549 O O . PRO A 1 699 ? 52.286 13.070 -61.850 1.00 64.00 699 PRO A O 1
ATOM 5552 N N . ASN A 1 700 ? 51.874 14.682 -60.328 1.00 72.00 700 ASN A N 1
ATOM 5553 C CA . ASN A 1 700 ? 52.953 14.287 -59.433 1.00 72.00 700 ASN A CA 1
ATOM 5554 C C . ASN A 1 700 ? 52.483 13.069 -58.627 1.00 72.00 700 ASN A C 1
ATOM 5556 O O . ASN A 1 700 ? 51.603 13.188 -57.774 1.00 72.00 700 ASN A O 1
ATOM 5560 N N . ILE A 1 701 ? 53.018 11.891 -58.953 1.00 75.12 701 ILE A N 1
ATOM 5561 C CA . ILE A 1 701 ? 52.692 10.638 -58.267 1.00 75.12 701 ILE A CA 1
ATOM 5562 C C . ILE A 1 701 ? 53.693 10.448 -57.131 1.00 75.12 701 ILE A C 1
ATOM 5564 O O . ILE A 1 701 ? 54.884 10.237 -57.373 1.00 75.12 701 ILE A O 1
ATOM 5568 N N . ILE A 1 702 ? 53.206 10.470 -55.895 1.00 76.88 702 ILE A N 1
ATOM 5569 C CA . ILE A 1 702 ? 54.012 10.208 -54.704 1.00 76.88 702 ILE A CA 1
ATOM 5570 C C . ILE A 1 702 ? 53.821 8.743 -54.320 1.00 76.88 702 ILE A C 1
ATOM 5572 O O . ILE A 1 702 ? 52.701 8.243 -54.288 1.00 76.88 702 ILE A O 1
ATOM 5576 N N . THR A 1 703 ? 54.920 8.032 -54.068 1.00 79.56 703 THR A N 1
ATOM 5577 C CA . THR A 1 703 ? 54.911 6.599 -53.742 1.00 79.56 703 THR A CA 1
ATOM 5578 C C . THR A 1 703 ? 55.490 6.359 -52.358 1.00 79.56 703 THR A C 1
ATOM 5580 O O . THR A 1 703 ? 56.477 6.990 -51.974 1.00 79.56 703 THR A O 1
ATOM 5583 N N . SER A 1 704 ? 54.876 5.443 -51.613 1.00 79.69 704 SER A N 1
ATOM 5584 C CA . SER A 1 704 ? 55.245 5.174 -50.239 1.00 79.69 704 SER A CA 1
ATOM 5585 C C . SER A 1 704 ? 56.572 4.427 -50.146 1.00 79.69 704 SER A C 1
ATOM 5587 O O . SER A 1 704 ? 56.957 3.708 -51.071 1.00 79.69 704 SER A O 1
ATOM 5589 N N . SER A 1 705 ? 57.250 4.512 -48.996 1.00 78.56 705 SER A N 1
ATOM 5590 C CA . SER A 1 705 ? 58.189 3.447 -48.634 1.00 78.56 705 SER A CA 1
ATOM 5591 C C . SER A 1 705 ? 57.423 2.138 -48.438 1.00 78.56 705 SER A C 1
ATOM 5593 O O . SER A 1 705 ? 56.204 2.135 -48.263 1.00 78.56 705 SER A O 1
ATOM 5595 N N . GLU A 1 706 ? 58.133 1.019 -48.483 1.00 78.56 706 GLU A N 1
ATOM 5596 C CA . GLU A 1 706 ? 57.521 -0.289 -48.293 1.00 78.56 706 GLU A CA 1
ATOM 5597 C C . GLU A 1 706 ? 57.012 -0.451 -46.850 1.00 78.56 706 GLU A C 1
ATOM 5599 O O . GLU A 1 706 ? 57.777 -0.348 -45.891 1.00 78.56 706 GLU A O 1
ATOM 5604 N N . ILE A 1 707 ? 55.711 -0.690 -46.707 1.00 78.75 707 ILE A N 1
ATOM 5605 C CA . ILE A 1 707 ? 54.998 -0.808 -45.432 1.00 78.75 707 ILE A CA 1
ATOM 5606 C C . ILE A 1 707 ? 54.860 -2.284 -45.071 1.00 78.75 707 ILE A C 1
ATOM 5608 O O . ILE A 1 707 ? 54.476 -3.090 -45.916 1.00 78.75 707 ILE A O 1
ATOM 5612 N N . THR A 1 708 ? 55.158 -2.653 -43.825 1.00 79.81 708 THR A N 1
ATOM 5613 C CA . THR A 1 708 ? 55.079 -4.048 -43.360 1.00 79.81 708 THR A CA 1
ATOM 5614 C C . THR A 1 708 ? 53.776 -4.299 -42.623 1.00 79.81 708 THR A C 1
ATOM 5616 O O . THR A 1 708 ? 53.521 -3.659 -41.615 1.00 79.81 708 THR A O 1
ATOM 5619 N N . MET A 1 709 ? 52.980 -5.263 -43.079 1.00 75.75 709 MET A N 1
ATOM 5620 C CA . MET A 1 709 ? 51.708 -5.632 -42.460 1.00 75.75 709 MET A CA 1
ATOM 5621 C C . MET A 1 709 ? 51.835 -6.977 -41.715 1.00 75.75 709 MET A C 1
ATOM 5623 O O . MET A 1 709 ? 52.319 -7.943 -42.320 1.00 75.75 709 MET A O 1
ATOM 5627 N N . PRO A 1 710 ? 51.376 -7.082 -40.447 1.00 71.38 710 PRO A N 1
ATOM 5628 C CA . PRO A 1 710 ? 50.732 -6.030 -39.646 1.00 71.38 710 PRO A CA 1
ATOM 5629 C C . PRO A 1 710 ? 51.733 -5.073 -38.963 1.00 71.38 710 PRO A C 1
ATOM 5631 O O . PRO A 1 710 ? 52.762 -5.507 -38.457 1.00 71.38 710 PRO A O 1
ATOM 5634 N N . GLU A 1 711 ? 51.394 -3.783 -38.873 1.00 58.84 711 GLU A N 1
ATOM 5635 C CA . GLU A 1 711 ? 52.276 -2.723 -38.333 1.00 58.84 711 GLU A CA 1
ATOM 5636 C C . GLU A 1 711 ? 52.365 -2.625 -36.792 1.00 58.84 711 GLU A C 1
ATOM 5638 O O . GLU A 1 711 ? 53.072 -1.743 -36.322 1.00 58.84 711 GLU A O 1
ATOM 5643 N N . ASN A 1 712 ? 51.669 -3.489 -36.025 1.00 53.78 712 ASN A N 1
ATOM 5644 C CA . ASN A 1 712 ? 51.648 -3.659 -34.540 1.00 53.78 712 ASN A CA 1
ATOM 5645 C C . ASN A 1 712 ? 50.224 -3.786 -33.951 1.00 53.78 712 ASN A C 1
ATOM 5647 O O . ASN A 1 712 ? 50.071 -4.060 -32.762 1.00 53.78 712 ASN A O 1
ATOM 5651 N N . VAL A 1 713 ? 49.173 -3.631 -34.764 1.00 54.50 713 VAL A N 1
ATOM 5652 C CA . VAL A 1 713 ? 47.774 -3.863 -34.367 1.00 54.50 713 VAL A CA 1
ATOM 5653 C C . VAL A 1 713 ? 47.145 -4.838 -35.354 1.00 54.50 713 VAL A C 1
ATOM 5655 O O . VAL A 1 713 ? 47.103 -4.576 -36.554 1.00 54.50 713 VAL A O 1
ATOM 5658 N N . THR A 1 714 ? 46.657 -5.969 -34.857 1.00 52.94 714 THR A N 1
ATOM 5659 C CA . THR A 1 714 ? 45.829 -6.904 -35.625 1.00 52.94 714 THR A CA 1
ATOM 5660 C C . THR A 1 714 ? 44.391 -6.769 -35.145 1.00 52.94 714 THR A C 1
ATOM 5662 O O . THR A 1 714 ? 44.108 -7.078 -33.989 1.00 52.94 714 THR A O 1
ATOM 5665 N N . TYR A 1 715 ? 43.479 -6.332 -36.014 1.00 57.62 715 TYR A N 1
ATOM 5666 C CA . TYR A 1 715 ? 42.064 -6.655 -35.829 1.00 57.62 715 TYR A CA 1
ATOM 5667 C C . TYR A 1 715 ? 41.918 -8.125 -36.206 1.00 57.62 715 TYR A C 1
ATOM 5669 O O . TYR A 1 715 ? 42.279 -8.487 -37.318 1.00 57.62 715 TYR A O 1
ATOM 5677 N N . ASP A 1 716 ? 41.484 -8.950 -35.257 1.00 57.38 716 ASP A N 1
ATOM 5678 C CA . ASP A 1 716 ? 41.323 -10.410 -35.325 1.00 57.38 716 ASP A CA 1
ATOM 5679 C C . ASP A 1 716 ? 41.422 -11.041 -36.741 1.00 57.38 716 ASP A C 1
ATOM 5681 O O . ASP A 1 716 ? 40.507 -10.939 -37.560 1.00 57.38 716 ASP A O 1
ATOM 5685 N N . ASN A 1 717 ? 42.564 -11.683 -37.033 1.00 60.09 717 ASN A N 1
ATOM 5686 C CA . ASN A 1 717 ? 42.919 -12.334 -38.310 1.00 60.09 717 ASN A CA 1
ATOM 5687 C C . ASN A 1 717 ? 42.979 -11.448 -39.581 1.00 60.09 717 ASN A C 1
ATOM 5689 O O . ASN A 1 717 ? 43.061 -11.976 -40.693 1.00 60.09 717 ASN A O 1
ATOM 5693 N N . MET A 1 718 ? 43.009 -10.120 -39.450 1.00 70.12 718 MET A N 1
ATOM 5694 C CA . MET A 1 718 ? 43.267 -9.173 -40.541 1.00 70.12 718 MET A CA 1
ATOM 5695 C C . MET A 1 718 ? 44.613 -8.470 -40.372 1.00 70.12 718 MET A C 1
ATOM 5697 O O . MET A 1 718 ? 45.009 -8.049 -39.283 1.00 70.12 718 MET A O 1
ATOM 5701 N N . GLN A 1 719 ? 45.314 -8.310 -41.488 1.00 72.75 719 GLN A N 1
ATOM 5702 C CA . GLN A 1 719 ? 46.550 -7.546 -41.548 1.00 72.75 719 GLN A CA 1
ATOM 5703 C C . GLN A 1 719 ? 46.253 -6.081 -41.829 1.00 72.75 719 GLN A C 1
ATOM 5705 O O . GLN A 1 719 ? 45.420 -5.775 -42.681 1.00 72.75 719 GLN A O 1
ATOM 5710 N N . ILE A 1 720 ? 46.944 -5.184 -41.125 1.00 74.38 720 ILE A N 1
ATOM 5711 C CA . ILE A 1 720 ? 46.652 -3.748 -41.150 1.00 74.38 720 ILE A CA 1
ATOM 5712 C C . ILE A 1 720 ? 47.903 -2.954 -41.494 1.00 74.38 720 ILE A C 1
ATOM 5714 O O . ILE A 1 720 ? 48.976 -3.210 -40.945 1.00 74.38 720 ILE A O 1
ATOM 5718 N N . ALA A 1 721 ? 47.713 -1.970 -42.366 1.00 72.19 721 ALA A N 1
ATOM 5719 C CA . ALA A 1 721 ? 48.606 -0.844 -42.584 1.00 72.19 721 ALA A CA 1
ATOM 5720 C C . ALA A 1 721 ? 47.826 0.438 -42.291 1.00 72.19 721 ALA A C 1
ATOM 5722 O O . ALA A 1 721 ? 46.679 0.587 -42.726 1.00 72.19 721 ALA A O 1
ATOM 5723 N N . THR A 1 722 ? 48.428 1.353 -41.546 1.00 72.44 722 THR A N 1
ATOM 5724 C CA . THR A 1 722 ? 47.858 2.649 -41.196 1.00 72.44 722 THR A CA 1
ATOM 5725 C C . THR A 1 722 ? 48.813 3.756 -41.615 1.00 72.44 722 THR A C 1
ATOM 5727 O O . THR A 1 722 ? 49.949 3.823 -41.170 1.00 72.44 722 THR A O 1
ATOM 5730 N N . LEU A 1 723 ? 48.307 4.672 -42.430 1.00 71.56 723 LEU A N 1
ATOM 5731 C CA . LEU A 1 723 ? 49.006 5.869 -42.875 1.00 71.56 723 LEU A CA 1
ATOM 5732 C C . LEU A 1 723 ? 48.335 7.086 -42.237 1.00 71.56 723 LEU A C 1
ATOM 5734 O O . LEU A 1 723 ? 47.123 7.264 -42.382 1.00 71.56 723 LEU A O 1
ATOM 5738 N N . THR A 1 724 ? 49.104 7.903 -41.520 1.00 66.31 724 THR A N 1
ATOM 5739 C CA . THR A 1 724 ? 48.637 9.140 -40.866 1.00 66.31 724 THR A CA 1
ATOM 5740 C C . THR A 1 724 ? 49.439 10.341 -41.354 1.00 66.31 724 THR A C 1
ATOM 5742 O O . THR A 1 724 ? 50.536 10.174 -41.875 1.00 66.31 724 THR A O 1
ATOM 5745 N N . ALA A 1 725 ? 48.917 11.551 -41.151 1.00 58.06 725 ALA A N 1
ATOM 5746 C CA . ALA A 1 725 ? 49.632 12.789 -41.473 1.00 58.06 725 ALA A CA 1
ATOM 5747 C C . ALA A 1 725 ? 50.977 12.940 -40.715 1.00 58.06 725 ALA A C 1
ATOM 5749 O O . ALA A 1 725 ? 51.943 13.447 -41.275 1.00 58.06 725 ALA A O 1
ATOM 5750 N N . ASP A 1 726 ? 51.064 12.425 -39.479 1.00 51.75 726 ASP A N 1
ATOM 5751 C CA . ASP A 1 726 ? 52.197 12.649 -38.559 1.00 51.75 726 ASP A CA 1
ATOM 5752 C C . ASP A 1 726 ? 53.195 11.478 -38.429 1.00 51.75 726 ASP A C 1
ATOM 5754 O O . ASP A 1 726 ? 54.062 11.487 -37.548 1.00 51.75 726 ASP A O 1
ATOM 5758 N N . SER A 1 727 ? 53.096 10.423 -39.247 1.00 50.03 727 SER A N 1
ATOM 5759 C CA . SER A 1 727 ? 53.965 9.240 -39.104 1.00 50.03 727 SER A CA 1
ATOM 5760 C C . SER A 1 727 ? 55.390 9.495 -39.626 1.00 50.03 727 SER A C 1
ATOM 5762 O O . SER A 1 727 ? 55.821 8.973 -40.645 1.00 50.03 727 SER A O 1
ATOM 5764 N N . ALA A 1 728 ? 56.194 10.234 -38.857 1.00 43.09 728 ALA A N 1
ATOM 5765 C CA . ALA A 1 728 ? 57.613 10.491 -39.135 1.00 43.09 728 ALA A CA 1
ATOM 5766 C C . ALA A 1 728 ? 58.498 9.218 -39.200 1.00 43.09 728 ALA A C 1
ATOM 5768 O O . ALA A 1 728 ? 59.673 9.303 -39.553 1.00 43.09 728 ALA A O 1
ATOM 5769 N N . ALA A 1 729 ? 57.960 8.040 -38.861 1.00 45.38 729 ALA A N 1
ATOM 5770 C CA . ALA A 1 729 ? 58.671 6.759 -38.892 1.00 45.38 729 ALA A CA 1
ATOM 5771 C C . ALA A 1 729 ? 58.361 5.890 -40.129 1.00 45.38 729 ALA A C 1
ATOM 5773 O O . ALA A 1 729 ? 59.057 4.900 -40.359 1.00 45.38 729 ALA A O 1
ATOM 5774 N N . THR A 1 730 ? 57.385 6.266 -40.959 1.00 47.69 730 THR A N 1
ATOM 5775 C CA . THR A 1 730 ? 57.027 5.531 -42.174 1.00 47.69 730 THR A CA 1
ATOM 5776 C C . THR A 1 730 ? 56.428 6.499 -43.195 1.00 47.69 730 THR A C 1
ATOM 5778 O O . THR A 1 730 ? 55.307 6.948 -43.022 1.00 47.69 730 THR A O 1
ATOM 5781 N N . VAL A 1 731 ? 57.150 6.695 -44.312 1.00 56.62 731 VAL A N 1
ATOM 5782 C CA . VAL A 1 731 ? 56.648 7.115 -45.639 1.00 56.62 731 VAL A CA 1
ATOM 5783 C C . VAL A 1 731 ? 56.783 8.610 -46.046 1.00 56.62 731 VAL A C 1
ATOM 5785 O O . VAL A 1 731 ? 56.302 9.516 -45.388 1.00 56.62 731 VAL A O 1
ATOM 5788 N N . ASN A 1 732 ? 57.354 8.849 -47.244 1.00 62.31 732 ASN A N 1
ATOM 5789 C CA . ASN A 1 732 ? 57.431 10.132 -47.986 1.00 62.31 732 ASN A CA 1
ATOM 5790 C C . ASN A 1 732 ? 56.071 10.642 -48.548 1.00 62.31 732 ASN A C 1
ATOM 5792 O O . ASN A 1 732 ? 56.051 11.336 -49.563 1.00 62.31 732 ASN A O 1
ATOM 5796 N N . ILE A 1 733 ? 54.936 10.259 -47.962 1.00 67.50 733 ILE A N 1
ATOM 5797 C CA . ILE A 1 733 ? 53.580 10.632 -48.399 1.00 67.50 733 ILE A CA 1
ATOM 5798 C C . ILE A 1 733 ? 52.918 11.379 -47.251 1.00 67.50 733 ILE A C 1
ATOM 5800 O O . ILE A 1 733 ? 52.706 10.794 -46.193 1.00 67.50 733 ILE A O 1
ATOM 5804 N N . ASN A 1 734 ? 52.520 12.625 -47.498 1.00 72.00 734 ASN A N 1
ATOM 5805 C CA . ASN A 1 734 ? 51.551 13.311 -46.658 1.00 72.00 734 ASN A CA 1
ATOM 5806 C C . ASN A 1 734 ? 50.140 12.989 -47.172 1.00 72.00 734 ASN A C 1
ATOM 5808 O O . ASN A 1 734 ? 49.799 13.320 -48.307 1.00 72.00 734 ASN A O 1
ATOM 5812 N N . VAL A 1 735 ? 49.327 12.309 -46.361 1.00 72.81 735 VAL A N 1
ATOM 5813 C CA . VAL A 1 735 ? 47.951 11.938 -46.741 1.00 72.81 735 VAL A CA 1
ATOM 5814 C C . VAL A 1 735 ? 47.006 13.141 -46.818 1.00 72.81 735 VAL A C 1
ATOM 5816 O O . VAL A 1 735 ? 45.978 13.036 -47.484 1.00 72.81 735 VAL A O 1
ATOM 5819 N N . GLU A 1 736 ? 47.358 14.275 -46.200 1.00 71.00 736 GLU A N 1
ATOM 5820 C CA . GLU A 1 736 ? 46.566 15.513 -46.265 1.00 71.00 736 GLU A CA 1
ATOM 5821 C C . GLU A 1 736 ? 46.608 16.175 -47.648 1.00 71.00 736 GLU A C 1
ATOM 5823 O O . GLU A 1 736 ? 45.640 16.816 -48.051 1.00 71.00 736 GLU A O 1
ATOM 5828 N N . ASP A 1 737 ? 47.686 15.950 -48.405 1.00 69.06 737 ASP A N 1
ATOM 5829 C CA . ASP A 1 737 ? 47.885 16.484 -49.757 1.00 69.06 737 ASP A CA 1
ATOM 5830 C C . ASP A 1 737 ? 47.342 15.533 -50.849 1.00 69.06 737 ASP A C 1
ATOM 5832 O O . ASP A 1 737 ? 47.615 15.697 -52.040 1.00 69.06 737 ASP A O 1
ATOM 5836 N N . MET A 1 738 ? 46.579 14.503 -50.464 1.00 75.88 738 MET A N 1
ATOM 5837 C CA . MET A 1 738 ? 46.062 13.480 -51.375 1.00 75.88 738 MET A CA 1
ATOM 5838 C C . MET A 1 738 ? 44.814 13.943 -52.135 1.00 75.88 738 MET A C 1
ATOM 5840 O O . MET A 1 738 ? 43.762 14.170 -51.535 1.00 75.88 738 MET A O 1
ATOM 5844 N N . ASP A 1 739 ? 44.863 13.936 -53.473 1.00 77.69 739 ASP A N 1
ATOM 5845 C CA . ASP A 1 739 ? 43.653 14.094 -54.290 1.00 77.69 739 ASP A CA 1
ATOM 5846 C C . ASP A 1 739 ? 42.879 12.769 -54.317 1.00 77.69 739 ASP A C 1
ATOM 5848 O O . ASP A 1 739 ? 43.162 11.856 -55.099 1.00 77.69 739 ASP A O 1
ATOM 5852 N N . VAL A 1 740 ? 41.877 12.678 -53.442 1.00 78.94 740 VAL A N 1
ATOM 5853 C CA . VAL A 1 740 ? 41.035 11.492 -53.231 1.00 78.94 740 VAL A CA 1
ATOM 5854 C C . VAL A 1 740 ? 40.318 11.035 -54.508 1.00 78.94 740 VAL A C 1
ATOM 5856 O O . VAL A 1 740 ? 39.938 9.872 -54.600 1.00 78.94 740 VAL A O 1
ATOM 5859 N N . PHE A 1 741 ? 40.116 11.921 -55.492 1.00 83.62 741 PHE A N 1
ATOM 5860 C CA . PHE A 1 741 ? 39.373 11.622 -56.723 1.00 83.62 741 PHE A CA 1
ATOM 5861 C C . PHE A 1 741 ? 40.262 11.224 -57.909 1.00 83.62 741 PHE A C 1
ATOM 5863 O O . PHE A 1 741 ? 39.757 10.959 -59.005 1.00 83.62 741 PHE A O 1
ATOM 5870 N N . ARG A 1 742 ? 41.583 11.187 -57.717 1.00 83.25 742 ARG A N 1
ATOM 5871 C CA . ARG A 1 742 ? 42.550 10.705 -58.710 1.00 83.25 742 ARG A CA 1
ATOM 5872 C C . ARG A 1 742 ? 42.864 9.229 -58.500 1.00 83.25 742 ARG A C 1
ATOM 5874 O O . ARG A 1 742 ? 42.332 8.573 -57.609 1.00 83.25 742 ARG A O 1
ATOM 5881 N N . GLU A 1 743 ? 43.679 8.684 -59.398 1.00 82.62 743 GLU A N 1
ATOM 5882 C CA . GLU A 1 743 ? 44.073 7.283 -59.322 1.00 82.62 743 GLU A CA 1
ATOM 5883 C C . GLU A 1 743 ? 44.966 7.048 -58.095 1.00 82.62 743 GLU A C 1
ATOM 5885 O O . GLU A 1 743 ? 45.995 7.704 -57.914 1.00 82.62 743 GLU A O 1
ATOM 5890 N N . LEU A 1 744 ? 44.546 6.097 -57.266 1.00 85.19 744 LEU A N 1
ATOM 5891 C CA . LEU A 1 744 ? 45.268 5.560 -56.124 1.00 85.19 744 LEU A CA 1
ATOM 5892 C C . LEU A 1 744 ? 45.698 4.140 -56.481 1.00 85.19 744 LEU A C 1
ATOM 5894 O O . LEU A 1 744 ? 44.852 3.314 -56.820 1.00 85.19 744 LEU A O 1
ATOM 5898 N N . THR A 1 745 ? 46.992 3.831 -56.410 1.00 87.44 745 THR A N 1
ATOM 5899 C CA . THR A 1 745 ? 47.487 2.487 -56.740 1.00 87.44 745 THR A CA 1
ATOM 5900 C C . THR A 1 745 ? 48.103 1.805 -55.533 1.00 87.44 745 THR A C 1
ATOM 5902 O O . THR A 1 745 ? 48.989 2.365 -54.892 1.00 87.44 745 THR A O 1
ATOM 5905 N N . LEU A 1 746 ? 47.689 0.573 -55.263 1.00 86.81 746 LEU A N 1
ATOM 5906 C CA . LEU A 1 746 ? 48.256 -0.274 -54.222 1.00 86.81 746 LEU A CA 1
ATOM 5907 C C . LEU A 1 746 ? 49.016 -1.447 -54.847 1.00 86.81 746 LEU A C 1
ATOM 5909 O O . LEU A 1 746 ? 48.533 -2.089 -55.782 1.00 86.81 746 LEU A O 1
ATOM 5913 N N . ARG A 1 747 ? 50.199 -1.752 -54.315 1.00 87.25 747 ARG A N 1
ATOM 5914 C CA . ARG A 1 747 ? 50.993 -2.935 -54.669 1.00 87.25 747 ARG A CA 1
ATOM 5915 C C . ARG A 1 747 ? 51.246 -3.758 -53.424 1.00 87.25 747 ARG A C 1
ATOM 5917 O O . ARG A 1 747 ? 51.638 -3.208 -52.399 1.00 87.25 747 ARG A O 1
ATOM 5924 N N . PHE A 1 748 ? 51.080 -5.069 -53.534 1.00 83.19 748 PHE A N 1
ATOM 5925 C CA . PHE A 1 748 ? 51.253 -5.990 -52.416 1.00 83.19 748 PHE A CA 1
ATOM 5926 C C . PHE A 1 748 ? 52.166 -7.146 -52.799 1.00 83.19 748 PHE A C 1
ATOM 5928 O O . PHE A 1 748 ? 52.163 -7.611 -53.939 1.00 83.19 748 PHE A O 1
ATOM 5935 N N . ARG A 1 749 ? 52.930 -7.642 -51.831 1.00 83.81 749 ARG A N 1
ATOM 5936 C CA . ARG A 1 749 ? 53.671 -8.898 -51.960 1.00 83.81 749 ARG A CA 1
ATOM 5937 C C . ARG A 1 749 ? 53.722 -9.638 -50.634 1.00 83.81 749 ARG A C 1
ATOM 5939 O O . ARG A 1 749 ? 53.778 -9.019 -49.572 1.00 83.81 749 ARG A O 1
ATOM 5946 N N . HIS A 1 750 ? 53.753 -10.963 -50.707 1.00 79.12 750 HIS A N 1
ATOM 5947 C CA . HIS A 1 750 ? 54.050 -11.809 -49.555 1.00 79.12 750 HIS A CA 1
ATOM 5948 C C . HIS A 1 750 ? 55.549 -11.732 -49.240 1.00 79.12 750 HIS A C 1
ATOM 5950 O O . HIS A 1 750 ? 56.387 -11.766 -50.145 1.00 79.12 750 HIS A O 1
ATOM 5956 N N . SER A 1 751 ? 55.907 -11.585 -47.968 1.00 73.94 751 SER A N 1
ATOM 5957 C CA . SER A 1 751 ? 57.304 -11.557 -47.536 1.00 73.94 751 SER A CA 1
ATOM 5958 C C . SER A 1 751 ? 57.864 -12.984 -47.537 1.00 73.94 751 SER A C 1
ATOM 5960 O O . SER A 1 751 ? 57.675 -13.743 -46.587 1.00 73.94 751 SER A O 1
ATOM 5962 N N . THR A 1 752 ? 58.528 -13.375 -48.627 1.00 64.62 752 THR A N 1
ATOM 5963 C CA . THR A 1 752 ? 59.317 -14.617 -48.707 1.00 64.62 752 THR A CA 1
ATOM 5964 C C . THR A 1 752 ? 60.820 -14.331 -48.631 1.00 64.62 752 THR A C 1
ATOM 5966 O O . THR A 1 752 ? 61.241 -13.208 -48.892 1.00 64.62 752 THR A O 1
ATOM 5969 N N . ASP A 1 753 ? 61.594 -15.359 -48.267 1.00 55.03 753 ASP A N 1
ATOM 5970 C CA . ASP A 1 753 ? 63.040 -15.387 -47.974 1.00 55.03 753 ASP A CA 1
ATOM 5971 C C . ASP A 1 753 ? 63.924 -14.318 -48.671 1.00 55.03 753 ASP A C 1
ATOM 5973 O O . ASP A 1 753 ? 63.786 -14.030 -49.861 1.00 55.03 753 ASP A O 1
ATOM 5977 N N . VAL A 1 754 ? 64.888 -13.764 -47.923 1.00 55.94 754 VAL A N 1
ATOM 5978 C CA . VAL A 1 754 ? 65.667 -12.529 -48.204 1.00 55.94 754 VAL A CA 1
ATOM 5979 C C . VAL A 1 754 ? 66.602 -12.649 -49.428 1.00 55.94 754 VAL A C 1
ATOM 5981 O O . VAL A 1 754 ? 67.236 -11.684 -49.846 1.00 55.94 754 VAL A O 1
ATOM 5984 N N . SER A 1 755 ? 66.689 -13.830 -50.040 1.00 49.06 755 SER A N 1
ATOM 5985 C CA . SER A 1 755 ? 67.676 -14.187 -51.065 1.00 49.06 755 SER A CA 1
ATOM 5986 C C . SER A 1 755 ? 67.225 -13.988 -52.527 1.00 49.06 755 SER A C 1
ATOM 5988 O O . SER A 1 755 ? 68.028 -14.206 -53.435 1.00 49.06 755 SER A O 1
ATOM 5990 N N . VAL A 1 756 ? 65.985 -13.543 -52.789 1.00 53.50 756 VAL A N 1
ATOM 5991 C CA . VAL A 1 756 ? 65.418 -13.365 -54.149 1.00 53.50 756 VAL A CA 1
ATOM 5992 C C . VAL A 1 756 ? 65.059 -11.890 -54.413 1.00 53.50 756 VAL A C 1
ATOM 5994 O O . VAL A 1 756 ? 64.499 -11.247 -53.524 1.00 53.50 756 VAL A O 1
ATOM 5997 N N . PRO A 1 757 ? 65.312 -11.323 -55.618 1.00 54.53 757 PRO A N 1
ATOM 5998 C CA . PRO A 1 757 ? 64.848 -9.977 -55.966 1.00 54.53 757 PRO A CA 1
ATOM 5999 C C . PRO A 1 757 ? 63.324 -9.872 -55.820 1.00 54.53 757 PRO A C 1
ATOM 6001 O O . PRO A 1 757 ? 62.564 -10.595 -56.469 1.00 54.53 757 PRO A O 1
ATOM 6004 N N . GLN A 1 758 ? 62.895 -8.974 -54.938 1.00 62.22 758 GLN A N 1
ATOM 6005 C CA . GLN A 1 758 ? 61.516 -8.849 -54.481 1.00 62.22 758 GLN A CA 1
ATOM 6006 C C . GLN A 1 758 ? 60.663 -8.167 -55.560 1.00 62.22 758 GLN A C 1
ATOM 6008 O O . GLN A 1 758 ? 60.888 -7.008 -55.899 1.00 62.22 758 GLN A O 1
ATOM 6013 N N . LYS A 1 759 ? 59.708 -8.908 -56.133 1.00 71.19 759 LYS A N 1
ATOM 6014 C CA . LYS A 1 759 ? 58.770 -8.423 -57.159 1.00 71.19 759 LYS A CA 1
ATOM 6015 C C . LYS A 1 759 ? 57.348 -8.406 -56.605 1.00 71.19 759 LYS A C 1
ATOM 6017 O O . LYS A 1 759 ? 56.990 -9.274 -55.811 1.00 71.19 759 LYS A O 1
ATOM 6022 N N . TYR A 1 760 ? 56.524 -7.466 -57.061 1.00 79.06 760 TYR A N 1
ATOM 6023 C CA . TYR A 1 760 ? 55.135 -7.298 -56.616 1.00 79.06 760 TYR A CA 1
ATOM 6024 C C . TYR A 1 760 ? 54.157 -8.182 -57.400 1.00 79.06 760 TYR A C 1
ATOM 6026 O O . TYR A 1 760 ? 53.037 -7.785 -57.676 1.00 79.06 760 TYR A O 1
ATOM 6034 N N . ASN A 1 761 ? 54.587 -9.377 -57.802 1.00 75.19 761 ASN A N 1
ATOM 6035 C CA . ASN A 1 761 ? 53.836 -10.304 -58.657 1.00 75.19 761 ASN A CA 1
ATOM 6036 C C . ASN A 1 761 ? 53.708 -11.709 -58.038 1.00 75.19 761 ASN A C 1
ATOM 6038 O O . ASN A 1 761 ? 53.500 -12.693 -58.748 1.00 75.19 761 ASN A O 1
ATOM 6042 N N . GLN A 1 762 ? 53.931 -11.804 -56.726 1.00 73.38 762 GLN A N 1
ATOM 6043 C CA . GLN A 1 762 ? 54.123 -13.061 -56.000 1.00 73.38 762 GLN A CA 1
ATOM 6044 C C . GLN A 1 762 ? 52.888 -13.512 -55.211 1.00 73.38 762 GLN A C 1
ATOM 6046 O O . GLN A 1 762 ? 52.968 -14.535 -54.530 1.00 73.38 762 GLN A O 1
ATOM 6051 N N . LEU A 1 763 ? 51.760 -12.794 -55.285 1.00 77.69 763 LEU A N 1
ATOM 6052 C CA . LEU A 1 763 ? 50.532 -13.249 -54.635 1.00 77.69 763 LEU A CA 1
ATOM 6053 C C . LEU A 1 763 ? 49.957 -14.438 -55.397 1.00 77.69 763 LEU A C 1
ATOM 6055 O O . LEU A 1 763 ? 49.758 -14.377 -56.616 1.00 77.69 763 LEU A O 1
ATOM 6059 N N . LYS A 1 764 ? 49.656 -15.519 -54.677 1.00 70.75 764 LYS A N 1
ATOM 6060 C CA . LYS A 1 764 ? 49.012 -16.695 -55.260 1.00 70.75 764 LYS A CA 1
ATOM 6061 C C . LYS A 1 764 ? 47.560 -16.392 -55.611 1.00 70.75 764 LYS A C 1
ATOM 6063 O O . LYS A 1 764 ? 46.779 -15.924 -54.783 1.00 70.75 764 LYS A O 1
ATOM 6068 N N . THR A 1 765 ? 47.196 -16.726 -56.842 1.00 67.56 765 THR A N 1
ATOM 6069 C CA . THR A 1 765 ? 45.851 -16.519 -57.385 1.00 67.56 765 THR A CA 1
ATOM 6070 C C . THR A 1 765 ? 44.892 -17.669 -57.068 1.00 67.56 765 THR A C 1
ATOM 6072 O O . THR A 1 765 ? 43.685 -17.443 -57.045 1.00 67.56 765 THR A O 1
ATOM 6075 N N . ASP A 1 766 ? 45.405 -18.868 -56.758 1.00 61.09 766 ASP A N 1
ATOM 6076 C CA . ASP A 1 766 ? 44.602 -20.052 -56.421 1.00 61.09 766 ASP A CA 1
ATOM 6077 C C . ASP A 1 766 ? 45.308 -20.989 -55.401 1.00 61.09 766 ASP A C 1
ATOM 6079 O O . ASP A 1 766 ? 46.462 -21.373 -55.635 1.00 61.09 766 ASP A O 1
ATOM 6083 N N . PRO A 1 767 ? 44.659 -21.367 -54.275 1.00 60.62 767 PRO A N 1
ATOM 6084 C CA . PRO A 1 767 ? 43.492 -20.694 -53.695 1.00 60.62 767 PRO A CA 1
ATOM 6085 C C . PRO A 1 767 ? 43.886 -19.271 -53.272 1.00 60.62 767 PRO A C 1
ATOM 6087 O O . PRO A 1 767 ? 44.953 -19.085 -52.685 1.00 60.62 767 PRO A O 1
ATOM 6090 N N . GLN A 1 768 ? 43.054 -18.278 -53.619 1.00 69.56 768 GLN A N 1
ATOM 6091 C CA . GLN A 1 768 ? 43.337 -16.839 -53.467 1.00 69.56 768 GLN A CA 1
ATOM 6092 C C . GLN A 1 768 ? 44.009 -16.522 -52.122 1.00 69.56 768 GLN A C 1
ATOM 6094 O O . GLN A 1 768 ? 43.424 -16.739 -51.058 1.00 69.56 768 GLN A O 1
ATOM 6099 N N . GLU A 1 769 ? 45.242 -16.011 -52.173 1.00 79.81 769 GLU A N 1
ATOM 6100 C CA . GLU A 1 769 ? 46.028 -15.684 -50.977 1.00 79.81 769 GLU A CA 1
ATOM 6101 C C . GLU A 1 769 ? 45.382 -14.559 -50.159 1.00 79.81 769 GLU A C 1
ATOM 6103 O O . GLU A 1 769 ? 45.372 -14.609 -48.926 1.00 79.81 769 GLU A O 1
ATOM 6108 N N . ILE A 1 770 ? 44.770 -13.595 -50.851 1.00 81.50 770 ILE A N 1
ATOM 6109 C CA . ILE A 1 770 ? 43.983 -12.512 -50.265 1.00 81.50 770 ILE A CA 1
ATOM 6110 C C . ILE A 1 770 ? 42.507 -12.770 -50.566 1.00 81.50 770 ILE A C 1
ATOM 6112 O O . ILE A 1 770 ? 42.103 -12.849 -51.724 1.00 81.50 770 ILE A O 1
ATOM 6116 N N . SER A 1 771 ? 41.704 -12.894 -49.513 1.00 79.31 771 SER A N 1
ATOM 6117 C CA . SER A 1 771 ? 40.273 -13.199 -49.609 1.00 79.31 771 SER A CA 1
ATOM 6118 C C . SER A 1 771 ? 39.390 -11.954 -49.735 1.00 79.31 771 SER A C 1
ATOM 6120 O O . SER A 1 771 ? 38.357 -12.015 -50.414 1.00 79.31 771 SER A O 1
ATOM 6122 N N . ASP A 1 772 ? 39.798 -10.849 -49.101 1.00 81.81 772 ASP A N 1
ATOM 6123 C CA . ASP A 1 772 ? 39.168 -9.529 -49.184 1.00 81.81 772 ASP A CA 1
ATOM 6124 C C . ASP A 1 772 ? 40.151 -8.426 -48.753 1.00 81.81 772 ASP A C 1
ATOM 6126 O O . ASP A 1 772 ? 41.139 -8.690 -48.054 1.00 81.81 772 ASP A O 1
ATOM 6130 N N . MET A 1 773 ? 39.872 -7.192 -49.166 1.00 86.06 773 MET A N 1
ATOM 6131 C CA . MET A 1 773 ? 40.634 -6.006 -48.798 1.00 86.06 773 MET A CA 1
ATOM 6132 C C . MET A 1 773 ? 39.706 -4.804 -48.653 1.00 86.06 773 MET A C 1
ATOM 6134 O O . MET A 1 773 ? 38.833 -4.572 -49.492 1.00 86.06 773 MET A O 1
ATOM 6138 N N . PHE A 1 774 ? 39.946 -4.013 -47.613 1.00 87.06 774 PHE A N 1
ATOM 6139 C CA . PHE A 1 774 ? 39.199 -2.799 -47.327 1.00 87.06 774 PHE A CA 1
ATOM 6140 C C . PHE A 1 774 ? 40.135 -1.601 -47.267 1.00 87.06 774 PHE A C 1
ATOM 6142 O O . PHE A 1 774 ? 41.197 -1.662 -46.647 1.00 87.06 774 PHE A O 1
ATOM 6149 N N . VAL A 1 775 ? 39.714 -0.497 -47.879 1.00 88.06 775 VAL A N 1
ATOM 6150 C CA . VAL A 1 775 ? 40.358 0.811 -47.724 1.00 88.06 775 VAL A CA 1
ATOM 6151 C C . VAL A 1 775 ? 39.429 1.691 -46.906 1.00 88.06 775 VAL A C 1
ATOM 6153 O O . VAL A 1 775 ? 38.291 1.927 -47.302 1.00 88.06 775 VAL A O 1
ATOM 6156 N N . ILE A 1 776 ? 39.908 2.169 -45.764 1.00 86.56 776 ILE A N 1
ATOM 6157 C CA . ILE A 1 776 ? 39.173 3.059 -44.870 1.00 86.56 776 ILE A CA 1
ATOM 6158 C C . ILE A 1 776 ? 39.810 4.434 -44.938 1.00 86.56 776 ILE A C 1
ATOM 6160 O O . ILE A 1 776 ? 40.980 4.609 -44.592 1.00 86.56 776 ILE A O 1
ATOM 6164 N N . LEU A 1 777 ? 39.016 5.408 -45.362 1.00 85.75 777 LEU A N 1
ATOM 6165 C CA . LEU A 1 777 ? 39.386 6.811 -45.321 1.00 85.75 777 LEU A CA 1
ATOM 6166 C C . LEU A 1 777 ? 38.776 7.456 -44.089 1.00 85.75 777 LEU A C 1
ATOM 6168 O O . LEU A 1 777 ? 37.557 7.451 -43.925 1.00 85.75 777 LEU A O 1
ATOM 6172 N N . HIS A 1 778 ? 39.634 8.035 -43.261 1.00 82.62 778 HIS A N 1
ATOM 6173 C CA . HIS A 1 778 ? 39.260 8.971 -42.213 1.00 82.62 778 HIS A CA 1
ATOM 6174 C C . HIS A 1 778 ? 39.438 10.369 -42.785 1.00 82.62 778 HIS A C 1
ATOM 6176 O O . HIS A 1 778 ? 40.544 10.725 -43.207 1.00 82.62 778 HIS A O 1
ATOM 6182 N N . TYR A 1 779 ? 38.360 11.139 -42.846 1.00 80.75 779 TYR A N 1
ATOM 6183 C CA . TYR A 1 779 ? 38.363 12.441 -43.501 1.00 80.75 779 TYR A CA 1
ATOM 6184 C C . TYR A 1 779 ? 37.665 13.510 -42.661 1.00 80.75 779 TYR A C 1
ATOM 6186 O O . TYR A 1 779 ? 36.824 13.214 -41.813 1.00 80.75 779 TYR A O 1
ATOM 6194 N N . CYS A 1 780 ? 38.002 14.767 -42.920 1.00 79.19 780 CYS A N 1
ATOM 6195 C CA . CYS A 1 780 ? 37.214 15.920 -42.506 1.00 79.19 780 CYS A CA 1
ATOM 6196 C C . CYS A 1 780 ? 36.755 16.707 -43.736 1.00 79.19 780 CYS A C 1
ATOM 6198 O O . CYS A 1 780 ? 37.246 16.503 -44.851 1.00 79.19 780 CYS A O 1
ATOM 6200 N N . LEU A 1 781 ? 35.762 17.575 -43.546 1.00 78.12 781 LEU A N 1
ATOM 6201 C CA . LEU A 1 781 ? 35.268 18.420 -44.626 1.00 78.12 781 LEU A CA 1
ATOM 6202 C C . LEU A 1 781 ? 35.910 19.802 -44.530 1.00 78.12 781 LEU A C 1
ATOM 6204 O O . LEU A 1 781 ? 35.777 20.483 -43.513 1.00 78.12 781 LEU A O 1
ATOM 6208 N N . GLY A 1 782 ? 36.584 20.204 -45.605 1.00 71.12 782 GLY A N 1
ATOM 6209 C CA . GLY A 1 782 ? 37.083 21.561 -45.788 1.00 71.12 782 GLY A CA 1
ATOM 6210 C C . GLY A 1 782 ? 35.970 22.541 -46.169 1.00 71.12 782 GLY A C 1
ATOM 6211 O O . GLY A 1 782 ? 34.776 22.238 -46.068 1.00 71.12 782 GLY A O 1
ATOM 6212 N N . ASP A 1 783 ? 36.369 23.732 -46.608 1.00 69.00 783 ASP A N 1
ATOM 6213 C CA . ASP A 1 783 ? 35.430 24.748 -47.085 1.00 69.00 783 ASP A CA 1
ATOM 6214 C C . ASP A 1 783 ? 34.687 24.294 -48.365 1.00 69.00 783 ASP A C 1
ATOM 6216 O O . ASP A 1 783 ? 35.024 23.281 -48.994 1.00 69.00 783 ASP A O 1
ATOM 6220 N N . GLU A 1 784 ? 33.607 25.005 -48.699 1.00 66.19 784 GLU A N 1
ATOM 6221 C CA . GLU A 1 784 ? 32.797 24.737 -49.897 1.00 66.19 784 GLU A CA 1
ATOM 6222 C C . GLU A 1 784 ? 33.639 24.919 -51.174 1.00 66.19 784 GLU A C 1
ATOM 6224 O O . GLU A 1 784 ? 34.488 25.811 -51.234 1.00 66.19 784 GLU A O 1
ATOM 6229 N N . ILE A 1 785 ? 33.433 24.029 -52.155 1.00 60.75 785 ILE A N 1
ATOM 6230 C CA . ILE A 1 785 ? 34.241 23.912 -53.391 1.00 60.75 785 ILE A CA 1
ATOM 6231 C C . ILE A 1 785 ? 33.929 25.004 -54.409 1.00 60.75 785 ILE A C 1
ATOM 6233 O O . ILE A 1 785 ? 32.725 25.247 -54.656 1.00 60.75 785 ILE A O 1
#

Sequence (785 aa):
MDIDGVKRQLALFAPPIDPAMLINAAAQGLSLGSILSDLSSPPPIYRFTYLIQKANEFVSEVKSLGSTLLSVLEKKDAEELGRLRASHETMMLDLMTAIKERQLLDAKAVREGLLKSRDIAKFRFKYYTQLITDEDIQVPGEPTLDANVNSESQLPADTTLEDIVPDVDVSLVDSDESGVKLIKKEKGEIDDLETARFWQISAQSAEGLAALAHIIPTVSADGKPLGVGAGASWGGTQLGNAFSAGGKIFDFIANFSTQSAIIGAKMASYIRREQEWTLQANLAAKEIIQLDKQITSADIRIQIAQKELDNHKKQIENSKEVEQFLQDKFTNQELYQWMKEQLFSVYKQSFNMAFDMAKKVERCYQYELGIEPINFIQYGYWDNTMQGLCAGEKLQLALRQLEKSYIEENKRELELTKNVSIALLNPLALEELRTTGKCFLTIPEEAYDLDYQGHYFRRIKSISISIPCIAGPYTTINCSLRLLKNSVRINTSMNESGEYAHNNDEGMWIDDDRFRESNVPVKAIATSTAQRDSGMFELNFRDERYLPFEGAGALSDWKIELTQDTDLRLFDYSTISDIIMHISYTAREDAGTFKNSVVTHLKEFIKNVADLSTQPMMRMFSLKHEFSSEWYKFLNPTVAGSDQILSLTLRREHFPFFTKDRMINVKKVQVLMKTNRSGEYKMILSITDIASALPPASPNIITSSEITMPENVTYDNMQIATLTADSAATVNINVEDMDVFRELTLRFRHSTDVSVPQKYNQLKTDPQEISDMFVILHYCLGDEI

pLDDT: mean 79.78, std 15.99, range [34.97, 97.75]

Radius of gyration: 75.26 Å; chains: 1; bounding box: 153×63×244 Å

Foldseek 3Di:
DPPVDDDDDDDDDDDDDDPVLVVLCVVVVDDPVVVVCLVVDAADQFFLVVLLVVLLVLLVVLQVLLVVLVVLVVLLVVLVVVLVVLVVVLVVLVVCLVVLVVLLVVLVVVLVVLVVVLVVLVVLLQVLCVQQDPDRDDQDDFFDDDLDDDPPDDFGDFRDDDQDDQQDDPDDPDDDDDGFDDDPVLVVVLVVLVVVLVVVLVVLVVVLVVLVVLLDFDFDDDDDPDDDDGDGDDDDVNVVSVVVSVVSVVVNVVVNVVSVVVSVVSVVVRVVVNVVSSVSSNVSVVSSSVSSVVSSVSSVSSSVSVVVSVVSVVVSVVSVVVSVCSVPPPSHSVNSVVVSVVSLVVSSVSLVVSLVSLSSSQSSLCLVLVDDRDPLRGRDLADVVVSSNCSSVSSSVSSVVSVVVSVVRPDDFDKDKDKDWCCQQPVVQLVLCLQQQKGKDWDAPLNVCVVPQFWFQKAFQAKFKAWDFDADPPQWFKKKKFFDWFKGQQDLAAPPVRADDADDDPRHGDDDPRMDTHRHPAGMAIGTHRHRGRNDPDDDSPDSGGGHRGSTHPRTMMMMGDPRDPVPDNDNSVRGPIMMMITIIGIDGDPPPSSVSSVVVSVVCLFCQLVDPPGFRKNKDWCCPNVVVLVVCLLPPPDPQAASKRKDFDDLVSDDPVQNQWDWFFFKKKKKFQFPDDAKKKKKKKFFFQVQPDPPDDTDIFMWDIFIWQPPDDSPRITMDMDGQPCPPTTPDRSRRGPNRDMMMMFMDGDDDPPDDDGSNHQDSVVGRTPIMMMMTRTGTHDGD